Protein 5V8D (pdb70)

Solvent-accessible surface area: 51202 Å² total

Organism: Bacillus cereus (strain ATCC 10987 / NRS 248) (NCBI:txid222523)

Nearest PDB structures (foldseek):
  5v8d-assembly3_C  TM=1.003E+00  e=1.046E-67  Bacillus cereus ATCC 10987
  5v8d-assembly4_D  TM=9.994E-01  e=8.074E-65  Bacillus cereus ATCC 10987
  5v8d-assembly2_B  TM=9.983E-01  e=3.886E-61  Bacillus cereus ATCC 10987
  5v8d-assembly1_A  TM=1.001E+00  e=5.956E-61  Bacillus cereus ATCC 10987
  5v8e-assembly2_B  TM=9.910E-01  e=2.656E-58  Bacillus cereus ATCC 10987

Sequence (1185 aa):
IILTDDKWLLKNPAWTKKYNEIEQSMPAINDLSQFLKEQNVEFYFALPPSKTNALSFKLPSHIHTYAQENLNYFLKKLPADVKPIKLMEHFKQNYTNEEIQDMYFKTDHHWNMDGAFLGYQYIMNTIGQQSSIYKGKEIAAADYTRTCAQNKHLVGEKLCYYTPKDGFNFTSVTAKDVQGTVHQNLDEIYGVEAAADTTSYAGYYTDDYPEIVIENNNAQNEVRALVLKDFANAIVPHLAQSFKHTSILDLRHYHEKDVYQYIQDNNINMVLFVYSDSNLSGDMFKFKKIAQINMDIILTDDKWLLKNPAWTKKYNEIEQSMPAINDLSQFLKEQNVEFYFALPPSKTNALSFKLPSHIHTYAQENLNYFLKKLPADVKPIKLMEHFKQNYTNEEIQDMYFKTDHHWNMDGAFLGYQYIMNTIGQQSSIYKGKEIAAADYTRTCAQNKHLVNGEKLCYYTPKDGFNFTSVTAKDVQGTVHQNLDEIYGVEAAADTTSYAGYYTDDYPEIVIENNNAQNEVRALVLKDFANAIVPHLAQSFKHTSILDLRHYHEKDVYQYIQDNNINMVLFVYSDSNLSGDMFKFKKINNDIILTDDKWLLKNPAWTKKYNEIEQSMPAINDLSQFLKEQNVEFYFALPPSKTNALSFKLPSHIHTYAQENLNYFLKKLPADVKPIKLMEHFKQNYTNEEIQDMYFKTDHHWNMDGAFLGYQYIMNTIGQQSSIYKGKEIAAADYTRTCAQNKHLVGIDANGEKLCYYTPKDGFNFTSVTAKDVQGTVHQNLDEIYGVEAAADTTSYAGYYTDDYPEIVIENNNAQNEVRALVLKDSFANAIVPHLAQSFKHTSILDLRHYHEKDVYQYIQDNNINMVLFVYSDSNLSGDMFKFKKNMGNDIILTDDKWLLKNPAWTKKYNEIEQSMPAINDLSQFLKEQNVEFYFALPPSKTNALSFKLPSHIHTYAQENLNYFLKKLPADVKPIKLMEHFKQNYTNEEIQDMYFKTDHHWNMDGAFLGYQYIMNTIGQQSSIYKGKEIAAADYTRTCAQNKHLVLIDANGEKLCYYTPKDGFNFTSVTAKDVQGTVHQNLDEIYGVEAAADTTSYAGYYTDDYPEIVIENNNAQNEVRALVLKDSFANAIVPHLAQSFKHTSILDLRHYHEKDVYQYIQDNNINMVLFVYSDSNLSGDMFKFKK

Structure (mmCIF, N/CA/C/O backbone):
data_5V8D
#
_entry.id   5V8D
#
_cell.length_a   125.467
_cell.length_b   110.475
_cell.length_c   99.156
_cell.angle_alpha   90.00
_cell.angle_beta   108.15
_cell.angle_gamma   90.00
#
_symmetry.space_group_name_H-M   'C 1 2 1'
#
loop_
_entity.id
_entity.type
_entity.pdbx_description
1 polymer 'Bacillus cereus PatB1'
2 polymer 'Bacillus cereus PatB1'
3 non-polymer 'SULFATE ION'
4 water water
#
loop_
_atom_site.group_PDB
_atom_site.id
_atom_site.type_symbol
_atom_site.label_atom_id
_atom_site.label_alt_id
_atom_site.label_comp_id
_atom_site.label_asym_id
_atom_site.label_entity_id
_atom_site.label_seq_id
_atom_site.pdbx_PDB_ins_code
_atom_site.Cartn_x
_atom_site.Cartn_y
_atom_site.Cartn_z
_atom_site.occupancy
_atom_site.B_iso_or_equiv
_atom_site.auth_seq_id
_atom_site.auth_comp_id
_atom_site.auth_asym_id
_atom_site.auth_atom_id
_atom_site.pdbx_PDB_model_num
ATOM 1 N N . ILE A 1 61 ? 241.199 -2.424 135.401 1.00 58.58 93 ILE A N 1
ATOM 2 C CA . ILE A 1 61 ? 240.890 -3.486 136.348 1.00 59.93 93 ILE A CA 1
ATOM 3 C C . ILE A 1 61 ? 241.206 -4.871 135.757 1.00 57.96 93 ILE A C 1
ATOM 4 O O . ILE A 1 61 ? 240.909 -5.152 134.596 1.00 56.44 93 ILE A O 1
ATOM 9 N N . ILE A 1 62 ? 241.834 -5.728 136.558 1.00 58.14 94 ILE A N 1
ATOM 10 C CA . ILE A 1 62 ? 242.456 -6.934 136.018 1.00 57.80 94 ILE A CA 1
ATOM 11 C C . ILE A 1 62 ? 242.357 -8.160 136.933 1.00 56.84 94 ILE A C 1
ATOM 12 O O . ILE A 1 62 ? 242.514 -8.057 138.141 1.00 58.29 94 ILE A O 1
ATOM 17 N N . LEU A 1 63 ? 242.077 -9.316 136.330 1.00 39.93 95 LEU A N 1
ATOM 18 C CA . LEU A 1 63 ? 242.014 -10.597 137.035 1.00 38.32 95 LEU A CA 1
ATOM 19 C C . LEU A 1 63 ? 243.135 -11.506 136.557 1.00 39.44 95 LEU A C 1
ATOM 20 O O . LEU A 1 63 ? 243.280 -11.742 135.358 1.00 41.67 95 LEU A O 1
ATOM 25 N N . THR A 1 64 ? 243.940 -12.009 137.481 1.00 52.55 96 THR A N 1
ATOM 26 C CA . THR A 1 64 ? 244.971 -12.973 137.119 1.00 55.42 96 THR A CA 1
ATOM 27 C C . THR A 1 64 ? 244.712 -14.289 137.846 1.00 57.04 96 THR A C 1
ATOM 28 O O . THR A 1 64 ? 244.266 -14.292 138.990 1.00 57.80 96 THR A O 1
ATOM 32 N N . ASP A 1 65 ? 244.984 -15.409 137.182 1.00 57.28 97 ASP A N 1
ATOM 33 C CA . ASP A 1 65 ? 244.698 -16.720 137.764 1.00 57.90 97 ASP A CA 1
ATOM 34 C C . ASP A 1 65 ? 245.861 -17.716 137.624 1.00 60.00 97 ASP A C 1
ATOM 35 O O . ASP A 1 65 ? 246.698 -17.824 138.517 1.00 62.22 97 ASP A O 1
ATOM 40 N N . ASP A 1 66 ? 245.896 -18.460 136.518 1.00 66.16 98 ASP A N 1
ATOM 41 C CA . ASP A 1 66 ? 247.051 -19.302 136.197 1.00 64.11 98 ASP A CA 1
ATOM 42 C C . ASP A 1 66 ? 247.942 -18.548 135.221 1.00 62.92 98 ASP A C 1
ATOM 43 O O . ASP A 1 66 ? 248.289 -19.050 134.153 1.00 62.84 98 ASP A O 1
ATOM 48 N N . LYS A 1 67 ? 248.281 -17.323 135.616 1.00 55.23 99 LYS A N 1
ATOM 49 C CA . LYS A 1 67 ? 249.104 -16.393 134.843 1.00 54.10 99 LYS A CA 1
ATOM 50 C C . LYS A 1 67 ? 248.399 -15.924 133.563 1.00 52.64 99 LYS A C 1
ATOM 51 O O . LYS A 1 67 ? 249.007 -15.279 132.709 1.00 52.17 99 LYS A O 1
ATOM 53 N N . TRP A 1 68 ? 247.111 -16.238 133.444 1.00 44.19 100 TRP A N 1
ATOM 54 C CA . TRP A 1 68 ? 246.273 -15.612 132.439 1.00 42.24 100 TRP A CA 1
ATOM 55 C C . TRP A 1 68 ? 245.758 -14.302 133.001 1.00 41.75 100 TRP A C 1
ATOM 56 O O . TRP A 1 68 ? 245.364 -14.233 134.161 1.00 44.87 100 TRP A O 1
ATOM 67 N N . LEU A 1 69 ? 245.768 -13.258 132.188 1.00 37.22 101 LEU A N 1
ATOM 68 C CA . LEU A 1 69 ? 245.257 -11.979 132.649 1.00 38.20 101 LEU A CA 1
ATOM 69 C C . LEU A 1 69 ? 243.959 -11.651 131.932 1.00 37.38 101 LEU A C 1
ATOM 70 O O . LEU A 1 69 ? 243.870 -11.714 130.700 1.00 37.96 101 LEU A O 1
ATOM 75 N N . LEU A 1 70 ? 242.945 -11.305 132.705 1.00 36.39 102 LEU A N 1
ATOM 76 C CA . LEU A 1 70 ? 241.679 -10.912 132.112 1.00 37.43 102 LEU A CA 1
ATOM 77 C C . LEU A 1 70 ? 241.445 -9.452 132.449 1.00 37.90 102 LEU A C 1
ATOM 78 O O . LEU A 1 70 ? 241.475 -9.066 133.619 1.00 36.65 102 LEU A O 1
ATOM 83 N N . LYS A 1 71 ? 241.232 -8.645 131.420 1.00 45.28 103 LYS A N 1
ATOM 84 C CA . LYS A 1 71 ? 241.058 -7.216 131.614 1.00 47.05 103 LYS A CA 1
ATOM 85 C C . LYS A 1 71 ? 239.591 -6.856 131.486 1.00 44.51 103 LYS A C 1
ATOM 86 O O . LYS A 1 71 ? 238.867 -7.472 130.716 1.00 43.60 103 LYS A O 1
ATOM 92 N N . ASN A 1 72 ? 239.161 -5.880 132.279 1.00 43.59 104 ASN A N 1
ATOM 93 C CA . ASN A 1 72 ? 237.814 -5.311 132.192 1.00 43.87 104 ASN A CA 1
ATOM 94 C C . ASN A 1 72 ? 236.659 -6.276 131.883 1.00 44.03 104 ASN A C 1
ATOM 95 O O . ASN A 1 72 ? 235.986 -6.122 130.871 1.00 42.61 104 ASN A O 1
ATOM 100 N N . PRO A 1 73 ? 236.429 -7.276 132.749 1.00 40.73 105 PRO A N 1
ATOM 101 C CA . PRO A 1 73 ? 235.241 -8.102 132.514 1.00 41.53 105 PRO A CA 1
ATOM 102 C C . PRO A 1 73 ? 233.961 -7.295 132.743 1.00 42.17 105 PRO A C 1
ATOM 103 O O . PRO A 1 73 ? 234.024 -6.212 133.323 1.00 40.04 105 PRO A O 1
ATOM 107 N N . ALA A 1 74 ? 232.830 -7.816 132.279 1.00 38.54 106 ALA A N 1
ATOM 108 C CA . ALA A 1 74 ? 231.540 -7.161 132.442 1.00 36.03 106 ALA A CA 1
ATOM 109 C C . ALA A 1 74 ? 230.987 -7.395 133.835 1.00 36.95 106 ALA A C 1
ATOM 110 O O . ALA A 1 74 ? 230.220 -8.340 134.042 1.00 35.17 106 ALA A O 1
ATOM 112 N N . TRP A 1 75 ? 231.356 -6.538 134.785 1.00 34.07 107 TRP A N 1
ATOM 113 C CA . TRP A 1 75 ? 230.872 -6.685 136.154 1.00 37.08 107 TRP A CA 1
ATOM 114 C C . TRP A 1 75 ? 229.368 -6.473 136.240 1.00 36.69 107 TRP A C 1
ATOM 115 O O . TRP A 1 75 ? 228.711 -6.977 137.157 1.00 35.68 107 TRP A O 1
ATOM 126 N N . THR A 1 76 ? 228.831 -5.698 135.305 1.00 35.29 108 THR A N 1
ATOM 127 C CA . THR A 1 76 ? 227.400 -5.418 135.307 1.00 37.54 108 THR A CA 1
ATOM 128 C C . THR A 1 76 ? 226.727 -5.533 133.947 1.00 35.60 108 THR A C 1
ATOM 129 O O . THR A 1 76 ? 227.360 -5.598 132.883 1.00 33.88 108 THR A O 1
ATOM 133 N N . LYS A 1 77 ? 225.406 -5.561 134.016 1.00 33.95 109 LYS A N 1
ATOM 134 C CA . LYS A 1 77 ? 224.581 -5.530 132.841 1.00 31.56 109 LYS A CA 1
ATOM 135 C C . LYS A 1 77 ? 224.611 -4.113 132.286 1.00 31.97 109 LYS A C 1
ATOM 136 O O . LYS A 1 77 ? 224.615 -3.145 133.042 1.00 32.96 109 LYS A O 1
ATOM 142 N N . LYS A 1 78 ? 224.648 -4.006 130.966 1.00 29.94 110 LYS A N 1
ATOM 143 C CA . LYS A 1 78 ? 224.754 -2.716 130.289 1.00 31.61 110 LYS A CA 1
ATOM 144 C C . LYS A 1 78 ? 223.596 -2.488 129.332 1.00 30.17 110 LYS A C 1
ATOM 145 O O . LYS A 1 78 ? 223.776 -1.897 128.275 1.00 30.62 110 LYS A O 1
ATOM 151 N N . TYR A 1 79 ? 222.409 -2.960 129.693 1.00 34.52 111 TYR A N 1
ATOM 152 C CA . TYR A 1 79 ? 221.289 -2.914 128.760 1.00 33.87 111 TYR A CA 1
ATOM 153 C C . TYR A 1 79 ? 220.943 -1.470 128.413 1.00 33.23 111 TYR A C 1
ATOM 154 O O . TYR A 1 79 ? 220.643 -1.157 127.262 1.00 32.59 111 TYR A O 1
ATOM 163 N N . ASN A 1 80 ? 221.001 -0.595 129.413 1.00 33.69 112 ASN A N 1
ATOM 164 C CA . ASN A 1 80 ? 220.679 0.811 129.207 1.00 35.13 112 ASN A CA 1
ATOM 165 C C . ASN A 1 80 ? 221.612 1.416 128.171 1.00 33.55 112 ASN A C 1
ATOM 166 O O . ASN A 1 80 ? 221.180 2.169 127.309 1.00 33.30 112 ASN A O 1
ATOM 171 N N . GLU A 1 81 ? 222.892 1.073 128.271 1.00 31.94 113 GLU A N 1
ATOM 172 C CA . GLU A 1 81 ? 223.891 1.557 127.327 1.00 33.66 113 GLU A CA 1
ATOM 173 C C . GLU A 1 81 ? 223.628 1.029 125.914 1.00 32.08 113 GLU A C 1
ATOM 174 O O . GLU A 1 81 ? 223.617 1.784 124.943 1.00 31.00 113 GLU A O 1
ATOM 180 N N . ILE A 1 82 ? 223.419 -0.278 125.805 1.00 26.74 114 ILE A N 1
ATOM 181 C CA . ILE A 1 82 ? 223.154 -0.893 124.509 1.00 25.13 114 ILE A CA 1
ATOM 182 C C . ILE A 1 82 ? 221.853 -0.344 123.895 1.00 25.26 114 ILE A C 1
ATOM 183 O O . ILE A 1 82 ? 221.796 -0.036 122.690 1.00 24.45 114 ILE A O 1
ATOM 188 N N . GLU A 1 83 ? 220.828 -0.195 124.726 1.00 30.84 115 GLU A N 1
ATOM 189 C CA . GLU A 1 83 ? 219.551 0.351 124.278 1.00 31.57 115 GLU A CA 1
ATOM 190 C C . GLU A 1 83 ? 219.692 1.768 123.717 1.00 34.05 115 GLU A C 1
ATOM 191 O O . GLU A 1 83 ? 219.040 2.117 122.732 1.00 31.41 115 GLU A O 1
ATOM 197 N N . GLN A 1 84 ? 220.545 2.580 124.333 1.00 35.68 116 GLN A N 1
ATOM 198 C CA . GLN A 1 84 ? 220.645 3.977 123.922 1.00 36.19 116 GLN A CA 1
ATOM 199 C C . GLN A 1 84 ? 221.380 4.114 122.597 1.00 34.99 116 GLN A C 1
ATOM 200 O O . GLN A 1 84 ? 221.048 4.979 121.795 1.00 34.97 116 GLN A O 1
ATOM 206 N N . SER A 1 85 ? 222.362 3.240 122.371 1.00 31.64 117 SER A N 1
ATOM 207 C CA . SER A 1 85 ? 223.195 3.266 121.177 1.00 31.78 117 SER A CA 1
ATOM 208 C C . SER A 1 85 ? 222.539 2.573 119.979 1.00 31.28 117 SER A C 1
ATOM 209 O O . SER A 1 85 ? 222.880 2.863 118.833 1.00 30.97 117 SER A O 1
ATOM 212 N N . MET A 1 86 ? 221.613 1.654 120.242 1.00 28.65 118 MET A N 1
ATOM 213 C CA . MET A 1 86 ? 220.991 0.870 119.168 1.00 27.25 118 MET A CA 1
ATOM 214 C C . MET A 1 86 ? 220.298 1.678 118.038 1.00 27.53 118 MET A C 1
ATOM 215 O O . MET A 1 86 ? 220.314 1.238 116.891 1.00 28.77 118 MET A O 1
ATOM 220 N N . PRO A 1 87 ? 219.685 2.847 118.337 1.00 26.39 119 PRO A N 1
ATOM 221 C CA . PRO A 1 87 ? 219.068 3.582 117.217 1.00 25.29 119 PRO A CA 1
ATOM 222 C C . PRO A 1 87 ? 220.039 3.952 116.087 1.00 24.70 119 PRO A C 1
ATOM 223 O O . PRO A 1 87 ? 219.621 4.106 114.952 1.00 24.73 119 PRO A O 1
ATOM 227 N N . ALA A 1 88 ? 221.313 4.127 116.416 1.00 24.96 120 ALA A N 1
ATOM 228 C CA . ALA A 1 88 ? 222.313 4.405 115.403 1.00 25.44 120 ALA A CA 1
ATOM 229 C C . ALA A 1 88 ? 222.358 3.238 114.430 1.00 24.60 120 ALA A C 1
ATOM 230 O O . ALA A 1 88 ? 222.420 3.430 113.220 1.00 24.00 120 ALA A O 1
ATOM 232 N N . ILE A 1 89 ? 222.335 2.031 114.989 1.00 25.50 121 ILE A N 1
ATOM 233 C CA . ILE A 1 89 ? 222.309 0.816 114.196 1.00 25.15 121 ILE A CA 1
ATOM 234 C C . ILE A 1 89 ? 220.987 0.730 113.451 1.00 25.23 121 ILE A C 1
ATOM 235 O O . ILE A 1 89 ? 220.970 0.380 112.263 1.00 24.81 121 ILE A O 1
ATOM 240 N N . ASN A 1 90 ? 219.892 1.068 114.134 1.00 24.62 122 ASN A N 1
ATOM 241 C CA . ASN A 1 90 ? 218.573 1.047 113.485 1.00 27.08 122 ASN A CA 1
ATOM 242 C C . ASN A 1 90 ? 218.566 1.906 112.217 1.00 25.55 122 ASN A C 1
ATOM 243 O O . ASN A 1 90 ? 218.144 1.463 111.141 1.00 25.62 122 ASN A O 1
ATOM 248 N N . ASP A 1 91 ? 219.068 3.129 112.346 1.00 27.85 123 ASP A N 1
ATOM 249 C CA . ASP A 1 91 ? 219.083 4.064 111.225 1.00 28.61 123 ASP A CA 1
ATOM 250 C C . ASP A 1 91 ? 220.041 3.607 110.117 1.00 27.49 123 ASP A C 1
ATOM 251 O O . ASP A 1 91 ? 219.736 3.729 108.950 1.00 28.06 123 ASP A O 1
ATOM 256 N N . LEU A 1 92 ? 221.202 3.081 110.482 1.00 22.56 124 LEU A N 1
ATOM 257 C CA . LEU A 1 92 ? 222.144 2.642 109.455 1.00 22.65 124 LEU A CA 1
ATOM 258 C C . LEU A 1 92 ? 221.568 1.455 108.675 1.00 23.08 124 LEU A C 1
ATOM 259 O O . LEU A 1 92 ? 221.716 1.365 107.443 1.00 22.61 124 LEU A O 1
ATOM 264 N N . SER A 1 93 ? 220.899 0.552 109.389 1.00 22.47 125 SER A N 1
ATOM 265 C CA . SER A 1 93 ? 220.316 -0.621 108.747 1.00 22.42 125 SER A CA 1
ATOM 266 C C . SER A 1 93 ? 219.187 -0.188 107.813 1.00 25.44 125 SER A C 1
ATOM 267 O O . SER A 1 93 ? 219.040 -0.699 106.710 1.00 23.90 125 SER A O 1
ATOM 270 N N . GLN A 1 94 ? 218.394 0.778 108.241 1.00 28.02 126 GLN A N 1
ATOM 271 C CA . GLN A 1 94 ? 217.324 1.241 107.377 1.00 28.88 126 GLN A CA 1
ATOM 272 C C . GLN A 1 94 ? 217.858 1.891 106.096 1.00 30.63 126 GLN A C 1
ATOM 273 O O . GLN A 1 94 ? 217.345 1.648 105.000 1.00 29.68 126 GLN A O 1
ATOM 279 N N . PHE A 1 95 ? 218.904 2.696 106.248 1.00 29.34 127 PHE A N 1
ATOM 280 C CA . PHE A 1 95 ? 219.523 3.367 105.121 1.00 28.04 127 PHE A CA 1
ATOM 281 C C . PHE A 1 95 ? 220.135 2.363 104.132 1.00 27.94 127 PHE A C 1
ATOM 282 O O . PHE A 1 95 ? 219.930 2.468 102.925 1.00 28.36 127 PHE A O 1
ATOM 290 N N . LEU A 1 96 ? 220.863 1.384 104.655 1.00 23.62 128 LEU A N 1
ATOM 291 C CA . LEU A 1 96 ? 221.494 0.345 103.814 1.00 23.50 128 LEU A CA 1
ATOM 292 C C . LEU A 1 96 ? 220.492 -0.591 103.140 1.00 24.16 128 LEU A C 1
ATOM 293 O O . LEU A 1 96 ? 220.624 -0.906 101.954 1.00 26.48 128 LEU A O 1
ATOM 298 N N . LYS A 1 97 ? 219.482 -1.028 103.889 1.00 31.77 129 LYS A N 1
ATOM 299 C CA . LYS A 1 97 ? 218.426 -1.863 103.304 1.00 32.32 129 LYS A CA 1
ATOM 300 C C . LYS A 1 97 ? 217.787 -1.156 102.118 1.00 32.09 129 LYS A C 1
ATOM 301 O O . LYS A 1 97 ? 217.501 -1.783 101.102 1.00 32.66 129 LYS A O 1
ATOM 307 N N . GLU A 1 98 ? 217.569 0.149 102.235 1.00 32.44 130 GLU A N 1
ATOM 308 C CA . GLU A 1 98 ? 216.992 0.903 101.128 1.00 33.12 130 GLU A CA 1
ATOM 309 C C . GLU A 1 98 ? 217.872 0.843 99.855 1.00 33.44 130 GLU A C 1
ATOM 310 O O . GLU A 1 98 ? 217.352 0.772 98.752 1.00 34.27 130 GLU A O 1
ATOM 316 N N . GLN A 1 99 ? 219.190 0.883 100.020 1.00 36.39 131 GLN A N 1
ATOM 317 C CA . GLN A 1 99 ? 220.119 0.850 98.882 1.00 37.80 131 GLN A CA 1
ATOM 318 C C . GLN A 1 99 ? 220.463 -0.577 98.433 1.00 39.03 131 GLN A C 1
ATOM 319 O O . GLN A 1 99 ? 221.289 -0.759 97.541 1.00 38.15 131 GLN A O 1
ATOM 325 N N . ASN A 1 100 ? 219.843 -1.575 99.063 1.00 36.05 132 ASN A N 1
ATOM 326 C CA . ASN A 1 100 ? 220.124 -2.982 98.781 1.00 36.44 132 ASN A CA 1
ATOM 327 C C . ASN A 1 100 ? 221.597 -3.276 99.073 1.00 34.98 132 ASN A C 1
ATOM 328 O O . ASN A 1 100 ? 222.297 -3.908 98.284 1.00 34.20 132 ASN A O 1
ATOM 333 N N . VAL A 1 101 ? 222.053 -2.775 100.216 1.00 26.08 133 VAL A N 1
ATOM 334 C CA . VAL A 1 101 ? 223.391 -3.026 100.721 1.00 25.86 133 VAL A CA 1
ATOM 335 C C . VAL A 1 101 ? 223.336 -3.960 101.924 1.00 26.27 133 VAL A C 1
ATOM 336 O O . VAL A 1 101 ? 222.685 -3.642 102.926 1.00 25.34 133 VAL A O 1
ATOM 340 N N . GLU A 1 102 ? 224.019 -5.103 101.826 1.00 24.95 134 GLU A N 1
ATOM 341 C CA . GLU A 1 102 ? 224.055 -6.083 102.912 1.00 24.30 134 GLU A CA 1
ATOM 342 C C . GLU A 1 102 ? 224.838 -5.558 104.116 1.00 23.57 134 GLU A C 1
ATOM 343 O O . GLU A 1 102 ? 225.841 -4.852 103.972 1.00 24.15 134 GLU A O 1
ATOM 349 N N . PHE A 1 103 ? 224.369 -5.912 105.307 1.00 25.32 135 PHE A N 1
ATOM 350 C CA . PHE A 1 103 ? 224.895 -5.394 106.578 1.00 25.43 135 PHE A CA 1
ATOM 351 C C . PHE A 1 103 ? 225.235 -6.574 107.499 1.00 23.68 135 PHE A C 1
ATOM 352 O O . PHE A 1 103 ? 224.325 -7.211 108.045 1.00 24.29 135 PHE A O 1
ATOM 360 N N . TYR A 1 104 ? 226.529 -6.854 107.669 1.00 19.63 136 TYR A N 1
ATOM 361 C CA . TYR A 1 104 ? 227.003 -7.941 108.554 1.00 18.62 136 TYR A CA 1
ATOM 362 C C . TYR A 1 104 ? 227.635 -7.396 109.842 1.00 19.29 136 TYR A C 1
ATOM 363 O O . TYR A 1 104 ? 228.377 -6.388 109.822 1.00 18.88 136 TYR A O 1
ATOM 372 N N . PHE A 1 105 ? 227.314 -8.025 110.971 1.00 21.92 137 PHE A N 1
ATOM 373 C CA . PHE A 1 105 ? 227.901 -7.580 112.240 1.00 22.72 137 PHE A CA 1
ATOM 374 C C . PHE A 1 105 ? 228.593 -8.778 112.875 1.00 22.20 137 PHE A C 1
ATOM 375 O O . PHE A 1 105 ? 227.956 -9.585 113.542 1.00 21.79 137 PHE A O 1
ATOM 383 N N . ALA A 1 106 ? 229.890 -8.896 112.614 1.00 23.70 138 ALA A N 1
ATOM 384 C CA . ALA A 1 106 ? 230.695 -9.984 113.146 1.00 23.63 138 ALA A CA 1
ATOM 385 C C . ALA A 1 106 ? 231.168 -9.649 114.558 1.00 20.68 138 ALA A C 1
ATOM 386 O O . ALA A 1 106 ? 231.578 -8.521 114.845 1.00 21.94 138 ALA A O 1
ATOM 388 N N . LEU A 1 107 ? 231.136 -10.637 115.432 1.00 21.87 139 LEU A N 1
ATOM 389 C CA . LEU A 1 107 ? 231.420 -10.407 116.846 1.00 21.84 139 LEU A CA 1
ATOM 390 C C . LEU A 1 107 ? 232.497 -11.326 117.381 1.00 22.19 139 LEU A C 1
ATOM 391 O O . LEU A 1 107 ? 232.198 -12.394 117.903 1.00 23.05 139 LEU A O 1
ATOM 396 N N . PRO A 1 108 ? 233.763 -10.937 117.200 1.00 21.81 140 PRO A N 1
ATOM 397 C CA . PRO A 1 108 ? 234.847 -11.648 117.867 1.00 23.58 140 PRO A CA 1
ATOM 398 C C . PRO A 1 108 ? 234.636 -11.617 119.372 1.00 23.61 140 PRO A C 1
ATOM 399 O O . PRO A 1 108 ? 234.289 -10.578 119.920 1.00 24.16 140 PRO A O 1
ATOM 403 N N . PRO A 1 109 ? 234.841 -12.752 120.028 1.00 20.67 141 PRO A N 1
ATOM 404 C CA . PRO A 1 109 ? 234.666 -12.816 121.478 1.00 21.47 141 PRO A CA 1
ATOM 405 C C . PRO A 1 109 ? 235.771 -12.056 122.211 1.00 23.49 141 PRO A C 1
ATOM 406 O O . PRO A 1 109 ? 236.962 -12.306 121.983 1.00 23.96 141 PRO A O 1
ATOM 410 N N . SER A 1 110 ? 235.371 -11.139 123.092 1.00 24.88 142 SER A N 1
ATOM 411 C CA . SER A 1 110 ? 236.298 -10.566 124.054 1.00 26.33 142 SER A CA 1
ATOM 412 C C . SER A 1 110 ? 236.878 -11.709 124.874 1.00 26.91 142 SER A C 1
ATOM 413 O O . SER A 1 110 ? 236.226 -12.717 125.092 1.00 26.01 142 SER A O 1
ATOM 416 N N . LYS A 1 111 ? 238.126 -11.554 125.285 1.00 21.12 143 LYS A N 1
ATOM 417 C CA . LYS A 1 111 ? 238.830 -12.600 125.983 1.00 25.49 143 LYS A CA 1
ATOM 418 C C . LYS A 1 111 ? 238.100 -12.934 127.296 1.00 26.64 143 LYS A C 1
ATOM 419 O O . LYS A 1 111 ? 238.095 -14.081 127.746 1.00 25.69 143 LYS A O 1
ATOM 425 N N . THR A 1 112 ? 237.451 -11.937 127.892 1.00 29.88 144 THR A N 1
ATOM 426 C CA . THR A 1 112 ? 236.767 -12.174 129.158 1.00 30.69 144 THR A CA 1
ATOM 427 C C . THR A 1 112 ? 235.463 -12.929 128.949 1.00 31.83 144 THR A C 1
ATOM 428 O O . THR A 1 112 ? 234.937 -13.537 129.889 1.00 33.94 144 THR A O 1
ATOM 432 N N . ASN A 1 113 ? 234.950 -12.912 127.727 1.00 28.23 145 ASN A N 1
ATOM 433 C CA . ASN A 1 113 ? 233.813 -13.769 127.392 1.00 25.88 145 ASN A CA 1
ATOM 434 C C . ASN A 1 113 ? 234.295 -15.184 127.118 1.00 26.29 145 ASN A C 1
ATOM 435 O O . ASN A 1 113 ? 233.871 -16.131 127.775 1.00 26.32 145 ASN A O 1
ATOM 440 N N . ALA A 1 114 ? 235.211 -15.322 126.162 1.00 30.67 146 ALA A N 1
ATOM 441 C CA . ALA A 1 114 ? 235.726 -16.635 125.781 1.00 30.76 146 ALA A CA 1
ATOM 442 C C . ALA A 1 114 ? 236.353 -17.423 126.947 1.00 31.88 146 ALA A C 1
ATOM 443 O O . ALA A 1 114 ? 236.217 -18.647 127.019 1.00 31.26 146 ALA A O 1
ATOM 445 N N . LEU A 1 115 ? 237.038 -16.736 127.858 1.00 27.96 147 LEU A N 1
ATOM 446 C CA . LEU A 1 115 ? 237.738 -17.445 128.921 1.00 29.54 147 LEU A CA 1
ATOM 447 C C . LEU A 1 115 ? 237.058 -17.291 130.277 1.00 30.57 147 LEU A C 1
ATOM 448 O O . LEU A 1 115 ? 237.700 -17.475 131.315 1.00 30.12 147 LEU A O 1
ATOM 453 N N . SER A 1 116 ? 235.766 -16.962 130.271 1.00 30.74 148 SER A N 1
ATOM 454 C CA . SER A 1 116 ? 235.039 -16.758 131.521 1.00 31.04 148 SER A CA 1
ATOM 455 C C . SER A 1 116 ? 235.023 -18.033 132.362 1.00 31.64 148 SER A C 1
ATOM 456 O O . SER A 1 116 ? 234.839 -17.974 133.578 1.00 33.23 148 SER A O 1
ATOM 459 N N . PHE A 1 117 ? 235.247 -19.180 131.729 1.00 34.61 149 PHE A N 1
ATOM 460 C CA . PHE A 1 117 ? 235.325 -20.436 132.467 1.00 35.89 149 PHE A CA 1
ATOM 461 C C . PHE A 1 117 ? 236.508 -20.457 133.437 1.00 37.10 149 PHE A C 1
ATOM 462 O O . PHE A 1 117 ? 236.560 -21.297 134.325 1.00 36.98 149 PHE A O 1
ATOM 470 N N . LYS A 1 118 ? 237.448 -19.535 133.269 1.00 41.21 150 LYS A N 1
ATOM 471 C CA . LYS A 1 118 ? 238.585 -19.436 134.175 1.00 43.52 150 LYS A CA 1
ATOM 472 C C . LYS A 1 118 ? 238.290 -18.565 135.391 1.00 47.46 150 LYS A C 1
ATOM 473 O O . LYS A 1 118 ? 239.212 -18.151 136.096 1.00 48.96 150 LYS A O 1
ATOM 479 N N . LEU A 1 119 ? 237.015 -18.276 135.627 1.00 56.26 151 LEU A N 1
ATOM 480 C CA . LEU A 1 119 ? 236.606 -17.512 136.806 1.00 56.90 151 LEU A CA 1
ATOM 481 C C . LEU A 1 119 ? 235.745 -18.359 137.721 1.00 57.32 151 LEU A C 1
ATOM 482 O O . LEU A 1 119 ? 234.941 -19.157 137.238 1.00 57.25 151 LEU A O 1
ATOM 487 N N . PRO A 1 120 ? 235.894 -18.180 139.045 1.00 55.95 152 PRO A N 1
ATOM 488 C CA . PRO A 1 120 ? 234.994 -18.847 139.996 1.00 55.71 152 PRO A CA 1
ATOM 489 C C . PRO A 1 120 ? 233.565 -18.372 139.769 1.00 56.98 152 PRO A C 1
ATOM 490 O O . PRO A 1 120 ? 233.386 -17.252 139.294 1.00 56.80 152 PRO A O 1
ATOM 494 N N . SER A 1 121 ? 232.573 -19.195 140.092 1.00 58.42 153 SER A N 1
ATOM 495 C CA . SER A 1 121 ? 231.189 -18.844 139.800 1.00 58.82 153 SER A CA 1
ATOM 496 C C . SER A 1 121 ? 230.740 -17.648 140.630 1.00 58.60 153 SER A C 1
ATOM 497 O O . SER A 1 121 ? 229.945 -16.827 140.170 1.00 58.03 153 SER A O 1
ATOM 500 N N . HIS A 1 122 ? 231.269 -17.551 141.847 1.00 58.19 154 HIS A N 1
ATOM 501 C CA . HIS A 1 122 ? 230.900 -16.491 142.782 1.00 58.05 154 HIS A CA 1
ATOM 502 C C . HIS A 1 122 ? 231.276 -15.104 142.260 1.00 56.33 154 HIS A C 1
ATOM 503 O O . HIS A 1 122 ? 230.649 -14.107 142.614 1.00 57.66 154 HIS A O 1
ATOM 505 N N . ILE A 1 123 ? 232.297 -15.041 141.416 1.00 48.98 155 ILE A N 1
ATOM 506 C CA . ILE A 1 123 ? 232.627 -13.801 140.731 1.00 49.35 155 ILE A CA 1
ATOM 507 C C . ILE A 1 123 ? 231.769 -13.672 139.476 1.00 47.46 155 ILE A C 1
ATOM 508 O O . ILE A 1 123 ? 232.096 -14.239 138.437 1.00 44.12 155 ILE A O 1
ATOM 513 N N . HIS A 1 124 ? 230.673 -12.925 139.592 1.00 51.54 156 HIS A N 1
ATOM 514 C CA . HIS A 1 124 ? 229.660 -12.832 138.543 1.00 52.13 156 HIS A CA 1
ATOM 515 C C . HIS A 1 124 ? 230.008 -11.841 137.437 1.00 52.18 156 HIS A C 1
ATOM 516 O O . HIS A 1 124 ? 230.259 -10.667 137.699 1.00 52.38 156 HIS A O 1
ATOM 523 N N . THR A 1 125 ? 230.006 -12.315 136.197 1.00 46.32 157 THR A N 1
ATOM 524 C CA . THR A 1 125 ? 230.245 -11.442 135.057 1.00 46.98 157 THR A CA 1
ATOM 525 C C . THR A 1 125 ? 229.144 -11.607 134.010 1.00 44.81 157 THR A C 1
ATOM 526 O O . THR A 1 125 ? 228.531 -12.669 133.910 1.00 44.84 157 THR A O 1
ATOM 530 N N . TYR A 1 126 ? 228.905 -10.562 133.223 1.00 36.92 158 TYR A N 1
ATOM 531 C CA . TYR A 1 126 ? 227.692 -10.520 132.416 1.00 36.62 158 TYR A CA 1
ATOM 532 C C . TYR A 1 126 ? 227.938 -10.278 130.934 1.00 34.67 158 TYR A C 1
ATOM 533 O O . TYR A 1 126 ? 227.154 -9.597 130.273 1.00 34.66 158 TYR A O 1
ATOM 542 N N . ALA A 1 127 ? 229.011 -10.857 130.409 1.00 28.40 159 ALA A N 1
ATOM 543 C CA . ALA A 1 127 ? 229.363 -10.643 129.012 1.00 27.49 159 ALA A CA 1
ATOM 544 C C . ALA A 1 127 ? 228.305 -11.235 128.092 1.00 26.21 159 ALA A C 1
ATOM 545 O O . ALA A 1 127 ? 227.888 -10.611 127.122 1.00 25.91 159 ALA A O 1
ATOM 547 N N . GLN A 1 128 ? 227.875 -12.450 128.392 1.00 31.73 160 GLN A N 1
ATOM 548 C CA . GLN A 1 128 ? 226.933 -13.119 127.522 1.00 31.91 160 GLN A CA 1
ATOM 549 C C . GLN A 1 128 ? 225.530 -12.520 127.640 1.00 32.22 160 GLN A C 1
ATOM 550 O O . GLN A 1 128 ? 224.798 -12.488 126.658 1.00 30.21 160 GLN A O 1
ATOM 556 N N . GLU A 1 129 ? 225.162 -12.049 128.835 1.00 26.64 161 GLU A N 1
ATOM 557 C CA . GLU A 1 129 ? 223.874 -11.389 129.028 1.00 26.67 161 GLU A CA 1
ATOM 558 C C . GLU A 1 129 ? 223.843 -10.121 128.193 1.00 26.87 161 GLU A C 1
ATOM 559 O O . GLU A 1 129 ? 222.873 -9.843 127.489 1.00 26.91 161 GLU A O 1
ATOM 565 N N . ASN A 1 130 ? 224.919 -9.353 128.273 1.00 23.70 162 ASN A N 1
ATOM 566 C CA . ASN A 1 130 ? 225.011 -8.138 127.492 1.00 25.19 162 ASN A CA 1
ATOM 567 C C . ASN A 1 130 ? 224.979 -8.424 125.984 1.00 21.20 162 ASN A C 1
ATOM 568 O O . ASN A 1 130 ? 224.278 -7.739 125.258 1.00 22.61 162 ASN A O 1
ATOM 573 N N . LEU A 1 131 ? 225.683 -9.453 125.523 1.00 23.07 163 LEU A N 1
ATOM 574 C CA . LEU A 1 131 ? 225.672 -9.768 124.086 1.00 23.19 163 LEU A CA 1
ATOM 575 C C . LEU A 1 131 ? 224.300 -10.241 123.628 1.00 21.26 163 LEU A C 1
ATOM 576 O O . LEU A 1 131 ? 223.857 -9.854 122.557 1.00 20.90 163 LEU A O 1
ATOM 581 N N . ASN A 1 132 ? 223.649 -11.070 124.443 1.00 28.02 164 ASN A N 1
ATOM 582 C CA . ASN A 1 132 ? 222.295 -11.549 124.166 1.00 29.38 164 ASN A CA 1
ATOM 583 C C . ASN A 1 132 ? 221.298 -10.403 123.994 1.00 30.56 164 ASN A C 1
ATOM 584 O O . ASN A 1 132 ? 220.467 -10.433 123.091 1.00 29.90 164 ASN A O 1
ATOM 589 N N . TYR A 1 133 ? 221.369 -9.412 124.884 1.00 29.01 165 TYR A N 1
ATOM 590 C CA . TYR A 1 133 ? 220.506 -8.240 124.778 1.00 29.66 165 TYR A CA 1
ATOM 591 C C . TYR A 1 133 ? 220.767 -7.470 123.476 1.00 27.80 165 TYR A C 1
ATOM 592 O O . TYR A 1 133 ? 219.840 -7.056 122.780 1.00 26.99 165 TYR A O 1
ATOM 601 N N . PHE A 1 134 ? 222.039 -7.280 123.172 1.00 26.90 166 PHE A N 1
ATOM 602 C CA . PHE A 1 134 ? 222.456 -6.630 121.934 1.00 27.12 166 PHE A CA 1
ATOM 603 C C . PHE A 1 134 ? 221.872 -7.355 120.719 1.00 26.27 166 PHE A C 1
ATOM 604 O O . PHE A 1 134 ? 221.267 -6.716 119.859 1.00 26.85 166 PHE A O 1
ATOM 612 N N . LEU A 1 135 ? 222.032 -8.679 120.670 1.00 27.41 167 LEU A N 1
ATOM 613 C CA . LEU A 1 135 ? 221.510 -9.490 119.562 1.00 25.83 167 LEU A CA 1
ATOM 614 C C . LEU A 1 135 ? 219.992 -9.461 119.480 1.00 27.46 167 LEU A C 1
ATOM 615 O O . LEU A 1 135 ? 219.407 -9.510 118.388 1.00 26.44 167 LEU A O 1
ATOM 620 N N . LYS A 1 136 ? 219.360 -9.404 120.640 1.00 25.74 168 LYS A N 1
ATOM 621 C CA . LYS A 1 136 ? 217.913 -9.370 120.687 1.00 28.81 168 LYS A CA 1
ATOM 622 C C . LYS A 1 136 ? 217.359 -8.061 120.095 1.00 29.04 168 LYS A C 1
ATOM 623 O O . LYS A 1 136 ? 216.309 -8.063 119.450 1.00 27.85 168 LYS A O 1
ATOM 629 N N . LYS A 1 137 ? 218.083 -6.958 120.293 1.00 27.43 169 LYS A N 1
ATOM 630 C CA . LYS A 1 137 ? 217.613 -5.638 119.862 1.00 28.69 169 LYS A CA 1
ATOM 631 C C . LYS A 1 137 ? 218.054 -5.227 118.441 1.00 27.37 169 LYS A C 1
ATOM 632 O O . LYS A 1 137 ? 217.538 -4.243 117.898 1.00 27.92 169 LYS A O 1
ATOM 638 N N . LEU A 1 138 ? 218.998 -5.955 117.849 1.00 22.69 170 LEU A N 1
ATOM 639 C CA . LEU A 1 138 ? 219.388 -5.691 116.461 1.00 22.28 170 LEU A CA 1
ATOM 640 C C . LEU A 1 138 ? 218.189 -5.738 115.527 1.00 22.93 170 LEU A C 1
ATOM 641 O O . LEU A 1 138 ? 217.297 -6.555 115.719 1.00 23.98 170 LEU A O 1
ATOM 646 N N . PRO A 1 139 ? 218.182 -4.885 114.492 1.00 28.87 171 PRO A N 1
ATOM 647 C CA . PRO A 1 139 ? 217.181 -5.064 113.431 1.00 28.80 171 PRO A CA 1
ATOM 648 C C . PRO A 1 139 ? 217.345 -6.429 112.774 1.00 27.49 171 PRO A C 1
ATOM 649 O O . PRO A 1 139 ? 218.456 -6.940 112.712 1.00 27.53 171 PRO A O 1
ATOM 653 N N . ALA A 1 140 ? 216.248 -6.984 112.283 1.00 28.19 172 ALA A N 1
ATOM 654 C CA . ALA A 1 140 ? 216.247 -8.265 111.592 1.00 27.35 172 ALA A CA 1
ATOM 655 C C . ALA A 1 140 ? 217.215 -8.288 110.411 1.00 27.88 172 ALA A C 1
ATOM 656 O O . ALA A 1 140 ? 217.769 -9.331 110.092 1.00 27.60 172 ALA A O 1
ATOM 658 N N . ASP A 1 141 ? 217.432 -7.139 109.775 1.00 29.64 173 ASP A N 1
ATOM 659 C CA . ASP A 1 141 ? 218.255 -7.084 108.564 1.00 28.10 173 ASP A CA 1
ATOM 660 C C . ASP A 1 141 ? 219.742 -6.823 108.826 1.00 29.61 173 ASP A C 1
ATOM 661 O O . ASP A 1 141 ? 220.530 -6.652 107.889 1.00 30.53 173 ASP A O 1
ATOM 666 N N . VAL A 1 142 ? 220.122 -6.800 110.099 1.00 26.69 174 VAL A N 1
ATOM 667 C CA . VAL A 1 142 ? 221.531 -6.789 110.480 1.00 26.89 174 VAL A CA 1
ATOM 668 C C . VAL A 1 142 ? 221.898 -8.233 110.785 1.00 27.26 174 VAL A C 1
ATOM 669 O O . VAL A 1 142 ? 221.353 -8.823 111.727 1.00 27.19 174 VAL A O 1
ATOM 673 N N . LYS A 1 143 ? 222.752 -8.830 109.957 1.00 26.00 175 LYS A N 1
ATOM 674 C CA . LYS A 1 143 ? 223.064 -10.248 110.117 1.00 25.25 175 LYS A CA 1
ATOM 675 C C . LYS A 1 143 ? 224.265 -10.434 111.025 1.00 27.02 175 LYS A C 1
ATOM 676 O O . LYS A 1 143 ? 225.402 -10.158 110.624 1.00 26.73 175 LYS A O 1
ATOM 682 N N . PRO A 1 144 ? 224.026 -10.915 112.249 1.00 30.47 176 PRO A N 1
ATOM 683 C CA . PRO A 1 144 ? 225.140 -11.048 113.180 1.00 29.26 176 PRO A CA 1
ATOM 684 C C . PRO A 1 144 ? 225.973 -12.292 112.891 1.00 28.81 176 PRO A C 1
ATOM 685 O O . PRO A 1 144 ? 225.409 -13.311 112.489 1.00 28.75 176 PRO A O 1
ATOM 689 N N . ILE A 1 145 ? 227.285 -12.214 113.100 1.00 24.56 177 ILE A N 1
ATOM 690 C CA . ILE A 1 145 ? 228.121 -13.396 112.961 1.00 25.69 177 ILE A CA 1
ATOM 691 C C . ILE A 1 145 ? 228.602 -13.752 114.355 1.00 24.68 177 ILE A C 1
ATOM 692 O O . ILE A 1 145 ? 229.416 -13.040 114.947 1.00 25.74 177 ILE A O 1
ATOM 697 N N . LYS A 1 146 ? 228.040 -14.817 114.910 1.00 20.25 178 LYS A N 1
ATOM 698 C CA . LYS A 1 146 ? 228.129 -15.040 116.366 1.00 22.77 178 LYS A CA 1
ATOM 699 C C . LYS A 1 146 ? 229.301 -15.936 116.746 1.00 23.44 178 LYS A C 1
ATOM 700 O O . LYS A 1 146 ? 229.130 -17.147 116.904 1.00 24.00 178 LYS A O 1
ATOM 706 N N . LEU A 1 147 ? 230.485 -15.359 116.904 1.00 18.71 179 LEU A N 1
ATOM 707 C CA . LEU A 1 147 ? 231.678 -16.191 116.967 1.00 20.03 179 LEU A CA 1
ATOM 708 C C . LEU A 1 147 ? 231.812 -16.932 118.305 1.00 21.28 179 LEU A C 1
ATOM 709 O O . LEU A 1 147 ? 232.245 -18.083 118.339 1.00 21.04 179 LEU A O 1
ATOM 714 N N . MET A 1 148 ? 231.443 -16.280 119.404 1.00 24.14 180 MET A N 1
ATOM 715 C CA . MET A 1 148 ? 231.519 -16.947 120.688 1.00 25.13 180 MET A CA 1
ATOM 716 C C . MET A 1 148 ? 230.648 -18.183 120.712 1.00 25.16 180 MET A C 1
ATOM 717 O O . MET A 1 148 ? 231.064 -19.255 121.160 1.00 26.93 180 MET A O 1
ATOM 722 N N . GLU A 1 149 ? 229.423 -18.024 120.232 1.00 26.97 181 GLU A N 1
ATOM 723 C CA . GLU A 1 149 ? 228.499 -19.136 120.152 1.00 27.99 181 GLU A CA 1
ATOM 724 C C . GLU A 1 149 ? 229.051 -20.247 119.229 1.00 28.10 181 GLU A C 1
ATOM 725 O O . GLU A 1 149 ? 228.974 -21.423 119.551 1.00 27.70 181 GLU A O 1
ATOM 731 N N . HIS A 1 150 ? 229.631 -19.866 118.092 1.00 25.72 182 HIS A N 1
ATOM 732 C CA . HIS A 1 150 ? 230.245 -20.860 117.196 1.00 27.23 182 HIS A CA 1
ATOM 733 C C . HIS A 1 150 ? 231.394 -21.591 117.905 1.00 27.85 182 HIS A C 1
ATOM 734 O O . HIS A 1 150 ? 231.448 -22.835 117.902 1.00 28.52 182 HIS A O 1
ATOM 741 N N . PHE A 1 151 ? 232.297 -20.834 118.533 1.00 21.56 183 PHE A N 1
ATOM 742 C CA . PHE A 1 151 ? 233.425 -21.458 119.237 1.00 23.22 183 PHE A CA 1
ATOM 743 C C . PHE A 1 151 ? 232.988 -22.395 120.353 1.00 25.22 183 PHE A C 1
ATOM 744 O O . PHE A 1 151 ? 233.525 -23.518 120.506 1.00 26.50 183 PHE A O 1
ATOM 752 N N . LYS A 1 152 ? 232.031 -21.930 121.153 1.00 28.54 184 LYS A N 1
ATOM 753 C CA . LYS A 1 152 ? 231.548 -22.707 122.291 1.00 28.42 184 LYS A CA 1
ATOM 754 C C . LYS A 1 152 ? 230.932 -24.027 121.846 1.00 28.50 184 LYS A C 1
ATOM 755 O O . LYS A 1 152 ? 231.140 -25.066 122.478 1.00 30.24 184 LYS A O 1
ATOM 757 N N . GLN A 1 153 ? 230.194 -23.994 120.746 1.00 31.19 185 GLN A N 1
ATOM 758 C CA . GLN A 1 153 ? 229.520 -25.200 120.265 1.00 34.12 185 GLN A CA 1
ATOM 759 C C . GLN A 1 153 ? 230.488 -26.218 119.644 1.00 34.46 185 GLN A C 1
ATOM 760 O O . GLN A 1 153 ? 230.192 -27.410 119.606 1.00 34.98 185 GLN A O 1
ATOM 762 N N . ASN A 1 154 ? 231.637 -25.751 119.162 1.00 34.88 186 ASN A N 1
ATOM 763 C CA . ASN A 1 154 ? 232.512 -26.597 118.347 1.00 36.02 186 ASN A CA 1
ATOM 764 C C . ASN A 1 154 ? 233.899 -26.870 118.925 1.00 36.19 186 ASN A C 1
ATOM 765 O O . ASN A 1 154 ? 234.650 -27.664 118.370 1.00 37.78 186 ASN A O 1
ATOM 770 N N . TYR A 1 155 ? 234.254 -26.198 120.012 1.00 31.69 187 TYR A N 1
ATOM 771 C CA . TYR A 1 155 ? 235.593 -26.345 120.590 1.00 32.07 187 TYR A CA 1
ATOM 772 C C . TYR A 1 155 ? 235.514 -26.534 122.102 1.00 32.41 187 TYR A C 1
ATOM 773 O O . TYR A 1 155 ? 234.599 -26.034 122.740 1.00 31.68 187 TYR A O 1
ATOM 782 N N . THR A 1 156 ? 236.463 -27.275 122.668 1.00 33.33 188 THR A N 1
ATOM 783 C CA . THR A 1 156 ? 236.556 -27.395 124.120 1.00 34.27 188 THR A CA 1
ATOM 784 C C . THR A 1 156 ? 237.088 -26.092 124.694 1.00 33.97 188 THR A C 1
ATOM 785 O O . THR A 1 156 ? 237.614 -25.265 123.963 1.00 32.06 188 THR A O 1
ATOM 789 N N . ASN A 1 157 ? 236.969 -25.927 126.008 1.00 38.92 189 ASN A N 1
ATOM 790 C CA . ASN A 1 157 ? 237.524 -24.756 126.685 1.00 39.76 189 ASN A CA 1
ATOM 791 C C . ASN A 1 157 ? 239.033 -24.685 126.492 1.00 38.87 189 ASN A C 1
ATOM 792 O O . ASN A 1 157 ? 239.602 -23.604 126.415 1.00 38.56 189 ASN A O 1
ATOM 797 N N . GLU A 1 158 ? 239.672 -25.848 126.420 1.00 30.79 190 GLU A N 1
ATOM 798 C CA . GLU A 1 158 ? 241.105 -25.920 126.172 1.00 32.16 190 GLU A CA 1
ATOM 799 C C . GLU A 1 158 ? 241.476 -25.351 124.794 1.00 31.27 190 GLU A C 1
ATOM 800 O O . GLU A 1 158 ? 242.413 -24.564 124.670 1.00 31.62 190 GLU A O 1
ATOM 802 N N . GLU A 1 159 ? 240.713 -25.723 123.771 1.00 32.36 191 GLU A N 1
ATOM 803 C CA . GLU A 1 159 ? 240.947 -25.252 122.409 1.00 33.79 191 GLU A CA 1
ATOM 804 C C . GLU A 1 159 ? 240.619 -23.761 122.227 1.00 31.78 191 GLU A C 1
ATOM 805 O O . GLU A 1 159 ? 241.276 -23.053 121.453 1.00 29.65 191 GLU A O 1
ATOM 811 N N . ILE A 1 160 ? 239.611 -23.286 122.953 1.00 24.82 192 ILE A N 1
ATOM 812 C CA . ILE A 1 160 ? 239.278 -21.866 122.936 1.00 23.75 192 ILE A CA 1
ATOM 813 C C . ILE A 1 160 ? 240.387 -21.042 123.609 1.00 24.55 192 ILE A C 1
ATOM 814 O O . ILE A 1 160 ? 240.809 -20.003 123.092 1.00 24.71 192 ILE A O 1
ATOM 819 N N . GLN A 1 161 ? 240.865 -21.522 124.751 1.00 31.48 193 GLN A N 1
ATOM 820 C CA . GLN A 1 161 ? 241.991 -20.904 125.451 1.00 32.72 193 GLN A CA 1
ATOM 821 C C . GLN A 1 161 ? 243.221 -20.718 124.537 1.00 32.37 193 GLN A C 1
ATOM 822 O O . GLN A 1 161 ? 243.888 -19.670 124.560 1.00 31.79 193 GLN A O 1
ATOM 828 N N . ASP A 1 162 ? 243.480 -21.721 123.701 1.00 32.33 194 ASP A N 1
ATOM 829 C CA . ASP A 1 162 ? 244.584 -21.669 122.761 1.00 33.86 194 ASP A CA 1
ATOM 830 C C . ASP A 1 162 ? 244.355 -20.648 121.646 1.00 33.91 194 ASP A C 1
ATOM 831 O O . ASP A 1 162 ? 245.229 -20.472 120.788 1.00 32.75 194 ASP A O 1
ATOM 836 N N . MET A 1 163 ? 243.194 -19.985 121.648 1.00 32.59 195 MET A N 1
ATOM 837 C CA . MET A 1 163 ? 242.868 -18.993 120.612 1.00 32.37 195 MET A CA 1
ATOM 838 C C . MET A 1 163 ? 243.194 -17.565 121.063 1.00 32.28 195 MET A C 1
ATOM 839 O O . MET A 1 163 ? 243.010 -16.616 120.304 1.00 31.63 195 MET A O 1
ATOM 844 N N . TYR A 1 164 ? 243.650 -17.416 122.298 1.00 23.85 196 TYR A N 1
ATOM 845 C CA . TYR A 1 164 ? 243.980 -16.102 122.826 1.00 26.09 196 TYR A CA 1
ATOM 846 C C . TYR A 1 164 ? 245.404 -16.043 123.372 1.00 27.56 196 TYR A C 1
ATOM 847 O O . TYR A 1 164 ? 245.996 -17.069 123.736 1.00 27.39 196 TYR A O 1
ATOM 856 N N . PHE A 1 165 ? 245.951 -14.831 123.440 1.00 31.92 197 PHE A N 1
ATOM 857 C CA . PHE A 1 165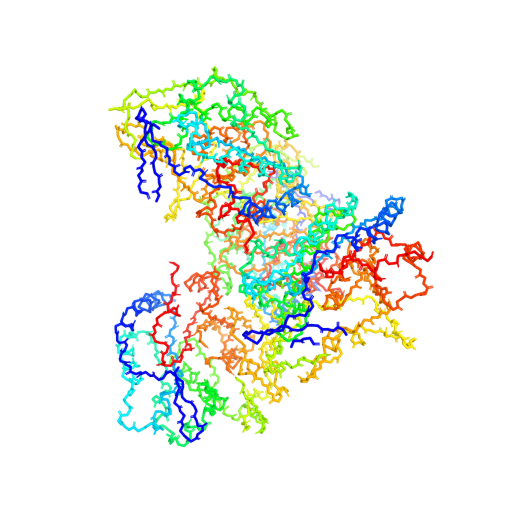 ? 247.219 -14.617 124.117 1.00 32.94 197 PHE A CA 1
ATOM 858 C C . PHE A 1 165 ? 247.031 -14.698 125.623 1.00 33.45 197 PHE A C 1
ATOM 859 O O . PHE A 1 165 ? 245.936 -14.488 126.132 1.00 32.14 197 PHE A O 1
ATOM 867 N N . LYS A 1 166 ? 248.114 -14.979 126.332 1.00 38.38 198 LYS A N 1
ATOM 868 C CA . LYS A 1 166 ? 248.072 -15.150 127.780 1.00 38.04 198 LYS A CA 1
ATOM 869 C C . LYS A 1 166 ? 247.892 -13.819 128.521 1.00 37.97 198 LYS A C 1
ATOM 870 O O . LYS A 1 166 ? 247.102 -13.722 129.468 1.00 39.07 198 LYS A O 1
ATOM 876 N N . THR A 1 167 ? 248.637 -12.803 128.093 1.00 37.80 199 THR A N 1
ATOM 877 C CA . THR A 1 167 ? 248.669 -11.518 128.793 1.00 39.59 199 THR A CA 1
ATOM 878 C C . THR A 1 167 ? 247.961 -10.425 127.986 1.00 39.21 199 THR A C 1
ATOM 879 O O . THR A 1 167 ? 247.313 -9.544 128.547 1.00 40.44 199 THR A O 1
ATOM 883 N N . ASP A 1 168 ? 248.083 -10.489 126.665 1.00 31.15 200 ASP A N 1
ATOM 884 C CA . ASP A 1 168 ? 247.405 -9.528 125.807 1.00 27.88 200 ASP A CA 1
ATOM 885 C C . ASP A 1 168 ? 245.934 -9.914 125.666 1.00 27.00 200 ASP A C 1
ATOM 886 O O . ASP A 1 168 ? 245.596 -11.083 125.741 1.00 29.07 200 ASP A O 1
ATOM 891 N N . HIS A 1 169 ? 245.061 -8.937 125.460 1.00 28.54 201 HIS A N 1
ATOM 892 C CA . HIS A 1 169 ? 243.629 -9.206 125.496 1.00 29.82 201 HIS A CA 1
ATOM 893 C C . HIS A 1 169 ? 243.043 -9.548 124.104 1.00 29.32 201 HIS A C 1
ATOM 894 O O . HIS A 1 169 ? 241.844 -9.771 123.953 1.00 28.31 201 HIS A O 1
ATOM 901 N N . HIS A 1 170 ? 243.883 -9.635 123.085 1.00 25.65 202 HIS A N 1
ATOM 902 C CA . HIS A 1 170 ? 243.348 -10.000 121.778 1.00 24.91 202 HIS A CA 1
ATOM 903 C C . HIS A 1 170 ? 243.367 -11.510 121.586 1.00 25.75 202 HIS A C 1
ATOM 904 O O . HIS A 1 170 ? 244.119 -12.220 122.258 1.00 28.74 202 HIS A O 1
ATOM 911 N N . TRP A 1 171 ? 242.527 -12.001 120.684 1.00 24.06 203 TRP A N 1
ATOM 912 C CA . TRP A 1 171 ? 242.718 -13.348 120.171 1.00 25.96 203 TRP A CA 1
ATOM 913 C C . TRP A 1 171 ? 244.065 -13.389 119.440 1.00 26.36 203 TRP A C 1
ATOM 914 O O . TRP A 1 171 ? 244.529 -12.367 118.901 1.00 23.94 203 TRP A O 1
ATOM 925 N N . ASN A 1 172 ? 244.726 -14.540 119.471 1.00 23.96 204 ASN A N 1
ATOM 926 C CA . ASN A 1 172 ? 245.944 -14.691 118.696 1.00 23.54 204 ASN A CA 1
ATOM 927 C C . ASN A 1 172 ? 245.591 -14.987 117.232 1.00 24.75 204 ASN A C 1
ATOM 928 O O . ASN A 1 172 ? 244.405 -14.987 116.859 1.00 24.50 204 ASN A O 1
ATOM 933 N N . MET A 1 173 ? 246.593 -15.254 116.401 1.00 26.34 205 MET A N 1
ATOM 934 C CA . MET A 1 173 ? 246.317 -15.464 114.973 1.00 25.93 205 MET A CA 1
ATOM 935 C C . MET A 1 173 ? 245.528 -16.751 114.693 1.00 25.28 205 MET A C 1
ATOM 936 O O . MET A 1 173 ? 244.794 -16.827 113.715 1.00 25.64 205 MET A O 1
ATOM 941 N N . ASP A 1 174 ? 245.702 -17.769 115.533 1.00 26.88 206 ASP A N 1
ATOM 942 C CA . ASP A 1 174 ? 244.941 -19.006 115.358 1.00 27.99 206 ASP A CA 1
ATOM 943 C C . ASP A 1 174 ? 243.443 -18.770 115.554 1.00 27.37 206 ASP A C 1
ATOM 944 O O . ASP A 1 174 ? 242.633 -19.257 114.767 1.00 27.52 206 ASP A O 1
ATOM 949 N N . GLY A 1 175 ? 243.083 -18.029 116.600 1.00 26.41 207 GLY A N 1
ATOM 950 C CA . GLY A 1 175 ? 241.698 -17.648 116.812 1.00 24.98 207 GLY A CA 1
ATOM 951 C C . GLY A 1 175 ? 241.164 -16.743 115.719 1.00 25.99 207 GLY A C 1
ATOM 952 O O . GLY A 1 175 ? 240.071 -16.975 115.153 1.00 25.10 207 GLY A O 1
ATOM 953 N N . ALA A 1 176 ? 241.950 -15.714 115.406 1.00 21.94 208 ALA A N 1
ATOM 954 C CA . ALA A 1 176 ? 241.585 -14.744 114.373 1.00 21.83 208 ALA A CA 1
ATOM 955 C C . ALA A 1 176 ? 241.409 -15.386 112.978 1.00 21.53 208 ALA A C 1
ATOM 956 O O . ALA A 1 176 ? 240.502 -15.010 112.229 1.00 20.26 208 ALA A O 1
ATOM 958 N N . PHE A 1 177 ? 242.262 -16.346 112.623 1.00 20.84 209 PHE A N 1
ATOM 959 C CA . PHE A 1 177 ? 242.075 -17.007 111.335 1.00 21.26 209 PHE A CA 1
ATOM 960 C C . PHE A 1 177 ? 240.769 -17.828 111.335 1.00 21.22 209 PHE A C 1
ATOM 961 O O . PHE A 1 177 ? 240.048 -17.828 110.354 1.00 19.69 209 PHE A O 1
ATOM 969 N N . LEU A 1 178 ? 240.472 -18.519 112.433 1.00 26.17 210 LEU A N 1
ATOM 970 C CA . LEU A 1 178 ? 239.196 -19.243 112.526 1.00 23.79 210 LEU A CA 1
ATOM 971 C C . LEU A 1 178 ? 238.040 -18.268 112.391 1.00 23.89 210 LEU A C 1
ATOM 972 O O . LEU A 1 178 ? 237.077 -18.524 111.675 1.00 25.38 210 LEU A O 1
ATOM 977 N N . GLY A 1 179 ? 238.172 -17.130 113.064 1.00 27.25 211 GLY A N 1
ATOM 978 C CA . GLY A 1 179 ? 237.195 -16.066 112.995 1.00 25.13 211 GLY A CA 1
ATOM 979 C C . GLY A 1 179 ? 236.984 -15.608 111.577 1.00 25.04 211 GLY A C 1
ATOM 980 O O . GLY A 1 179 ? 235.849 -15.568 111.100 1.00 26.05 211 GLY A O 1
ATOM 981 N N . TYR A 1 180 ? 238.078 -15.285 110.895 1.00 21.12 212 TYR A N 1
ATOM 982 C CA . TYR A 1 180 ? 238.025 -14.855 109.492 1.00 20.90 212 TYR A CA 1
ATOM 983 C C . TYR A 1 180 ? 237.340 -15.900 108.608 1.00 20.61 212 TYR A C 1
ATOM 984 O O . TYR A 1 180 ? 236.508 -15.576 107.765 1.00 22.62 212 TYR A O 1
ATOM 993 N N . GLN A 1 181 ? 237.742 -17.147 108.795 1.00 21.38 213 GLN A N 1
ATOM 994 C CA . GLN A 1 181 ? 237.175 -18.274 108.085 1.00 21.86 213 GLN A CA 1
ATOM 995 C C . GLN A 1 181 ? 235.666 -18.322 108.270 1.00 21.14 213 GLN A C 1
ATOM 996 O O . GLN A 1 181 ? 234.930 -18.352 107.310 1.00 22.46 213 GLN A O 1
ATOM 1002 N N . TYR A 1 182 ? 235.230 -18.349 109.517 1.00 29.89 214 TYR A N 1
ATOM 1003 C CA . TYR A 1 182 ? 233.816 -18.462 109.832 1.00 28.24 214 TYR A CA 1
ATOM 1004 C C . TYR A 1 182 ? 233.031 -17.254 109.295 1.00 27.75 214 TYR A C 1
ATOM 1005 O O . TYR A 1 182 ? 231.907 -17.385 108.793 1.00 26.83 214 TYR A O 1
ATOM 1014 N N . ILE A 1 183 ? 233.635 -16.077 109.391 1.00 22.73 215 ILE A N 1
ATOM 1015 C CA . ILE A 1 183 ? 232.983 -14.858 108.909 1.00 22.44 215 ILE A CA 1
ATOM 1016 C C . ILE A 1 183 ? 232.761 -14.928 107.404 1.00 24.75 215 ILE A C 1
ATOM 1017 O O . ILE A 1 183 ? 231.626 -14.769 106.915 1.00 25.62 215 ILE A O 1
ATOM 1022 N N . MET A 1 184 ? 233.821 -15.196 106.656 1.00 25.69 216 MET A N 1
ATOM 1023 C CA . MET A 1 184 ? 233.660 -15.142 105.212 1.00 28.05 216 MET A CA 1
ATOM 1024 C C . MET A 1 184 ? 232.860 -16.308 104.657 1.00 29.68 216 MET A C 1
ATOM 1025 O O . MET A 1 184 ? 232.035 -16.116 103.768 1.00 30.04 216 MET A O 1
ATOM 1030 N N . ASN A 1 185 ? 233.066 -17.513 105.174 1.00 26.86 217 ASN A N 1
ATOM 1031 C CA . ASN A 1 185 ? 232.245 -18.625 104.696 1.00 25.97 217 ASN A CA 1
ATOM 1032 C C . ASN A 1 185 ? 230.759 -18.438 105.073 1.00 24.79 217 ASN A C 1
ATOM 1033 O O . ASN A 1 185 ? 229.872 -18.910 104.375 1.00 25.39 217 ASN A O 1
ATOM 1038 N N . THR A 1 186 ? 230.480 -17.726 106.157 1.00 30.49 218 THR A N 1
ATOM 1039 C CA . THR A 1 186 ? 229.089 -17.378 106.457 1.00 30.95 218 THR A CA 1
ATOM 1040 C C . THR A 1 186 ? 228.520 -16.385 105.435 1.00 31.80 218 THR A C 1
ATOM 1041 O O . THR A 1 186 ? 227.421 -16.585 104.911 1.00 32.08 218 THR A O 1
ATOM 1045 N N . ILE A 1 187 ? 229.269 -15.327 105.147 1.00 24.44 219 ILE A N 1
ATOM 1046 C CA . ILE A 1 187 ? 228.833 -14.338 104.158 1.00 24.71 219 ILE A CA 1
ATOM 1047 C C . ILE A 1 187 ? 228.675 -14.988 102.793 1.00 24.86 219 ILE A C 1
ATOM 1048 O O . ILE A 1 187 ? 227.700 -14.730 102.078 1.00 27.13 219 ILE A O 1
ATOM 1053 N N . GLY A 1 188 ? 229.604 -15.875 102.461 1.00 26.90 220 GLY A N 1
ATOM 1054 C CA . GLY A 1 188 ? 229.567 -16.597 101.200 1.00 28.69 220 GLY A CA 1
ATOM 1055 C C . GLY A 1 188 ? 228.313 -17.442 101.062 1.00 29.91 220 GLY A C 1
ATOM 1056 O O . GLY A 1 188 ? 227.850 -17.712 99.956 1.00 30.63 220 GLY A O 1
ATOM 1057 N N . GLN A 1 189 ? 227.755 -17.848 102.196 1.00 42.03 221 GLN A N 1
ATOM 1058 C CA . GLN A 1 189 ? 226.572 -18.687 102.196 1.00 45.23 221 GLN A CA 1
ATOM 1059 C C . GLN A 1 189 ? 225.320 -17.861 101.966 1.00 44.02 221 GLN A C 1
ATOM 1060 O O . GLN A 1 189 ? 224.395 -18.295 101.289 1.00 46.26 221 GLN A O 1
ATOM 1066 N N . GLN A 1 190 ? 225.310 -16.655 102.510 1.00 36.52 222 GLN A N 1
ATOM 1067 C CA . GLN A 1 190 ? 224.084 -15.874 102.589 1.00 36.17 222 GLN A CA 1
ATOM 1068 C C . GLN A 1 190 ? 224.005 -14.720 101.594 1.00 36.83 222 GLN A C 1
ATOM 1069 O O . GLN A 1 190 ? 222.919 -14.212 101.312 1.00 37.63 222 GLN A O 1
ATOM 1071 N N . SER A 1 191 ? 225.144 -14.304 101.057 1.00 29.47 223 SER A N 1
ATOM 1072 C CA . SER A 1 191 ? 225.175 -13.074 100.272 1.00 29.61 223 SER A CA 1
ATOM 1073 C C . SER A 1 191 ? 224.697 -13.256 98.840 1.00 33.17 223 SER A C 1
ATOM 1074 O O . SER A 1 191 ? 224.804 -14.333 98.265 1.00 35.28 223 SER A O 1
ATOM 1077 N N . SER A 1 192 ? 224.190 -12.168 98.273 1.00 34.03 224 SER A N 1
ATOM 1078 C CA . SER A 1 192 ? 223.738 -12.137 96.897 1.00 37.71 224 SER A CA 1
ATOM 1079 C C . SER A 1 192 ? 224.824 -11.645 95.954 1.00 38.05 224 SER A C 1
ATOM 1080 O O . SER A 1 192 ? 224.729 -11.849 94.753 1.00 41.39 224 SER A O 1
ATOM 1083 N N . ILE A 1 193 ? 225.867 -11.026 96.499 1.00 44.51 225 ILE A N 1
ATOM 1084 C CA . ILE A 1 193 ? 226.900 -10.425 95.663 1.00 44.10 225 ILE A CA 1
ATOM 1085 C C . ILE A 1 193 ? 228.305 -10.936 95.985 1.00 41.44 225 ILE A C 1
ATOM 1086 O O . ILE A 1 193 ? 229.162 -11.001 95.101 1.00 39.88 225 ILE A O 1
ATOM 1091 N N . TYR A 1 194 ? 228.550 -11.302 97.241 1.00 37.96 226 TYR A N 1
ATOM 1092 C CA . TYR A 1 194 ? 229.830 -11.926 97.542 1.00 39.83 226 TYR A CA 1
ATOM 1093 C C . TYR A 1 194 ? 229.802 -13.376 97.144 1.00 45.49 226 TYR A C 1
ATOM 1094 O O . TYR A 1 194 ? 229.058 -14.183 97.716 1.00 46.23 226 TYR A O 1
ATOM 1103 N N . LYS A 1 195 ? 230.600 -13.683 96.132 1.00 58.00 227 LYS A N 1
ATOM 1104 C CA . LYS A 1 195 ? 230.976 -15.044 95.856 1.00 61.14 227 LYS A CA 1
ATOM 1105 C C . LYS A 1 195 ? 232.492 -15.123 95.916 1.00 58.89 227 LYS A C 1
ATOM 1106 O O . LYS A 1 195 ? 233.202 -14.223 95.449 1.00 58.11 227 LYS A O 1
ATOM 1112 N N . GLY A 1 196 ? 232.973 -16.189 96.542 1.00 43.31 228 GLY A N 1
ATOM 1113 C CA . GLY A 1 196 ? 234.388 -16.442 96.670 1.00 39.30 228 GLY A CA 1
ATOM 1114 C C . GLY A 1 196 ? 234.542 -17.899 97.049 1.00 38.99 228 GLY A C 1
ATOM 1115 O O . GLY A 1 196 ? 233.576 -18.560 97.463 1.00 37.93 228 GLY A O 1
ATOM 1116 N N . LYS A 1 197 ? 235.749 -18.419 96.888 1.00 44.74 229 LYS A N 1
ATOM 1117 C CA . LYS A 1 197 ? 235.992 -19.803 97.247 1.00 47.50 229 LYS A CA 1
ATOM 1118 C C . LYS A 1 197 ? 235.871 -19.931 98.756 1.00 43.68 229 LYS A C 1
ATOM 1119 O O . LYS A 1 197 ? 236.178 -18.995 99.487 1.00 42.27 229 LYS A O 1
ATOM 1121 N N . GLU A 1 198 ? 235.412 -21.087 99.214 1.00 48.53 230 GLU A N 1
ATOM 1122 C CA . GLU A 1 198 ? 235.354 -21.360 100.639 1.00 45.91 230 GLU A CA 1
ATOM 1123 C C . GLU A 1 198 ? 236.754 -21.309 101.238 1.00 44.63 230 GLU A C 1
ATOM 1124 O O . GLU A 1 198 ? 237.723 -21.776 100.636 1.00 46.20 230 GLU A O 1
ATOM 1130 N N . ILE A 1 199 ? 236.852 -20.717 102.418 1.00 35.71 231 ILE A N 1
ATOM 1131 C CA . ILE A 1 199 ? 238.134 -20.540 103.072 1.00 35.00 231 ILE A CA 1
ATOM 1132 C C . ILE A 1 199 ? 238.557 -21.860 103.666 1.00 32.98 231 ILE A C 1
ATOM 1133 O O . ILE A 1 199 ? 237.818 -22.457 104.436 1.00 34.35 231 ILE A O 1
ATOM 1138 N N . ALA A 1 200 ? 239.732 -22.330 103.272 1.00 25.71 232 ALA A N 1
ATOM 1139 C CA . ALA A 1 200 ? 240.244 -23.622 103.732 1.00 25.41 232 ALA A CA 1
ATOM 1140 C C . ALA A 1 200 ? 241.645 -23.434 104.308 1.00 26.38 232 ALA A C 1
ATOM 1141 O O . ALA A 1 200 ? 242.438 -22.653 103.758 1.00 26.59 232 ALA A O 1
ATOM 1143 N N . ALA A 1 201 ? 241.940 -24.160 105.390 1.00 26.16 233 ALA A N 1
ATOM 1144 C CA . ALA A 1 201 ? 243.262 -24.135 106.024 1.00 26.66 233 ALA A CA 1
ATOM 1145 C C . ALA A 1 201 ? 244.353 -24.389 105.003 1.00 28.34 233 ALA A C 1
ATOM 1146 O O . ALA A 1 201 ? 245.319 -23.641 104.923 1.00 29.22 233 ALA A O 1
ATOM 1148 N N . ALA A 1 202 ? 244.183 -25.454 104.224 1.00 30.58 234 ALA A N 1
ATOM 1149 C CA . ALA A 1 202 ? 245.193 -25.890 103.254 1.00 32.05 234 ALA A CA 1
ATOM 1150 C C . ALA A 1 202 ? 245.633 -24.792 102.290 1.00 32.66 234 ALA A C 1
ATOM 1151 O O . ALA A 1 202 ? 246.693 -24.888 101.693 1.00 32.56 234 ALA A O 1
ATOM 1153 N N . ASP A 1 203 ? 244.821 -23.750 102.132 1.00 29.85 235 ASP A N 1
ATOM 1154 C CA . ASP A 1 203 ? 245.162 -22.679 101.204 1.00 30.80 235 ASP A CA 1
ATOM 1155 C C . ASP A 1 203 ? 246.135 -21.656 101.791 1.00 29.52 235 ASP A C 1
ATOM 1156 O O . ASP A 1 203 ? 246.473 -20.669 101.141 1.00 29.93 235 ASP A O 1
ATOM 1161 N N . TYR A 1 204 ? 246.613 -21.911 103.004 1.00 30.18 236 TYR A N 1
ATOM 1162 C CA . TYR A 1 204 ? 247.472 -20.955 103.693 1.00 28.12 236 TYR A CA 1
ATOM 1163 C C . TYR A 1 204 ? 248.735 -21.608 104.239 1.00 27.33 236 TYR A C 1
ATOM 1164 O O . TYR A 1 204 ? 248.868 -22.827 104.229 1.00 27.43 236 TYR A O 1
ATOM 1173 N N . THR A 1 205 ? 249.664 -20.778 104.708 1.00 30.67 237 THR A N 1
ATOM 1174 C CA . THR A 1 205 ? 250.855 -21.274 105.399 1.00 30.15 237 THR A CA 1
ATOM 1175 C C . THR A 1 205 ? 250.952 -20.627 106.775 1.00 29.74 237 THR A C 1
ATOM 1176 O O . THR A 1 205 ? 251.192 -19.423 106.879 1.00 30.25 237 THR A O 1
ATOM 1180 N N . ARG A 1 206 ? 250.743 -21.416 107.822 1.00 26.66 238 ARG A N 1
ATOM 1181 C CA . ARG A 1 206 ? 250.883 -20.911 109.187 1.00 27.42 238 ARG A CA 1
ATOM 1182 C C . ARG A 1 206 ? 252.353 -20.935 109.556 1.00 28.10 238 ARG A C 1
ATOM 1183 O O . ARG A 1 206 ? 252.949 -22.011 109.659 1.00 28.13 238 ARG A O 1
ATOM 1191 N N . THR A 1 207 ? 252.951 -19.756 109.709 1.00 27.77 239 THR A N 1
ATOM 1192 C CA . THR A 1 207 ? 254.341 -19.678 110.175 1.00 28.01 239 THR A CA 1
ATOM 1193 C C . THR A 1 207 ? 254.352 -18.991 111.523 1.00 30.99 239 THR A C 1
ATOM 1194 O O . THR A 1 207 ? 253.654 -17.994 111.720 1.00 29.08 239 THR A O 1
ATOM 1198 N N . CYS A 1 208 ? 255.129 -19.535 112.450 1.00 35.58 240 CYS A N 1
ATOM 1199 C CA . CYS A 1 208 ? 255.101 -19.074 113.830 1.00 36.90 240 CYS A CA 1
ATOM 1200 C C . CYS A 1 208 ? 256.476 -18.752 114.377 1.00 39.04 240 CYS A C 1
ATOM 1201 O O . CYS A 1 208 ? 257.486 -19.355 113.984 1.00 38.34 240 CYS A O 1
ATOM 1204 N N . ALA A 1 209 ? 256.511 -17.794 115.294 1.00 32.76 241 ALA A N 1
ATOM 1205 C CA . ALA A 1 209 ? 257.688 -17.637 116.131 1.00 35.56 241 ALA A CA 1
ATOM 1206 C C . ALA A 1 209 ? 257.366 -18.222 117.506 1.00 37.50 241 ALA A C 1
ATOM 1207 O O . ALA A 1 209 ? 256.302 -17.941 118.070 1.00 37.06 241 ALA A O 1
ATOM 1209 N N . GLN A 1 210 ? 258.282 -19.030 118.032 1.00 55.38 242 GLN A N 1
ATOM 1210 C CA . GLN A 1 210 ? 258.036 -19.811 119.240 1.00 56.93 242 GLN A CA 1
ATOM 1211 C C . GLN A 1 210 ? 258.083 -19.006 120.532 1.00 57.73 242 GLN A C 1
ATOM 1212 O O . GLN A 1 210 ? 257.428 -19.369 121.509 1.00 58.61 242 GLN A O 1
ATOM 1218 N N . ASN A 1 211 ? 258.863 -17.927 120.551 1.00 44.50 243 ASN A N 1
ATOM 1219 C CA . ASN A 1 211 ? 259.134 -17.236 121.807 1.00 47.18 243 ASN A CA 1
ATOM 1220 C C . ASN A 1 211 ? 259.068 -15.713 121.733 1.00 46.50 243 ASN A C 1
ATOM 1221 O O . ASN A 1 211 ? 260.067 -15.034 121.958 1.00 48.92 243 ASN A O 1
ATOM 1226 N N . LYS A 1 212 ? 257.885 -15.178 121.453 1.00 48.92 244 LYS A N 1
ATOM 1227 C CA . LYS A 1 212 ? 257.692 -13.732 121.409 1.00 49.70 244 LYS A CA 1
ATOM 1228 C C . LYS A 1 212 ? 257.121 -13.186 122.711 1.00 51.62 244 LYS A C 1
ATOM 1229 O O . LYS A 1 212 ? 256.430 -13.890 123.441 1.00 53.43 244 LYS A O 1
ATOM 1235 N N . HIS A 1 213 ? 257.400 -11.917 122.982 1.00 48.80 245 HIS A N 1
ATOM 1236 C CA . HIS A 1 213 ? 256.896 -11.253 124.179 1.00 49.75 245 HIS A CA 1
ATOM 1237 C C . HIS A 1 213 ? 256.069 -10.016 123.836 1.00 47.23 245 HIS A C 1
ATOM 1238 O O . HIS A 1 213 ? 256.613 -8.998 123.420 1.00 47.24 245 HIS A O 1
ATOM 1245 N N . LEU A 1 214 ? 254.755 -10.112 124.020 1.00 42.83 246 LEU A N 1
ATOM 1246 C CA . LEU A 1 214 ? 253.853 -8.977 123.839 1.00 42.15 246 LEU A CA 1
ATOM 1247 C C . LEU A 1 214 ? 253.878 -8.006 125.010 1.00 43.31 246 LEU A C 1
ATOM 1248 O O . LEU A 1 214 ? 253.773 -8.420 126.162 1.00 45.13 246 LEU A O 1
ATOM 1253 N N . VAL A 1 215 ? 253.989 -6.714 124.718 1.00 47.15 247 VAL A N 1
ATOM 1254 C CA . VAL A 1 215 ? 253.893 -5.707 125.763 1.00 49.35 247 VAL A CA 1
ATOM 1255 C C . VAL A 1 215 ? 252.457 -5.204 125.876 1.00 50.00 247 VAL A C 1
ATOM 1256 O O . VAL A 1 215 ? 251.705 -5.232 124.901 1.00 47.77 247 VAL A O 1
ATOM 1260 N N . GLY A 1 230 ? 257.312 -16.314 127.386 1.00 57.11 262 GLY A N 1
ATOM 1261 C CA . GLY A 1 230 ? 257.207 -16.112 125.954 1.00 53.80 262 GLY A CA 1
ATOM 1262 C C . GLY A 1 230 ? 256.093 -16.928 125.322 1.00 51.13 262 GLY A C 1
ATOM 1263 O O . GLY A 1 230 ? 255.769 -18.023 125.795 1.00 52.26 262 GLY A O 1
ATOM 1264 N N . GLU A 1 231 ? 255.522 -16.389 124.246 1.00 52.37 263 GLU A N 1
ATOM 1265 C CA . GLU A 1 231 ? 254.382 -16.996 123.558 1.00 49.74 263 GLU A CA 1
ATOM 1266 C C . GLU A 1 231 ? 254.608 -17.210 122.070 1.00 47.59 263 GLU A C 1
ATOM 1267 O O . GLU A 1 231 ? 255.495 -16.610 121.469 1.00 46.37 263 GLU A O 1
ATOM 1273 N N . LYS A 1 232 ? 253.757 -18.044 121.482 1.00 58.12 264 LYS A N 1
ATOM 1274 C CA . LYS A 1 232 ? 253.797 -18.339 120.058 1.00 56.46 264 LYS A CA 1
ATOM 1275 C C . LYS A 1 232 ? 252.968 -17.340 119.242 1.00 54.42 264 LYS A C 1
ATOM 1276 O O . LYS A 1 232 ? 251.763 -17.189 119.434 1.00 56.06 264 LYS A O 1
ATOM 1282 N N . LEU A 1 233 ? 253.648 -16.669 118.322 1.00 30.76 265 LEU A N 1
ATOM 1283 C CA . LEU A 1 233 ? 253.085 -15.619 117.492 1.00 30.15 265 LEU A CA 1
ATOM 1284 C C . LEU A 1 233 ? 253.112 -16.117 116.048 1.00 30.25 265 LEU A C 1
ATOM 1285 O O . LEU A 1 233 ? 254.183 -16.462 115.533 1.00 28.21 265 LEU A O 1
ATOM 1290 N N . CYS A 1 234 ? 251.950 -16.160 115.400 1.00 33.17 266 CYS A N 1
ATOM 1291 C CA . CYS A 1 234 ? 251.856 -16.816 114.104 1.00 31.53 266 CYS A CA 1
ATOM 1292 C C . CYS A 1 234 ? 251.299 -15.910 113.034 1.00 30.90 266 CYS A C 1
ATOM 1293 O O . CYS A 1 234 ? 250.694 -14.876 113.317 1.00 29.29 266 CYS A O 1
ATOM 1296 N N . TYR A 1 235 ? 251.504 -16.325 111.790 1.00 27.97 267 TYR A N 1
ATOM 1297 C CA . TYR A 1 235 ? 250.850 -15.693 110.664 1.00 25.86 267 TYR A CA 1
ATOM 1298 C C . TYR A 1 235 ? 250.276 -16.745 109.707 1.00 25.13 267 TYR A C 1
ATOM 1299 O O . TYR A 1 235 ? 250.876 -17.803 109.472 1.00 26.24 267 TYR A O 1
ATOM 1308 N N . TYR A 1 236 ? 249.119 -16.437 109.135 1.00 26.49 268 TYR A N 1
ATOM 1309 C CA . TYR A 1 236 ? 248.561 -17.262 108.069 1.00 27.60 268 TYR A CA 1
ATOM 1310 C C . TYR A 1 236 ? 248.626 -16.481 106.751 1.00 28.94 268 TYR A C 1
ATOM 1311 O O . TYR A 1 236 ? 247.864 -15.530 106.514 1.00 27.19 268 TYR A O 1
ATOM 1320 N N . THR A 1 237 ? 249.545 -16.893 105.898 1.00 30.59 269 THR A N 1
ATOM 1321 C CA . THR A 1 237 ? 249.756 -16.245 104.622 1.00 30.42 269 THR A CA 1
ATOM 1322 C C . THR A 1 237 ? 249.202 -17.107 103.491 1.00 32.50 269 THR A C 1
ATOM 1323 O O . THR A 1 237 ? 249.477 -18.307 103.454 1.00 31.32 269 THR A O 1
ATOM 1327 N N . PRO A 1 238 ? 248.427 -16.493 102.569 1.00 31.21 270 PRO A N 1
ATOM 1328 C CA . PRO A 1 238 ? 247.939 -17.165 101.356 1.00 31.15 270 PRO A CA 1
ATOM 1329 C C . PRO A 1 238 ? 249.073 -17.913 100.677 1.00 29.43 270 PRO A C 1
ATOM 1330 O O . PRO A 1 238 ? 250.173 -17.375 100.633 1.00 29.60 270 PRO A O 1
ATOM 1334 N N . LYS A 1 239 ? 248.816 -19.127 100.198 1.00 37.47 271 LYS A N 1
ATOM 1335 C CA . LYS A 1 239 ? 249.846 -19.968 99.596 1.00 39.13 271 LYS A CA 1
ATOM 1336 C C . LYS A 1 239 ? 250.673 -19.188 98.586 1.00 41.12 271 LYS A C 1
ATOM 1337 O O . LYS A 1 239 ? 251.884 -19.375 98.485 1.00 41.16 271 LYS A O 1
ATOM 1339 N N . ASP A 1 240 ? 250.004 -18.290 97.867 1.00 51.94 272 ASP A N 1
ATOM 1340 C CA . ASP A 1 240 ? 250.634 -17.508 96.814 1.00 54.08 272 ASP A CA 1
ATOM 1341 C C . ASP A 1 240 ? 250.990 -16.113 97.296 1.00 53.97 272 ASP A C 1
ATOM 1342 O O . ASP A 1 240 ? 251.388 -15.254 96.513 1.00 55.57 272 ASP A O 1
ATOM 1344 N N . GLY A 1 241 ? 250.856 -15.888 98.594 1.00 38.90 273 GLY A N 1
ATOM 1345 C CA . GLY A 1 241 ? 251.086 -14.570 99.153 1.00 36.88 273 GLY A CA 1
ATOM 1346 C C . GLY A 1 241 ? 249.906 -13.635 98.942 1.00 36.49 273 GLY A C 1
ATOM 1347 O O . GLY A 1 241 ? 248.971 -13.941 98.202 1.00 38.22 273 GLY A O 1
ATOM 1348 N N . PHE A 1 242 ? 249.942 -12.494 99.614 1.00 30.91 274 PHE A N 1
ATOM 1349 C CA . PHE A 1 242 ? 248.944 -11.465 99.391 1.00 32.28 274 PHE A CA 1
ATOM 1350 C C . PHE A 1 242 ? 249.315 -10.700 98.130 1.00 35.44 274 PHE A C 1
ATOM 1351 O O . PHE A 1 242 ? 250.388 -10.079 98.065 1.00 36.50 274 PHE A O 1
ATOM 1359 N N . ASN A 1 243 ? 248.448 -10.768 97.125 1.00 42.56 275 ASN A N 1
ATOM 1360 C CA . ASN A 1 243 ? 248.723 -10.151 95.833 1.00 44.87 275 ASN A CA 1
ATOM 1361 C C . ASN A 1 243 ? 247.757 -9.014 95.522 1.00 45.19 275 ASN A C 1
ATOM 1362 O O . ASN A 1 243 ? 246.902 -9.150 94.653 1.00 48.54 275 ASN A O 1
ATOM 1364 N N . PHE A 1 244 ? 247.890 -7.902 96.241 1.00 33.46 276 PHE A N 1
ATOM 1365 C CA . PHE A 1 244 ? 246.950 -6.793 96.104 1.00 31.15 276 PHE A CA 1
ATOM 1366 C C . PHE A 1 244 ? 247.407 -5.794 95.054 1.00 33.04 276 PHE A C 1
ATOM 1367 O O . PHE A 1 244 ? 248.604 -5.517 94.911 1.00 32.49 276 PHE A O 1
ATOM 1375 N N . THR A 1 245 ? 246.449 -5.250 94.316 1.00 27.65 277 THR A N 1
ATOM 1376 C CA . THR A 1 245 ? 246.742 -4.211 93.340 1.00 28.53 277 THR A CA 1
ATOM 1377 C C . THR A 1 245 ? 247.296 -2.962 94.029 1.00 27.60 277 THR A C 1
ATOM 1378 O O . THR A 1 245 ? 248.242 -2.346 93.552 1.00 27.71 277 THR A O 1
ATOM 1382 N N . SER A 1 246 ? 246.702 -2.591 95.162 1.00 27.76 278 SER A N 1
ATOM 1383 C CA . SER A 1 246 ? 247.261 -1.523 95.985 1.00 27.26 278 SER A CA 1
ATOM 1384 C C . SER A 1 246 ? 246.768 -1.621 97.423 1.00 25.58 278 SER A C 1
ATOM 1385 O O . SER A 1 246 ? 245.656 -2.077 97.681 1.00 24.44 278 SER A O 1
ATOM 1388 N N . VAL A 1 247 ? 247.632 -1.229 98.352 1.00 34.54 279 VAL A N 1
ATOM 1389 C CA . VAL A 1 247 ? 247.278 -1.130 99.750 1.00 33.77 279 VAL A CA 1
ATOM 1390 C C . VAL A 1 247 ? 247.722 0.240 100.182 1.00 35.17 279 VAL A C 1
ATOM 1391 O O . VAL A 1 247 ? 248.901 0.583 100.066 1.00 35.77 279 VAL A O 1
ATOM 1395 N N . THR A 1 248 ? 246.773 1.026 100.676 1.00 32.49 280 THR A N 1
ATOM 1396 C CA . THR A 1 248 ? 247.027 2.417 101.031 1.00 32.53 280 THR A CA 1
ATOM 1397 C C . THR A 1 248 ? 246.375 2.721 102.373 1.00 32.68 280 THR A C 1
ATOM 1398 O O . THR A 1 248 ? 245.261 2.259 102.652 1.00 30.45 280 THR A O 1
ATOM 1402 N N . ALA A 1 249 ? 247.077 3.471 103.213 1.00 29.17 281 ALA A N 1
ATOM 1403 C CA . ALA A 1 249 ? 246.530 3.824 104.507 1.00 27.80 281 ALA A CA 1
ATOM 1404 C C . ALA A 1 249 ? 247.072 5.163 104.997 1.00 29.88 281 ALA A C 1
ATOM 1405 O O . ALA A 1 249 ? 248.228 5.537 104.743 1.00 30.67 281 ALA A O 1
ATOM 1407 N N . LYS A 1 250 ? 246.212 5.875 105.709 1.00 24.21 282 LYS A N 1
ATOM 1408 C CA . LYS A 1 250 ? 246.574 7.128 106.348 1.00 24.67 282 LYS A CA 1
ATOM 1409 C C . LYS A 1 250 ? 246.519 6.953 107.860 1.00 24.20 282 LYS A C 1
ATOM 1410 O O . LYS A 1 250 ? 245.524 6.471 108.398 1.00 25.72 282 LYS A O 1
ATOM 1416 N N . ASP A 1 251 ? 247.601 7.299 108.546 1.00 22.61 283 ASP A N 1
ATOM 1417 C CA . ASP A 1 251 ? 247.644 7.124 109.988 1.00 21.84 283 ASP A CA 1
ATOM 1418 C C . ASP A 1 251 ? 247.157 8.381 110.658 1.00 23.33 283 ASP A C 1
ATOM 1419 O O . ASP A 1 251 ? 246.797 9.333 110.000 1.00 24.28 283 ASP A O 1
ATOM 1424 N N . VAL A 1 252 ? 247.160 8.374 111.981 1.00 26.22 284 VAL A N 1
ATOM 1425 C CA . VAL A 1 252 ? 246.690 9.510 112.740 1.00 27.67 284 VAL A CA 1
ATOM 1426 C C . VAL A 1 252 ? 247.610 10.717 112.510 1.00 28.18 284 VAL A C 1
ATOM 1427 O O . VAL A 1 252 ? 247.156 11.846 112.498 1.00 28.71 284 VAL A O 1
ATOM 1431 N N . GLN A 1 253 ? 248.897 10.473 112.302 1.00 30.79 285 GLN A N 1
ATOM 1432 C CA . GLN A 1 253 ? 249.839 11.573 112.069 1.00 33.12 285 GLN A CA 1
ATOM 1433 C C . GLN A 1 253 ? 249.654 12.227 110.693 1.00 32.67 285 GLN A C 1
ATOM 1434 O O . GLN A 1 253 ? 250.190 13.298 110.429 1.00 34.08 285 GLN A O 1
ATOM 1440 N N . GLY A 1 254 ? 248.911 11.569 109.815 1.00 27.79 286 GLY A N 1
ATOM 1441 C CA . GLY A 1 254 ? 248.615 12.120 108.509 1.00 29.67 286 GLY A CA 1
ATOM 1442 C C . GLY A 1 254 ? 249.486 11.606 107.369 1.00 30.69 286 GLY A C 1
ATOM 1443 O O . GLY A 1 254 ? 249.363 12.083 106.235 1.00 27.85 286 GLY A O 1
ATOM 1444 N N . THR A 1 255 ? 250.370 10.652 107.662 1.00 26.81 287 THR A N 1
ATOM 1445 C CA . THR A 1 255 ? 251.248 10.114 106.634 1.00 26.89 287 THR A CA 1
ATOM 1446 C C . THR A 1 255 ? 250.565 8.968 105.906 1.00 24.91 287 THR A C 1
ATOM 1447 O O . THR A 1 255 ? 249.703 8.279 106.476 1.00 23.40 287 THR A O 1
ATOM 1451 N N . VAL A 1 256 ? 250.953 8.771 104.646 1.00 28.16 288 VAL A N 1
ATOM 1452 C CA . VAL A 1 256 ? 250.359 7.733 103.851 1.00 27.42 288 VAL A CA 1
ATOM 1453 C C . VAL A 1 256 ? 251.275 6.529 103.683 1.00 27.54 288 VAL A C 1
ATOM 1454 O O . VAL A 1 256 ? 252.448 6.643 103.295 1.00 27.35 288 VAL A O 1
ATOM 1458 N N . HIS A 1 257 ? 250.715 5.369 103.983 1.00 29.02 289 HIS A N 1
ATOM 1459 C CA . HIS A 1 257 ? 251.410 4.103 103.831 1.00 28.51 289 HIS A CA 1
ATOM 1460 C C . HIS A 1 257 ? 251.050 3.506 102.453 1.00 30.74 289 HIS A C 1
ATOM 1461 O O . HIS A 1 257 ? 249.871 3.426 102.104 1.00 30.27 289 HIS A O 1
ATOM 1468 N N . GLN A 1 258 ? 252.057 3.113 101.668 1.00 31.35 290 GLN A N 1
ATOM 1469 C CA . GLN A 1 258 ? 251.830 2.797 100.253 1.00 32.95 290 GLN A CA 1
ATOM 1470 C C . GLN A 1 258 ? 251.845 1.308 99.910 1.00 32.11 290 GLN A C 1
ATOM 1471 O O . GLN A 1 258 ? 251.628 0.946 98.755 1.00 32.28 290 GLN A O 1
ATOM 1477 N N . ASN A 1 259 ? 252.114 0.449 100.890 1.00 30.23 291 ASN A N 1
ATOM 1478 C CA . ASN A 1 259 ? 252.000 -0.985 100.675 1.00 30.44 291 ASN A CA 1
ATOM 1479 C C . ASN A 1 259 ? 251.849 -1.782 101.972 1.00 29.61 291 ASN A C 1
ATOM 1480 O O . ASN A 1 259 ? 252.062 -1.271 103.075 1.00 28.15 291 ASN A O 1
ATOM 1485 N N . LEU A 1 260 ? 251.481 -3.046 101.811 1.00 29.21 292 LEU A N 1
ATOM 1486 C CA . LEU A 1 260 ? 251.072 -3.893 102.915 1.00 28.70 292 LEU A CA 1
ATOM 1487 C C . LEU A 1 260 ? 252.176 -4.124 103.951 1.00 28.53 292 LEU A C 1
ATOM 1488 O O . LEU A 1 260 ? 251.884 -4.218 105.144 1.00 27.89 292 LEU A O 1
ATOM 1493 N N . ASP A 1 261 ? 253.433 -4.197 103.511 1.00 32.22 293 ASP A N 1
ATOM 1494 C CA . ASP A 1 261 ? 254.531 -4.422 104.453 1.00 33.16 293 ASP A CA 1
ATOM 1495 C C . ASP A 1 261 ? 254.824 -3.180 105.290 1.00 33.73 293 ASP A C 1
ATOM 1496 O O . ASP A 1 261 ? 255.585 -3.254 106.252 1.00 31.90 293 ASP A O 1
ATOM 1501 N N . GLU A 1 262 ? 254.225 -2.044 104.925 1.00 32.12 294 GLU A N 1
ATOM 1502 C CA . GLU A 1 262 ? 254.347 -0.829 105.734 1.00 33.11 294 GLU A CA 1
ATOM 1503 C C . GLU A 1 262 ? 253.208 -0.726 106.736 1.00 32.04 294 GLU A C 1
ATOM 1504 O O . GLU A 1 262 ? 253.088 0.255 107.471 1.00 32.47 294 GLU A O 1
ATOM 1510 N N . ILE A 1 263 ? 252.368 -1.748 106.771 1.00 24.61 295 ILE A N 1
ATOM 1511 C CA . ILE A 1 263 ? 251.180 -1.692 107.604 1.00 24.27 295 ILE A CA 1
ATOM 1512 C C . ILE A 1 263 ? 251.007 -2.943 108.474 1.00 25.41 295 ILE A C 1
ATOM 1513 O O . ILE A 1 263 ? 250.683 -2.855 109.667 1.00 23.90 295 ILE A O 1
ATOM 1518 N N . TYR A 1 264 ? 251.230 -4.102 107.859 1.00 24.63 296 TYR A N 1
ATOM 1519 C CA . TYR A 1 264 ? 250.912 -5.377 108.484 1.00 24.04 296 TYR A CA 1
ATOM 1520 C C . TYR A 1 264 ? 252.203 -6.139 108.757 1.00 25.00 296 TYR A C 1
ATOM 1521 O O . TYR A 1 264 ? 253.046 -6.285 107.874 1.00 23.87 296 TYR A O 1
ATOM 1530 N N . GLY A 1 265 ? 252.373 -6.573 110.004 1.00 28.00 297 GLY A N 1
ATOM 1531 C CA . GLY A 1 265 ? 253.554 -7.317 110.402 1.00 28.33 297 GLY A CA 1
ATOM 1532 C C . GLY A 1 265 ? 254.857 -6.551 110.283 1.00 30.94 297 GLY A C 1
ATOM 1533 O O . GLY A 1 265 ? 255.894 -7.149 110.004 1.00 31.35 297 GLY A O 1
ATOM 1534 N N . VAL A 1 266 ? 254.817 -5.234 110.483 1.00 31.34 298 VAL A N 1
ATOM 1535 C CA . VAL A 1 266 ? 256.047 -4.421 110.418 1.00 33.11 298 VAL A CA 1
ATOM 1536 C C . VAL A 1 266 ? 257.144 -4.924 111.373 1.00 33.97 298 VAL A C 1
ATOM 1537 O O . VAL A 1 266 ? 258.331 -4.955 111.022 1.00 33.37 298 VAL A O 1
ATOM 1541 N N . GLU A 1 267 ? 256.737 -5.341 112.572 1.00 31.81 299 GLU A N 1
ATOM 1542 C CA . GLU A 1 267 ? 257.691 -5.747 113.601 1.00 33.16 299 GLU A CA 1
ATOM 1543 C C . GLU A 1 267 ? 257.719 -7.250 113.863 1.00 32.07 299 GLU A C 1
ATOM 1544 O O . GLU A 1 267 ? 258.059 -7.695 114.963 1.00 34.58 299 GLU A O 1
ATOM 1550 N N . ALA A 1 268 ? 257.398 -8.034 112.846 1.00 35.76 300 ALA A N 1
ATOM 1551 C CA . ALA A 1 268 ? 257.389 -9.490 112.976 1.00 37.61 300 ALA A CA 1
ATOM 1552 C C . ALA A 1 268 ? 258.717 -10.040 113.512 1.00 38.43 300 ALA A C 1
ATOM 1553 O O . ALA A 1 268 ? 258.735 -11.049 114.207 1.00 39.67 300 ALA A O 1
ATOM 1555 N N . ALA A 1 269 ? 259.819 -9.358 113.210 1.00 34.53 301 ALA A N 1
ATOM 1556 C CA . ALA A 1 269 ? 261.147 -9.811 113.612 1.00 36.10 301 ALA A CA 1
ATOM 1557 C C . ALA A 1 269 ? 261.469 -9.524 115.082 1.00 36.86 301 ALA A C 1
ATOM 1558 O O . ALA A 1 269 ? 262.340 -10.165 115.669 1.00 39.01 301 ALA A O 1
ATOM 1560 N N . ALA A 1 270 ? 260.763 -8.562 115.664 1.00 42.44 302 ALA A N 1
ATOM 1561 C CA . ALA A 1 270 ? 261.036 -8.106 117.022 1.00 44.17 302 ALA A CA 1
ATOM 1562 C C . ALA A 1 270 ? 260.791 -9.197 118.061 1.00 44.88 302 ALA A C 1
ATOM 1563 O O . ALA A 1 270 ? 259.797 -9.922 117.994 1.00 43.62 302 ALA A O 1
ATOM 1565 N N . ASP A 1 271 ? 261.696 -9.297 119.026 1.00 40.88 303 ASP A N 1
ATOM 1566 C CA . ASP A 1 271 ? 261.573 -10.277 120.104 1.00 42.53 303 ASP A CA 1
ATOM 1567 C C . ASP A 1 271 ? 260.529 -9.829 121.116 1.00 41.76 303 ASP A C 1
ATOM 1568 O O . ASP A 1 271 ? 259.909 -10.652 121.797 1.00 42.46 303 ASP A O 1
ATOM 1570 N N . THR A 1 272 ? 260.345 -8.516 121.204 1.00 43.08 304 THR A N 1
ATOM 1571 C CA . THR A 1 272 ? 259.393 -7.929 122.134 1.00 44.44 304 THR A CA 1
ATOM 1572 C C . THR A 1 272 ? 258.757 -6.688 121.502 1.00 43.52 304 THR A C 1
ATOM 1573 O O . THR A 1 272 ? 259.452 -5.735 121.177 1.00 44.03 304 THR A O 1
ATOM 1577 N N . THR A 1 273 ? 257.443 -6.729 121.289 1.00 35.17 305 THR A N 1
ATOM 1578 C CA . THR A 1 273 ? 256.678 -5.559 120.856 1.00 34.75 305 THR A CA 1
ATOM 1579 C C . THR A 1 273 ? 255.197 -5.792 121.156 1.00 34.19 305 THR A C 1
ATOM 1580 O O . THR A 1 273 ? 254.840 -6.710 121.886 1.00 34.04 305 THR A O 1
ATOM 1584 N N . SER A 1 274 ? 254.342 -4.949 120.599 1.00 35.39 306 SER A N 1
ATOM 1585 C CA . SER A 1 274 ? 252.915 -5.029 120.860 1.00 35.31 306 SER A CA 1
ATOM 1586 C C . SER A 1 274 ? 252.195 -5.800 119.766 1.00 34.91 306 SER A C 1
ATOM 1587 O O . SER A 1 274 ? 252.746 -6.056 118.695 1.00 32.71 306 SER A O 1
ATOM 1590 N N . TYR A 1 275 ? 250.950 -6.154 120.057 1.00 30.42 307 TYR A N 1
ATOM 1591 C CA . TYR A 1 275 ? 250.052 -6.759 119.096 1.00 29.20 307 TYR A CA 1
ATOM 1592 C C . TYR A 1 275 ? 249.963 -5.905 117.837 1.00 28.37 307 TYR A C 1
ATOM 1593 O O . TYR A 1 275 ? 249.962 -6.427 116.722 1.00 25.52 307 TYR A O 1
ATOM 1602 N N . ALA A 1 276 ? 249.920 -4.588 118.025 1.00 28.83 308 ALA A N 1
ATOM 1603 C CA . ALA A 1 276 ? 249.890 -3.663 116.899 1.00 26.97 308 ALA A CA 1
ATOM 1604 C C . ALA A 1 276 ? 251.188 -3.763 116.095 1.00 25.47 308 ALA A C 1
ATOM 1605 O O . ALA A 1 276 ? 251.177 -3.725 114.855 1.00 25.14 308 ALA A O 1
ATOM 1607 N N . GLY A 1 277 ? 252.306 -3.886 116.804 1.00 27.56 309 GLY A N 1
ATOM 1608 C CA . GLY A 1 277 ? 253.594 -4.081 116.178 1.00 26.63 309 GLY A CA 1
ATOM 1609 C C . GLY A 1 277 ? 253.593 -5.341 115.333 1.00 29.34 309 GLY A C 1
ATOM 1610 O O . GLY A 1 277 ? 254.018 -5.330 114.164 1.00 27.01 309 GLY A O 1
ATOM 1611 N N . TYR A 1 278 ? 253.093 -6.424 115.922 1.00 27.65 310 TYR A N 1
ATOM 1612 C CA . TYR A 1 278 ? 253.050 -7.720 115.250 1.00 28.24 310 TYR A CA 1
ATOM 1613 C C . TYR A 1 278 ? 252.022 -7.815 114.111 1.00 25.34 310 TYR A C 1
ATOM 1614 O O . TYR A 1 278 ? 252.274 -8.489 113.117 1.00 24.73 310 TYR A O 1
ATOM 1623 N N . TYR A 1 279 ? 250.877 -7.152 114.244 1.00 22.11 311 TYR A N 1
ATOM 1624 C CA . TYR A 1 279 ? 249.866 -7.199 113.185 1.00 22.75 311 TYR A CA 1
ATOM 1625 C C . TYR A 1 279 ? 249.661 -5.809 112.540 1.00 22.64 311 TYR A C 1
ATOM 1626 O O . TYR A 1 279 ? 250.439 -5.449 111.642 1.00 21.31 311 TYR A O 1
ATOM 1635 N N . THR A 1 280 ? 248.658 -5.031 112.961 1.00 23.37 312 THR A N 1
ATOM 1636 C CA . THR A 1 280 ? 248.611 -3.620 112.560 1.00 21.79 312 THR A CA 1
ATOM 1637 C C . THR A 1 280 ? 248.201 -2.711 113.715 1.00 24.24 312 THR A C 1
ATOM 1638 O O . THR A 1 280 ? 247.593 -3.148 114.685 1.00 25.59 312 THR A O 1
ATOM 1642 N N . ASP A 1 281 ? 248.541 -1.430 113.610 1.00 24.19 313 ASP A N 1
ATOM 1643 C CA . ASP A 1 281 ? 247.980 -0.465 114.542 1.00 26.11 313 ASP A CA 1
ATOM 1644 C C . ASP A 1 281 ? 246.578 -0.098 114.074 1.00 24.30 313 ASP A C 1
ATOM 1645 O O . ASP A 1 281 ? 246.115 -0.589 113.058 1.00 24.26 313 ASP A O 1
ATOM 1650 N N . ASP A 1 282 ? 245.899 0.767 114.808 1.00 23.14 314 ASP A N 1
ATOM 1651 C CA . ASP A 1 282 ? 244.598 1.244 114.370 1.00 23.64 314 ASP A CA 1
ATOM 1652 C C . ASP A 1 282 ? 244.769 2.480 113.486 1.00 25.39 314 ASP A C 1
ATOM 1653 O O . ASP A 1 282 ? 245.327 3.497 113.919 1.00 26.49 314 ASP A O 1
ATOM 1658 N N . TYR A 1 283 ? 244.326 2.377 112.239 1.00 25.17 315 TYR A N 1
ATOM 1659 C CA . TYR A 1 283 ? 244.382 3.504 111.302 1.00 24.50 315 TYR A CA 1
ATOM 1660 C C . TYR A 1 283 ? 243.001 4.117 111.158 1.00 25.62 315 TYR A C 1
ATOM 1661 O O . TYR A 1 283 ? 242.013 3.401 111.235 1.00 25.27 315 TYR A O 1
ATOM 1670 N N . PRO A 1 284 ? 242.934 5.438 110.926 1.00 23.80 316 PRO A N 1
ATOM 1671 C CA . PRO A 1 284 ? 241.689 6.063 110.463 1.00 24.77 316 PRO A CA 1
ATOM 1672 C C . PRO A 1 284 ? 241.145 5.351 109.220 1.00 24.26 316 PRO A C 1
ATOM 1673 O O . PRO A 1 284 ? 239.996 4.944 109.190 1.00 22.41 316 PRO A O 1
ATOM 1677 N N . GLU A 1 285 ? 241.980 5.177 108.204 1.00 27.46 317 GLU A N 1
ATOM 1678 C CA . GLU A 1 285 ? 241.514 4.583 106.955 1.00 26.51 317 GLU A CA 1
ATOM 1679 C C . GLU A 1 285 ? 242.589 3.716 106.296 1.00 25.48 317 GLU A C 1
ATOM 1680 O O . GLU A 1 285 ? 243.744 4.134 106.167 1.00 24.96 317 GLU A O 1
ATOM 1686 N N . ILE A 1 286 ? 242.190 2.505 105.916 1.00 25.31 318 ILE A N 1
ATOM 1687 C CA . ILE A 1 286 ? 242.974 1.621 105.057 1.00 24.91 318 ILE A CA 1
ATOM 1688 C C . ILE A 1 286 ? 242.161 1.263 103.824 1.00 25.10 318 ILE A C 1
ATOM 1689 O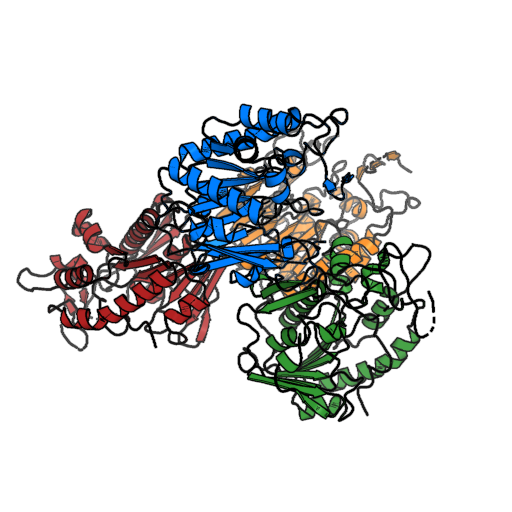 O . ILE A 1 286 ? 241.040 0.787 103.956 1.00 23.84 318 ILE A O 1
ATOM 1694 N N . VAL A 1 287 ? 242.727 1.473 102.639 1.00 22.02 319 VAL A N 1
ATOM 1695 C CA . VAL A 1 287 ? 242.060 1.111 101.400 1.00 24.22 319 VAL A CA 1
ATOM 1696 C C . VAL A 1 287 ? 242.876 0.090 100.595 1.00 24.90 319 VAL A C 1
ATOM 1697 O O . VAL A 1 287 ? 244.052 0.304 100.286 1.00 25.79 319 VAL A O 1
ATOM 1701 N N . ILE A 1 288 ? 242.228 -1.020 100.259 1.00 24.59 320 ILE A N 1
ATOM 1702 C CA . ILE A 1 288 ? 242.868 -2.073 99.505 1.00 26.64 320 ILE A CA 1
ATOM 1703 C C . ILE A 1 288 ? 242.110 -2.332 98.199 1.00 29.76 320 ILE A C 1
ATOM 1704 O O . ILE A 1 288 ? 240.882 -2.413 98.192 1.00 28.79 320 ILE A O 1
ATOM 1709 N N . GLU A 1 289 ? 242.843 -2.414 97.089 1.00 27.63 321 GLU A N 1
ATOM 1710 C CA . GLU A 1 289 ? 242.239 -2.732 95.792 1.00 29.79 321 GLU A CA 1
ATOM 1711 C C . GLU A 1 289 ? 242.736 -4.104 95.366 1.00 31.04 321 GLU A C 1
ATOM 1712 O O . GLU A 1 289 ? 243.923 -4.396 95.482 1.00 30.32 321 GLU A O 1
ATOM 1718 N N . ASN A 1 290 ? 241.840 -4.934 94.845 1.00 29.84 322 ASN A N 1
ATOM 1719 C CA . ASN A 1 290 ? 242.150 -6.341 94.640 1.00 27.37 322 ASN A CA 1
ATOM 1720 C C . ASN A 1 290 ? 241.566 -6.852 93.326 1.00 30.61 322 ASN A C 1
ATOM 1721 O O . ASN A 1 290 ? 240.477 -7.427 93.292 1.00 31.12 322 ASN A O 1
ATOM 1726 N N . ASN A 1 291 ? 242.301 -6.641 92.239 1.00 42.62 323 ASN A N 1
ATOM 1727 C CA . ASN A 1 291 ? 241.805 -7.009 90.924 1.00 43.95 323 ASN A CA 1
ATOM 1728 C C . ASN A 1 291 ? 241.751 -8.517 90.725 1.00 44.54 323 ASN A C 1
ATOM 1729 O O . ASN A 1 291 ? 241.220 -8.993 89.731 1.00 45.61 323 ASN A O 1
ATOM 1734 N N . ASN A 1 292 ? 242.275 -9.274 91.681 1.00 41.26 324 ASN A N 1
ATOM 1735 C CA . ASN A 1 292 ? 242.185 -10.726 91.588 1.00 40.89 324 ASN A CA 1
ATOM 1736 C C . ASN A 1 292 ? 240.847 -11.276 92.099 1.00 40.76 324 ASN A C 1
ATOM 1737 O O . ASN A 1 292 ? 240.474 -12.396 91.767 1.00 41.41 324 ASN A O 1
ATOM 1739 N N . ALA A 1 293 ? 240.120 -10.492 92.889 1.00 36.23 325 ALA A N 1
ATOM 1740 C CA . ALA A 1 293 ? 238.922 -11.013 93.544 1.00 36.42 325 ALA A CA 1
ATOM 1741 C C . ALA A 1 293 ? 237.856 -11.377 92.515 1.00 37.49 325 ALA A C 1
ATOM 1742 O O . ALA A 1 293 ? 237.685 -10.680 91.519 1.00 37.80 325 ALA A O 1
ATOM 1744 N N . GLN A 1 294 ? 237.131 -12.461 92.773 1.00 48.89 326 GLN A N 1
ATOM 1745 C CA . GLN A 1 294 ? 236.148 -12.964 91.815 1.00 51.84 326 GLN A CA 1
ATOM 1746 C C . GLN A 1 294 ? 234.762 -12.357 92.029 1.00 50.16 326 GLN A C 1
ATOM 1747 O O . GLN A 1 294 ? 233.757 -13.077 92.027 1.00 48.05 326 GLN A O 1
ATOM 1749 N N . ASN A 1 295 ? 234.715 -11.035 92.202 1.00 43.77 327 ASN A N 1
ATOM 1750 C CA . ASN A 1 295 ? 233.448 -10.322 92.391 1.00 41.31 327 ASN A CA 1
ATOM 1751 C C . ASN A 1 295 ? 233.563 -8.811 92.191 1.00 42.74 327 ASN A C 1
ATOM 1752 O O . ASN A 1 295 ? 234.645 -8.283 91.929 1.00 44.08 327 ASN A O 1
ATOM 1757 N N . GLU A 1 296 ? 232.440 -8.119 92.357 1.00 39.21 328 GLU A N 1
ATOM 1758 C CA . GLU A 1 296 ? 232.426 -6.670 92.322 1.00 39.11 328 GLU A CA 1
ATOM 1759 C C . GLU A 1 296 ? 232.052 -6.069 93.676 1.00 36.91 328 GLU A C 1
ATOM 1760 O O . GLU A 1 296 ? 231.436 -5.009 93.735 1.00 36.05 328 GLU A O 1
ATOM 1766 N N . VAL A 1 297 ? 232.413 -6.741 94.762 1.00 27.59 329 VAL A N 1
ATOM 1767 C CA . VAL A 1 297 ? 232.082 -6.215 96.086 1.00 25.55 329 VAL A CA 1
ATOM 1768 C C . VAL A 1 297 ? 233.000 -5.067 96.491 1.00 24.14 329 VAL A C 1
ATOM 1769 O O . VAL A 1 297 ? 234.223 -5.192 96.461 1.00 24.21 329 VAL A O 1
ATOM 1773 N N . ARG A 1 298 ? 232.391 -3.941 96.847 1.00 23.42 330 ARG A N 1
ATOM 1774 C CA . ARG A 1 298 ? 233.109 -2.823 97.429 1.00 22.75 330 ARG A CA 1
ATOM 1775 C C . ARG A 1 298 ? 232.748 -2.738 98.921 1.00 21.63 330 ARG A C 1
ATOM 1776 O O . ARG A 1 298 ? 231.748 -2.115 99.313 1.00 22.38 330 ARG A O 1
ATOM 1784 N N . ALA A 1 299 ? 233.555 -3.387 99.743 1.00 23.16 331 ALA A N 1
ATOM 1785 C CA . ALA A 1 299 ? 233.224 -3.566 101.142 1.00 23.75 331 ALA A CA 1
ATOM 1786 C C . ALA A 1 299 ? 233.708 -2.428 102.016 1.00 21.07 331 ALA A C 1
ATOM 1787 O O . ALA A 1 299 ? 234.789 -1.886 101.821 1.00 21.63 331 ALA A O 1
ATOM 1789 N N . LEU A 1 300 ? 232.886 -2.069 102.990 1.00 20.24 332 LEU A N 1
ATOM 1790 C CA . LEU A 1 300 ? 233.347 -1.243 104.077 1.00 19.53 332 LEU A CA 1
ATOM 1791 C C . LEU A 1 300 ? 233.403 -2.102 105.332 1.00 19.37 332 LEU A C 1
ATOM 1792 O O . LEU A 1 300 ? 232.395 -2.688 105.757 1.00 19.69 332 LEU A O 1
ATOM 1797 N N . VAL A 1 301 ? 234.594 -2.181 105.909 1.00 20.44 333 VAL A N 1
ATOM 1798 C CA . VAL A 1 301 ? 234.787 -2.809 107.208 1.00 20.74 333 VAL A CA 1
ATOM 1799 C C . VAL A 1 301 ? 234.899 -1.746 108.275 1.00 20.77 333 VAL A C 1
ATOM 1800 O O . VAL A 1 301 ? 235.798 -0.904 108.250 1.00 20.70 333 VAL A O 1
ATOM 1804 N N . LEU A 1 302 ? 233.939 -1.743 109.185 1.00 21.07 334 LEU A N 1
ATOM 1805 C CA . LEU A 1 302 ? 234.060 -0.917 110.382 1.00 21.28 334 LEU A CA 1
ATOM 1806 C C . LEU A 1 302 ? 234.554 -1.825 111.482 1.00 23.08 334 LEU A C 1
ATOM 1807 O O . LEU A 1 302 ? 233.941 -2.846 111.733 1.00 21.80 334 LEU A O 1
ATOM 1812 N N . LYS A 1 303 ? 235.637 -1.440 112.157 1.00 22.11 335 LYS A N 1
ATOM 1813 C CA . LYS A 1 303 ? 236.300 -2.366 113.059 1.00 21.77 335 LYS A CA 1
ATOM 1814 C C . LYS A 1 303 ? 236.835 -1.766 114.344 1.00 24.53 335 LYS A C 1
ATOM 1815 O O . LYS A 1 303 ? 236.970 -0.537 114.481 1.00 24.86 335 LYS A O 1
ATOM 1821 N N . ASP A 1 304 ? 237.126 -2.654 115.299 1.00 23.09 336 ASP A N 1
ATOM 1822 C CA . ASP A 1 304 ? 238.005 -2.286 116.400 1.00 23.79 336 ASP A CA 1
ATOM 1823 C C . ASP A 1 304 ? 239.252 -3.149 116.263 1.00 25.25 336 ASP A C 1
ATOM 1824 O O . ASP A 1 304 ? 239.435 -3.799 115.218 1.00 21.63 336 ASP A O 1
ATOM 1839 N N . PHE A 1 306 ? 240.326 -5.960 117.214 1.00 20.04 338 PHE A N 1
ATOM 1840 C CA . PHE A 1 306 ? 240.206 -7.380 116.870 1.00 19.64 338 PHE A CA 1
ATOM 1841 C C . PHE A 1 306 ? 240.310 -7.667 115.358 1.00 17.83 338 PHE A C 1
ATOM 1842 O O . PHE A 1 306 ? 240.700 -8.756 114.974 1.00 18.61 338 PHE A O 1
ATOM 1850 N N . ALA A 1 307 ? 239.977 -6.711 114.497 1.00 23.71 339 ALA A N 1
ATOM 1851 C CA . ALA A 1 307 ? 240.150 -6.935 113.050 1.00 21.63 339 ALA A CA 1
ATOM 1852 C C . ALA A 1 307 ? 241.598 -6.894 112.556 1.00 21.47 339 ALA A C 1
ATOM 1853 O O . ALA A 1 307 ? 241.886 -7.399 111.467 1.00 23.53 339 ALA A O 1
ATOM 1855 N N . ASN A 1 308 ? 242.489 -6.261 113.329 1.00 22.59 340 ASN A N 1
ATOM 1856 C CA . ASN A 1 308 ? 243.849 -5.946 112.889 1.00 21.10 340 ASN A CA 1
ATOM 1857 C C . ASN A 1 308 ? 244.618 -7.168 112.397 1.00 21.84 340 ASN A C 1
ATOM 1858 O O . ASN A 1 308 ? 245.257 -7.116 111.336 1.00 19.81 340 ASN A O 1
ATOM 1863 N N . ALA A 1 309 ? 244.504 -8.282 113.119 1.00 18.96 341 ALA A N 1
ATOM 1864 C CA . ALA A 1 309 ? 245.165 -9.528 112.713 1.00 21.03 341 ALA A CA 1
ATOM 1865 C C . ALA A 1 309 ? 244.726 -10.093 111.343 1.00 19.29 341 ALA A C 1
ATOM 1866 O O . ALA A 1 309 ? 245.482 -10.859 110.700 1.00 18.67 341 ALA A O 1
ATOM 1868 N N . ILE A 1 310 ? 243.515 -9.751 110.902 1.00 19.10 342 ILE A N 1
ATOM 1869 C CA . ILE A 1 310 ? 242.981 -10.366 109.682 1.00 19.18 342 ILE A CA 1
ATOM 1870 C C . ILE A 1 310 ? 242.567 -9.352 108.604 1.00 17.35 342 ILE A C 1
ATOM 1871 O O . ILE A 1 310 ? 241.762 -9.661 107.744 1.00 18.84 342 ILE A O 1
ATOM 1876 N N . VAL A 1 311 ? 243.113 -8.150 108.653 1.00 23.85 343 VAL A N 1
ATOM 1877 C CA . VAL A 1 311 ? 242.730 -7.129 107.688 1.00 25.14 343 VAL A CA 1
ATOM 1878 C C . VAL A 1 311 ? 243.082 -7.541 106.250 1.00 24.10 343 VAL A C 1
ATOM 1879 O O . VAL A 1 311 ? 242.213 -7.516 105.385 1.00 23.38 343 VAL A O 1
ATOM 1883 N N . PRO A 1 312 ? 244.340 -7.953 105.991 1.00 20.57 344 PRO A N 1
ATOM 1884 C CA . PRO A 1 312 ? 244.533 -8.349 104.588 1.00 19.65 344 PRO A CA 1
ATOM 1885 C C . PRO A 1 312 ? 243.728 -9.595 104.214 1.00 20.89 344 PRO A C 1
ATOM 1886 O O . PRO A 1 312 ? 243.359 -9.734 103.048 1.00 24.18 344 PRO A O 1
ATOM 1890 N N . HIS A 1 313 ? 243.460 -10.482 105.175 1.00 18.72 345 HIS A N 1
ATOM 1891 C CA . HIS A 1 313 ? 242.726 -11.715 104.888 1.00 20.59 345 HIS A CA 1
ATOM 1892 C C . HIS A 1 313 ? 241.291 -11.381 104.438 1.00 22.04 345 HIS A C 1
ATOM 1893 O O . HIS A 1 313 ? 240.800 -11.904 103.430 1.00 22.04 345 HIS A O 1
ATOM 1900 N N . LEU A 1 314 ? 240.642 -10.491 105.180 1.00 24.67 346 LEU A N 1
ATOM 1901 C CA . LEU A 1 314 ? 239.331 -9.958 104.790 1.00 24.84 346 LEU A CA 1
ATOM 1902 C C . LEU A 1 314 ? 239.346 -9.334 103.391 1.00 24.97 346 LEU A C 1
ATOM 1903 O O . LEU A 1 314 ? 238.425 -9.528 102.584 1.00 25.72 346 LEU A O 1
ATOM 1908 N N . ALA A 1 315 ? 240.406 -8.591 103.118 1.00 23.43 347 ALA A N 1
ATOM 1909 C CA . ALA A 1 315 ? 240.541 -7.865 101.865 1.00 25.47 347 ALA A CA 1
ATOM 1910 C C . ALA A 1 315 ? 240.745 -8.790 100.673 1.00 28.69 347 ALA A C 1
ATOM 1911 O O . ALA A 1 315 ? 240.447 -8.404 99.545 1.00 30.57 347 ALA A O 1
ATOM 1913 N N . GLN A 1 316 ? 241.238 -10.007 100.910 1.00 26.95 348 GLN A N 1
ATOM 1914 C CA . GLN A 1 316 ? 241.291 -11.024 99.844 1.00 29.62 348 GLN A CA 1
ATOM 1915 C C . GLN A 1 316 ? 239.951 -11.229 99.172 1.00 29.74 348 GLN A C 1
ATOM 1916 O O . GLN A 1 316 ? 239.863 -11.522 97.984 1.00 29.30 348 GLN A O 1
ATOM 1922 N N . SER A 1 317 ? 238.906 -11.105 99.977 1.00 37.02 349 SER A N 1
ATOM 1923 C CA . SER A 1 317 ? 237.571 -11.532 99.597 1.00 39.44 349 SER A CA 1
ATOM 1924 C C . SER A 1 317 ? 236.842 -10.597 98.648 1.00 38.86 349 SER A C 1
ATOM 1925 O O . SER A 1 317 ? 235.870 -11.000 98.024 1.00 38.41 349 SER A O 1
ATOM 1928 N N . PHE A 1 318 ? 237.284 -9.347 98.558 1.00 31.35 350 PHE A N 1
ATOM 1929 C CA . PHE A 1 318 ? 236.540 -8.347 97.798 1.00 30.12 350 PHE A CA 1
ATOM 1930 C C . PHE A 1 318 ? 237.387 -7.609 96.754 1.00 29.86 350 PHE A C 1
ATOM 1931 O O . PHE A 1 318 ? 238.605 -7.497 96.892 1.00 31.01 350 PHE A O 1
ATOM 1939 N N . LYS A 1 319 ? 236.736 -7.105 95.710 1.00 27.41 351 LYS A N 1
ATOM 1940 C CA . LYS A 1 319 ? 237.425 -6.285 94.715 1.00 29.61 351 LYS A CA 1
ATOM 1941 C C . LYS A 1 319 ? 237.986 -5.012 95.356 1.00 26.51 351 LYS A C 1
ATOM 1942 O O . LYS A 1 319 ? 239.096 -4.597 95.069 1.00 26.11 351 LYS A O 1
ATOM 1948 N N . HIS A 1 320 ? 237.198 -4.410 96.235 1.00 25.67 352 HIS A N 1
ATOM 1949 C CA . HIS A 1 320 ? 237.588 -3.200 96.946 1.00 24.62 352 HIS A CA 1
ATOM 1950 C C . HIS A 1 320 ? 237.288 -3.331 98.438 1.00 23.57 352 HIS A C 1
ATOM 1951 O O . HIS A 1 320 ? 236.177 -3.685 98.814 1.00 23.96 352 HIS A O 1
ATOM 1958 N N . THR A 1 321 ? 238.258 -3.016 99.290 1.00 22.12 353 THR A N 1
ATOM 1959 C CA . THR A 1 321 ? 237.991 -3.004 100.718 1.00 20.33 353 THR A CA 1
ATOM 1960 C C . THR A 1 321 ? 238.411 -1.680 101.347 1.00 20.27 353 THR A C 1
ATOM 1961 O O . THR A 1 321 ? 239.568 -1.298 101.263 1.00 20.49 353 THR A O 1
ATOM 1965 N N . SER A 1 322 ? 237.444 -0.960 101.918 1.00 20.20 354 SER A N 1
ATOM 1966 C CA . SER A 1 322 ? 237.725 0.165 102.816 1.00 20.34 354 SER A CA 1
ATOM 1967 C C . SER A 1 322 ? 237.649 -0.324 104.266 1.00 19.22 354 SER A C 1
ATOM 1968 O O . SER A 1 322 ? 236.680 -0.969 104.649 1.00 18.64 354 SER A O 1
ATOM 1971 N N . ILE A 1 323 ? 238.660 -0.011 105.056 1.00 20.86 355 ILE A N 1
ATOM 1972 C CA . ILE A 1 323 ? 238.648 -0.327 106.476 1.00 20.68 355 ILE A CA 1
ATOM 1973 C C . ILE A 1 323 ? 238.786 0.967 107.288 1.00 20.45 355 ILE A C 1
ATOM 1974 O O . ILE A 1 323 ? 239.767 1.713 107.154 1.00 20.42 355 ILE A O 1
ATOM 1979 N N . LEU A 1 324 ? 237.798 1.223 108.128 1.00 19.62 356 LEU A N 1
ATOM 1980 C CA . LEU A 1 324 ? 237.764 2.408 108.955 1.00 19.66 356 LEU A CA 1
ATOM 1981 C C . LEU A 1 324 ? 237.734 2.020 110.424 1.00 21.22 356 LEU A C 1
ATOM 1982 O O . LEU A 1 324 ? 237.104 1.027 110.789 1.00 19.64 356 LEU A O 1
ATOM 1987 N N . ASP A 1 325 ? 238.419 2.814 111.246 1.00 21.81 357 ASP A N 1
ATOM 1988 C CA . ASP A 1 325 ? 238.317 2.743 112.706 1.00 21.81 357 ASP A CA 1
ATOM 1989 C C . ASP A 1 325 ? 237.691 4.051 113.216 1.00 20.39 357 ASP A C 1
ATOM 1990 O O . ASP A 1 325 ? 238.352 5.092 113.202 1.00 21.86 357 ASP A O 1
ATOM 1995 N N . LEU A 1 326 ? 236.435 4.016 113.651 1.00 20.21 358 LEU A N 1
ATOM 1996 C CA . LEU A 1 326 ? 235.724 5.263 113.969 1.00 21.37 358 LEU A CA 1
ATOM 1997 C C . LEU A 1 326 ? 236.291 5.990 115.191 1.00 22.45 358 LEU A C 1
ATOM 1998 O O . LEU A 1 326 ? 235.925 7.128 115.451 1.00 23.49 358 LEU A O 1
ATOM 2003 N N . ARG A 1 327 ? 237.178 5.348 115.944 1.00 24.69 359 ARG A N 1
ATOM 2004 C CA . ARG A 1 327 ? 237.935 6.080 116.971 1.00 25.24 359 ARG A CA 1
ATOM 2005 C C . ARG A 1 327 ? 238.871 7.107 116.346 1.00 26.62 359 ARG A C 1
ATOM 2006 O O . ARG A 1 327 ? 239.226 8.105 116.978 1.00 27.03 359 ARG A O 1
ATOM 2014 N N . HIS A 1 328 ? 239.271 6.890 115.098 1.00 23.01 360 HIS A N 1
ATOM 2015 C CA . HIS A 1 328 ? 240.267 7.787 114.509 1.00 24.66 360 HIS A CA 1
ATOM 2016 C C . HIS A 1 328 ? 239.861 8.468 113.214 1.00 25.16 360 HIS A C 1
ATOM 2017 O O . HIS A 1 328 ? 240.505 9.425 112.790 1.00 26.54 360 HIS A O 1
ATOM 2024 N N . TYR A 1 329 ? 238.807 7.972 112.578 1.00 23.13 361 TYR A N 1
ATOM 2025 C CA . TYR A 1 329 ? 238.403 8.507 111.286 1.00 23.78 361 TYR A CA 1
ATOM 2026 C C . TYR A 1 329 ? 237.298 9.529 111.499 1.00 26.13 361 TYR A C 1
ATOM 2027 O O . TYR A 1 329 ? 236.186 9.161 111.874 1.00 24.89 361 TYR A O 1
ATOM 2036 N N . HIS A 1 330 ? 237.606 10.804 111.276 1.00 32.76 362 HIS A N 1
ATOM 2037 C CA . HIS A 1 330 ? 236.629 11.862 111.506 1.00 33.70 362 HIS A CA 1
ATOM 2038 C C . HIS A 1 330 ? 236.421 12.752 110.289 1.00 35.22 362 HIS A C 1
ATOM 2039 O O . HIS A 1 330 ? 235.749 13.778 110.375 1.00 37.11 362 HIS A O 1
ATOM 2046 N N . GLU A 1 331 ? 236.990 12.355 109.158 1.00 40.40 363 GLU A N 1
ATOM 2047 C CA . GLU A 1 331 ? 236.944 13.176 107.951 1.00 43.61 363 GLU A CA 1
ATOM 2048 C C . GLU A 1 331 ? 235.516 13.388 107.457 1.00 43.60 363 GLU A C 1
ATOM 2049 O O . GLU A 1 331 ? 235.159 14.468 106.993 1.00 43.02 363 GLU A O 1
ATOM 2055 N N . LYS A 1 332 ? 234.706 12.343 107.566 1.00 34.04 364 LYS A N 1
ATOM 2056 C CA . LYS A 1 332 ? 233.307 12.400 107.150 1.00 35.27 364 LYS A CA 1
ATOM 2057 C C . LYS A 1 332 ? 232.587 11.306 107.907 1.00 32.39 364 LYS A C 1
ATOM 2058 O O . LYS A 1 332 ? 233.237 10.448 108.500 1.00 30.73 364 LYS A O 1
ATOM 2064 N N . ASP A 1 333 ? 231.259 11.305 107.918 1.00 29.74 365 ASP A N 1
ATOM 2065 C CA . ASP A 1 333 ? 230.625 10.255 108.704 1.00 27.95 365 ASP A CA 1
ATOM 2066 C C . ASP A 1 333 ? 230.424 8.995 107.854 1.00 26.58 365 ASP A C 1
ATOM 2067 O O . ASP A 1 333 ? 230.831 8.937 106.692 1.00 26.38 365 ASP A O 1
ATOM 2072 N N . VAL A 1 334 ? 229.828 7.980 108.459 1.00 24.04 366 VAL A N 1
ATOM 2073 C CA . VAL A 1 334 ? 229.723 6.662 107.834 1.00 25.48 366 VAL A CA 1
ATOM 2074 C C . VAL A 1 334 ? 228.854 6.713 106.580 1.00 25.15 366 VAL A C 1
ATOM 2075 O O . VAL A 1 334 ? 229.155 6.072 105.567 1.00 22.25 366 VAL A O 1
ATOM 2079 N N . TYR A 1 335 ? 227.787 7.502 106.654 1.00 27.74 367 TYR A N 1
ATOM 2080 C CA . TYR A 1 335 ? 226.861 7.640 105.542 1.00 27.74 367 TYR A CA 1
ATOM 2081 C C . TYR A 1 335 ? 227.529 8.337 104.362 1.00 29.97 367 TYR A C 1
ATOM 2082 O O . TYR A 1 335 ? 227.405 7.893 103.219 1.00 28.41 367 TYR A O 1
ATOM 2091 N N . GLN A 1 336 ? 228.224 9.438 104.641 1.00 27.22 368 GLN A N 1
ATOM 2092 C CA . GLN A 1 336 ? 228.933 10.146 103.592 1.00 29.09 368 GLN A CA 1
ATOM 2093 C C . GLN A 1 336 ? 229.991 9.233 102.978 1.00 28.92 368 GLN A C 1
ATOM 2094 O O . GLN A 1 336 ? 230.165 9.214 101.758 1.00 29.58 368 GLN A O 1
ATOM 2100 N N . TYR A 1 337 ? 230.680 8.470 103.826 1.00 23.99 369 TYR A N 1
ATOM 2101 C CA . TYR A 1 337 ? 231.727 7.569 103.346 1.00 24.13 369 TYR A CA 1
ATOM 2102 C C . TYR A 1 337 ? 231.168 6.514 102.399 1.00 23.80 369 TYR A C 1
ATOM 2103 O O . TYR A 1 337 ? 231.731 6.252 101.331 1.00 23.11 369 TYR A O 1
ATOM 2112 N N . ILE A 1 338 ? 230.069 5.900 102.810 1.00 25.09 370 ILE A N 1
ATOM 2113 C CA . ILE A 1 338 ? 229.397 4.903 101.983 1.00 25.59 370 ILE A CA 1
ATOM 2114 C C . ILE A 1 338 ? 229.008 5.438 100.605 1.00 27.19 370 ILE A C 1
ATOM 2115 O O . ILE A 1 338 ? 229.209 4.756 99.594 1.00 27.34 370 ILE A O 1
ATOM 2120 N N . GLN A 1 339 ? 228.483 6.664 100.555 1.00 27.49 371 GLN A N 1
ATOM 2121 C CA . GLN A 1 339 ? 228.069 7.251 99.289 1.00 27.80 371 GLN A CA 1
ATOM 2122 C C . GLN A 1 339 ? 229.265 7.723 98.474 1.00 28.81 371 GLN A C 1
ATOM 2123 O O . GLN A 1 339 ? 229.298 7.525 97.267 1.00 29.35 371 GLN A O 1
ATOM 2125 N N . ASP A 1 340 ? 230.237 8.356 99.125 1.00 32.17 372 ASP A N 1
ATOM 2126 C CA . ASP A 1 340 ? 231.391 8.901 98.401 1.00 32.66 372 ASP A CA 1
ATOM 2127 C C . ASP A 1 340 ? 232.260 7.794 97.832 1.00 32.15 372 ASP A C 1
ATOM 2128 O O . ASP A 1 340 ? 232.972 8.003 96.859 1.00 32.64 372 ASP A O 1
ATOM 2133 N N . ASN A 1 341 ? 232.232 6.621 98.456 1.00 26.60 373 ASN A N 1
ATOM 2134 C CA . ASN A 1 341 ? 233.128 5.567 98.021 1.00 27.46 373 ASN A CA 1
ATOM 2135 C C . ASN A 1 341 ? 232.386 4.415 97.347 1.00 27.28 373 ASN A C 1
ATOM 2136 O O . ASN A 1 341 ? 232.956 3.359 97.133 1.00 27.26 373 ASN A O 1
ATOM 2141 N N . ASN A 1 342 ? 231.118 4.640 97.026 1.00 28.31 374 ASN A N 1
ATOM 2142 C CA . ASN A 1 342 ? 230.267 3.632 96.387 1.00 28.77 374 ASN A CA 1
ATOM 2143 C C . ASN A 1 342 ? 230.357 2.260 97.062 1.00 28.13 374 ASN A C 1
ATOM 2144 O O . ASN A 1 342 ? 230.677 1.242 96.433 1.00 27.35 374 ASN A O 1
ATOM 2149 N N . ILE A 1 343 ? 230.096 2.240 98.358 1.00 24.62 375 ILE A N 1
ATOM 2150 C CA . ILE A 1 343 ? 230.175 0.995 99.108 1.00 24.25 375 ILE A CA 1
ATOM 2151 C C . ILE A 1 343 ? 228.927 0.147 98.852 1.00 24.50 375 ILE A C 1
ATOM 2152 O O . ILE A 1 343 ? 227.813 0.682 98.842 1.00 22.93 375 ILE A O 1
ATOM 2157 N N . ASN A 1 344 ? 229.091 -1.162 98.648 1.00 23.79 376 ASN A N 1
ATOM 2158 C CA . ASN A 1 344 ? 227.909 -2.000 98.443 1.00 25.21 376 ASN A CA 1
ATOM 2159 C C . ASN A 1 344 ? 227.810 -3.191 99.404 1.00 24.74 376 ASN A C 1
ATOM 2160 O O . ASN A 1 344 ? 226.910 -4.024 99.280 1.00 25.02 376 ASN A O 1
ATOM 2165 N N . MET A 1 345 ? 228.722 -3.270 100.365 1.00 22.55 377 MET A N 1
ATOM 2166 C CA . MET A 1 345 ? 228.567 -4.224 101.458 1.00 20.71 377 MET A CA 1
ATOM 2167 C C . MET A 1 345 ? 229.203 -3.662 102.720 1.00 19.50 377 MET A C 1
ATOM 2168 O O . MET A 1 345 ? 230.286 -3.064 102.675 1.00 19.70 377 MET A O 1
ATOM 2173 N N . VAL A 1 346 ? 228.536 -3.841 103.850 1.00 20.67 378 VAL A N 1
ATOM 2174 C CA . VAL A 1 346 ? 229.090 -3.365 105.111 1.00 21.10 378 VAL A CA 1
ATOM 2175 C C . VAL A 1 346 ? 229.283 -4.510 106.110 1.00 20.34 378 VAL A C 1
ATOM 2176 O O . VAL A 1 346 ? 228.401 -5.347 106.308 1.00 19.46 378 VAL A O 1
ATOM 2180 N N . LEU A 1 347 ? 230.463 -4.537 106.718 1.00 20.27 379 LEU A N 1
ATOM 2181 C CA . LEU A 1 347 ? 230.810 -5.539 107.705 1.00 21.59 379 LEU A CA 1
ATOM 2182 C C . LEU A 1 347 ? 231.394 -4.875 108.956 1.00 20.94 379 LEU A C 1
ATOM 2183 O O . LEU A 1 347 ? 232.422 -4.215 108.882 1.00 20.28 379 LEU A O 1
ATOM 2188 N N . PHE A 1 348 ? 230.767 -5.050 110.112 1.00 19.06 380 PHE A N 1
ATOM 2189 C CA . PHE A 1 348 ? 231.455 -4.652 111.337 1.00 19.08 380 PHE A CA 1
ATOM 2190 C C . PHE A 1 348 ? 232.279 -5.827 111.849 1.00 18.51 380 PHE A C 1
ATOM 2191 O O . PHE A 1 348 ? 231.856 -6.985 111.732 1.00 18.53 380 PHE A O 1
ATOM 2199 N N . VAL A 1 349 ? 233.440 -5.508 112.422 1.00 18.89 381 VAL A N 1
ATOM 2200 C CA . VAL A 1 349 ? 234.214 -6.444 113.236 1.00 21.05 381 VAL A CA 1
ATOM 2201 C C . VAL A 1 349 ? 234.551 -5.778 114.581 1.00 21.38 381 VAL A C 1
ATOM 2202 O O . VAL A 1 349 ? 235.596 -5.095 114.746 1.00 21.37 381 VAL A O 1
ATOM 2206 N N . TYR A 1 350 ? 233.627 -5.938 115.521 1.00 19.67 382 TYR A N 1
ATOM 2207 C CA . TYR A 1 350 ? 233.740 -5.369 116.872 1.00 19.97 382 TYR A CA 1
ATOM 2208 C C . TYR A 1 350 ? 233.784 -6.537 117.864 1.00 20.27 382 TYR A C 1
ATOM 2209 O O . TYR A 1 350 ? 233.063 -7.523 117.676 1.00 21.03 382 TYR A O 1
ATOM 2218 N N . SER A 1 351 ? 234.602 -6.447 118.907 1.00 25.79 383 SER A N 1
ATOM 2219 C CA . SER A 1 351 ? 234.597 -7.486 119.935 1.00 27.81 383 SER A CA 1
ATOM 2220 C C . SER A 1 351 ? 233.226 -7.512 120.614 1.00 27.90 383 SER A C 1
ATOM 2221 O O . SER A 1 351 ? 232.574 -6.466 120.712 1.00 26.58 383 SER A O 1
ATOM 2224 N N . ASP A 1 352 ? 232.788 -8.678 121.102 1.00 21.36 384 ASP A N 1
ATOM 2225 C CA . ASP A 1 352 ? 231.417 -8.795 121.618 1.00 20.42 384 ASP A CA 1
ATOM 2226 C C . ASP A 1 352 ? 231.185 -8.143 123.006 1.00 24.09 384 ASP A C 1
ATOM 2227 O O . ASP A 1 352 ? 230.184 -8.419 123.683 1.00 25.02 384 ASP A O 1
ATOM 2232 N N . SER A 1 353 ? 232.113 -7.286 123.417 1.00 22.43 385 SER A N 1
ATOM 2233 C CA . SER A 1 353 ? 231.924 -6.446 124.596 1.00 24.54 385 SER A CA 1
ATOM 2234 C C . SER A 1 353 ? 231.799 -4.984 124.169 1.00 23.90 385 SER A C 1
ATOM 2235 O O . SER A 1 353 ? 231.470 -4.103 124.963 1.00 25.25 385 SER A O 1
ATOM 2238 N N . ASN A 1 354 ? 232.050 -4.735 122.895 1.00 23.35 386 ASN A N 1
ATOM 2239 C CA . ASN A 1 354 ? 232.038 -3.385 122.368 1.00 23.15 386 ASN A CA 1
ATOM 2240 C C . ASN A 1 354 ? 230.671 -3.165 121.719 1.00 25.32 386 ASN A C 1
ATOM 2241 O O . ASN A 1 354 ? 230.533 -3.145 120.492 1.00 23.59 386 ASN A O 1
ATOM 2246 N N . LEU A 1 355 ? 229.654 -3.020 122.562 1.00 25.36 387 LEU A N 1
ATOM 2247 C CA . LEU A 1 355 ? 228.277 -3.135 122.102 1.00 25.78 387 LEU A CA 1
ATOM 2248 C C . LEU A 1 355 ? 227.500 -1.813 122.128 1.00 26.26 387 LEU A C 1
ATOM 2249 O O . LEU A 1 355 ? 226.297 -1.803 121.876 1.00 26.03 387 LEU A O 1
ATOM 2254 N N . SER A 1 356 ? 228.196 -0.717 122.423 1.00 24.19 388 SER A N 1
ATOM 2255 C CA . SER A 1 356 ? 227.585 0.609 122.535 1.00 23.82 388 SER A CA 1
ATOM 2256 C C . SER A 1 356 ? 228.675 1.664 122.685 1.00 24.39 388 SER A C 1
ATOM 2257 O O . SER A 1 356 ? 229.865 1.328 122.768 1.00 23.06 388 SER A O 1
ATOM 2260 N N . GLY A 1 357 ? 228.274 2.931 122.766 1.00 27.88 389 GLY A N 1
ATOM 2261 C CA . GLY A 1 357 ? 229.228 3.983 123.063 1.00 27.14 389 GLY A CA 1
ATOM 2262 C C . GLY A 1 357 ? 229.827 4.626 121.831 1.00 26.61 389 GLY A C 1
ATOM 2263 O O . GLY A 1 357 ? 229.222 4.577 120.761 1.00 26.40 389 GLY A O 1
ATOM 2264 N N . ASP A 1 358 ? 231.026 5.194 121.973 1.00 27.41 390 ASP A N 1
ATOM 2265 C CA . ASP A 1 358 ? 231.591 6.096 120.957 1.00 27.93 390 ASP A CA 1
ATOM 2266 C C . ASP A 1 358 ? 231.787 5.494 119.562 1.00 27.08 390 ASP A C 1
ATOM 2267 O O . ASP A 1 358 ? 231.745 6.213 118.570 1.00 27.59 390 ASP A O 1
ATOM 2272 N N . MET A 1 359 ? 231.994 4.186 119.485 1.00 24.42 391 MET A N 1
ATOM 2273 C CA . MET A 1 359 ? 232.252 3.521 118.203 1.00 23.27 391 MET A CA 1
ATOM 2274 C C . MET A 1 359 ? 230.956 3.248 117.431 1.00 24.29 391 MET A C 1
ATOM 2275 O O . MET A 1 359 ? 230.949 2.597 116.374 1.00 23.47 391 MET A O 1
ATOM 2280 N N . PHE A 1 360 ? 229.861 3.783 117.954 1.00 24.84 392 PHE A N 1
ATOM 2281 C CA . PHE A 1 360 ? 228.570 3.649 117.311 1.00 25.59 392 PHE A CA 1
ATOM 2282 C C . PHE A 1 360 ? 228.035 5.009 116.865 1.00 26.39 392 PHE A C 1
ATOM 2283 O O . PHE A 1 360 ? 226.838 5.168 116.610 1.00 26.84 392 PHE A O 1
ATOM 2291 N N . LYS A 1 361 ? 228.932 5.990 116.761 1.00 24.89 393 LYS A N 1
ATOM 2292 C CA . LYS A 1 361 ? 228.591 7.283 116.172 1.00 26.13 393 LYS A CA 1
ATOM 2293 C C . LYS A 1 361 ? 228.778 7.265 114.640 1.00 27.07 393 LYS A C 1
ATOM 2294 O O . LYS A 1 361 ? 229.904 7.338 114.147 1.00 28.11 393 LYS A O 1
ATOM 2296 N N . PHE A 1 362 ? 227.673 7.174 113.897 1.00 27.40 394 PHE A N 1
ATOM 2297 C CA . PHE A 1 362 ? 227.722 6.972 112.440 1.00 26.15 394 PHE A CA 1
ATOM 2298 C C . PHE A 1 362 ? 227.328 8.218 111.667 1.00 28.17 394 PHE A C 1
ATOM 2299 O O . PHE A 1 362 ? 227.620 8.347 110.471 1.00 26.74 394 PHE A O 1
ATOM 2307 N N . LYS A 1 363 ? 226.653 9.119 112.371 1.00 31.00 395 LYS A N 1
ATOM 2308 C CA . LYS A 1 363 ? 225.991 10.271 111.788 1.00 34.18 395 LYS A CA 1
ATOM 2309 C C . LYS A 1 363 ? 226.511 11.545 112.433 1.00 37.61 395 LYS A C 1
ATOM 2310 O O . LYS A 1 363 ? 226.409 11.704 113.649 1.00 39.49 395 LYS A O 1
ATOM 2316 N N . LYS A 1 364 ? 227.075 12.442 111.630 1.00 50.11 396 LYS A N 1
ATOM 2317 C CA . LYS A 1 364 ? 227.546 13.730 112.130 1.00 54.86 396 LYS A CA 1
ATOM 2318 C C . LYS A 1 364 ? 226.430 14.469 112.863 1.00 60.16 396 LYS A C 1
ATOM 2319 O O . LYS A 1 364 ? 225.255 14.285 112.544 1.00 60.66 396 LYS A O 1
ATOM 2322 N N . ILE B 1 48 ? 233.210 54.471 143.334 1.00 84.58 80 ILE B N 1
ATOM 2323 C CA . ILE B 1 48 ? 231.916 55.116 143.524 1.00 85.21 80 ILE B CA 1
ATOM 2324 C C . ILE B 1 48 ? 230.839 54.484 142.647 1.00 82.38 80 ILE B C 1
ATOM 2325 O O . ILE B 1 48 ? 230.215 55.166 141.835 1.00 82.27 80 ILE B O 1
ATOM 2327 N N . ALA B 1 49 ? 230.616 53.185 142.828 1.00 66.31 81 ALA B N 1
ATOM 2328 C CA . ALA B 1 49 ? 229.707 52.436 141.969 1.00 63.59 81 ALA B CA 1
ATOM 2329 C C . ALA B 1 49 ? 229.303 51.085 142.560 1.00 60.90 81 ALA B C 1
ATOM 2330 O O . ALA B 1 49 ? 229.714 50.719 143.661 1.00 59.71 81 ALA B O 1
ATOM 2332 N N . GLN B 1 50 ? 228.495 50.342 141.811 1.00 55.60 82 GLN B N 1
ATOM 2333 C CA . GLN B 1 50 ? 228.082 49.006 142.226 1.00 55.14 82 GLN B CA 1
ATOM 2334 C C . GLN B 1 50 ? 228.699 47.942 141.320 1.00 53.71 82 GLN B C 1
ATOM 2335 O O . GLN B 1 50 ? 228.892 48.157 140.121 1.00 50.57 82 GLN B O 1
ATOM 2337 N N . ILE B 1 51 ? 229.018 46.795 141.910 1.00 56.26 83 ILE B N 1
ATOM 2338 C CA . ILE B 1 51 ? 229.696 45.714 141.206 1.00 55.23 83 ILE B CA 1
ATOM 2339 C C . ILE B 1 51 ? 229.013 44.389 141.553 1.00 58.36 83 ILE B C 1
ATOM 2340 O O . ILE B 1 51 ? 228.543 44.214 142.679 1.00 58.08 83 ILE B O 1
ATOM 2345 N N . ASN B 1 52 ? 228.940 43.463 140.597 1.00 68.32 84 ASN B N 1
ATOM 2346 C CA . ASN B 1 52 ? 228.178 42.233 140.815 1.00 69.17 84 ASN B CA 1
ATOM 2347 C C . ASN B 1 52 ? 228.868 40.951 140.348 1.00 70.18 84 ASN B C 1
ATOM 2348 O O . ASN B 1 52 ? 229.465 40.910 139.275 1.00 70.27 84 ASN B O 1
ATOM 2350 N N . MET B 1 53 ? 228.756 39.912 141.174 1.00 80.46 85 MET B N 1
ATOM 2351 C CA . MET B 1 53 ? 229.297 38.578 140.900 1.00 83.14 85 MET B CA 1
ATOM 2352 C C . MET B 1 53 ? 230.811 38.574 140.719 1.00 84.06 85 MET B C 1
ATOM 2353 O O . MET B 1 53 ? 231.437 37.513 140.696 1.00 85.05 85 MET B O 1
ATOM 2355 N N . ASP B 1 60 ? 230.793 35.787 135.492 1.00 84.53 92 ASP B N 1
ATOM 2356 C CA . ASP B 1 60 ? 230.972 37.086 134.849 1.00 83.13 92 ASP B CA 1
ATOM 2357 C C . ASP B 1 60 ? 230.806 38.217 135.852 1.00 80.63 92 ASP B C 1
ATOM 2358 O O . ASP B 1 60 ? 230.131 38.063 136.867 1.00 81.88 92 ASP B O 1
ATOM 2363 N N . ILE B 1 61 ? 231.413 39.359 135.557 1.00 56.41 93 ILE B N 1
ATOM 2364 C CA . ILE B 1 61 ? 231.444 40.452 136.511 1.00 53.76 93 ILE B CA 1
ATOM 2365 C C . ILE B 1 61 ? 230.911 41.740 135.879 1.00 51.02 93 ILE B C 1
ATOM 2366 O O . ILE B 1 61 ? 231.103 41.997 134.688 1.00 49.44 93 ILE B O 1
ATOM 2371 N N . ILE B 1 62 ? 230.221 42.542 136.679 1.00 56.80 94 ILE B N 1
ATOM 2372 C CA . ILE B 1 62 ? 229.470 43.666 136.146 1.00 57.00 94 ILE B CA 1
ATOM 2373 C C . ILE B 1 62 ? 229.636 44.933 136.982 1.00 54.54 94 ILE B C 1
ATOM 2374 O O . ILE B 1 62 ? 229.564 44.889 138.207 1.00 53.88 94 ILE B O 1
ATOM 2379 N N . LEU B 1 63 ? 229.873 46.057 136.304 1.00 45.54 95 LEU B N 1
ATOM 2380 C CA . LEU B 1 63 ? 229.920 47.370 136.950 1.00 44.39 95 LEU B CA 1
ATOM 2381 C C . LEU B 1 63 ? 228.787 48.275 136.475 1.00 44.44 95 LEU B C 1
ATOM 2382 O O . LEU B 1 63 ? 228.633 48.515 135.274 1.00 45.00 95 LEU B O 1
ATOM 2387 N N . THR B 1 64 ? 227.986 48.768 137.414 1.00 53.04 96 THR B N 1
ATOM 2388 C CA . THR B 1 64 ? 226.989 49.787 137.096 1.00 55.46 96 THR B CA 1
ATOM 2389 C C . THR B 1 64 ? 227.351 51.066 137.842 1.00 57.84 96 THR B C 1
ATOM 2390 O O . THR B 1 64 ? 228.072 51.015 138.833 1.00 58.72 96 THR B O 1
ATOM 2394 N N . ASP B 1 65 ? 226.855 52.210 137.377 1.00 58.28 97 ASP B N 1
ATOM 2395 C CA . ASP B 1 65 ? 227.308 53.500 137.899 1.00 58.58 97 ASP B CA 1
ATOM 2396 C C . ASP B 1 65 ? 226.243 54.598 137.821 1.00 61.03 97 ASP B C 1
ATOM 2397 O O . ASP B 1 65 ? 225.369 54.689 138.680 1.00 62.63 97 ASP B O 1
ATOM 2402 N N . ASP B 1 66 ? 226.334 55.446 136.801 1.00 66.99 98 ASP B N 1
ATOM 2403 C CA . ASP B 1 66 ? 225.251 56.370 136.480 1.00 67.57 98 ASP B CA 1
ATOM 2404 C C . ASP B 1 66 ? 224.324 55.701 135.468 1.00 63.77 98 ASP B C 1
ATOM 2405 O O . ASP B 1 66 ? 223.904 56.318 134.488 1.00 64.83 98 ASP B O 1
ATOM 2410 N N . LYS B 1 67 ? 224.051 54.421 135.733 1.00 54.21 99 LYS B N 1
ATOM 2411 C CA . LYS B 1 67 ? 223.139 53.542 134.988 1.00 51.82 99 LYS B CA 1
ATOM 2412 C C . LYS B 1 67 ? 223.759 52.960 133.707 1.00 49.88 99 LYS B C 1
ATOM 2413 O O . LYS B 1 67 ? 223.062 52.358 132.896 1.00 47.46 99 LYS B O 1
ATOM 2415 N N . TRP B 1 68 ? 225.069 53.113 133.543 1.00 42.52 100 TRP B N 1
ATOM 2416 C CA . TRP B 1 68 ? 225.781 52.415 132.482 1.00 39.49 100 TRP B CA 1
ATOM 2417 C C . TRP B 1 68 ? 226.265 51.068 132.986 1.00 39.69 100 TRP B C 1
ATOM 2418 O O . TRP B 1 68 ? 226.685 50.944 134.127 1.00 41.87 100 TRP B O 1
ATOM 2429 N N . LEU B 1 69 ? 226.202 50.052 132.139 1.00 36.36 101 LEU B N 1
ATOM 2430 C CA . LEU B 1 69 ? 226.706 48.743 132.534 1.00 38.21 101 LEU B CA 1
ATOM 2431 C C . LEU B 1 69 ? 227.991 48.403 131.791 1.00 37.71 101 LEU B C 1
ATOM 2432 O O . LEU B 1 69 ? 228.058 48.501 130.560 1.00 36.77 101 LEU B O 1
ATOM 2437 N N . LEU B 1 70 ? 229.015 48.006 132.534 1.00 42.34 102 LEU B N 1
ATOM 2438 C CA . LEU B 1 70 ? 230.259 47.588 131.905 1.00 41.28 102 LEU B CA 1
ATOM 2439 C C . LEU B 1 70 ? 230.566 46.132 132.238 1.00 43.57 102 LEU B C 1
ATOM 2440 O O . LEU B 1 70 ? 230.600 45.743 133.412 1.00 44.07 102 LEU B O 1
ATOM 2445 N N . LYS B 1 71 ? 230.782 45.346 131.184 1.00 48.75 103 LYS B N 1
ATOM 2446 C CA . LYS B 1 71 ? 230.964 43.902 131.277 1.00 50.73 103 LYS B CA 1
ATOM 2447 C C . LYS B 1 71 ? 232.436 43.538 131.241 1.00 47.49 103 LYS B C 1
ATOM 2448 O O . LYS B 1 71 ? 233.170 44.020 130.383 1.00 42.76 103 LYS B O 1
ATOM 2454 N N . ASN B 1 72 ? 232.851 42.683 132.172 1.00 49.64 104 ASN B N 1
ATOM 2455 C CA . ASN B 1 72 ? 234.194 42.101 132.194 1.00 48.84 104 ASN B CA 1
ATOM 2456 C C . ASN B 1 72 ? 235.333 43.066 131.846 1.00 46.13 104 ASN B C 1
ATOM 2457 O O . ASN B 1 72 ? 235.950 42.960 130.780 1.00 43.34 104 ASN B O 1
ATOM 2462 N N . PRO B 1 73 ? 235.602 44.033 132.731 1.00 48.69 105 PRO B N 1
ATOM 2463 C CA . PRO B 1 73 ? 236.791 44.854 132.503 1.00 48.40 105 PRO B CA 1
ATOM 2464 C C . PRO B 1 73 ? 238.064 44.032 132.691 1.00 49.03 105 PRO B C 1
ATOM 2465 O O . PRO B 1 73 ? 238.013 42.943 133.265 1.00 50.12 105 PRO B O 1
ATOM 2469 N N . ALA B 1 74 ? 239.187 44.544 132.203 1.00 42.39 106 ALA B N 1
ATOM 2470 C CA . ALA B 1 74 ? 240.467 43.884 132.395 1.00 40.73 106 ALA B CA 1
ATOM 2471 C C . ALA B 1 74 ? 241.025 44.214 133.764 1.00 39.70 106 ALA B C 1
ATOM 2472 O O . ALA B 1 74 ? 241.753 45.199 133.915 1.00 39.66 106 ALA B O 1
ATOM 2474 N N . TRP B 1 75 ? 240.671 43.401 134.762 1.00 33.93 107 TRP B N 1
ATOM 2475 C CA . TRP B 1 75 ? 241.187 43.565 136.121 1.00 36.00 107 TRP B CA 1
ATOM 2476 C C . TRP B 1 75 ? 242.683 43.275 136.219 1.00 35.95 107 TRP B C 1
ATOM 2477 O O . TRP B 1 75 ? 243.358 43.759 137.142 1.00 36.82 107 TRP B O 1
ATOM 2488 N N . THR B 1 76 ? 243.198 42.460 135.300 1.00 37.19 108 THR B N 1
ATOM 2489 C CA . THR B 1 76 ? 244.627 42.133 135.319 1.00 39.55 108 THR B CA 1
ATOM 2490 C C . THR B 1 76 ? 245.298 42.240 133.950 1.00 38.11 108 THR B C 1
ATOM 2491 O O . THR B 1 76 ? 244.649 42.249 132.900 1.00 37.51 108 THR B O 1
ATOM 2495 N N . LYS B 1 77 ? 246.620 42.336 133.990 1.00 37.44 109 LYS B N 1
ATOM 2496 C CA . LYS B 1 77 ? 247.431 42.297 132.790 1.00 38.74 109 LYS B CA 1
ATOM 2497 C C . LYS B 1 77 ? 247.387 40.883 132.230 1.00 38.32 109 LYS B C 1
ATOM 2498 O O . LYS B 1 77 ? 247.339 39.918 132.985 1.00 37.72 109 LYS B O 1
ATOM 2504 N N . LYS B 1 78 ? 247.398 40.775 130.906 1.00 39.04 110 LYS B N 1
ATOM 2505 C CA . LYS B 1 78 ? 247.271 39.496 130.212 1.00 39.26 110 LYS B CA 1
ATOM 2506 C C . LYS B 1 78 ? 248.421 39.297 129.250 1.00 41.84 110 LYS B C 1
ATOM 2507 O O . LYS B 1 78 ? 248.237 38.765 128.164 1.00 42.84 110 LYS B O 1
ATOM 2513 N N . TYR B 1 79 ? 249.606 39.745 129.649 1.00 36.34 111 TYR B N 1
ATOM 2514 C CA . TYR B 1 79 ? 250.767 39.707 128.771 1.00 33.76 111 TYR B CA 1
ATOM 2515 C C . TYR B 1 79 ? 251.116 38.263 128.387 1.00 34.65 111 TYR B C 1
ATOM 2516 O O . TYR B 1 79 ? 251.427 37.992 127.226 1.00 34.09 111 TYR B O 1
ATOM 2525 N N . ASN B 1 80 ? 251.051 37.349 129.355 1.00 34.66 112 ASN B N 1
ATOM 2526 C CA . ASN B 1 80 ? 251.364 35.942 129.101 1.00 36.52 112 ASN B CA 1
ATOM 2527 C C . ASN B 1 80 ? 250.437 35.353 128.052 1.00 35.70 112 ASN B C 1
ATOM 2528 O O . ASN B 1 80 ? 250.876 34.649 127.149 1.00 33.51 112 ASN B O 1
ATOM 2533 N N . GLU B 1 81 ? 249.150 35.653 128.191 1.00 33.67 113 GLU B N 1
ATOM 2534 C CA . GLU B 1 81 ? 248.136 35.180 127.261 1.00 32.60 113 GLU B CA 1
ATOM 2535 C C . GLU B 1 81 ? 248.395 35.731 125.855 1.00 31.44 113 GLU B C 1
ATOM 2536 O O . GLU B 1 81 ? 248.374 34.997 124.869 1.00 29.91 113 GLU B O 1
ATOM 2542 N N . ILE B 1 82 ? 248.661 37.028 125.774 1.00 29.56 114 ILE B N 1
ATOM 2543 C CA . ILE B 1 82 ? 248.900 37.654 124.486 1.00 27.26 114 ILE B CA 1
ATOM 2544 C C . ILE B 1 82 ? 250.177 37.100 123.854 1.00 28.47 114 ILE B C 1
ATOM 2545 O O . ILE B 1 82 ? 250.213 36.814 122.646 1.00 26.40 114 ILE B O 1
ATOM 2550 N N . GLU B 1 83 ? 251.212 36.928 124.674 1.00 31.10 115 GLU B N 1
ATOM 2551 C CA . GLU B 1 83 ? 252.490 36.424 124.190 1.00 32.92 115 GLU B CA 1
ATOM 2552 C C . GLU B 1 83 ? 252.345 35.010 123.615 1.00 33.55 115 GLU B C 1
ATOM 2553 O O . GLU B 1 83 ? 252.909 34.698 122.565 1.00 30.94 115 GLU B O 1
ATOM 2559 N N . GLN B 1 84 ? 251.573 34.165 124.296 1.00 37.35 116 GLN B N 1
ATOM 2560 C CA . GLN B 1 84 ? 251.415 32.776 123.869 1.00 37.69 116 GLN B CA 1
ATOM 2561 C C . GLN B 1 84 ? 250.638 32.659 122.560 1.00 36.23 116 GLN B C 1
ATOM 2562 O O . GLN B 1 84 ? 250.919 31.770 121.755 1.00 34.49 116 GLN B O 1
ATOM 2568 N N . SER B 1 85 ? 249.669 33.553 122.346 1.00 32.22 117 SER B N 1
ATOM 2569 C CA . SER B 1 85 ? 248.881 33.548 121.120 1.00 32.79 117 SER B CA 1
ATOM 2570 C C . SER B 1 85 ? 249.609 34.189 119.928 1.00 31.25 117 SER B C 1
ATOM 2571 O O . SER B 1 85 ? 249.355 33.827 118.784 1.00 31.64 117 SER B O 1
ATOM 2574 N N . MET B 1 86 ? 250.497 35.141 120.192 1.00 31.59 118 MET B N 1
ATOM 2575 C CA . MET B 1 86 ? 251.102 35.941 119.112 1.00 29.06 118 MET B CA 1
ATOM 2576 C C . MET B 1 86 ? 251.789 35.144 117.985 1.00 28.74 118 MET B C 1
ATOM 2577 O O . MET B 1 86 ? 251.762 35.585 116.835 1.00 29.59 118 MET B O 1
ATOM 2582 N N . PRO B 1 87 ? 252.421 33.990 118.298 1.00 29.65 119 PRO B N 1
ATOM 2583 C CA . PRO B 1 87 ? 253.029 33.248 117.181 1.00 31.17 119 PRO B CA 1
ATOM 2584 C C . PRO B 1 87 ? 252.036 32.870 116.086 1.00 30.04 119 PRO B C 1
ATOM 2585 O O . PRO B 1 87 ? 252.445 32.714 114.939 1.00 29.69 119 PRO B O 1
ATOM 2589 N N . ALA B 1 88 ? 250.753 32.754 116.428 1.00 27.02 120 ALA B N 1
ATOM 2590 C CA . ALA B 1 88 ? 249.734 32.469 115.424 1.00 26.96 120 ALA B CA 1
ATOM 2591 C C . ALA B 1 88 ? 249.671 33.619 114.436 1.00 26.40 120 ALA B C 1
ATOM 2592 O O . ALA B 1 88 ? 249.569 33.409 113.229 1.00 24.96 120 ALA B O 1
ATOM 2594 N N . ILE B 1 89 ? 249.743 34.838 114.966 1.00 28.02 121 ILE B N 1
ATOM 2595 C CA . ILE B 1 89 ? 249.767 36.033 114.137 1.00 26.89 121 ILE B CA 1
ATOM 2596 C C . ILE B 1 89 ? 251.073 36.122 113.355 1.00 27.32 121 ILE B C 1
ATOM 2597 O O . ILE B 1 89 ? 251.067 36.474 112.169 1.00 26.36 121 ILE B O 1
ATOM 2602 N N . ASN B 1 90 ? 252.187 35.805 114.022 1.00 28.42 122 ASN B N 1
ATOM 2603 C CA . ASN B 1 90 ? 253.495 35.851 113.376 1.00 28.62 122 ASN B CA 1
ATOM 2604 C C . ASN B 1 90 ? 253.502 34.997 112.115 1.00 29.27 122 ASN B C 1
ATOM 2605 O O . ASN B 1 90 ? 253.878 35.464 111.030 1.00 28.68 122 ASN B O 1
ATOM 2610 N N . ASP B 1 91 ? 253.066 33.747 112.268 1.00 26.82 123 ASP B N 1
ATOM 2611 C CA . ASP B 1 91 ? 253.035 32.797 111.159 1.00 27.74 123 ASP B CA 1
ATOM 2612 C C . ASP B 1 91 ? 252.081 33.227 110.040 1.00 28.21 123 ASP B C 1
ATOM 2613 O O . ASP B 1 91 ? 252.371 33.060 108.866 1.00 29.78 123 ASP B O 1
ATOM 2618 N N . LEU B 1 92 ? 250.926 33.758 110.400 1.00 25.55 124 LEU B N 1
ATOM 2619 C CA . LEU B 1 92 ? 249.988 34.156 109.368 1.00 26.98 124 LEU B CA 1
ATOM 2620 C C . LEU B 1 92 ? 250.570 35.343 108.609 1.00 27.02 124 LEU B C 1
ATOM 2621 O O . LEU B 1 92 ? 250.431 35.435 107.382 1.00 25.88 124 LEU B O 1
ATOM 2626 N N . SER B 1 93 ? 251.255 36.225 109.338 1.00 27.04 125 SER B N 1
ATOM 2627 C CA . SER B 1 93 ? 251.815 37.429 108.737 1.00 26.62 125 SER B CA 1
ATOM 2628 C C . SER B 1 93 ? 252.910 37.063 107.753 1.00 27.85 125 SER B C 1
ATOM 2629 O O . SER B 1 93 ? 252.978 37.591 106.654 1.00 27.98 125 SER B O 1
ATOM 2632 N N . GLN B 1 94 ? 253.766 36.145 108.171 1.00 31.44 126 GLN B N 1
ATOM 2633 C CA . GLN B 1 94 ? 254.794 35.639 107.294 1.00 34.58 126 GLN B CA 1
ATOM 2634 C C . GLN B 1 94 ? 254.178 35.016 106.042 1.00 36.45 126 GLN B C 1
ATOM 2635 O O . GLN B 1 94 ? 254.607 35.302 104.922 1.00 36.39 126 GLN B O 1
ATOM 2641 N N . PHE B 1 95 ? 253.153 34.189 106.232 1.00 31.02 127 PHE B N 1
ATOM 2642 C CA . PHE B 1 95 ? 252.518 33.509 105.104 1.00 30.06 127 PHE B CA 1
ATOM 2643 C C . PHE B 1 95 ? 251.929 34.517 104.113 1.00 32.35 127 PHE B C 1
ATOM 2644 O O . PHE B 1 95 ? 252.132 34.400 102.909 1.00 32.78 127 PHE B O 1
ATOM 2652 N N . LEU B 1 96 ? 251.223 35.522 104.627 1.00 28.05 128 LEU B N 1
ATOM 2653 C CA . LEU B 1 96 ? 250.608 36.548 103.778 1.00 28.43 128 LEU B CA 1
ATOM 2654 C C . LEU B 1 96 ? 251.633 37.422 103.068 1.00 30.24 128 LEU B C 1
ATOM 2655 O O . LEU B 1 96 ? 251.529 37.660 101.855 1.00 30.93 128 LEU B O 1
ATOM 2660 N N . LYS B 1 97 ? 252.614 37.903 103.836 1.00 29.51 129 LYS B N 1
ATOM 2661 C CA . LYS B 1 97 ? 253.744 38.634 103.277 1.00 31.43 129 LYS B CA 1
ATOM 2662 C C . LYS B 1 97 ? 254.287 37.954 102.028 1.00 33.17 129 LYS B C 1
ATOM 2663 O O . LYS B 1 97 ? 254.490 38.599 100.999 1.00 35.58 129 LYS B O 1
ATOM 2665 N N . GLU B 1 98 ? 254.523 36.651 102.113 1.00 34.74 130 GLU B N 1
ATOM 2666 C CA . GLU B 1 98 ? 255.116 35.933 100.993 1.00 36.63 130 GLU B CA 1
ATOM 2667 C C . GLU B 1 98 ? 254.174 35.913 99.776 1.00 38.35 130 GLU B C 1
ATOM 2668 O O . GLU B 1 98 ? 254.623 35.984 98.630 1.00 38.28 130 GL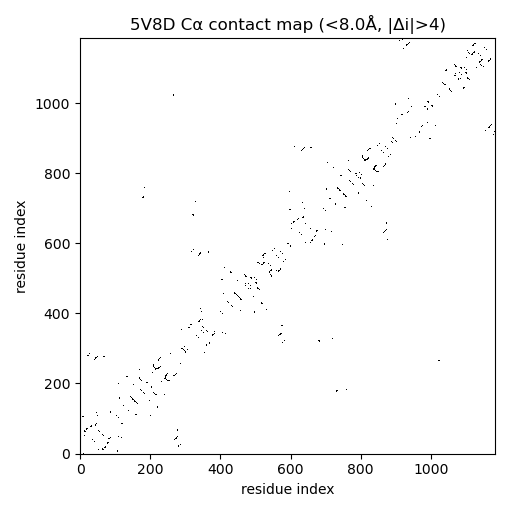U B O 1
ATOM 2674 N N . GLN B 1 99 ? 252.874 35.830 100.036 1.00 35.40 131 GLN B N 1
ATOM 2675 C CA . GLN B 1 99 ? 251.882 35.759 98.963 1.00 37.13 131 GLN B CA 1
ATOM 2676 C C . GLN B 1 99 ? 251.401 37.143 98.518 1.00 36.93 131 GLN B C 1
ATOM 2677 O O . GLN B 1 99 ? 250.402 37.259 97.803 1.00 36.88 131 GLN B O 1
ATOM 2679 N N . ASN B 1 100 ? 252.121 38.178 98.952 1.00 41.24 132 ASN B N 1
ATOM 2680 C CA . ASN B 1 100 ? 251.810 39.569 98.630 1.00 42.35 132 ASN B CA 1
ATOM 2681 C C . ASN B 1 100 ? 250.381 39.958 99.021 1.00 40.77 132 ASN B C 1
ATOM 2682 O O . ASN B 1 100 ? 249.686 40.658 98.286 1.00 41.79 132 ASN B O 1
ATOM 2687 N N . VAL B 1 101 ? 249.961 39.499 100.197 1.00 30.16 133 VAL B N 1
ATOM 2688 C CA . VAL B 1 101 ? 248.634 39.805 100.721 1.00 28.83 133 VAL B CA 1
ATOM 2689 C C . VAL B 1 101 ? 248.713 40.745 101.913 1.00 27.80 133 VAL B C 1
ATOM 2690 O O . VAL B 1 101 ? 249.394 40.450 102.902 1.00 26.65 133 VAL B O 1
ATOM 2694 N N . GLU B 1 102 ? 247.990 41.861 101.822 1.00 30.53 134 GLU B N 1
ATOM 2695 C CA . GLU B 1 102 ? 247.978 42.872 102.871 1.00 28.49 134 GLU B CA 1
ATOM 2696 C C . GLU B 1 102 ? 247.214 42.386 104.099 1.00 28.25 134 GLU B C 1
ATOM 2697 O O . GLU B 1 102 ? 246.255 41.625 103.989 1.00 28.38 134 GLU B O 1
ATOM 2703 N N . PHE B 1 103 ? 247.645 42.839 105.268 1.00 28.46 135 PHE B N 1
ATOM 2704 C CA . PHE B 1 103 ? 247.163 42.304 106.541 1.00 27.93 135 PHE B CA 1
ATOM 2705 C C . PHE B 1 103 ? 246.859 43.475 107.469 1.00 26.03 135 PHE B C 1
ATOM 2706 O O . PHE B 1 103 ? 247.783 44.110 107.987 1.00 25.79 135 PHE B O 1
ATOM 2714 N N . TYR B 1 104 ? 245.570 43.751 107.657 1.00 20.76 136 TYR B N 1
ATOM 2715 C CA . TYR B 1 104 ? 245.103 44.820 108.533 1.00 19.30 136 TYR B CA 1
ATOM 2716 C C . TYR B 1 104 ? 244.476 44.221 109.803 1.00 18.30 136 TYR B C 1
ATOM 2717 O O . TYR B 1 104 ? 243.820 43.179 109.750 1.00 19.53 136 TYR B O 1
ATOM 2726 N N . PHE B 1 105 ? 244.711 44.854 110.942 1.00 22.66 137 PHE B N 1
ATOM 2727 C CA . PHE B 1 105 ? 244.112 44.391 112.185 1.00 25.36 137 PHE B CA 1
ATOM 2728 C C . PHE B 1 105 ? 243.399 45.574 112.807 1.00 22.72 137 PHE B C 1
ATOM 2729 O O . PHE B 1 105 ? 244.021 46.404 113.465 1.00 20.87 137 PHE B O 1
ATOM 2737 N N . ALA B 1 106 ? 242.094 45.670 112.551 1.00 24.93 138 ALA B N 1
ATOM 2738 C CA . ALA B 1 106 ? 241.325 46.781 113.093 1.00 23.33 138 ALA B CA 1
ATOM 2739 C C . ALA B 1 106 ? 240.831 46.451 114.504 1.00 21.34 138 ALA B C 1
ATOM 2740 O O . ALA B 1 106 ? 240.376 45.330 114.789 1.00 22.80 138 ALA B O 1
ATOM 2742 N N . LEU B 1 107 ? 240.912 47.435 115.382 1.00 22.21 139 LEU B N 1
ATOM 2743 C CA . LEU B 1 107 ? 240.650 47.196 116.798 1.00 23.75 139 LEU B CA 1
ATOM 2744 C C . LEU B 1 107 ? 239.544 48.113 117.337 1.00 21.41 139 LEU B C 1
ATOM 2745 O O . LEU B 1 107 ? 239.823 49.178 117.866 1.00 22.98 139 LEU B O 1
ATOM 2750 N N . PRO B 1 108 ? 238.277 47.720 117.161 1.00 22.35 140 PRO B N 1
ATOM 2751 C CA . PRO B 1 108 ? 237.227 48.531 117.787 1.00 25.15 140 PRO B CA 1
ATOM 2752 C C . PRO B 1 108 ? 237.374 48.518 119.299 1.00 22.86 140 PRO B C 1
ATOM 2753 O O . PRO B 1 108 ? 237.748 47.511 119.858 1.00 23.25 140 PRO B O 1
ATOM 2757 N N . PRO B 1 109 ? 237.090 49.641 119.950 1.00 23.06 141 PRO B N 1
ATOM 2758 C CA . PRO B 1 109 ? 237.315 49.661 121.395 1.00 24.51 141 PRO B CA 1
ATOM 2759 C C . PRO B 1 109 ? 236.238 48.880 122.147 1.00 23.52 141 PRO B C 1
ATOM 2760 O O . PRO B 1 109 ? 235.024 49.090 121.955 1.00 23.37 141 PRO B O 1
ATOM 2764 N N . SER B 1 110 ? 236.690 47.980 123.011 1.00 24.71 142 SER B N 1
ATOM 2765 C CA . SER B 1 110 ? 235.794 47.376 123.971 1.00 28.55 142 SER B CA 1
ATOM 2766 C C . SER B 1 110 ? 235.193 48.513 124.799 1.00 27.76 142 SER B C 1
ATOM 2767 O O . SER B 1 110 ? 235.814 49.546 125.006 1.00 28.58 142 SER B O 1
ATOM 2770 N N . LYS B 1 111 ? 233.959 48.325 125.230 1.00 20.00 143 LYS B N 1
ATOM 2771 C CA . LYS B 1 111 ? 233.236 49.378 125.905 1.00 23.72 143 LYS B CA 1
ATOM 2772 C C . LYS B 1 111 ? 233.907 49.713 127.250 1.00 25.00 143 LYS B C 1
ATOM 2773 O O . LYS B 1 111 ? 233.848 50.838 127.730 1.00 24.87 143 LYS B O 1
ATOM 2779 N N . THR B 1 112 ? 234.569 48.725 127.836 1.00 29.83 144 THR B N 1
ATOM 2780 C CA . THR B 1 112 ? 235.238 48.930 129.111 1.00 32.43 144 THR B CA 1
ATOM 2781 C C . THR B 1 112 ? 236.527 49.714 128.933 1.00 31.64 144 THR B C 1
ATOM 2782 O O . THR B 1 112 ? 236.991 50.361 129.870 1.00 34.48 144 THR B O 1
ATOM 2786 N N . ASN B 1 113 ? 237.099 49.670 127.731 1.00 28.50 145 ASN B N 1
ATOM 2787 C CA . ASN B 1 113 ? 238.229 50.529 127.408 1.00 26.66 145 ASN B CA 1
ATOM 2788 C C . ASN B 1 113 ? 237.751 51.943 127.103 1.00 26.29 145 ASN B C 1
ATOM 2789 O O . ASN B 1 113 ? 238.228 52.900 127.692 1.00 28.03 145 ASN B O 1
ATOM 2794 N N . ALA B 1 114 ? 236.796 52.064 126.186 1.00 26.07 146 ALA B N 1
ATOM 2795 C CA . ALA B 1 114 ? 236.288 53.369 125.773 1.00 25.81 146 ALA B CA 1
ATOM 2796 C C . ALA B 1 114 ? 235.669 54.157 126.937 1.00 28.47 146 ALA B C 1
ATOM 2797 O O . ALA B 1 114 ? 235.829 55.364 127.031 1.00 28.56 146 ALA B O 1
ATOM 2799 N N . LEU B 1 115 ? 234.968 53.471 127.828 1.00 26.41 147 LEU B N 1
ATOM 2800 C CA . LEU B 1 115 ? 234.272 54.163 128.912 1.00 26.43 147 LEU B CA 1
ATOM 2801 C C . LEU B 1 115 ? 234.971 54.007 130.254 1.00 28.53 147 LEU B C 1
ATOM 2802 O O . LEU B 1 115 ? 234.321 54.082 131.309 1.00 30.17 147 LEU B O 1
ATOM 2807 N N . SER B 1 116 ? 236.285 53.786 130.227 1.00 30.45 148 SER B N 1
ATOM 2808 C CA . SER B 1 116 ? 237.031 53.586 131.467 1.00 32.23 148 SER B CA 1
ATOM 2809 C C . SER B 1 116 ? 237.019 54.845 132.342 1.00 32.76 148 SER B C 1
ATOM 2810 O O . SER B 1 116 ? 237.286 54.775 133.538 1.00 33.04 148 SER B O 1
ATOM 2813 N N . PHE B 1 117 ? 236.679 55.988 131.758 1.00 34.07 149 PHE B N 1
ATOM 2814 C CA . PHE B 1 117 ? 236.609 57.220 132.532 1.00 34.96 149 PHE B CA 1
ATOM 2815 C C . PHE B 1 117 ? 235.406 57.190 133.470 1.00 36.76 149 PHE B C 1
ATOM 2816 O O . PHE B 1 117 ? 235.315 57.983 134.399 1.00 37.30 149 PHE B O 1
ATOM 2824 N N . LYS B 1 118 ? 234.492 56.258 133.225 1.00 46.75 150 LYS B N 1
ATOM 2825 C CA . LYS B 1 118 ? 233.310 56.107 134.061 1.00 48.48 150 LYS B CA 1
ATOM 2826 C C . LYS B 1 118 ? 233.572 55.240 135.288 1.00 52.99 150 LYS B C 1
ATOM 2827 O O . LYS B 1 118 ? 232.633 54.823 135.973 1.00 54.71 150 LYS B O 1
ATOM 2833 N N . LEU B 1 119 ? 234.843 54.957 135.555 1.00 59.68 151 LEU B N 1
ATOM 2834 C CA . LEU B 1 119 ? 235.224 54.237 136.768 1.00 62.01 151 LEU B CA 1
ATOM 2835 C C . LEU B 1 119 ? 235.977 55.142 137.725 1.00 62.12 151 LEU B C 1
ATOM 2836 O O . LEU B 1 119 ? 236.702 56.040 137.295 1.00 59.23 151 LEU B O 1
ATOM 2841 N N . PRO B 1 120 ? 235.811 54.908 139.033 1.00 76.52 152 PRO B N 1
ATOM 2842 C CA . PRO B 1 120 ? 236.639 55.615 140.013 1.00 77.29 152 PRO B CA 1
ATOM 2843 C C . PRO B 1 120 ? 238.091 55.208 139.823 1.00 76.04 152 PRO B C 1
ATOM 2844 O O . PRO B 1 120 ? 238.344 54.087 139.383 1.00 75.93 152 PRO B O 1
ATOM 2848 N N . SER B 1 121 ? 239.026 56.100 140.131 1.00 59.56 153 SER B N 1
ATOM 2849 C CA . SER B 1 121 ? 240.426 55.842 139.823 1.00 58.49 153 SER B CA 1
ATOM 2850 C C . SER B 1 121 ? 240.980 54.647 140.590 1.00 57.98 153 SER B C 1
ATOM 2851 O O . SER B 1 121 ? 241.848 53.932 140.089 1.00 56.31 153 SER B O 1
ATOM 2854 N N . HIS B 1 122 ? 240.463 54.427 141.798 1.00 56.49 154 HIS B N 1
ATOM 2855 C CA . HIS B 1 122 ? 240.971 53.375 142.676 1.00 57.57 154 HIS B CA 1
ATOM 2856 C C . HIS B 1 122 ? 240.580 51.972 142.205 1.00 56.67 154 HIS B C 1
ATOM 2857 O O . HIS B 1 122 ? 241.124 50.979 142.687 1.00 57.49 154 HIS B O 1
ATOM 2864 N N . ILE B 1 123 ? 239.646 51.892 141.263 1.00 52.95 155 ILE B N 1
ATOM 2865 C CA . ILE B 1 123 ? 239.384 50.639 140.566 1.00 53.87 155 ILE B CA 1
ATOM 2866 C C . ILE B 1 123 ? 240.281 50.553 139.336 1.00 51.75 155 ILE B C 1
ATOM 2867 O O . ILE B 1 123 ? 240.028 51.205 138.325 1.00 50.81 155 ILE B O 1
ATOM 2872 N N . HIS B 1 124 ? 241.324 49.739 139.434 1.00 56.95 156 HIS B N 1
ATOM 2873 C CA . HIS B 1 124 ? 242.333 49.645 138.390 1.00 56.11 156 HIS B CA 1
ATOM 2874 C C . HIS B 1 124 ? 241.975 48.650 137.299 1.00 54.58 156 HIS B C 1
ATOM 2875 O O . HIS B 1 124 ? 241.708 47.477 137.566 1.00 54.96 156 HIS B O 1
ATOM 2882 N N . THR B 1 125 ? 241.979 49.131 136.063 1.00 43.84 157 THR B N 1
ATOM 2883 C CA . THR B 1 125 ? 241.747 48.263 134.924 1.00 44.44 157 THR B CA 1
ATOM 2884 C C . THR B 1 125 ? 242.876 48.431 133.911 1.00 41.81 157 THR B C 1
ATOM 2885 O O . THR B 1 125 ? 243.588 49.441 133.909 1.00 41.28 157 THR B O 1
ATOM 2889 N N . TYR B 1 126 ? 243.050 47.431 133.061 1.00 35.37 158 TYR B N 1
ATOM 2890 C CA . TYR B 1 126 ? 244.275 47.350 132.288 1.00 34.63 158 TYR B CA 1
ATOM 2891 C C . TYR B 1 126 ? 244.038 47.157 130.800 1.00 32.94 158 TYR B C 1
ATOM 2892 O O . TYR B 1 126 ? 244.873 46.566 130.107 1.00 32.89 158 TYR B O 1
ATOM 2901 N N . ALA B 1 127 ? 242.927 47.694 130.302 1.00 31.83 159 ALA B N 1
ATOM 2902 C CA . ALA B 1 127 ? 242.583 47.543 128.895 1.00 31.96 159 ALA B CA 1
ATOM 2903 C C . ALA B 1 127 ? 243.673 48.098 127.980 1.00 29.29 159 ALA B C 1
ATOM 2904 O O . ALA B 1 127 ? 244.059 47.464 127.002 1.00 28.20 159 ALA B O 1
ATOM 2906 N N . GLN B 1 128 ? 244.161 49.286 128.291 1.00 36.45 160 GLN B N 1
ATOM 2907 C CA . GLN B 1 128 ? 245.110 49.941 127.405 1.00 34.57 160 GLN B CA 1
ATOM 2908 C C . GLN B 1 128 ? 246.518 49.338 127.525 1.00 33.60 160 GLN B C 1
ATOM 2909 O O . GLN B 1 128 ? 247.251 49.282 126.546 1.00 32.48 160 GLN B O 1
ATOM 2915 N N . GLU B 1 129 ? 246.886 48.875 128.716 1.00 30.12 161 GLU B N 1
ATOM 2916 C CA . GLU B 1 129 ? 248.172 48.205 128.911 1.00 31.13 161 GLU B CA 1
ATOM 2917 C C . GLU B 1 129 ? 248.228 46.899 128.115 1.00 31.47 161 GLU B C 1
ATOM 2918 O O . GLU B 1 129 ? 249.244 46.560 127.496 1.00 29.54 161 GLU B O 1
ATOM 2924 N N . ASN B 1 130 ? 247.121 46.171 128.150 1.00 23.39 162 ASN B N 1
ATOM 2925 C CA . ASN B 1 130 ? 247.000 44.933 127.403 1.00 22.73 162 ASN B CA 1
ATOM 2926 C C . ASN B 1 130 ? 247.056 45.192 125.907 1.00 21.53 162 ASN B C 1
ATOM 2927 O O . ASN B 1 130 ? 247.784 44.512 125.206 1.00 21.44 162 ASN B O 1
ATOM 2932 N N . LEU B 1 131 ? 246.339 46.208 125.432 1.00 24.72 163 LEU B N 1
ATOM 2933 C CA . LEU B 1 131 ? 246.398 46.593 124.014 1.00 23.96 163 LEU B CA 1
ATOM 2934 C C . LEU B 1 131 ? 247.787 47.074 123.590 1.00 22.52 163 LEU B C 1
ATOM 2935 O O . LEU B 1 131 ? 248.266 46.688 122.533 1.00 23.77 163 LEU B O 1
ATOM 2940 N N . ASN B 1 132 ? 248.410 47.919 124.405 1.00 24.46 164 ASN B N 1
ATOM 2941 C CA . ASN B 1 132 ? 249.777 48.379 124.156 1.00 25.86 164 ASN B CA 1
ATOM 2942 C C . ASN B 1 132 ? 250.766 47.222 123.992 1.00 27.64 164 ASN B C 1
ATOM 2943 O O . ASN B 1 132 ? 251.590 47.246 123.091 1.00 28.27 164 ASN B O 1
ATOM 2948 N N . TYR B 1 133 ? 250.685 46.223 124.867 1.00 25.84 165 TYR B N 1
ATOM 2949 C CA . TYR B 1 133 ? 251.539 45.045 124.746 1.00 27.21 165 TYR B CA 1
ATOM 2950 C C . TYR B 1 133 ? 251.308 44.332 123.412 1.00 27.14 165 TYR B C 1
ATOM 2951 O O . TYR B 1 133 ? 252.260 44.019 122.694 1.00 23.70 165 TYR B O 1
ATOM 2960 N N . PHE B 1 134 ? 250.035 44.094 123.095 1.00 30.09 166 PHE B N 1
ATOM 2961 C CA . PHE B 1 134 ? 249.625 43.432 121.862 1.00 29.68 166 PHE B CA 1
ATOM 2962 C C . PHE B 1 134 ? 250.185 44.153 120.642 1.00 29.38 166 PHE B C 1
ATOM 2963 O O . PHE B 1 134 ? 250.751 43.521 119.746 1.00 29.20 166 PHE B O 1
ATOM 2971 N N . LEU B 1 135 ? 250.042 45.474 120.618 1.00 27.77 167 LEU B N 1
ATOM 2972 C CA . LEU B 1 135 ? 250.539 46.286 119.503 1.00 24.57 167 LEU B CA 1
ATOM 2973 C C . LEU B 1 135 ? 252.055 46.225 119.420 1.00 26.01 167 LEU B C 1
ATOM 2974 O O . LEU B 1 135 ? 252.634 46.223 118.328 1.00 26.58 167 LEU B O 1
ATOM 2979 N N . LYS B 1 136 ? 252.690 46.188 120.587 1.00 29.10 168 LYS B N 1
ATOM 2980 C CA . LYS B 1 136 ? 254.143 46.132 120.666 1.00 33.79 168 LYS B CA 1
ATOM 2981 C C . LYS B 1 136 ? 254.692 44.837 120.047 1.00 34.22 168 LYS B C 1
ATOM 2982 O O . LYS B 1 136 ? 255.738 44.843 119.394 1.00 30.88 168 LYS B O 1
ATOM 2988 N N . LYS B 1 137 ? 253.974 43.737 120.268 1.00 27.32 169 LYS B N 1
ATOM 2989 C CA . LYS B 1 137 ? 254.401 42.414 119.811 1.00 29.55 169 LYS B CA 1
ATOM 2990 C C . LYS B 1 137 ? 253.995 42.070 118.365 1.00 27.26 169 LYS B C 1
ATOM 2991 O O . LYS B 1 137 ? 254.499 41.097 117.808 1.00 27.41 169 LYS B O 1
ATOM 2997 N N . LEU B 1 138 ? 253.068 42.825 117.777 1.00 24.22 170 LEU B N 1
ATOM 2998 C CA . LEU B 1 138 ? 252.637 42.542 116.413 1.00 25.56 170 LEU B CA 1
ATOM 2999 C C . LEU B 1 138 ? 253.807 42.587 115.445 1.00 25.02 170 LEU B C 1
ATOM 3000 O O . LEU B 1 138 ? 254.698 43.419 115.586 1.00 25.41 170 LEU B O 1
ATOM 3005 N N . PRO B 1 139 ? 253.806 41.696 114.448 1.00 27.63 171 PRO B N 1
ATOM 3006 C CA . PRO B 1 139 ? 254.805 41.836 113.378 1.00 28.87 171 PRO B CA 1
ATOM 3007 C C . PRO B 1 139 ? 254.670 43.196 112.696 1.00 28.52 171 PRO B C 1
ATOM 3008 O O . PRO B 1 139 ? 253.558 43.730 112.605 1.00 27.96 171 PRO B O 1
ATOM 3012 N N . ALA B 1 140 ? 255.790 43.734 112.224 1.00 29.73 172 ALA B N 1
ATOM 3013 C CA . ALA B 1 140 ? 255.825 45.048 111.591 1.00 30.55 172 ALA B CA 1
ATOM 3014 C C . ALA B 1 140 ? 254.879 45.114 110.395 1.00 30.86 172 ALA B C 1
ATOM 3015 O O . ALA B 1 140 ? 254.303 46.159 110.117 1.00 30.22 172 ALA B O 1
ATOM 3017 N N . ASP B 1 141 ? 254.724 43.992 109.693 1.00 32.46 173 ASP B N 1
ATOM 3018 C CA . ASP B 1 141 ? 253.897 43.960 108.485 1.00 33.23 173 ASP B CA 1
ATOM 3019 C C . ASP B 1 141 ? 252.414 43.722 108.739 1.00 32.96 173 ASP B C 1
ATOM 3020 O O . ASP B 1 141 ? 251.625 43.562 107.806 1.00 33.53 173 ASP B O 1
ATOM 3025 N N . VAL B 1 142 ? 252.025 43.708 110.003 1.00 29.79 174 VAL B N 1
ATOM 3026 C CA . VAL B 1 142 ? 250.609 43.630 110.334 1.00 27.51 174 VAL B CA 1
ATOM 3027 C C . VAL B 1 142 ? 250.199 45.062 110.659 1.00 28.39 174 VAL B C 1
ATOM 3028 O O . VAL B 1 142 ? 250.754 45.684 111.577 1.00 27.66 174 VAL B O 1
ATOM 3032 N N . LYS B 1 143 ? 249.293 45.612 109.856 1.00 25.85 175 LYS B N 1
ATOM 3033 C CA . LYS B 1 143 ? 248.967 47.029 109.959 1.00 25.64 175 LYS B CA 1
ATOM 3034 C C . LYS B 1 143 ? 247.783 47.211 110.888 1.00 26.32 175 LYS B C 1
ATOM 3035 O O . LYS B 1 143 ? 246.651 46.835 110.540 1.00 25.41 175 LYS B O 1
ATOM 3041 N N . PRO B 1 144 ? 248.037 47.762 112.079 1.00 28.44 176 PRO B N 1
ATOM 3042 C CA . PRO B 1 144 ? 246.956 47.924 113.045 1.00 28.30 176 PRO B CA 1
ATOM 3043 C C . PRO B 1 144 ? 246.131 49.165 112.744 1.00 29.51 176 PRO B C 1
ATOM 3044 O O . PRO B 1 144 ? 246.679 50.169 112.272 1.00 29.30 176 PRO B O 1
ATOM 3048 N N . ILE B 1 145 ? 244.834 49.096 113.023 1.00 26.54 177 ILE B N 1
ATOM 3049 C CA . ILE B 1 145 ? 243.974 50.267 112.915 1.00 24.91 177 ILE B CA 1
ATOM 3050 C C . ILE B 1 145 ? 243.501 50.587 114.317 1.00 26.17 177 ILE B C 1
ATOM 3051 O O . ILE B 1 145 ? 242.708 49.844 114.896 1.00 26.97 177 ILE B O 1
ATOM 3056 N N . LYS B 1 146 ? 244.024 51.669 114.883 1.00 23.46 178 LYS B N 1
ATOM 3057 C CA . LYS B 1 146 ? 243.913 51.884 116.325 1.00 24.74 178 LYS B CA 1
ATOM 3058 C C . LYS B 1 146 ? 242.724 52.781 116.646 1.00 24.94 178 LYS B C 1
ATOM 3059 O O . LYS B 1 146 ? 242.866 54.004 116.688 1.00 26.16 178 LYS B O 1
ATOM 3065 N N . LEU B 1 147 ? 241.552 52.183 116.869 1.00 18.75 179 LEU B N 1
ATOM 3066 C CA . LEU B 1 147 ? 240.331 52.982 116.933 1.00 19.87 179 LEU B CA 1
ATOM 3067 C C . LEU B 1 147 ? 240.219 53.762 118.234 1.00 19.82 179 LEU B C 1
ATOM 3068 O O . LEU B 1 147 ? 239.798 54.933 118.232 1.00 19.98 179 LEU B O 1
ATOM 3073 N N . MET B 1 148 ? 240.589 53.117 119.336 1.00 26.54 180 MET B N 1
ATOM 3074 C CA . MET B 1 148 ? 240.508 53.762 120.629 1.00 27.11 180 MET B CA 1
ATOM 3075 C C . MET B 1 148 ? 241.415 54.976 120.650 1.00 27.23 180 MET B C 1
ATOM 3076 O O . MET B 1 148 ? 241.032 56.039 121.122 1.00 29.24 180 MET B O 1
ATOM 3081 N N . GLU B 1 149 ? 242.619 54.815 120.122 1.00 27.88 181 GLU B N 1
ATOM 3082 C CA . GLU B 1 149 ? 243.549 55.933 120.057 1.00 28.00 181 GLU B CA 1
ATOM 3083 C C . GLU B 1 149 ? 242.993 57.049 119.154 1.00 29.07 181 GLU B C 1
ATOM 3084 O O . GLU B 1 149 ? 243.052 58.229 119.500 1.00 28.49 181 GLU B O 1
ATOM 3090 N N . HIS B 1 150 ? 242.411 56.661 118.021 1.00 26.59 182 HIS B N 1
ATOM 3091 C CA . HIS B 1 150 ? 241.793 57.634 117.116 1.00 27.49 182 HIS B CA 1
ATOM 3092 C C . HIS B 1 150 ? 240.618 58.348 117.797 1.00 27.17 182 HIS B C 1
ATOM 3093 O O . HIS B 1 150 ? 240.508 59.573 117.728 1.00 28.05 182 HIS B O 1
ATOM 3100 N N . PHE B 1 151 ? 239.762 57.590 118.475 1.00 24.13 183 PHE B N 1
ATOM 3101 C CA . PHE B 1 151 ? 238.620 58.175 119.172 1.00 25.52 183 PHE B CA 1
ATOM 3102 C C . PHE B 1 151 ? 239.024 59.101 120.318 1.00 25.07 183 PHE B C 1
ATOM 3103 O O . PHE B 1 151 ? 238.444 60.170 120.492 1.00 26.64 183 PHE B O 1
ATOM 3111 N N . LYS B 1 152 ? 240.003 58.677 121.110 1.00 28.52 184 LYS B N 1
ATOM 3112 C CA . LYS B 1 152 ? 240.445 59.455 122.272 1.00 28.56 184 LYS B CA 1
ATOM 3113 C C . LYS B 1 152 ? 241.083 60.771 121.842 1.00 29.25 184 LYS B C 1
ATOM 3114 O O . LYS B 1 152 ? 241.020 61.779 122.553 1.00 30.19 184 LYS B O 1
ATOM 3120 N N . GLN B 1 153 ? 241.695 60.772 120.670 1.00 31.92 185 GLN B N 1
ATOM 3121 C CA . GLN B 1 153 ? 242.388 61.967 120.203 1.00 32.58 185 GLN B CA 1
ATOM 3122 C C . GLN B 1 153 ? 241.436 63.005 119.618 1.00 32.57 185 GLN B C 1
ATOM 3123 O O . GLN B 1 153 ? 241.732 64.188 119.622 1.00 33.34 185 GLN B O 1
ATOM 3125 N N . ASN B 1 154 ? 240.289 62.567 119.113 1.00 30.85 186 ASN B N 1
ATOM 3126 C CA . ASN B 1 154 ? 239.450 63.464 118.324 1.00 32.45 186 ASN B CA 1
ATOM 3127 C C . ASN B 1 154 ? 238.074 63.728 118.913 1.00 32.65 186 ASN B C 1
ATOM 3128 O O . ASN B 1 154 ? 237.343 64.568 118.422 1.00 32.82 186 ASN B O 1
ATOM 3133 N N . TYR B 1 155 ? 237.707 62.994 119.950 1.00 28.40 187 TYR B N 1
ATOM 3134 C CA . TYR B 1 155 ? 236.383 63.167 120.542 1.00 28.56 187 TYR B CA 1
ATOM 3135 C C . TYR B 1 155 ? 236.490 63.324 122.053 1.00 28.76 187 TYR B C 1
ATOM 3136 O O . TYR B 1 155 ? 237.395 62.786 122.681 1.00 29.73 187 TYR B O 1
ATOM 3145 N N . THR B 1 156 ? 235.566 64.075 122.636 1.00 29.13 188 THR B N 1
ATOM 3146 C CA . THR B 1 156 ? 235.471 64.183 124.080 1.00 28.25 188 THR B CA 1
ATOM 3147 C C . THR B 1 156 ? 234.948 62.882 124.671 1.00 29.76 188 THR B C 1
ATOM 3148 O O . THR B 1 156 ? 234.415 62.043 123.961 1.00 27.93 188 THR B O 1
ATOM 3152 N N . ASN B 1 157 ? 235.070 62.745 125.987 1.00 36.36 189 ASN B N 1
ATOM 3153 C CA . ASN B 1 157 ? 234.507 61.595 126.682 1.00 36.97 189 ASN B CA 1
ATOM 3154 C C . ASN B 1 157 ? 233.003 61.489 126.494 1.00 35.21 189 ASN B C 1
ATOM 3155 O O . ASN B 1 157 ? 232.459 60.393 126.400 1.00 35.96 189 ASN B O 1
ATOM 3160 N N . GLU B 1 158 ? 232.340 62.638 126.441 1.00 29.77 190 GLU B N 1
ATOM 3161 C CA . GLU B 1 158 ? 230.896 62.682 126.223 1.00 31.65 190 GLU B CA 1
ATOM 3162 C C . GLU B 1 158 ? 230.529 62.174 124.822 1.00 30.80 190 GLU B C 1
ATOM 3163 O O . GLU B 1 158 ? 229.564 61.417 124.650 1.00 31.11 190 GLU B O 1
ATOM 3165 N N . GLU B 1 159 ? 231.313 62.572 123.825 1.00 34.16 191 GLU B N 1
ATOM 3166 C CA . GLU B 1 159 ? 231.123 62.087 122.463 1.00 34.81 191 GLU B CA 1
ATOM 3167 C C . GLU B 1 159 ? 231.387 60.583 122.312 1.00 33.25 191 GLU B C 1
ATOM 3168 O O . GLU B 1 159 ? 230.679 59.893 121.570 1.00 32.99 191 GLU B O 1
ATOM 3174 N N . ILE B 1 160 ? 232.385 60.077 123.033 1.00 24.11 192 ILE B N 1
ATOM 3175 C CA . ILE B 1 160 ? 232.736 58.659 122.967 1.00 22.89 192 ILE B CA 1
ATOM 3176 C C . ILE B 1 160 ? 231.651 57.772 123.601 1.00 23.75 192 ILE B C 1
ATOM 3177 O O . ILE B 1 160 ? 231.295 56.709 123.065 1.00 22.87 192 ILE B O 1
ATOM 3182 N N . GLN B 1 161 ? 231.121 58.211 124.738 1.00 29.95 193 GLN B N 1
ATOM 3183 C CA . GLN B 1 161 ? 230.063 57.464 125.406 1.00 32.03 193 GLN B CA 1
ATOM 3184 C C . GLN B 1 161 ? 228.812 57.377 124.519 1.00 33.45 193 GLN B C 1
ATOM 3185 O O . GLN B 1 161 ? 228.088 56.370 124.547 1.00 32.93 193 GLN B O 1
ATOM 3191 N N . ASP B 1 162 ? 228.597 58.412 123.703 1.00 32.82 194 ASP B N 1
ATOM 3192 C CA . ASP B 1 162 ? 227.509 58.413 122.738 1.00 33.90 194 ASP B CA 1
ATOM 3193 C C . ASP B 1 162 ? 227.732 57.396 121.627 1.00 34.67 194 ASP B C 1
ATOM 3194 O O . ASP B 1 162 ? 226.861 57.219 120.769 1.00 33.72 194 ASP B O 1
ATOM 3199 N N . MET B 1 163 ? 228.892 56.743 121.625 1.00 31.46 195 MET B N 1
ATOM 3200 C CA . MET B 1 163 ? 229.209 55.772 120.575 1.00 32.22 195 MET B CA 1
ATOM 3201 C C . MET B 1 163 ? 228.838 54.355 121.007 1.00 28.64 195 MET B C 1
ATOM 3202 O O . MET B 1 163 ? 228.988 53.412 120.237 1.00 29.38 195 MET B O 1
ATOM 3207 N N . TYR B 1 164 ? 228.347 54.206 122.231 1.00 26.16 196 TYR B N 1
ATOM 3208 C CA . TYR B 1 164 ? 228.026 52.879 122.741 1.00 26.44 196 TYR B CA 1
ATOM 3209 C C . TYR B 1 164 ? 226.609 52.776 123.261 1.00 28.71 196 TYR B C 1
ATOM 3210 O O . TYR B 1 164 ? 225.996 53.780 123.577 1.00 28.52 196 TYR B O 1
ATOM 3219 N N . PHE B 1 165 ? 226.098 51.552 123.374 1.00 31.40 197 PHE B N 1
ATOM 3220 C CA . PHE B 1 165 ? 224.804 51.344 124.018 1.00 31.80 197 PHE B CA 1
ATOM 3221 C C . PHE B 1 165 ? 224.973 51.453 125.524 1.00 31.82 197 PHE B C 1
ATOM 3222 O O . PHE B 1 165 ? 226.062 51.242 126.045 1.00 30.44 197 PHE B O 1
ATOM 3230 N N . LYS B 1 166 ? 223.891 51.764 126.227 1.00 35.26 198 LYS B N 1
ATOM 3231 C CA . LYS B 1 166 ? 223.975 51.951 127.672 1.00 37.02 198 LYS B CA 1
ATOM 3232 C C . LYS B 1 166 ? 224.101 50.614 128.413 1.00 37.20 198 LYS B C 1
ATOM 3233 O O . LYS B 1 166 ? 224.906 50.477 129.336 1.00 39.42 198 LYS B O 1
ATOM 3239 N N . THR B 1 167 ? 223.301 49.631 128.014 1.00 40.00 199 THR B N 1
ATOM 3240 C CA . THR B 1 167 ? 223.295 48.347 128.713 1.00 42.36 199 THR B CA 1
ATOM 3241 C C . THR B 1 167 ? 224.061 47.296 127.895 1.00 41.19 199 THR B C 1
ATOM 3242 O O . THR B 1 167 ? 224.865 46.541 128.444 1.00 41.88 199 THR B O 1
ATOM 3246 N N . ASP B 1 168 ? 223.842 47.264 126.582 1.00 32.13 200 ASP B N 1
ATOM 3247 C CA . ASP B 1 168 ? 224.582 46.326 125.736 1.00 27.51 200 ASP B CA 1
ATOM 3248 C C . ASP B 1 168 ? 226.072 46.673 125.684 1.00 27.05 200 ASP B C 1
ATOM 3249 O O . ASP B 1 168 ? 226.426 47.828 125.759 1.00 29.75 200 ASP B O 1
ATOM 3254 N N . HIS B 1 169 ? 226.944 45.681 125.529 1.00 28.19 201 HIS B N 1
ATOM 3255 C CA . HIS B 1 169 ? 228.390 45.935 125.534 1.00 28.73 201 HIS B CA 1
ATOM 3256 C C . HIS B 1 169 ? 228.984 46.299 124.138 1.00 28.62 201 HIS B C 1
ATOM 3257 O O . HIS B 1 169 ? 230.188 46.504 123.989 1.00 26.43 201 HIS B O 1
ATOM 3264 N N . HIS B 1 170 ? 228.159 46.398 123.110 1.00 31.11 202 HIS B N 1
ATOM 3265 C CA . HIS B 1 170 ? 228.721 46.758 121.802 1.00 29.57 202 HIS B CA 1
ATOM 3266 C C . HIS B 1 170 ? 228.701 48.258 121.569 1.00 29.41 202 HIS B C 1
ATOM 3267 O O . HIS B 1 170 ? 227.969 48.986 122.241 1.00 32.24 202 HIS B O 1
ATOM 3274 N N . TRP B 1 171 ? 229.501 48.728 120.614 1.00 23.91 203 TRP B N 1
ATOM 3275 C CA . TRP B 1 171 ? 229.311 50.079 120.108 1.00 25.87 203 TRP B CA 1
ATOM 3276 C C . TRP B 1 171 ? 227.940 50.138 119.407 1.00 25.12 203 TRP B C 1
ATOM 3277 O O . TRP B 1 171 ? 227.456 49.132 118.883 1.00 24.11 203 TRP B O 1
ATOM 3288 N N . ASN B 1 172 ? 227.283 51.294 119.442 1.00 23.23 204 ASN B N 1
ATOM 3289 C CA . ASN B 1 172 ? 226.072 51.453 118.645 1.00 22.97 204 ASN B CA 1
ATOM 3290 C C . ASN B 1 172 ? 226.448 51.719 117.185 1.00 23.50 204 ASN B C 1
ATOM 3291 O O . ASN B 1 172 ? 227.628 51.677 116.828 1.00 22.92 204 ASN B O 1
ATOM 3296 N N . MET B 1 173 ? 225.462 52.007 116.345 1.00 32.72 205 MET B N 1
ATOM 3297 C CA . MET B 1 173 ? 225.753 52.228 114.930 1.00 30.64 205 MET B CA 1
ATOM 3298 C C . MET B 1 173 ? 226.516 53.534 114.672 1.00 29.36 205 MET B C 1
ATOM 3299 O O . MET B 1 173 ? 227.247 53.629 113.700 1.00 28.42 205 MET B O 1
ATOM 3304 N N . ASP B 1 174 ? 226.335 54.541 115.524 1.00 27.31 206 ASP B N 1
ATOM 3305 C CA . ASP B 1 174 ? 227.083 55.791 115.345 1.00 27.20 206 ASP B CA 1
ATOM 3306 C C . ASP B 1 174 ? 228.578 55.530 115.492 1.00 27.31 206 ASP B C 1
ATOM 3307 O O . ASP B 1 174 ? 229.351 55.925 114.637 1.00 27.57 206 ASP B O 1
ATOM 3312 N N . GLY B 1 175 ? 228.974 54.862 116.572 1.00 24.70 207 GLY B N 1
ATOM 3313 C CA . GLY B 1 175 ? 230.358 54.455 116.757 1.00 25.04 207 GLY B CA 1
ATOM 3314 C C . GLY B 1 175 ? 230.843 53.551 115.644 1.00 25.63 207 GLY B C 1
ATOM 3315 O O . GLY B 1 175 ? 231.936 53.763 115.070 1.00 23.51 207 GLY B O 1
ATOM 3316 N N . ALA B 1 176 ? 230.019 52.555 115.308 1.00 24.51 208 ALA B N 1
ATOM 3317 C CA . ALA B 1 176 ? 230.385 51.567 114.291 1.00 23.78 208 ALA B CA 1
ATOM 3318 C C . ALA B 1 176 ? 230.626 52.210 112.918 1.00 22.28 208 ALA B C 1
ATOM 3319 O O . ALA B 1 176 ? 231.560 51.831 112.198 1.00 21.21 208 ALA B O 1
ATOM 3321 N N . PHE B 1 177 ? 229.783 53.169 112.550 1.00 24.31 209 PHE B N 1
ATOM 3322 C CA . PHE B 1 177 ? 229.974 53.831 111.275 1.00 22.23 209 PHE B CA 1
ATOM 3323 C C . PHE B 1 177 ? 231.279 54.627 111.296 1.00 21.12 209 PHE B C 1
ATOM 3324 O O . PHE B 1 177 ? 231.995 54.634 110.317 1.00 20.39 209 PHE B O 1
ATOM 3332 N N . LEU B 1 178 ? 231.580 55.295 112.410 1.00 26.22 210 LEU B N 1
ATOM 3333 C CA . LEU B 1 178 ? 232.857 56.012 112.525 1.00 25.68 210 LEU B CA 1
ATOM 3334 C C . LEU B 1 178 ? 234.023 55.034 112.369 1.00 26.97 210 LEU B C 1
ATOM 3335 O O . LEU B 1 178 ? 235.025 55.332 111.706 1.00 26.36 210 LEU B O 1
ATOM 3340 N N . GLY B 1 179 ? 233.873 53.852 112.963 1.00 25.11 211 GLY B N 1
ATOM 3341 C CA . GLY B 1 179 ? 234.920 52.847 112.918 1.00 24.61 211 GLY B CA 1
ATOM 3342 C C . GLY B 1 179 ? 235.140 52.411 111.490 1.00 22.65 211 GLY B C 1
ATOM 3343 O O . GLY B 1 179 ? 236.276 52.359 111.020 1.00 22.44 211 GLY B O 1
ATOM 3344 N N . TYR B 1 180 ? 234.037 52.119 110.804 1.00 23.70 212 TYR B N 1
ATOM 3345 C CA . TYR B 1 180 ? 234.054 51.689 109.406 1.00 24.93 212 TYR B CA 1
ATOM 3346 C C . TYR B 1 180 ? 234.709 52.728 108.508 1.00 23.59 212 TYR B C 1
ATOM 3347 O O . TYR B 1 180 ? 235.547 52.392 107.665 1.00 24.87 212 TYR B O 1
ATOM 3356 N N . GLN B 1 181 ? 234.273 53.967 108.671 1.00 22.44 213 GLN B N 1
ATOM 3357 C CA . GLN B 1 181 ? 234.856 55.103 107.976 1.00 23.19 213 GLN B CA 1
ATOM 3358 C C . GLN B 1 181 ? 236.362 55.198 108.192 1.00 23.74 213 GLN B C 1
ATOM 3359 O O . GLN B 1 181 ? 237.126 55.354 107.238 1.00 26.01 213 GLN B O 1
ATOM 3365 N N . TYR B 1 182 ? 236.783 55.125 109.446 1.00 24.25 214 TYR B N 1
ATOM 3366 C CA . TYR B 1 182 ? 238.202 55.250 109.761 1.00 25.67 214 TYR B CA 1
ATOM 3367 C C . TYR B 1 182 ? 238.986 54.061 109.202 1.00 26.92 214 TYR B C 1
ATOM 3368 O O . TYR B 1 182 ? 240.114 54.217 108.708 1.00 24.91 214 TYR B O 1
ATOM 3377 N N . ILE B 1 183 ? 238.384 52.873 109.271 1.00 24.26 215 ILE B N 1
ATOM 3378 C CA . ILE B 1 183 ? 239.055 51.660 108.804 1.00 25.07 215 ILE B CA 1
ATOM 3379 C C . ILE B 1 183 ? 239.304 51.718 107.295 1.00 27.50 215 ILE B C 1
ATOM 3380 O O . ILE B 1 183 ? 240.430 51.515 106.813 1.00 27.06 215 ILE B O 1
ATOM 3385 N N . MET B 1 184 ? 238.255 52.015 106.542 1.00 26.08 216 MET B N 1
ATOM 3386 C CA . MET B 1 184 ? 238.392 51.973 105.107 1.00 30.03 216 MET B CA 1
ATOM 3387 C C . MET B 1 184 ? 239.185 53.146 104.560 1.00 32.07 216 MET B C 1
ATOM 3388 O O . MET B 1 184 ? 239.941 52.976 103.619 1.00 35.39 216 MET B O 1
ATOM 3393 N N . ASN B 1 185 ? 239.040 54.329 105.142 1.00 29.46 217 ASN B N 1
ATOM 3394 C CA . ASN B 1 185 ? 239.835 55.449 104.660 1.00 28.96 217 ASN B CA 1
ATOM 3395 C C . ASN B 1 185 ? 241.323 55.234 104.987 1.00 29.41 217 ASN B C 1
ATOM 3396 O O . ASN B 1 185 ? 242.190 55.598 104.197 1.00 30.99 217 ASN B O 1
ATOM 3401 N N . THR B 1 186 ? 241.611 54.598 106.120 1.00 30.59 218 THR B N 1
ATOM 3402 C CA . THR B 1 186 ? 242.984 54.197 106.439 1.00 31.55 218 THR B CA 1
ATOM 3403 C C . THR B 1 186 ? 243.526 53.206 105.392 1.00 33.82 218 THR B C 1
ATOM 3404 O O . THR B 1 186 ? 244.626 53.387 104.861 1.00 35.20 218 THR B O 1
ATOM 3408 N N . ILE B 1 187 ? 242.750 52.171 105.093 1.00 28.04 219 ILE B N 1
ATOM 3409 C CA . ILE B 1 187 ? 243.163 51.173 104.098 1.00 30.40 219 ILE B CA 1
ATOM 3410 C C . ILE B 1 187 ? 243.314 51.832 102.723 1.00 32.39 219 ILE B C 1
ATOM 3411 O O . ILE B 1 187 ? 244.300 51.611 102.020 1.00 33.62 219 ILE B O 1
ATOM 3416 N N . GLY B 1 188 ? 242.345 52.662 102.362 1.00 28.16 220 GLY B N 1
ATOM 3417 C CA . GLY B 1 188 ? 242.387 53.400 101.115 1.00 30.99 220 GLY B CA 1
ATOM 3418 C C . GLY B 1 188 ? 243.629 54.260 100.978 1.00 32.44 220 GLY B C 1
ATOM 3419 O O . GLY B 1 188 ? 244.110 54.501 99.870 1.00 34.23 220 GLY B O 1
ATOM 3420 N N . GLN B 1 189 ? 244.164 54.705 102.109 1.00 47.60 221 GLN B N 1
ATOM 3421 C CA . GLN B 1 189 ? 245.367 55.526 102.110 1.00 51.52 221 GLN B CA 1
ATOM 3422 C C . GLN B 1 189 ? 246.638 54.684 101.924 1.00 51.81 221 GLN B C 1
ATOM 3423 O O . GLN B 1 189 ? 247.573 55.092 101.230 1.00 54.92 221 GLN B O 1
ATOM 3429 N N . GLN B 1 190 ? 246.652 53.498 102.523 1.00 35.49 222 GLN B N 1
ATOM 3430 C CA . GLN B 1 190 ? 247.879 52.701 102.657 1.00 34.70 222 GLN B CA 1
ATOM 3431 C C . GLN B 1 190 ? 248.021 51.559 101.647 1.00 37.19 222 GLN B C 1
ATOM 3432 O O . GLN B 1 190 ? 249.128 51.051 101.418 1.00 38.32 222 GLN B O 1
ATOM 3434 N N . SER B 1 191 ? 246.903 51.152 101.051 1.00 34.13 223 SER B N 1
ATOM 3435 C CA . SER B 1 191 ? 246.864 49.938 100.238 1.00 33.68 223 SER B CA 1
ATOM 3436 C C . SER B 1 191 ? 247.356 50.132 98.808 1.00 34.16 223 SER B C 1
ATOM 3437 O O . SER B 1 191 ? 247.214 51.207 98.223 1.00 36.19 223 SER B O 1
ATOM 3440 N N . SER B 1 192 ? 247.907 49.068 98.236 1.00 36.79 224 SER B N 1
ATOM 3441 C CA . SER B 1 192 ? 248.350 49.100 96.850 1.00 38.23 224 SER B CA 1
ATOM 3442 C C . SER B 1 192 ? 247.256 48.634 95.900 1.00 39.45 224 SER B C 1
ATOM 3443 O O . SER B 1 192 ? 247.311 48.909 94.709 1.00 42.79 224 SER B O 1
ATOM 3446 N N . ILE B 1 193 ? 246.248 47.955 96.435 1.00 45.43 225 ILE B N 1
ATOM 3447 C CA . ILE B 1 193 ? 245.203 47.369 95.603 1.00 45.56 225 ILE B CA 1
ATOM 3448 C C . ILE B 1 193 ? 243.788 47.863 95.937 1.00 44.14 225 ILE B C 1
ATOM 3449 O O . ILE B 1 193 ? 242.877 47.729 95.124 1.00 44.46 225 ILE B O 1
ATOM 3454 N N . TYR B 1 194 ? 243.581 48.407 97.133 1.00 40.26 226 TYR B N 1
ATOM 3455 C CA . TYR B 1 194 ? 242.293 49.043 97.389 1.00 41.18 226 TYR B CA 1
ATOM 3456 C C . TYR B 1 194 ? 242.370 50.542 97.166 1.00 45.48 226 TYR B C 1
ATOM 3457 O O . TYR B 1 194 ? 242.983 51.278 97.948 1.00 46.04 226 TYR B O 1
ATOM 3466 N N . LYS B 1 195 ? 241.772 50.973 96.066 1.00 58.32 227 LYS B N 1
ATOM 3467 C CA . LYS B 1 195 ? 241.337 52.341 95.929 1.00 60.43 227 LYS B CA 1
ATOM 3468 C C . LYS B 1 195 ? 239.826 52.310 95.848 1.00 59.77 227 LYS B C 1
ATOM 3469 O O . LYS B 1 195 ? 239.247 51.489 95.136 1.00 60.38 227 LYS B O 1
ATOM 3475 N N . GLY B 1 196 ? 239.198 53.180 96.625 1.00 47.30 228 GLY B N 1
ATOM 3476 C CA . GLY B 1 196 ? 237.765 53.356 96.605 1.00 43.95 228 GLY B CA 1
ATOM 3477 C C . GLY B 1 196 ? 237.520 54.794 97.009 1.00 42.98 228 GLY B C 1
ATOM 3478 O O . GLY B 1 196 ? 238.419 55.462 97.529 1.00 43.68 228 GLY B O 1
ATOM 3479 N N . LYS B 1 197 ? 236.322 55.290 96.752 1.00 42.65 229 LYS B N 1
ATOM 3480 C CA . LYS B 1 197 ? 236.021 56.653 97.139 1.00 45.42 229 LYS B CA 1
ATOM 3481 C C . LYS B 1 197 ? 236.119 56.723 98.647 1.00 43.65 229 LYS B C 1
ATOM 3482 O O . LYS B 1 197 ? 235.739 55.781 99.336 1.00 42.62 229 LYS B O 1
ATOM 3484 N N . GLU B 1 198 ? 236.661 57.825 99.150 1.00 52.70 230 GLU B N 1
ATOM 3485 C CA . GLU B 1 198 ? 236.715 58.065 100.586 1.00 50.69 230 GLU B CA 1
ATOM 3486 C C . GLU B 1 198 ? 235.314 58.063 101.190 1.00 48.65 230 GLU B C 1
ATOM 3487 O O . GLU B 1 198 ? 234.380 58.609 100.607 1.00 48.13 230 GLU B O 1
ATOM 3493 N N . ILE B 1 199 ? 235.176 57.440 102.353 1.00 36.02 231 ILE B N 1
ATOM 3494 C CA . ILE B 1 199 ? 233.882 57.345 103.035 1.00 34.61 231 ILE B CA 1
ATOM 3495 C C . ILE B 1 199 ? 233.457 58.666 103.663 1.00 31.53 231 ILE B C 1
ATOM 3496 O O . ILE B 1 199 ? 234.091 59.129 104.605 1.00 31.51 231 ILE B O 1
ATOM 3501 N N . ALA B 1 200 ? 232.375 59.251 103.151 1.00 27.39 232 ALA B N 1
ATOM 3502 C CA . ALA B 1 200 ? 231.818 60.497 103.677 1.00 28.16 232 ALA B CA 1
ATOM 3503 C C . ALA B 1 200 ? 230.429 60.270 104.278 1.00 26.46 232 ALA B C 1
ATOM 3504 O O . ALA B 1 200 ? 229.631 59.522 103.715 1.00 25.84 232 ALA B O 1
ATOM 3506 N N . ALA B 1 201 ? 230.135 60.949 105.390 1.00 27.35 233 ALA B N 1
ATOM 3507 C CA . ALA B 1 201 ? 228.821 60.857 106.036 1.00 27.15 233 ALA B CA 1
ATOM 3508 C C . ALA B 1 201 ? 227.706 61.169 105.060 1.00 28.07 233 ALA B C 1
ATOM 3509 O O . ALA B 1 201 ? 226.674 60.492 105.030 1.00 28.11 233 ALA B O 1
ATOM 3511 N N . ALA B 1 202 ? 227.949 62.162 104.220 1.00 30.35 234 ALA B N 1
ATOM 3512 C CA . ALA B 1 202 ? 226.922 62.689 103.321 1.00 32.46 234 ALA B CA 1
ATOM 3513 C C . ALA B 1 202 ? 226.473 61.657 102.289 1.00 35.16 234 ALA B C 1
ATOM 3514 O O . ALA B 1 202 ? 225.477 61.858 101.607 1.00 33.76 234 ALA B O 1
ATOM 3516 N N . ASP B 1 203 ? 227.205 60.548 102.177 1.00 32.40 235 ASP B N 1
ATOM 3517 C CA . ASP B 1 203 ? 226.837 59.517 101.213 1.00 33.01 235 ASP B CA 1
ATOM 3518 C C . ASP B 1 203 ? 225.896 58.460 101.784 1.00 31.17 235 ASP B C 1
ATOM 3519 O O . ASP B 1 203 ? 225.546 57.503 101.108 1.00 32.37 235 ASP B O 1
ATOM 3524 N N . TYR B 1 204 ? 225.482 58.648 103.029 1.00 30.58 236 TYR B N 1
ATOM 3525 C CA . TYR B 1 204 ? 224.625 57.683 103.713 1.00 29.88 236 TYR B CA 1
ATOM 3526 C C . TYR B 1 204 ? 223.368 58.351 104.271 1.00 29.22 236 TYR B C 1
ATOM 3527 O O . TYR B 1 204 ? 223.261 59.571 104.252 1.00 26.20 236 TYR B O 1
ATOM 3536 N N . THR B 1 205 ? 222.413 57.543 104.730 1.00 26.67 237 THR B N 1
ATOM 3537 C CA . THR B 1 205 ? 221.269 58.056 105.474 1.00 25.86 237 THR B CA 1
ATOM 3538 C C . THR B 1 205 ? 221.166 57.363 106.840 1.00 22.51 237 THR B C 1
ATOM 3539 O O . THR B 1 205 ? 220.910 56.179 106.922 1.00 21.80 237 THR B O 1
ATOM 3543 N N . ARG B 1 206 ? 221.365 58.122 107.903 1.00 24.77 238 ARG B N 1
ATOM 3544 C CA . ARG B 1 206 ? 221.205 57.606 109.256 1.00 23.13 238 ARG B CA 1
ATOM 3545 C C . ARG B 1 206 ? 219.718 57.631 109.555 1.00 24.56 238 ARG B C 1
ATOM 3546 O O . ARG B 1 206 ? 219.101 58.696 109.591 1.00 24.18 238 ARG B O 1
ATOM 3554 N N . THR B 1 207 ? 219.127 56.457 109.714 1.00 33.57 239 THR B N 1
ATOM 3555 C CA . THR B 1 207 ? 217.728 56.389 110.118 1.00 32.75 239 THR B CA 1
ATOM 3556 C C . THR B 1 207 ? 217.699 55.737 111.486 1.00 33.78 239 THR B C 1
ATOM 3557 O O . THR B 1 207 ? 218.405 54.757 111.727 1.00 34.55 239 THR B O 1
ATOM 3561 N N . CYS B 1 208 ? 216.923 56.305 112.396 1.00 30.70 240 CYS B N 1
ATOM 3562 C CA . CYS B 1 208 ? 216.942 55.859 113.786 1.00 33.67 240 CYS B CA 1
ATOM 3563 C C . CYS B 1 208 ? 215.569 55.609 114.362 1.00 35.53 240 CYS B C 1
ATOM 3564 O O . CYS B 1 208 ? 214.595 56.266 113.982 1.00 33.81 240 CYS B O 1
ATOM 3567 N N . ALA B 1 209 ? 215.503 54.662 115.292 1.00 33.67 241 ALA B N 1
ATOM 3568 C CA . ALA B 1 209 ? 214.322 54.521 116.131 1.00 35.88 241 ALA B CA 1
ATOM 3569 C C . ALA B 1 209 ? 214.643 55.077 117.517 1.00 40.44 241 ALA B C 1
ATOM 3570 O O . ALA B 1 209 ? 215.685 54.759 118.085 1.00 41.42 241 ALA B O 1
ATOM 3572 N N . GLN B 1 210 ? 213.744 55.893 118.062 1.00 48.21 242 GLN B N 1
ATOM 3573 C CA . GLN B 1 210 ? 214.015 56.622 119.303 1.00 50.57 242 GLN B CA 1
ATOM 3574 C C . GLN B 1 210 ? 213.997 55.760 120.562 1.00 52.79 242 GLN B C 1
ATOM 3575 O O . GLN B 1 210 ? 214.764 56.005 121.492 1.00 55.84 242 GLN B O 1
ATOM 3581 N N . ASN B 1 211 ? 213.114 54.767 120.596 1.00 48.85 243 ASN B N 1
ATOM 3582 C CA . ASN B 1 211 ? 212.837 54.045 121.834 1.00 50.89 243 ASN B CA 1
ATOM 3583 C C . ASN B 1 211 ? 212.911 52.531 121.695 1.00 50.95 243 ASN B C 1
ATOM 3584 O O . ASN B 1 211 ? 211.891 51.848 121.746 1.00 50.18 243 ASN B O 1
ATOM 3589 N N . LYS B 1 212 ? 214.116 52.001 121.534 1.00 48.34 244 LYS B N 1
ATOM 3590 C CA . LYS B 1 212 ? 214.285 50.557 121.453 1.00 47.28 244 LYS B CA 1
ATOM 3591 C C . LYS B 1 212 ? 214.863 49.996 122.741 1.00 50.54 244 LYS B C 1
ATOM 3592 O O . LYS B 1 212 ? 215.625 50.671 123.431 1.00 54.28 244 LYS B O 1
ATOM 3598 N N . HIS B 1 213 ? 214.495 48.761 123.062 1.00 56.19 245 HIS B N 1
ATOM 3599 C CA . HIS B 1 213 ? 215.053 48.072 124.219 1.00 59.18 245 HIS B CA 1
ATOM 3600 C C . HIS B 1 213 ? 215.885 46.874 123.777 1.00 58.91 245 HIS B C 1
ATOM 3601 O O . HIS B 1 213 ? 215.399 46.005 123.058 1.00 57.17 245 HIS B O 1
ATOM 3608 N N . LEU B 1 214 ? 217.141 46.836 124.213 1.00 48.87 246 LEU B N 1
ATOM 3609 C CA . LEU B 1 214 ? 218.040 45.737 123.894 1.00 46.64 246 LEU B CA 1
ATOM 3610 C C . LEU B 1 214 ? 218.066 44.677 124.986 1.00 46.87 246 LEU B C 1
ATOM 3611 O O . LEU B 1 214 ? 218.259 44.988 126.161 1.00 48.79 246 LEU B O 1
ATOM 3616 N N . VAL B 1 215 ? 217.892 43.423 124.588 1.00 59.43 247 VAL B N 1
ATOM 3617 C CA . VAL B 1 215 ? 218.005 42.314 125.519 1.00 61.28 247 VAL B CA 1
ATOM 3618 C C . VAL B 1 215 ? 219.461 41.915 125.725 1.00 62.86 247 VAL B C 1
ATOM 3619 O O . VAL B 1 215 ? 220.223 41.800 124.762 1.00 60.59 247 VAL B O 1
ATOM 3623 N N . ASN B 1 229 ? 213.338 52.925 129.643 1.00 82.38 261 ASN B N 1
ATOM 3624 C CA . ASN B 1 229 ? 214.660 53.492 129.407 1.00 81.98 261 ASN B CA 1
ATOM 3625 C C . ASN B 1 229 ? 215.215 53.070 128.050 1.00 79.21 261 ASN B C 1
ATOM 3626 O O . ASN B 1 229 ? 216.364 52.645 127.940 1.00 79.90 261 ASN B O 1
ATOM 3628 N N . GLY B 1 230 ? 214.387 53.191 127.019 1.00 57.35 262 GLY B N 1
ATOM 3629 C CA . GLY B 1 230 ? 214.781 52.809 125.681 1.00 53.69 262 GLY B CA 1
ATOM 3630 C C . GLY B 1 230 ? 215.929 53.642 125.153 1.00 53.71 262 GLY B C 1
ATOM 3631 O O . GLY B 1 230 ? 216.268 54.692 125.714 1.00 54.93 262 GLY B O 1
ATOM 3632 N N . GLU B 1 231 ? 216.525 53.164 124.066 1.00 46.15 263 GLU B N 1
ATOM 3633 C CA . GLU B 1 231 ? 217.663 53.825 123.448 1.00 47.12 263 GLU B CA 1
ATOM 3634 C C . GLU B 1 231 ? 217.451 54.087 121.963 1.00 43.77 263 GLU B C 1
ATOM 3635 O O . GLU B 1 231 ? 216.560 53.513 121.335 1.00 39.91 263 GLU B O 1
ATOM 3641 N N . LYS B 1 232 ? 218.300 54.949 121.415 1.00 58.64 264 LYS B N 1
ATOM 3642 C CA . LYS B 1 232 ? 218.346 55.220 119.987 1.00 54.90 264 LYS B CA 1
ATOM 3643 C C . LYS B 1 232 ? 219.128 54.129 119.243 1.00 53.31 264 LYS B C 1
ATOM 3644 O O . LYS B 1 232 ? 220.310 53.911 119.483 1.00 56.56 264 LYS B O 1
ATOM 3650 N N . LEU B 1 233 ? 218.440 53.442 118.345 1.00 38.79 265 LEU B N 1
ATOM 3651 C CA . LEU B 1 233 ? 219.011 52.380 117.532 1.00 33.67 265 LEU B CA 1
ATOM 3652 C C . LEU B 1 233 ? 219.008 52.869 116.081 1.00 29.27 265 LEU B C 1
ATOM 3653 O O . LEU B 1 233 ? 217.953 53.216 115.548 1.00 28.73 265 LEU B O 1
ATOM 3658 N N . CYS B 1 234 ? 220.172 52.901 115.442 1.00 30.47 266 CYS B N 1
ATOM 3659 C CA . CYS B 1 234 ? 220.266 53.528 114.131 1.00 26.95 266 CYS B CA 1
ATOM 3660 C C . CYS B 1 234 ? 220.803 52.607 113.059 1.00 24.17 266 CYS B C 1
ATOM 3661 O O . CYS B 1 234 ? 221.402 51.561 113.353 1.00 23.31 266 CYS B O 1
ATOM 3664 N N . TYR B 1 235 ? 220.593 53.015 111.812 1.00 26.61 267 TYR B N 1
ATOM 3665 C CA . TYR B 1 235 ? 221.220 52.375 110.666 1.00 25.62 267 TYR B CA 1
ATOM 3666 C C . TYR B 1 235 ? 221.769 53.440 109.730 1.00 25.95 267 TYR B C 1
ATOM 3667 O O . TYR B 1 235 ? 221.171 54.502 109.561 1.00 27.04 267 TYR B O 1
ATOM 3676 N N . TYR B 1 236 ? 222.903 53.146 109.112 1.00 25.19 268 TYR B N 1
ATOM 3677 C CA . TYR B 1 236 ? 223.466 54.030 108.095 1.00 25.67 268 TYR B CA 1
ATOM 3678 C C . TYR B 1 236 ? 223.411 53.325 106.755 1.00 28.15 268 TYR B C 1
ATOM 3679 O O . TYR B 1 236 ? 224.153 52.372 106.505 1.00 28.75 268 TYR B O 1
ATOM 3688 N N . THR B 1 237 ? 222.520 53.786 105.895 1.00 28.48 269 THR B N 1
ATOM 3689 C CA . THR B 1 237 ? 222.298 53.126 104.626 1.00 31.48 269 THR B CA 1
ATOM 3690 C C . THR B 1 237 ? 222.871 53.972 103.501 1.00 33.56 269 THR B C 1
ATOM 3691 O O . THR B 1 237 ? 222.638 55.180 103.466 1.00 31.98 269 THR B O 1
ATOM 3695 N N . PRO B 1 238 ? 223.617 53.337 102.575 1.00 26.48 270 PRO B N 1
ATOM 3696 C CA . PRO B 1 238 ? 224.114 54.042 101.389 1.00 28.16 270 PRO B CA 1
ATOM 3697 C C . PRO B 1 238 ? 222.957 54.707 100.672 1.00 30.32 270 PRO B C 1
ATOM 3698 O O . PRO B 1 238 ? 221.884 54.097 100.599 1.00 31.84 270 PRO B O 1
ATOM 3702 N N . LYS B 1 239 ? 223.168 55.929 100.182 1.00 38.29 271 LYS B N 1
ATOM 3703 C CA . LYS B 1 239 ? 222.107 56.719 99.570 1.00 42.90 271 LYS B CA 1
ATOM 3704 C C . LYS B 1 239 ? 221.492 55.939 98.431 1.00 44.55 271 LYS B C 1
ATOM 3705 O O . LYS B 1 239 ? 220.286 55.992 98.209 1.00 47.73 271 LYS B O 1
ATOM 3707 N N . ASP B 1 240 ? 222.336 55.186 97.738 1.00 56.52 272 ASP B N 1
ATOM 3708 C CA . ASP B 1 240 ? 221.907 54.391 96.606 1.00 60.37 272 ASP B CA 1
ATOM 3709 C C . ASP B 1 240 ? 221.371 53.033 97.041 1.00 59.53 272 ASP B C 1
ATOM 3710 O O . ASP B 1 240 ? 220.758 52.315 96.249 1.00 63.13 272 ASP B O 1
ATOM 3715 N N . GLY B 1 241 ? 221.590 52.690 98.305 1.00 42.97 273 GLY B N 1
ATOM 3716 C CA . GLY B 1 241 ? 221.172 51.403 98.823 1.00 39.38 273 GLY B CA 1
ATOM 3717 C C . GLY B 1 241 ? 222.273 50.367 98.719 1.00 36.30 273 GLY B C 1
ATOM 3718 O O . GLY B 1 241 ? 223.225 50.530 97.960 1.00 37.20 273 GLY B O 1
ATOM 3719 N N . PHE B 1 242 ? 222.151 49.304 99.500 1.00 33.43 274 PHE B N 1
ATOM 3720 C CA . PHE B 1 242 ? 223.053 48.170 99.386 1.00 33.60 274 PHE B CA 1
ATOM 3721 C C . PHE B 1 242 ? 222.653 47.330 98.179 1.00 35.64 274 PHE B C 1
ATOM 3722 O O . PHE B 1 242 ? 221.632 46.635 98.209 1.00 37.63 274 PHE B O 1
ATOM 3730 N N . ASN B 1 243 ? 223.448 47.398 97.120 1.00 44.34 275 ASN B N 1
ATOM 3731 C CA . ASN B 1 243 ? 223.117 46.698 95.886 1.00 48.12 275 ASN B CA 1
ATOM 3732 C C . ASN B 1 243 ? 224.149 45.648 95.530 1.00 46.73 275 ASN B C 1
ATOM 3733 O O . ASN B 1 243 ? 224.985 45.876 94.673 1.00 48.47 275 ASN B O 1
ATOM 3738 N N . PHE B 1 244 ? 224.090 44.500 96.192 1.00 35.57 276 PHE B N 1
ATOM 3739 C CA . PHE B 1 244 ? 225.087 43.463 95.980 1.00 33.28 276 PHE B CA 1
ATOM 3740 C C . PHE B 1 244 ? 224.678 42.474 94.910 1.00 35.53 276 PHE B C 1
ATOM 3741 O O . PHE B 1 244 ? 223.494 42.183 94.747 1.00 36.64 276 PHE B O 1
ATOM 3749 N N . THR B 1 245 ? 225.659 41.951 94.181 1.00 35.39 277 THR B N 1
ATOM 3750 C CA . THR B 1 245 ? 225.384 40.916 93.193 1.00 36.29 277 THR B CA 1
ATOM 3751 C C . THR B 1 245 ? 224.809 39.678 93.873 1.00 35.47 277 THR B C 1
ATOM 3752 O O . THR B 1 245 ? 223.857 39.087 93.383 1.00 37.44 277 THR B O 1
ATOM 3756 N N . SER B 1 246 ? 225.391 39.294 95.006 1.00 32.41 278 SER B N 1
ATOM 3757 C CA . SER B 1 246 ? 224.833 38.223 95.832 1.00 34.08 278 SER B CA 1
ATOM 3758 C C . SER B 1 246 ? 225.330 38.321 97.263 1.00 34.55 278 SER B C 1
ATOM 3759 O O . SER B 1 246 ? 226.457 38.740 97.507 1.00 32.17 278 SER B O 1
ATOM 3762 N N . VAL B 1 247 ? 224.469 37.948 98.206 1.00 47.04 279 VAL B N 1
ATOM 3763 C CA . VAL B 1 247 ? 224.826 37.889 99.616 1.00 46.81 279 VAL B CA 1
ATOM 3764 C C . VAL B 1 247 ? 224.448 36.513 100.127 1.00 48.46 279 VAL B C 1
ATOM 3765 O O . VAL B 1 247 ? 223.279 36.144 100.102 1.00 49.15 279 VAL B O 1
ATOM 3769 N N . THR B 1 248 ? 225.444 35.761 100.583 1.00 42.25 280 THR B N 1
ATOM 3770 C CA . THR B 1 248 ? 225.264 34.371 100.985 1.00 41.16 280 THR B CA 1
ATOM 3771 C C . THR B 1 248 ? 225.822 34.140 102.384 1.00 37.44 280 THR B C 1
ATOM 3772 O O . THR B 1 248 ? 226.913 34.613 102.693 1.00 35.33 280 THR B O 1
ATOM 3776 N N . ALA B 1 249 ? 225.074 33.417 103.219 1.00 30.27 281 ALA B N 1
ATOM 3777 C CA . ALA B 1 249 ? 225.549 33.050 104.556 1.00 27.47 281 ALA B CA 1
ATOM 3778 C C . ALA B 1 249 ? 225.046 31.678 104.985 1.00 27.54 281 ALA B C 1
ATOM 3779 O O . ALA B 1 249 ? 223.897 31.326 104.737 1.00 28.17 281 ALA B O 1
ATOM 3781 N N . LYS B 1 250 ? 225.919 30.907 105.625 1.00 32.45 282 LYS B N 1
ATOM 3782 C CA . LYS B 1 250 ? 225.532 29.652 106.263 1.00 32.30 282 LYS B CA 1
ATOM 3783 C C . LYS B 1 250 ? 225.535 29.836 107.769 1.00 29.36 282 LYS B C 1
ATOM 3784 O O . LYS B 1 250 ? 226.518 30.300 108.323 1.00 29.52 282 LYS B O 1
ATOM 3790 N N . ASP B 1 251 ? 224.442 29.489 108.436 1.00 26.09 283 ASP B N 1
ATOM 3791 C CA . ASP B 1 251 ? 224.399 29.660 109.879 1.00 26.51 283 ASP B CA 1
ATOM 3792 C C . ASP B 1 251 ? 224.917 28.421 110.573 1.00 29.02 283 ASP B C 1
ATOM 3793 O O . ASP B 1 251 ? 225.348 27.468 109.920 1.00 30.33 283 ASP B O 1
ATOM 3798 N N . VAL B 1 252 ? 224.861 28.433 111.902 1.00 33.81 284 VAL B N 1
ATOM 3799 C CA . VAL B 1 252 ? 225.359 27.327 112.700 1.00 36.31 284 VAL B CA 1
ATOM 3800 C C . VAL B 1 252 ? 224.503 26.072 112.488 1.00 36.47 284 VAL B C 1
ATOM 3801 O O . VAL B 1 252 ? 225.014 24.962 112.459 1.00 38.41 284 VAL B O 1
ATOM 3805 N N . GLN B 1 253 ? 223.209 26.262 112.284 1.00 35.88 285 GLN B N 1
ATOM 3806 C CA . GLN B 1 253 ? 222.298 25.152 112.013 1.00 37.13 285 GLN B CA 1
ATOM 3807 C C . GLN B 1 253 ? 222.479 24.548 110.623 1.00 36.95 285 GLN B C 1
ATOM 3808 O O . GLN B 1 253 ? 221.920 23.504 110.325 1.00 38.74 285 GLN B O 1
ATOM 3814 N N . GLY B 1 254 ? 223.226 25.229 109.764 1.00 35.09 286 GLY B N 1
ATOM 3815 C CA . GLY B 1 254 ? 223.494 24.728 108.434 1.00 36.64 286 GLY B CA 1
ATOM 3816 C C . GLY B 1 254 ? 222.557 25.208 107.334 1.00 35.25 286 GLY B C 1
ATOM 3817 O O . GLY B 1 254 ? 222.657 24.735 106.198 1.00 34.95 286 GLY B O 1
ATOM 3818 N N . THR B 1 255 ? 221.647 26.127 107.645 1.00 32.11 287 THR B N 1
ATOM 3819 C CA . THR B 1 255 ? 220.784 26.643 106.603 1.00 31.57 287 THR B CA 1
ATOM 3820 C C . THR B 1 255 ? 221.503 27.743 105.839 1.00 29.49 287 THR B C 1
ATOM 3821 O O . THR B 1 255 ? 222.506 28.335 106.316 1.00 28.04 287 THR B O 1
ATOM 3825 N N . VAL B 1 256 ? 221.021 27.995 104.629 1.00 29.79 288 VAL B N 1
ATOM 3826 C CA . VAL B 1 256 ? 221.634 29.011 103.793 1.00 28.36 288 VAL B CA 1
ATOM 3827 C C . VAL B 1 256 ? 220.773 30.268 103.692 1.00 27.41 288 VAL B C 1
ATOM 3828 O O . VAL B 1 256 ? 219.567 30.200 103.442 1.00 28.78 288 VAL B O 1
ATOM 3832 N N . HIS B 1 257 ? 221.404 31.414 103.903 1.00 28.84 289 HIS B N 1
ATOM 3833 C CA . HIS B 1 257 ? 220.741 32.704 103.736 1.00 30.50 289 HIS B CA 1
ATOM 3834 C C . HIS B 1 257 ? 221.121 33.313 102.377 1.00 32.91 289 HIS B C 1
ATOM 3835 O O . HIS B 1 257 ? 222.296 33.407 102.034 1.00 33.75 289 HIS B O 1
ATOM 3842 N N . GLN B 1 258 ? 220.116 33.738 101.619 1.00 33.75 290 GLN B N 1
ATOM 3843 C CA . GLN B 1 258 ? 220.282 34.016 100.200 1.00 37.38 290 GLN B CA 1
ATOM 3844 C C . GLN B 1 258 ? 220.253 35.503 99.829 1.00 34.45 290 GLN B C 1
ATOM 3845 O O . GLN B 1 258 ? 220.422 35.845 98.664 1.00 35.49 290 GLN B O 1
ATOM 3851 N N . ASN B 1 259 ? 220.011 36.375 100.803 1.00 36.35 291 ASN B N 1
ATOM 3852 C CA . ASN B 1 259 ? 220.154 37.806 100.577 1.00 36.48 291 ASN B CA 1
ATOM 3853 C C . ASN B 1 259 ? 220.345 38.611 101.863 1.00 34.43 291 ASN B C 1
ATOM 3854 O O . ASN B 1 259 ? 220.209 38.093 102.973 1.00 32.32 291 ASN B O 1
ATOM 3859 N N . LEU B 1 260 ? 220.660 39.888 101.697 1.00 32.12 292 LEU B N 1
ATOM 3860 C CA . LEU B 1 260 ? 220.992 40.750 102.824 1.00 29.86 292 LEU B CA 1
ATOM 3861 C C . LEU B 1 260 ? 219.859 40.823 103.849 1.00 28.95 292 LEU B C 1
ATOM 3862 O O . LEU B 1 260 ? 220.122 40.821 105.056 1.00 28.03 292 LEU B O 1
ATOM 3867 N N . ASP B 1 261 ? 218.621 40.873 103.344 1.00 33.12 293 ASP B N 1
ATOM 3868 C CA . ASP B 1 261 ? 217.372 40.862 104.122 1.00 35.90 293 ASP B CA 1
ATOM 3869 C C . ASP B 1 261 ? 217.255 39.769 105.179 1.00 34.97 293 ASP B C 1
ATOM 3870 O O . ASP B 1 261 ? 216.569 39.947 106.186 1.00 34.53 293 ASP B O 1
ATOM 3875 N N . GLU B 1 262 ? 217.873 38.620 104.921 1.00 35.07 294 GLU B N 1
ATOM 3876 C CA . GLU B 1 262 ? 217.776 37.484 105.835 1.00 35.11 294 GLU B CA 1
ATOM 3877 C C . GLU B 1 262 ? 218.954 37.451 106.797 1.00 32.23 294 GLU B C 1
ATOM 3878 O O . GLU B 1 262 ? 219.093 36.512 107.593 1.00 33.16 294 GLU B O 1
ATOM 3884 N N . ILE B 1 263 ? 219.793 38.485 106.743 1.00 26.88 295 ILE B N 1
ATOM 3885 C CA . ILE B 1 263 ? 220.992 38.498 107.553 1.00 25.81 295 ILE B CA 1
ATOM 3886 C C . ILE B 1 263 ? 221.152 39.767 108.390 1.00 26.93 295 ILE B C 1
ATOM 3887 O O . ILE B 1 263 ? 221.451 39.696 109.583 1.00 26.96 295 ILE B O 1
ATOM 3892 N N . TYR B 1 264 ? 220.952 40.923 107.758 1.00 24.83 296 TYR B N 1
ATOM 3893 C CA . TYR B 1 264 ? 221.169 42.206 108.416 1.00 24.66 296 TYR B CA 1
ATOM 3894 C C . TYR B 1 264 ? 219.857 42.940 108.682 1.00 25.28 296 TYR B C 1
ATOM 3895 O O . TYR B 1 264 ? 219.045 43.102 107.796 1.00 24.82 296 TYR B O 1
ATOM 3904 N N . GLY B 1 265 ? 219.661 43.361 109.926 1.00 27.74 297 GLY B N 1
ATOM 3905 C CA . GLY B 1 265 ? 218.483 44.118 110.301 1.00 28.99 297 GLY B CA 1
ATOM 3906 C C . GLY B 1 265 ? 217.166 43.361 110.258 1.00 30.20 297 GLY B C 1
ATOM 3907 O O . GLY B 1 265 ? 216.114 43.985 110.154 1.00 31.55 297 GLY B O 1
ATOM 3908 N N . VAL B 1 266 ? 217.199 42.035 110.363 1.00 35.32 298 VAL B N 1
ATOM 3909 C CA . VAL B 1 266 ? 215.959 41.249 110.284 1.00 35.51 298 VAL B CA 1
ATOM 3910 C C . VAL B 1 266 ? 214.890 41.688 111.297 1.00 37.14 298 VAL B C 1
ATOM 3911 O O . VAL B 1 266 ? 213.688 41.560 111.029 1.00 36.68 298 VAL B O 1
ATOM 3915 N N . GLU B 1 267 ? 215.316 42.229 112.441 1.00 32.54 299 GLU B N 1
ATOM 3916 C CA . GLU B 1 267 ? 214.364 42.613 113.483 1.00 34.28 299 GLU B CA 1
ATOM 3917 C C . GLU B 1 267 ? 214.277 44.110 113.729 1.00 33.69 299 GLU B C 1
ATOM 3918 O O . GLU B 1 267 ? 213.938 44.532 114.834 1.00 35.81 299 GLU B O 1
ATOM 3924 N N . ALA B 1 268 ? 214.583 44.907 112.710 1.00 40.47 300 ALA B N 1
ATOM 3925 C CA . ALA B 1 268 ? 214.604 46.368 112.840 1.00 41.25 300 ALA B CA 1
ATOM 3926 C C . ALA B 1 268 ? 213.315 46.938 113.447 1.00 41.47 300 ALA B C 1
ATOM 3927 O O . ALA B 1 268 ? 213.350 47.913 114.194 1.00 41.94 300 ALA B O 1
ATOM 3929 N N . ALA B 1 269 ? 212.187 46.310 113.126 1.00 37.33 301 ALA B N 1
ATOM 3930 C CA . ALA B 1 269 ? 210.872 46.769 113.566 1.00 38.91 301 ALA B CA 1
ATOM 3931 C C . ALA B 1 269 ? 210.528 46.397 115.009 1.00 41.65 301 ALA B C 1
ATOM 3932 O O . ALA B 1 269 ? 209.558 46.921 115.573 1.00 42.24 301 ALA B O 1
ATOM 3934 N N . ALA B 1 270 ? 211.303 45.494 115.605 1.00 38.24 302 ALA B N 1
ATOM 3935 C CA . ALA B 1 270 ? 210.956 44.964 116.924 1.00 38.98 302 ALA B CA 1
ATOM 3936 C C . ALA B 1 270 ? 211.212 45.988 118.030 1.00 39.32 302 ALA B C 1
ATOM 3937 O O . ALA B 1 270 ? 212.256 46.640 118.055 1.00 38.61 302 ALA B O 1
ATOM 3939 N N . ASP B 1 271 ? 210.252 46.126 118.940 1.00 41.06 303 ASP B N 1
ATOM 3940 C CA . ASP B 1 271 ? 210.392 47.050 120.062 1.00 41.56 303 ASP B CA 1
ATOM 3941 C C . ASP B 1 271 ? 211.508 46.600 120.996 1.00 41.92 303 ASP B C 1
ATOM 3942 O O . ASP B 1 271 ? 212.206 47.423 121.598 1.00 41.95 303 ASP B O 1
ATOM 3944 N N . THR B 1 272 ? 211.668 45.287 121.112 1.00 44.70 304 THR B N 1
ATOM 3945 C CA . THR B 1 272 ? 212.666 44.707 121.998 1.00 46.12 304 THR B CA 1
ATOM 3946 C C . THR B 1 272 ? 213.295 43.479 121.340 1.00 44.39 304 THR B C 1
ATOM 3947 O O . THR B 1 272 ? 212.588 42.567 120.933 1.00 44.25 304 THR B O 1
ATOM 3951 N N . THR B 1 273 ? 214.620 43.492 121.196 1.00 37.55 305 THR B N 1
ATOM 3952 C CA . THR B 1 273 ? 215.380 42.315 120.774 1.00 37.23 305 THR B CA 1
ATOM 3953 C C . THR B 1 273 ? 216.851 42.542 121.092 1.00 37.60 305 THR B C 1
ATOM 3954 O O . THR B 1 273 ? 217.201 43.508 121.760 1.00 38.02 305 THR B O 1
ATOM 3958 N N . SER B 1 274 ? 217.711 41.641 120.633 1.00 39.03 306 SER B N 1
ATOM 3959 C CA . SER B 1 274 ? 219.140 41.739 120.909 1.00 38.32 306 SER B CA 1
ATOM 3960 C C . SER B 1 274 ? 219.875 42.517 119.817 1.00 36.90 306 SER B C 1
ATOM 3961 O O . SER B 1 274 ? 219.324 42.773 118.747 1.00 35.50 306 SER B O 1
ATOM 3964 N N . TYR B 1 275 ? 221.121 42.886 120.102 1.00 33.27 307 TYR B N 1
ATOM 3965 C CA . TYR B 1 275 ? 222.008 43.503 119.120 1.00 31.84 307 TYR B CA 1
ATOM 3966 C C . TYR B 1 275 ? 222.098 42.638 117.865 1.00 30.06 307 TYR B C 1
ATOM 3967 O O . TYR B 1 275 ? 222.013 43.140 116.749 1.00 26.54 307 TYR B O 1
ATOM 3976 N N . ALA B 1 276 ? 222.272 41.334 118.055 1.00 30.09 308 ALA B N 1
ATOM 3977 C CA . ALA B 1 276 ? 222.266 40.395 116.941 1.00 27.42 308 ALA B CA 1
ATOM 3978 C C . ALA B 1 276 ? 220.974 40.509 116.122 1.00 26.80 308 ALA B C 1
ATOM 3979 O O . ALA B 1 276 ? 221.002 40.420 114.890 1.00 25.84 308 ALA B O 1
ATOM 3981 N N . GLY B 1 277 ? 219.849 40.725 116.797 1.00 28.03 309 GLY B N 1
ATOM 3982 C CA . GLY B 1 277 ? 218.569 40.850 116.120 1.00 26.82 309 GLY B CA 1
ATOM 3983 C C . GLY B 1 277 ? 218.540 42.074 115.228 1.00 29.20 309 GLY B C 1
ATOM 3984 O O . GLY B 1 277 ? 218.132 42.009 1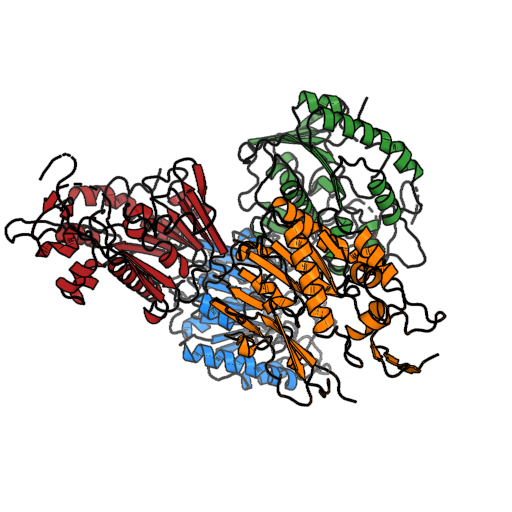14.055 1.00 27.04 309 GLY B O 1
ATOM 3985 N N . TYR B 1 278 ? 219.018 43.185 115.788 1.00 29.22 310 TYR B N 1
ATOM 3986 C CA . TYR B 1 278 ? 219.021 44.484 115.128 1.00 27.88 310 TYR B CA 1
ATOM 3987 C C . TYR B 1 278 ? 220.081 44.604 114.017 1.00 25.10 310 TYR B C 1
ATOM 3988 O O . TYR B 1 278 ? 219.888 45.340 113.055 1.00 24.87 310 TYR B O 1
ATOM 3997 N N . TYR B 1 279 ? 221.186 43.880 114.146 1.00 23.87 311 TYR B N 1
ATOM 3998 C CA . TYR B 1 279 ? 222.253 43.965 113.154 1.00 22.52 311 TYR B CA 1
ATOM 3999 C C . TYR B 1 279 ? 222.433 42.601 112.490 1.00 22.51 311 TYR B C 1
ATOM 4000 O O . TYR B 1 279 ? 221.632 42.271 111.602 1.00 21.90 311 TYR B O 1
ATOM 4009 N N . THR B 1 280 ? 223.436 41.809 112.880 1.00 26.21 312 THR B N 1
ATOM 4010 C CA . THR B 1 280 ? 223.450 40.398 112.481 1.00 25.75 312 THR B CA 1
ATOM 4011 C C . THR B 1 280 ? 223.887 39.504 113.633 1.00 27.68 312 THR B C 1
ATOM 4012 O O . THR B 1 280 ? 224.488 39.962 114.602 1.00 27.64 312 THR B O 1
ATOM 4016 N N . ASP B 1 281 ? 223.576 38.219 113.524 1.00 26.91 313 ASP B N 1
ATOM 4017 C CA . ASP B 1 281 ? 224.122 37.253 114.461 1.00 29.43 313 ASP B CA 1
ATOM 4018 C C . ASP B 1 281 ? 225.517 36.858 113.999 1.00 27.54 313 ASP B C 1
ATOM 4019 O O . ASP B 1 281 ? 225.993 37.345 112.983 1.00 26.76 313 ASP B O 1
ATOM 4024 N N . ASP B 1 282 ? 226.180 35.986 114.741 1.00 25.13 314 ASP B N 1
ATOM 4025 C CA . ASP B 1 282 ? 227.466 35.489 114.282 1.00 26.94 314 ASP B CA 1
ATOM 4026 C C . ASP B 1 282 ? 227.257 34.243 113.403 1.00 26.91 314 ASP B C 1
ATOM 4027 O O . ASP B 1 282 ? 226.676 33.241 113.842 1.00 26.23 314 ASP B O 1
ATOM 4032 N N . TYR B 1 283 ? 227.718 34.323 112.159 1.00 28.93 315 TYR B N 1
ATOM 4033 C CA . TYR B 1 283 ? 227.636 33.192 111.225 1.00 28.77 315 TYR B CA 1
ATOM 4034 C C . TYR B 1 283 ? 229.013 32.562 111.077 1.00 30.00 315 TYR B C 1
ATOM 4035 O O . TYR B 1 283 ? 230.010 33.258 111.206 1.00 29.28 315 TYR B O 1
ATOM 4044 N N . PRO B 1 284 ? 229.077 31.250 110.819 1.00 27.41 316 PRO B N 1
ATOM 4045 C CA . PRO B 1 284 ? 230.358 30.689 110.383 1.00 27.97 316 PRO B CA 1
ATOM 4046 C C . PRO B 1 284 ? 230.914 31.468 109.177 1.00 29.74 316 PRO B C 1
ATOM 4047 O O . PRO B 1 284 ? 232.057 31.925 109.204 1.00 27.43 316 PRO B O 1
ATOM 4051 N N . GLU B 1 285 ? 230.096 31.648 108.144 1.00 28.18 317 GLU B N 1
ATOM 4052 C CA . GLU B 1 285 ? 230.581 32.245 106.899 1.00 27.35 317 GLU B CA 1
ATOM 4053 C C . GLU B 1 285 ? 229.522 33.077 106.189 1.00 26.97 317 GLU B C 1
ATOM 4054 O O . GLU B 1 285 ? 228.401 32.617 105.973 1.00 26.65 317 GLU B O 1
ATOM 4060 N N . ILE B 1 286 ? 229.901 34.295 105.830 1.00 25.31 318 ILE B N 1
ATOM 4061 C CA . ILE B 1 286 ? 229.111 35.167 104.974 1.00 25.30 318 ILE B CA 1
ATOM 4062 C C . ILE B 1 286 ? 229.952 35.500 103.744 1.00 26.39 318 ILE B C 1
ATOM 4063 O O . ILE B 1 286 ? 231.112 35.903 103.877 1.00 25.59 318 ILE B O 1
ATOM 4068 N N . VAL B 1 287 ? 229.371 35.336 102.565 1.00 26.59 319 VAL B N 1
ATOM 4069 C CA . VAL B 1 287 ? 230.062 35.626 101.323 1.00 28.05 319 VAL B CA 1
ATOM 4070 C C . VAL B 1 287 ? 229.299 36.663 100.512 1.00 29.68 319 VAL B C 1
ATOM 4071 O O . VAL B 1 287 ? 228.140 36.458 100.153 1.00 29.70 319 VAL B O 1
ATOM 4075 N N . ILE B 1 288 ? 229.952 37.781 100.222 1.00 27.04 320 ILE B N 1
ATOM 4076 C CA . ILE B 1 288 ? 229.310 38.815 99.436 1.00 27.61 320 ILE B CA 1
ATOM 4077 C C . ILE B 1 288 ? 230.060 39.085 98.129 1.00 30.15 320 ILE B C 1
ATOM 4078 O O . ILE B 1 288 ? 231.269 39.282 98.132 1.00 31.26 320 ILE B O 1
ATOM 4083 N N . GLU B 1 289 ? 229.336 39.077 97.017 1.00 28.88 321 GLU B N 1
ATOM 4084 C CA . GLU B 1 289 ? 229.904 39.440 95.722 1.00 31.55 321 GLU B CA 1
ATOM 4085 C C . GLU B 1 289 ? 229.383 40.812 95.310 1.00 34.49 321 GLU B C 1
ATOM 4086 O O . GLU B 1 289 ? 228.171 41.059 95.346 1.00 32.79 321 GLU B O 1
ATOM 4092 N N . ASN B 1 290 ? 230.292 41.687 94.884 1.00 32.86 322 ASN B N 1
ATOM 4093 C CA . ASN B 1 290 ? 229.976 43.088 94.617 1.00 32.58 322 ASN B CA 1
ATOM 4094 C C . ASN B 1 290 ? 230.505 43.548 93.255 1.00 33.54 322 ASN B C 1
ATOM 4095 O O . ASN B 1 290 ? 231.561 44.174 93.170 1.00 33.92 322 ASN B O 1
ATOM 4100 N N . ASN B 1 291 ? 229.783 43.230 92.188 1.00 47.06 323 ASN B N 1
ATOM 4101 C CA . ASN B 1 291 ? 230.262 43.545 90.845 1.00 50.20 323 ASN B CA 1
ATOM 4102 C C . ASN B 1 291 ? 230.431 45.046 90.605 1.00 52.12 323 ASN B C 1
ATOM 4103 O O . ASN B 1 291 ? 231.246 45.458 89.785 1.00 52.78 323 ASN B O 1
ATOM 4108 N N . ASN B 1 292 ? 229.682 45.856 91.346 1.00 59.02 324 ASN B N 1
ATOM 4109 C CA . ASN B 1 292 ? 229.753 47.303 91.196 1.00 60.16 324 ASN B CA 1
ATOM 4110 C C . ASN B 1 292 ? 231.079 47.890 91.672 1.00 59.12 324 ASN B C 1
ATOM 4111 O O . ASN B 1 292 ? 231.450 48.990 91.278 1.00 59.20 324 ASN B O 1
ATOM 4113 N N . ALA B 1 293 ? 231.796 47.153 92.512 1.00 48.16 325 ALA B N 1
ATOM 4114 C CA . ALA B 1 293 ? 233.024 47.667 93.102 1.00 46.31 325 ALA B CA 1
ATOM 4115 C C . ALA B 1 293 ? 234.091 47.866 92.034 1.00 47.47 325 ALA B C 1
ATOM 4116 O O . ALA B 1 293 ? 234.299 47.000 91.184 1.00 50.16 325 ALA B O 1
ATOM 4118 N N . GLN B 1 294 ? 234.760 49.013 92.068 1.00 52.15 326 GLN B N 1
ATOM 4119 C CA . GLN B 1 294 ? 235.756 49.327 91.048 1.00 53.22 326 GLN B CA 1
ATOM 4120 C C . GLN B 1 294 ? 237.157 48.931 91.504 1.00 53.84 326 GLN B C 1
ATOM 4121 O O . GLN B 1 294 ? 238.085 49.735 91.480 1.00 52.72 326 GLN B O 1
ATOM 4123 N N . ASN B 1 295 ? 237.299 47.681 91.930 1.00 43.93 327 ASN B N 1
ATOM 4124 C CA . ASN B 1 295 ? 238.605 47.111 92.215 1.00 42.69 327 ASN B CA 1
ATOM 4125 C C . ASN B 1 295 ? 238.531 45.604 92.078 1.00 42.87 327 ASN B C 1
ATOM 4126 O O . ASN B 1 295 ? 237.466 45.049 91.803 1.00 43.00 327 ASN B O 1
ATOM 4131 N N . GLU B 1 296 ? 239.660 44.944 92.292 1.00 40.62 328 GLU B N 1
ATOM 4132 C CA . GLU B 1 296 ? 239.708 43.504 92.220 1.00 38.23 328 GLU B CA 1
ATOM 4133 C C . GLU B 1 296 ? 240.075 42.897 93.575 1.00 38.08 328 GLU B C 1
ATOM 4134 O O . GLU B 1 296 ? 240.659 41.819 93.645 1.00 37.23 328 GLU B O 1
ATOM 4140 N N . VAL B 1 297 ? 239.722 43.591 94.655 1.00 31.49 329 VAL B N 1
ATOM 4141 C CA . VAL B 1 297 ? 240.004 43.079 95.993 1.00 28.48 329 VAL B CA 1
ATOM 4142 C C . VAL B 1 297 ? 239.086 41.925 96.388 1.00 29.56 329 VAL B C 1
ATOM 4143 O O . VAL B 1 297 ? 237.860 42.057 96.402 1.00 28.03 329 VAL B O 1
ATOM 4147 N N . ARG B 1 298 ? 239.699 40.794 96.709 1.00 27.40 330 ARG B N 1
ATOM 4148 C CA . ARG B 1 298 ? 238.981 39.681 97.290 1.00 27.74 330 ARG B CA 1
ATOM 4149 C C . ARG B 1 298 ? 239.349 39.616 98.772 1.00 23.92 330 ARG B C 1
ATOM 4150 O O . ARG B 1 298 ? 240.393 39.069 99.155 1.00 24.72 330 ARG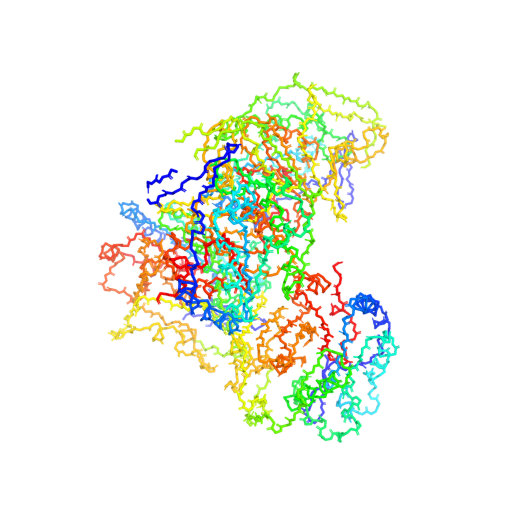 B O 1
ATOM 4158 N N . ALA B 1 299 ? 238.507 40.223 99.596 1.00 24.58 331 ALA B N 1
ATOM 4159 C CA . ALA B 1 299 ? 238.837 40.407 101.003 1.00 22.42 331 ALA B CA 1
ATOM 4160 C C . ALA B 1 299 ? 238.340 39.269 101.890 1.00 22.57 331 ALA B C 1
ATOM 4161 O O . ALA B 1 299 ? 237.276 38.691 101.665 1.00 22.08 331 ALA B O 1
ATOM 4163 N N . LEU B 1 300 ? 239.143 38.950 102.895 1.00 22.71 332 LEU B N 1
ATOM 4164 C CA . LEU B 1 300 ? 238.722 38.086 103.974 1.00 21.16 332 LEU B CA 1
ATOM 4165 C C . LEU B 1 300 ? 238.669 38.914 105.245 1.00 20.31 332 LEU B C 1
ATOM 4166 O O . LEU B 1 300 ? 239.672 39.503 105.678 1.00 21.09 332 LEU B O 1
ATOM 4171 N N . VAL B 1 301 ? 237.487 38.966 105.829 1.00 22.60 333 VAL B N 1
ATOM 4172 C CA . VAL B 1 301 ? 237.287 39.636 107.103 1.00 25.78 333 VAL B CA 1
ATOM 4173 C C . VAL B 1 301 ? 237.156 38.592 108.196 1.00 24.07 333 VAL B C 1
ATOM 4174 O O . VAL B 1 301 ? 236.240 37.789 108.193 1.00 24.44 333 VAL B O 1
ATOM 4178 N N . LEU B 1 302 ? 238.120 38.580 109.096 1.00 20.69 334 LEU B N 1
ATOM 4179 C CA . LEU B 1 302 ? 238.027 37.768 110.303 1.00 22.36 334 LEU B CA 1
ATOM 4180 C C . LEU B 1 302 ? 237.536 38.641 111.436 1.00 22.89 334 LEU B C 1
ATOM 4181 O O . LEU B 1 302 ? 238.174 39.651 111.754 1.00 21.95 334 LEU B O 1
ATOM 4186 N N . LYS B 1 303 ? 236.448 38.241 112.089 1.00 22.15 335 LYS B N 1
ATOM 4187 C CA . LYS B 1 303 ? 235.780 39.162 112.999 1.00 21.69 335 LYS B CA 1
ATOM 4188 C C . LYS B 1 303 ? 235.239 38.558 114.285 1.00 23.55 335 LYS B C 1
ATOM 4189 O O . LYS B 1 303 ? 235.089 37.332 114.410 1.00 24.49 335 LYS B O 1
ATOM 4195 N N . ASP B 1 304 ? 234.935 39.436 115.238 1.00 24.18 336 ASP B N 1
ATOM 4196 C CA . ASP B 1 304 ? 234.026 39.077 116.306 1.00 24.16 336 ASP B CA 1
ATOM 4197 C C . ASP B 1 304 ? 232.763 39.939 116.150 1.00 24.97 336 ASP B C 1
ATOM 4198 O O . ASP B 1 304 ? 232.573 40.574 115.096 1.00 22.28 336 ASP B O 1
ATOM 4213 N N . PHE B 1 306 ? 231.728 42.751 117.146 1.00 24.49 338 PHE B N 1
ATOM 4214 C CA . PHE B 1 306 ? 231.834 44.180 116.838 1.00 22.27 338 PHE B CA 1
ATOM 4215 C C . PHE B 1 306 ? 231.724 44.463 115.328 1.00 19.98 338 PHE B C 1
ATOM 4216 O O . PHE B 1 306 ? 231.285 45.533 114.923 1.00 19.48 338 PHE B O 1
ATOM 4224 N N . ALA B 1 307 ? 232.090 43.509 114.488 1.00 22.17 339 ALA B N 1
ATOM 4225 C CA . ALA B 1 307 ? 231.940 43.732 113.052 1.00 20.13 339 ALA B CA 1
ATOM 4226 C C . ALA B 1 307 ? 230.495 43.674 112.537 1.00 20.15 339 ALA B C 1
ATOM 4227 O O . ALA B 1 307 ? 230.236 44.154 111.440 1.00 18.74 339 ALA B O 1
ATOM 4229 N N . ASN B 1 308 ? 229.578 43.072 113.305 1.00 25.31 340 ASN B N 1
ATOM 4230 C CA . ASN B 1 308 ? 228.240 42.741 112.793 1.00 24.15 340 ASN B CA 1
ATOM 4231 C C . ASN B 1 308 ? 227.467 43.966 112.328 1.00 23.94 340 ASN B C 1
ATOM 4232 O O . ASN B 1 308 ? 226.792 43.907 111.294 1.00 21.98 340 ASN B O 1
ATOM 4237 N N . ALA B 1 309 ? 227.590 45.082 113.054 1.00 18.94 341 ALA B N 1
ATOM 4238 C CA . ALA B 1 309 ? 226.884 46.300 112.654 1.00 18.66 341 ALA B CA 1
ATOM 4239 C C . ALA B 1 309 ? 227.332 46.840 111.281 1.00 18.11 341 ALA B C 1
ATOM 4240 O O . ALA B 1 309 ? 226.580 47.584 110.619 1.00 18.56 341 ALA B O 1
ATOM 4242 N N . ILE B 1 310 ? 228.550 46.493 110.856 1.00 19.47 342 ILE B N 1
ATOM 4243 C CA . ILE B 1 310 ? 229.093 47.125 109.648 1.00 19.48 342 ILE B CA 1
ATOM 4244 C C . ILE B 1 310 ? 229.508 46.135 108.544 1.00 19.24 342 ILE B C 1
ATOM 4245 O O . ILE B 1 310 ? 230.271 46.482 107.662 1.00 19.71 342 ILE B O 1
ATOM 4250 N N . VAL B 1 311 ? 228.937 44.937 108.561 1.00 25.58 343 VAL B N 1
ATOM 4251 C CA . VAL B 1 311 ? 229.288 43.913 107.580 1.00 26.78 343 VAL B CA 1
ATOM 4252 C C . VAL B 1 311 ? 228.965 44.293 106.121 1.00 26.49 343 VAL B C 1
ATOM 4253 O O . VAL B 1 311 ? 229.853 44.181 105.276 1.00 26.40 343 VAL B O 1
ATOM 4257 N N . PRO B 1 312 ? 227.721 44.764 105.815 1.00 22.63 344 PRO B N 1
ATOM 4258 C CA . PRO B 1 312 ? 227.490 45.193 104.424 1.00 23.24 344 PRO B CA 1
ATOM 4259 C C . PRO B 1 312 ? 228.293 46.429 104.036 1.00 26.07 344 PRO B C 1
ATOM 4260 O O . PRO B 1 312 ? 228.677 46.576 102.858 1.00 26.85 344 PRO B O 1
ATOM 4264 N N . HIS B 1 313 ? 228.536 47.313 105.005 1.00 20.61 345 HIS B N 1
ATOM 4265 C CA . HIS B 1 313 ? 229.338 48.501 104.759 1.00 21.02 345 HIS B CA 1
ATOM 4266 C C . HIS B 1 313 ? 230.748 48.118 104.323 1.00 21.53 345 HIS B C 1
ATOM 4267 O O . HIS B 1 313 ? 231.262 48.644 103.333 1.00 23.26 345 HIS B O 1
ATOM 4274 N N . LEU B 1 314 ? 231.361 47.191 105.047 1.00 27.22 346 LEU B N 1
ATOM 4275 C CA . LEU B 1 314 ? 232.675 46.687 104.663 1.00 28.44 346 LEU B CA 1
ATOM 4276 C C . LEU B 1 314 ? 232.667 46.062 103.257 1.00 30.11 346 LEU B C 1
ATOM 4277 O O . LEU B 1 314 ? 233.579 46.282 102.465 1.00 31.22 346 LEU B O 1
ATOM 4282 N N . ALA B 1 315 ? 231.621 45.310 102.949 1.00 24.48 347 ALA B N 1
ATOM 4283 C CA . ALA B 1 315 ? 231.541 44.614 101.676 1.00 26.91 347 ALA B CA 1
ATOM 4284 C C . ALA B 1 315 ? 231.342 45.568 100.503 1.00 31.06 347 ALA B C 1
ATOM 4285 O O . ALA B 1 315 ? 231.689 45.233 99.358 1.00 32.41 347 ALA B O 1
ATOM 4287 N N . GLN B 1 316 ? 230.798 46.751 100.787 1.00 34.81 348 GLN B N 1
ATOM 4288 C CA . GLN B 1 316 ? 230.657 47.808 99.779 1.00 37.53 348 GLN B CA 1
ATOM 4289 C C . GLN B 1 316 ? 231.966 48.075 99.051 1.00 37.35 348 GLN B C 1
ATOM 4290 O O . GLN B 1 316 ? 231.999 48.409 97.860 1.00 37.54 348 GLN B O 1
ATOM 4296 N N . SER B 1 317 ? 233.051 47.915 99.797 1.00 42.45 349 SER B N 1
ATOM 4297 C CA . SER B 1 317 ? 234.346 48.434 99.400 1.00 44.91 349 SER B CA 1
ATOM 4298 C C . SER B 1 317 ? 235.117 47.512 98.461 1.00 45.33 349 SER B C 1
ATOM 4299 O O . SER B 1 317 ? 236.032 47.955 97.772 1.00 45.85 349 SER B O 1
ATOM 4302 N N . PHE B 1 318 ? 234.750 46.236 98.435 1.00 33.55 350 PHE B N 1
ATOM 4303 C CA . PHE B 1 318 ? 235.518 45.254 97.678 1.00 34.05 350 PHE B CA 1
ATOM 4304 C C . PHE B 1 318 ? 234.696 44.515 96.607 1.00 33.64 350 PHE B C 1
ATOM 4305 O O . PHE B 1 318 ? 233.471 44.453 96.675 1.00 34.40 350 PHE B O 1
ATOM 4313 N N . LYS B 1 319 ? 235.391 43.960 95.621 1.00 31.91 351 LYS B N 1
ATOM 4314 C CA . LYS B 1 319 ? 234.773 43.119 94.605 1.00 32.76 351 LYS B CA 1
ATOM 4315 C C . LYS B 1 319 ? 234.165 41.864 95.248 1.00 32.87 351 LYS B C 1
ATOM 4316 O O . LYS B 1 319 ? 233.050 41.455 94.925 1.00 33.50 351 LYS B O 1
ATOM 4322 N N . HIS B 1 320 ? 234.909 41.265 96.169 1.00 28.71 352 HIS B N 1
ATOM 4323 C CA . HIS B 1 320 ? 234.466 40.055 96.862 1.00 27.44 352 HIS B CA 1
ATOM 4324 C C . HIS B 1 320 ? 234.782 40.177 98.347 1.00 28.03 352 HIS B C 1
ATOM 4325 O O . HIS B 1 320 ? 235.905 40.527 98.711 1.00 28.22 352 HIS B O 1
ATOM 4332 N N . THR B 1 321 ? 233.823 39.874 99.217 1.00 24.11 353 THR B N 1
ATOM 4333 C CA . THR B 1 321 ? 234.139 39.878 100.633 1.00 22.53 353 THR B CA 1
ATOM 4334 C C . THR B 1 321 ? 233.747 38.554 101.307 1.00 21.76 353 THR B C 1
ATOM 4335 O O . THR B 1 321 ? 232.598 38.139 101.251 1.00 23.09 353 THR B O 1
ATOM 4339 N N . SER B 1 322 ? 234.714 37.878 101.917 1.00 25.62 354 SER B N 1
ATOM 4340 C CA . SER B 1 322 ? 234.414 36.721 102.767 1.00 25.49 354 SER B CA 1
ATOM 4341 C C . SER B 1 322 ? 234.460 37.166 104.213 1.00 22.74 354 SER B C 1
ATOM 4342 O O . SER B 1 322 ? 235.419 37.833 104.614 1.00 22.78 354 SER B O 1
ATOM 4345 N N . ILE B 1 323 ? 233.445 36.800 104.988 1.00 23.54 355 ILE B N 1
ATOM 4346 C CA . ILE B 1 323 ? 233.396 37.164 106.403 1.00 22.11 355 ILE B CA 1
ATOM 4347 C C . ILE B 1 323 ? 233.283 35.919 107.266 1.00 21.76 355 ILE B C 1
ATOM 4348 O O . ILE B 1 323 ? 232.287 35.180 107.212 1.00 22.34 355 ILE B O 1
ATOM 4353 N N . LEU B 1 324 ? 234.317 35.686 108.062 1.00 22.75 356 LEU B N 1
ATOM 4354 C CA . LEU B 1 324 ? 234.395 34.491 108.888 1.00 22.38 356 LEU B CA 1
ATOM 4355 C C . LEU B 1 324 ? 234.393 34.850 110.363 1.00 21.38 356 LEU B C 1
ATOM 4356 O O . LEU B 1 324 ? 234.948 35.888 110.753 1.00 20.35 356 LEU B O 1
ATOM 4361 N N . ASP B 1 325 ? 233.775 33.985 111.163 1.00 21.50 357 ASP B N 1
ATOM 4362 C CA . ASP B 1 325 ? 233.810 34.060 112.621 1.00 21.73 357 ASP B CA 1
ATOM 4363 C C . ASP B 1 325 ? 234.377 32.745 113.152 1.00 20.73 357 ASP B C 1
ATOM 4364 O O . ASP B 1 325 ? 233.709 31.717 113.112 1.00 22.28 357 ASP B O 1
ATOM 4369 N N . LEU B 1 326 ? 235.616 32.778 113.628 1.00 22.18 358 LEU B N 1
ATOM 4370 C CA . LEU B 1 326 ? 236.356 31.559 113.927 1.00 22.59 358 LEU B CA 1
ATOM 4371 C C . LEU B 1 326 ? 235.827 30.823 115.158 1.00 23.86 358 LEU B C 1
ATOM 4372 O O . LEU B 1 326 ? 236.279 29.722 115.459 1.00 25.00 358 LEU B O 1
ATOM 4377 N N . ARG B 1 327 ? 234.868 31.414 115.870 1.00 25.05 359 ARG B N 1
ATOM 4378 C CA . ARG B 1 327 ? 234.158 30.666 116.910 1.00 26.02 359 ARG B CA 1
ATOM 4379 C C . ARG B 1 327 ? 233.210 29.625 116.299 1.00 27.66 359 ARG B C 1
ATOM 4380 O O . ARG B 1 327 ? 232.870 28.635 116.950 1.00 27.85 359 ARG B O 1
ATOM 4388 N N . HIS B 1 328 ? 232.803 29.834 115.046 1.00 25.03 360 HIS B N 1
ATOM 4389 C CA . HIS B 1 328 ? 231.808 28.958 114.416 1.00 26.10 360 HIS B CA 1
ATOM 4390 C C . HIS B 1 328 ? 232.239 28.340 113.092 1.00 25.94 360 HIS B C 1
ATOM 4391 O O . HIS B 1 328 ? 231.596 27.403 112.612 1.00 27.59 360 HIS B O 1
ATOM 4398 N N . TYR B 1 329 ? 233.306 28.863 112.493 1.00 24.31 361 TYR B N 1
ATOM 4399 C CA . TYR B 1 329 ? 233.765 28.328 111.219 1.00 26.31 361 TYR B CA 1
ATOM 4400 C C . TYR B 1 329 ? 234.880 27.314 111.448 1.00 27.68 361 TYR B C 1
ATOM 4401 O O . TYR B 1 329 ? 235.963 27.678 111.912 1.00 24.96 361 TYR B O 1
ATOM 4410 N N . HIS B 1 330 ? 234.608 26.048 111.132 1.00 34.94 362 HIS B N 1
ATOM 4411 C CA . HIS B 1 330 ? 235.579 24.980 111.348 1.00 36.14 362 HIS B CA 1
ATOM 4412 C C . HIS B 1 330 ? 235.744 24.079 110.120 1.00 37.97 362 HIS B C 1
ATOM 4413 O O . HIS B 1 330 ? 236.401 23.051 110.195 1.00 39.90 362 HIS B O 1
ATOM 4420 N N . GLU B 1 331 ? 235.159 24.482 108.995 1.00 35.78 363 GLU B N 1
ATOM 4421 C CA . GLU B 1 331 ? 235.190 23.680 107.768 1.00 36.60 363 GLU B CA 1
ATOM 4422 C C . GLU B 1 331 ? 236.616 23.496 107.253 1.00 35.72 363 GLU B C 1
ATOM 4423 O O . GLU B 1 331 ? 236.973 22.447 106.718 1.00 38.05 363 GLU B O 1
ATOM 4425 N N . LYS B 1 332 ? 237.426 24.530 107.421 1.00 32.42 364 LYS B N 1
ATOM 4426 C CA . LYS B 1 332 ? 238.833 24.479 107.065 1.00 33.88 364 LYS B CA 1
ATOM 4427 C C . LYS B 1 332 ? 239.538 25.568 107.855 1.00 33.81 364 LYS B C 1
ATOM 4428 O O . LYS B 1 332 ? 238.878 26.405 108.481 1.00 32.37 364 LYS B O 1
ATOM 4434 N N . ASP B 1 333 ? 240.865 25.586 107.845 1.00 32.58 365 ASP B N 1
ATOM 4435 C CA . ASP B 1 333 ? 241.511 26.639 108.607 1.00 31.49 365 ASP B CA 1
ATOM 4436 C C . ASP B 1 333 ? 241.700 27.887 107.739 1.00 29.25 365 ASP B C 1
ATOM 4437 O O . ASP B 1 333 ? 241.286 27.930 106.587 1.00 29.28 365 ASP B O 1
ATOM 4442 N N . VAL B 1 334 ? 242.303 28.912 108.317 1.00 25.54 366 VAL B N 1
ATOM 4443 C CA . VAL B 1 334 ? 242.405 30.217 107.668 1.00 24.26 366 VAL B CA 1
ATOM 4444 C C . VAL B 1 334 ? 243.272 30.138 106.411 1.00 25.23 366 VAL B C 1
ATOM 4445 O O . VAL B 1 334 ? 242.934 30.696 105.359 1.00 23.50 366 VAL B O 1
ATOM 4449 N N . TYR B 1 335 ? 244.383 29.411 106.525 1.00 30.26 367 TYR B N 1
ATOM 4450 C CA . TYR B 1 335 ? 245.302 29.258 105.410 1.00 31.67 367 TYR B CA 1
ATOM 4451 C C . TYR B 1 335 ? 244.607 28.585 104.237 1.00 33.22 367 TYR B C 1
ATOM 4452 O O . TYR B 1 335 ? 244.707 29.040 103.092 1.00 32.19 367 TYR B O 1
ATOM 4461 N N . GLN B 1 336 ? 243.918 27.485 104.537 1.00 29.40 368 GLN B N 1
ATOM 4462 C CA . GLN B 1 336 ? 243.200 26.743 103.517 1.00 30.55 368 GLN B CA 1
ATOM 4463 C C . GLN B 1 336 ? 242.146 27.658 102.901 1.00 29.74 368 GLN B C 1
ATOM 4464 O O . GLN B 1 336 ? 242.001 27.678 101.689 1.00 31.47 368 GLN B O 1
ATOM 4466 N N . TYR B 1 337 ? 241.443 28.432 103.729 1.00 26.13 369 TYR B N 1
ATOM 4467 C CA . TYR B 1 337 ? 240.446 29.374 103.211 1.00 26.03 369 TYR B CA 1
ATOM 4468 C C . TYR B 1 337 ? 241.026 30.398 102.238 1.00 27.47 369 TYR B C 1
ATOM 4469 O O . TYR B 1 337 ? 240.413 30.714 101.221 1.00 26.96 369 TYR B O 1
ATOM 4478 N N . ILE B 1 338 ? 242.183 30.951 102.578 1.00 29.19 370 ILE B N 1
ATOM 4479 C CA . ILE B 1 338 ? 242.811 31.976 101.759 1.00 26.07 370 ILE B CA 1
ATOM 4480 C C . ILE B 1 338 ? 243.202 31.426 100.390 1.00 28.76 370 ILE B C 1
ATOM 4481 O O . ILE B 1 338 ? 242.966 32.065 99.363 1.00 29.77 370 ILE B O 1
ATOM 4486 N N . GLN B 1 339 ? 243.784 30.232 100.376 1.00 38.21 371 GLN B N 1
ATOM 4487 C CA . GLN B 1 339 ? 244.167 29.592 99.124 1.00 40.55 371 GLN B CA 1
ATOM 4488 C C . GLN B 1 339 ? 242.941 29.188 98.306 1.00 40.73 371 GLN B C 1
ATOM 4489 O O . GLN B 1 339 ? 242.862 29.484 97.120 1.00 41.53 371 GLN B O 1
ATOM 4495 N N . ASP B 1 340 ? 241.990 28.517 98.948 1.00 35.91 372 ASP B N 1
ATOM 4496 C CA . ASP B 1 340 ? 240.794 28.032 98.259 1.00 36.89 372 ASP B CA 1
ATOM 4497 C C . ASP B 1 340 ? 239.959 29.150 97.663 1.00 35.66 372 ASP B C 1
ATOM 4498 O O . ASP B 1 340 ? 239.240 28.940 96.702 1.00 36.52 372 ASP B O 1
ATOM 4503 N N . ASN B 1 341 ? 240.021 30.331 98.251 1.00 29.15 373 ASN B N 1
ATOM 4504 C CA . ASN B 1 341 ? 239.135 31.394 97.808 1.00 29.69 373 ASN B CA 1
ATOM 4505 C C . ASN B 1 341 ? 239.866 32.560 97.145 1.00 30.34 373 ASN B C 1
ATOM 4506 O O . ASN B 1 341 ? 239.268 33.612 96.929 1.00 29.67 373 ASN B O 1
ATOM 4511 N N . ASN B 1 342 ? 241.151 32.378 96.848 1.00 34.02 374 ASN B N 1
ATOM 4512 C CA . ASN B 1 342 ? 241.930 33.419 96.179 1.00 35.98 374 ASN B CA 1
ATOM 4513 C C . ASN B 1 342 ? 241.833 34.783 96.891 1.00 34.22 374 ASN B C 1
ATOM 4514 O O . ASN B 1 342 ? 241.609 35.818 96.260 1.00 32.75 374 ASN B O 1
ATOM 4519 N N . ILE B 1 343 ? 241.974 34.768 98.213 1.00 28.33 375 ILE B N 1
ATOM 4520 C CA . ILE B 1 343 ? 241.920 35.998 99.011 1.00 27.47 375 ILE B CA 1
ATOM 4521 C C . ILE B 1 343 ? 243.163 36.858 98.776 1.00 28.10 375 ILE B C 1
ATOM 4522 O O . ILE B 1 343 ? 244.288 36.335 98.776 1.00 27.61 375 ILE B O 1
ATOM 4527 N N . ASN B 1 344 ? 242.996 38.163 98.561 1.00 26.64 376 ASN B N 1
ATOM 4528 C CA . ASN B 1 344 ? 244.187 39.001 98.386 1.00 27.82 376 ASN B CA 1
ATOM 4529 C C . ASN B 1 344 ? 244.243 40.179 99.361 1.00 27.13 376 ASN B C 1
ATOM 4530 O O . ASN B 1 344 ? 245.077 41.076 99.215 1.00 26.71 376 ASN B O 1
ATOM 4535 N N . MET B 1 345 ? 243.374 40.158 100.365 1.00 26.84 377 MET B N 1
ATOM 4536 C CA . MET B 1 345 ? 243.464 41.101 101.470 1.00 26.00 377 MET B CA 1
ATOM 4537 C C . MET B 1 345 ? 242.840 40.518 102.730 1.00 26.17 377 MET B C 1
ATOM 4538 O O . MET B 1 345 ? 241.728 39.965 102.696 1.00 25.49 377 MET B O 1
ATOM 4543 N N . VAL B 1 346 ? 243.548 40.654 103.849 1.00 24.44 378 VAL B N 1
ATOM 4544 C CA . VAL B 1 346 ? 243.027 40.186 105.125 1.00 23.63 378 VAL B CA 1
ATOM 4545 C C . VAL B 1 346 ? 242.786 41.344 106.096 1.00 24.38 378 VAL B C 1
ATOM 4546 O O . VAL B 1 346 ? 243.657 42.185 106.336 1.00 24.10 378 VAL B O 1
ATOM 4550 N N . LEU B 1 347 ? 241.573 41.386 106.626 1.00 21.29 379 LEU B N 1
ATOM 4551 C CA . LEU B 1 347 ? 241.209 42.363 107.623 1.00 21.07 379 LEU B CA 1
ATOM 4552 C C . LEU B 1 347 ? 240.623 41.697 108.867 1.00 19.92 379 LEU B C 1
ATOM 4553 O O . LEU B 1 347 ? 239.598 41.046 108.792 1.00 20.91 379 LEU B O 1
ATOM 4558 N N . PHE B 1 348 ? 241.256 41.872 110.018 1.00 21.19 380 PHE B N 1
ATOM 4559 C CA . PHE B 1 348 ? 240.586 41.485 111.252 1.00 21.73 380 PHE B CA 1
ATOM 4560 C C . PHE B 1 348 ? 239.754 42.648 111.759 1.00 20.48 380 PHE B C 1
ATOM 4561 O O . PHE B 1 348 ? 240.121 43.812 111.569 1.00 20.74 380 PHE B O 1
ATOM 4569 N N . VAL B 1 349 ? 238.640 42.309 112.406 1.00 19.80 381 VAL B N 1
ATOM 4570 C CA . VAL B 1 349 ? 237.842 43.272 113.147 1.00 22.91 381 VAL B CA 1
ATOM 4571 C C . VAL B 1 349 ? 237.499 42.654 114.513 1.00 22.09 381 VAL B C 1
ATOM 4572 O O . VAL B 1 349 ? 236.477 41.971 114.680 1.00 22.08 381 VAL B O 1
ATOM 4576 N N . TYR B 1 350 ? 238.394 42.857 115.466 1.00 20.11 382 TYR B N 1
ATOM 4577 C CA . TYR B 1 350 ? 238.300 42.233 116.791 1.00 20.30 382 TYR B CA 1
ATOM 4578 C C . TYR B 1 350 ? 238.312 43.359 117.792 1.00 23.88 382 TYR B C 1
ATOM 4579 O O . TYR B 1 350 ? 239.133 44.283 117.646 1.00 23.81 382 TYR B O 1
ATOM 4588 N N . SER B 1 351 ? 237.461 43.294 118.811 1.00 26.53 383 SER B N 1
ATOM 4589 C CA . SER B 1 351 ? 237.464 44.340 119.830 1.00 28.41 383 SER B CA 1
ATOM 4590 C C . SER B 1 351 ? 238.808 44.325 120.557 1.00 27.53 383 SER B C 1
ATOM 4591 O O . SER B 1 351 ? 239.459 43.272 120.638 1.00 25.83 383 SER B O 1
ATOM 4594 N N . ASP B 1 352 ? 239.240 45.477 121.076 1.00 22.43 384 ASP B N 1
ATOM 4595 C CA . ASP B 1 352 ? 240.610 45.580 121.588 1.00 21.03 384 ASP B CA 1
ATOM 4596 C C . ASP B 1 352 ? 240.828 44.946 122.982 1.00 24.76 384 ASP B C 1
ATOM 4597 O O . ASP B 1 352 ? 241.872 45.171 123.630 1.00 25.60 384 ASP B O 1
ATOM 4602 N N . SER B 1 353 ? 239.860 44.144 123.428 1.00 23.68 385 SER B N 1
ATOM 4603 C CA . SER B 1 353 ? 240.081 43.247 124.560 1.00 24.43 385 SER B CA 1
ATOM 4604 C C . SER B 1 353 ? 240.208 41.790 124.075 1.00 23.47 385 SER B C 1
ATOM 4605 O O . SER B 1 353 ? 240.537 40.894 124.844 1.00 26.17 385 SER B O 1
ATOM 4608 N N . ASN B 1 354 ? 239.950 41.562 122.800 1.00 21.44 386 ASN B N 1
ATOM 4609 C CA . ASN B 1 354 ? 239.985 40.218 122.249 1.00 21.57 386 ASN B CA 1
ATOM 4610 C C . ASN B 1 354 ? 241.356 39.977 121.612 1.00 22.51 386 ASN B C 1
ATOM 4611 O O . ASN B 1 354 ? 241.504 39.958 120.383 1.00 21.77 386 ASN B O 1
ATOM 4616 N N . LEU B 1 355 ? 242.359 39.791 122.467 1.00 23.68 387 LEU B N 1
ATOM 4617 C CA . LEU B 1 355 ? 243.749 39.899 122.036 1.00 23.44 387 LEU B CA 1
ATOM 4618 C C . LEU B 1 355 ? 244.553 38.595 122.119 1.00 23.94 387 LEU B C 1
ATOM 4619 O O . LEU B 1 355 ? 245.768 38.613 121.949 1.00 23.86 387 LEU B O 1
ATOM 4624 N N . SER B 1 356 ? 243.868 37.481 122.354 1.00 25.44 388 SER B N 1
ATOM 4625 C CA . SER B 1 356 ? 244.494 36.177 122.552 1.00 25.01 388 SER B CA 1
ATOM 4626 C C . SER B 1 356 ? 243.389 35.133 122.626 1.00 25.79 388 SER B C 1
ATOM 4627 O O . SER B 1 356 ? 242.218 35.483 122.560 1.00 25.76 388 SER B O 1
ATOM 4630 N N . GLY B 1 357 ? 243.758 33.867 122.794 1.00 28.82 389 GLY B N 1
ATOM 4631 C CA . GLY B 1 357 ? 242.775 32.824 123.041 1.00 28.47 389 GLY B CA 1
ATOM 4632 C C . GLY B 1 357 ? 242.231 32.191 121.784 1.00 28.30 389 GLY B C 1
ATOM 4633 O O . GLY B 1 357 ? 242.876 32.237 120.735 1.00 27.91 389 GLY B O 1
ATOM 4634 N N . ASP B 1 358 ? 241.016 31.644 121.874 1.00 32.78 390 ASP B N 1
ATOM 4635 C CA . ASP B 1 358 ? 240.485 30.741 120.842 1.00 32.43 390 ASP B CA 1
ATOM 4636 C C . ASP B 1 358 ? 240.334 31.335 119.444 1.00 30.13 390 ASP B C 1
ATOM 4637 O O . ASP B 1 358 ? 240.464 30.623 118.452 1.00 29.97 390 ASP B O 1
ATOM 4642 N N . MET B 1 359 ? 240.051 32.632 119.362 1.00 24.06 391 MET B N 1
ATOM 4643 C CA . MET B 1 359 ? 239.829 33.282 118.084 1.00 22.98 391 MET B CA 1
ATOM 4644 C C . MET B 1 359 ? 241.133 33.533 117.308 1.00 23.03 391 MET B C 1
ATOM 4645 O O . MET B 1 359 ? 241.127 34.124 116.218 1.00 20.74 391 MET B O 1
ATOM 4650 N N . PHE B 1 360 ? 242.233 33.036 117.852 1.00 27.44 392 PHE B N 1
ATOM 4651 C CA . PHE B 1 360 ? 243.532 33.183 117.219 1.00 28.04 392 PHE B CA 1
ATOM 4652 C C . PHE B 1 360 ? 244.083 31.837 116.734 1.00 27.99 392 PHE B C 1
ATOM 4653 O O . PHE B 1 360 ? 245.272 31.711 116.433 1.00 28.28 392 PHE B O 1
ATOM 4661 N N . LYS B 1 361 ? 243.200 30.843 116.634 1.00 25.89 393 LYS B N 1
ATOM 4662 C CA . LYS B 1 361 ? 243.556 29.540 116.063 1.00 27.65 393 LYS B CA 1
ATOM 4663 C C . LYS B 1 361 ? 243.396 29.584 114.530 1.00 28.17 393 LYS B C 1
ATOM 4664 O O . LYS B 1 361 ? 242.278 29.601 113.997 1.00 28.14 393 LYS B O 1
ATOM 4670 N N . PHE B 1 362 ? 244.517 29.634 113.824 1.00 26.93 394 PHE B N 1
ATOM 4671 C CA . PHE B 1 362 ? 244.497 29.881 112.380 1.00 27.32 394 PHE B CA 1
ATOM 4672 C C . PHE B 1 362 ? 244.845 28.654 111.563 1.00 28.67 394 PHE B C 1
ATOM 4673 O O . PHE B 1 362 ? 244.426 28.526 110.406 1.00 27.39 394 PHE B O 1
ATOM 4681 N N . LYS B 1 363 ? 245.643 27.781 112.168 1.00 34.01 395 LYS B N 1
ATOM 4682 C CA . LYS B 1 363 ? 246.138 26.597 111.504 1.00 38.56 395 LYS B CA 1
ATOM 4683 C C . LYS B 1 363 ? 245.657 25.377 112.265 1.00 41.97 395 LYS B C 1
ATOM 4684 O O . LYS B 1 363 ? 245.900 25.257 113.465 1.00 44.03 395 LYS B O 1
ATOM 4690 N N . LYS B 1 364 ? 244.964 24.479 111.576 1.00 54.22 396 LYS B N 1
ATOM 4691 C CA . LYS B 1 364 ? 244.455 23.272 112.214 1.00 58.21 396 LYS B CA 1
ATOM 4692 C C . LYS B 1 364 ? 245.589 22.445 112.829 1.00 65.42 396 LYS B C 1
ATOM 4693 O O . LYS B 1 364 ? 245.485 21.953 113.957 1.00 68.40 396 LYS B O 1
ATOM 4696 N N . ILE C 2 51 ? 270.139 12.278 141.070 1.00 73.41 83 ILE C N 1
ATOM 4697 C CA . ILE C 2 51 ? 270.406 13.687 140.817 1.00 69.49 83 ILE C CA 1
ATOM 4698 C C . ILE C 2 51 ? 271.803 13.871 140.235 1.00 68.66 83 ILE C C 1
ATOM 4699 O O . ILE C 2 51 ? 272.145 13.234 139.243 1.00 70.90 83 ILE C O 1
ATOM 4701 N N . ASN C 2 52 ? 272.606 14.729 140.861 1.00 64.28 84 ASN C N 1
ATOM 4702 C CA . ASN C 2 52 ? 273.913 15.110 140.321 1.00 63.39 84 ASN C CA 1
ATOM 4703 C C . ASN C 2 52 ? 274.885 13.940 140.181 1.00 67.34 84 ASN C C 1
ATOM 4704 O O . ASN C 2 52 ? 276.018 14.113 139.720 1.00 68.38 84 ASN C O 1
ATOM 4706 N N . ASN C 2 59 ? 280.168 15.961 134.539 1.00 73.73 91 ASN C N 1
ATOM 4707 C CA . ASN C 2 59 ? 279.401 17.088 135.055 1.00 71.03 91 ASN C CA 1
ATOM 4708 C C . ASN C 2 59 ? 277.969 17.114 134.524 1.00 69.65 91 ASN C C 1
ATOM 4709 O O . ASN C 2 59 ? 277.593 18.007 133.766 1.00 64.74 91 ASN C O 1
ATOM 4711 N N . ASP C 2 60 ? 277.171 16.133 134.936 1.00 79.51 92 ASP C N 1
ATOM 4712 C CA . ASP C 2 60 ? 275.781 16.046 134.506 1.00 77.80 92 ASP C CA 1
ATOM 4713 C C . ASP C 2 60 ? 274.809 16.108 135.675 1.00 74.95 92 ASP C C 1
ATOM 4714 O O . ASP C 2 60 ? 275.148 15.764 136.805 1.00 77.47 92 ASP C O 1
ATOM 4719 N N . ILE C 2 61 ? 273.594 16.558 135.382 1.00 62.77 93 ILE C N 1
ATOM 4720 C CA . ILE C 2 61 ? 272.531 16.670 136.371 1.00 60.29 93 ILE C CA 1
ATOM 4721 C C . ILE C 2 61 ? 271.239 16.094 135.793 1.00 60.30 93 ILE C C 1
ATOM 4722 O O . ILE C 2 61 ? 270.852 16.448 134.685 1.00 59.33 93 ILE C O 1
ATOM 4727 N N . ILE C 2 62 ? 270.577 15.211 136.540 1.00 60.79 94 ILE C N 1
ATOM 4728 C CA . ILE C 2 62 ? 269.388 14.512 136.044 1.00 62.87 94 ILE C CA 1
ATOM 4729 C C . ILE C 2 62 ? 268.176 14.653 136.976 1.00 64.21 94 ILE C C 1
ATOM 4730 O O . ILE C 2 62 ? 268.306 14.573 138.199 1.00 65.32 94 ILE C O 1
ATOM 4735 N N . LEU C 2 63 ? 267.000 14.859 136.388 1.00 66.54 95 LEU C N 1
ATOM 4736 C CA . LEU C 2 63 ? 265.748 14.909 137.143 1.00 66.91 95 LEU C CA 1
ATOM 4737 C C . LEU C 2 63 ? 264.776 13.836 136.652 1.00 67.04 95 LEU C C 1
ATOM 4738 O O . LEU C 2 63 ? 264.618 13.649 135.447 1.00 68.26 95 LEU C O 1
ATOM 4743 N N . THR C 2 64 ? 264.126 13.140 137.580 1.00 55.02 96 THR C N 1
ATOM 4744 C CA . THR C 2 64 ? 263.068 12.187 137.233 1.00 56.65 96 THR C CA 1
ATOM 4745 C C . THR C 2 64 ? 261.785 12.544 137.995 1.00 57.53 96 THR C C 1
ATOM 4746 O O . THR C 2 64 ? 261.841 13.286 138.972 1.00 55.75 96 THR C O 1
ATOM 4750 N N . ASP C 2 65 ? 260.640 12.009 137.559 1.00 68.89 97 ASP C N 1
ATOM 4751 C CA . ASP C 2 65 ? 259.343 12.320 138.174 1.00 69.34 97 ASP C CA 1
ATOM 4752 C C . ASP C 2 65 ? 258.294 11.213 137.987 1.00 71.60 97 ASP C C 1
ATOM 4753 O O . ASP C 2 65 ? 258.158 10.329 138.835 1.00 74.96 97 ASP C O 1
ATOM 4758 N N . ASP C 2 66 ? 257.530 11.290 136.897 1.00 63.91 98 ASP C N 1
ATOM 4759 C CA . ASP C 2 66 ? 256.682 10.180 136.461 1.00 61.21 98 ASP C CA 1
ATOM 4760 C C . ASP C 2 66 ? 257.450 9.342 135.446 1.00 58.80 98 ASP C C 1
ATOM 4761 O O . ASP C 2 66 ? 256.898 8.917 134.428 1.00 56.47 98 ASP C O 1
ATOM 4766 N N . LYS C 2 67 ? 258.729 9.124 135.751 1.00 59.81 99 LYS C N 1
ATOM 4767 C CA . LYS C 2 67 ? 259.683 8.435 134.885 1.00 58.70 99 LYS C CA 1
ATOM 4768 C C . LYS C 2 67 ? 259.910 9.179 133.568 1.00 57.68 99 LYS C C 1
ATOM 4769 O O . LYS C 2 67 ? 259.723 8.621 132.489 1.00 57.70 99 LYS C O 1
ATOM 4775 N N . TRP C 2 68 ? 260.299 10.447 133.677 1.00 61.78 100 TRP C N 1
ATOM 4776 C CA . TRP C 2 68 ? 260.828 11.214 132.553 1.00 60.16 100 TRP C CA 1
ATOM 4777 C C . TRP C 2 68 ? 262.158 11.821 132.973 1.00 60.89 100 TRP C C 1
ATOM 4778 O O . TRP C 2 68 ? 262.254 12.448 134.022 1.00 62.73 100 TRP C O 1
ATOM 4789 N N . LEU C 2 69 ? 263.189 11.627 132.164 1.00 47.12 101 LEU C N 1
ATOM 4790 C CA . LEU C 2 69 ? 264.483 12.221 132.456 1.00 47.66 101 LEU C CA 1
ATOM 4791 C C . LEU C 2 69 ? 264.635 13.568 131.785 1.00 44.54 101 LEU C C 1
ATOM 4792 O O . LEU C 2 69 ? 264.470 13.688 130.571 1.00 42.02 101 LEU C O 1
ATOM 4797 N N . LEU C 2 70 ? 264.952 14.578 132.582 1.00 44.85 102 LEU C N 1
ATOM 4798 C CA . LEU C 2 70 ? 265.288 15.880 132.051 1.00 42.18 102 LEU C CA 1
ATOM 4799 C C . LEU C 2 70 ? 266.764 16.112 132.294 1.00 42.41 102 LEU C C 1
ATOM 4800 O O . LEU C 2 70 ? 267.236 15.957 133.417 1.00 44.02 102 LEU C O 1
ATOM 4805 N N . LYS C 2 71 ? 267.477 16.481 131.234 1.00 50.15 103 LYS C N 1
ATOM 4806 C CA . LYS C 2 71 ? 268.931 16.562 131.241 1.00 49.17 103 LYS C CA 1
ATOM 4807 C C . LYS C 2 71 ? 269.414 18.014 131.256 1.00 45.55 103 LYS C C 1
ATOM 4808 O O . LYS C 2 71 ? 269.109 18.779 130.341 1.00 44.67 103 LYS C O 1
ATOM 4814 N N . ASN C 2 72 ? 270.155 18.377 132.304 1.00 46.08 104 ASN C N 1
ATOM 4815 C CA . ASN C 2 72 ? 270.802 19.690 132.434 1.00 42.45 104 ASN C CA 1
ATOM 4816 C C . ASN C 2 72 ? 269.890 20.892 132.204 1.00 41.18 104 ASN C C 1
ATOM 4817 O O . ASN C 2 72 ? 270.049 21.629 131.236 1.00 39.51 104 ASN C O 1
ATOM 4822 N N . PRO C 2 73 ? 268.946 21.113 133.117 1.00 37.36 105 PRO C N 1
ATOM 4823 C CA . PRO C 2 73 ? 268.110 22.298 132.970 1.00 38.69 105 PRO C CA 1
ATOM 4824 C C . PRO C 2 73 ? 268.932 23.566 133.164 1.00 37.64 105 PRO C C 1
ATOM 4825 O O . PRO C 2 73 ? 270.013 23.517 133.756 1.00 36.41 105 PRO C O 1
ATOM 4829 N N . ALA C 2 74 ? 268.416 24.686 132.673 1.00 36.93 106 ALA C N 1
ATOM 4830 C CA . ALA C 2 74 ? 269.026 25.985 132.919 1.00 35.20 106 ALA C CA 1
ATOM 4831 C C . ALA C 2 74 ? 268.770 26.412 134.367 1.00 36.27 106 ALA C C 1
ATOM 4832 O O . ALA C 2 74 ? 267.776 27.093 134.648 1.00 34.86 106 ALA C O 1
ATOM 4834 N N . TRP C 2 75 ? 269.648 25.998 135.280 1.00 39.63 107 TRP C N 1
ATOM 4835 C CA . TRP C 2 75 ? 269.506 26.346 136.690 1.00 41.94 107 TRP C CA 1
ATOM 4836 C C . TRP C 2 75 ? 269.610 27.846 136.893 1.00 42.52 107 TRP C C 1
ATOM 4837 O O . TRP C 2 75 ? 268.954 28.414 137.774 1.00 42.58 107 TRP C O 1
ATOM 4848 N N . THR C 2 76 ? 270.456 28.483 136.088 1.00 48.20 108 THR C N 1
ATOM 4849 C CA . THR C 2 76 ? 270.692 29.919 136.213 1.00 49.25 108 THR C CA 1
ATOM 4850 C C . THR C 2 76 ? 270.464 30.660 134.911 1.00 47.09 108 THR C C 1
ATOM 4851 O O . THR C 2 76 ? 270.401 30.064 133.827 1.00 45.29 108 THR C O 1
ATOM 4855 N N . LYS C 2 77 ? 270.335 31.972 135.037 1.00 44.73 109 LYS C N 1
ATOM 4856 C CA . LYS C 2 77 ? 270.419 32.861 133.895 1.00 43.54 109 LYS C CA 1
ATOM 4857 C C . LYS C 2 77 ? 271.847 32.845 133.372 1.00 41.12 109 LYS C C 1
ATOM 4858 O O . LYS C 2 77 ? 272.795 32.732 134.141 1.00 42.65 109 LYS C O 1
ATOM 4864 N N . LYS C 2 78 ? 271.989 32.940 132.058 1.00 38.82 110 LYS C N 1
ATOM 4865 C CA . LYS C 2 78 ? 273.285 32.813 131.425 1.00 38.15 110 LYS C CA 1
ATOM 4866 C C . LYS C 2 78 ? 273.496 33.928 130.403 1.00 39.62 110 LYS C C 1
ATOM 4867 O O . LYS C 2 78 ? 273.988 33.686 129.298 1.00 39.52 110 LYS C O 1
ATOM 4869 N N . TYR C 2 79 ? 273.107 35.147 130.767 1.00 37.79 111 TYR C N 1
ATOM 4870 C CA . TYR C 2 79 ? 273.204 36.288 129.856 1.00 37.56 111 TYR C CA 1
ATOM 4871 C C . TYR C 2 79 ? 274.657 36.601 129.491 1.00 38.76 111 TYR C C 1
ATOM 4872 O O . TYR C 2 79 ? 274.963 36.927 128.348 1.00 37.36 111 TYR C O 1
ATOM 4881 N N . ASN C 2 80 ? 275.555 36.480 130.453 1.00 41.65 112 ASN C N 1
ATOM 4882 C CA . ASN C 2 80 ? 276.950 36.820 130.200 1.00 43.57 112 ASN C CA 1
ATOM 4883 C C . ASN C 2 80 ? 277.586 35.874 129.184 1.00 41.46 112 ASN C C 1
ATOM 4884 O O . ASN C 2 80 ? 278.307 36.309 128.289 1.00 40.64 112 ASN C O 1
ATOM 4889 N N . GLU C 2 81 ? 277.297 34.583 129.320 1.00 38.79 113 GLU C N 1
ATOM 4890 C CA . GLU C 2 81 ? 277.818 33.579 128.404 1.00 36.61 113 GLU C CA 1
ATOM 4891 C C . GLU C 2 81 ? 277.305 33.842 126.998 1.00 33.54 113 GLU C C 1
ATOM 4892 O O . GLU C 2 81 ? 278.058 33.789 126.027 1.00 32.99 113 GLU C O 1
ATOM 4898 N N . ILE C 2 82 ? 276.015 34.145 126.898 1.00 34.12 114 ILE C N 1
ATOM 4899 C CA . ILE C 2 82 ? 275.406 34.460 125.615 1.00 30.77 114 ILE C CA 1
ATOM 4900 C C . ILE C 2 82 ? 276.029 35.721 125.042 1.00 31.03 114 ILE C C 1
ATOM 4901 O O . ILE C 2 82 ? 276.349 35.783 123.853 1.00 29.78 114 ILE C O 1
ATOM 4906 N N . GLU C 2 83 ? 276.212 36.726 125.887 1.00 37.94 115 GLU C N 1
ATOM 4907 C CA . GLU C 2 83 ? 276.774 37.975 125.407 1.00 39.21 115 GLU C CA 1
ATOM 4908 C C . GLU C 2 83 ? 278.188 37.725 124.896 1.00 39.11 115 GLU C C 1
ATOM 4909 O O . GLU C 2 83 ? 278.591 38.288 123.891 1.00 40.77 115 GLU C O 1
ATOM 4915 N N . GLN C 2 84 ? 278.912 36.841 125.575 1.00 37.14 116 GLN C N 1
ATOM 4916 C CA . GLN C 2 84 ? 280.303 36.547 125.244 1.00 38.41 116 GLN C CA 1
ATOM 4917 C C . GLN C 2 84 ? 280.468 35.882 123.881 1.00 35.62 116 GLN C C 1
ATOM 4918 O O . GLN C 2 84 ? 281.455 36.120 123.185 1.00 36.54 116 GLN C O 1
ATOM 4924 N N . SER C 2 85 ? 279.500 35.051 123.502 1.00 35.65 117 SER C N 1
ATOM 4925 C CA . SER C 2 85 ? 279.540 34.362 122.217 1.00 33.23 117 SER C CA 1
ATOM 4926 C C . SER C 2 85 ? 278.898 35.151 121.085 1.00 33.00 117 SER C C 1
ATOM 4927 O O . SER C 2 85 ? 279.236 34.944 119.921 1.00 32.68 117 SER C O 1
ATOM 4930 N N . MET C 2 86 ? 277.962 36.033 121.415 1.00 32.82 118 MET C N 1
ATOM 4931 C CA . MET C 2 86 ? 277.231 36.772 120.391 1.00 31.01 118 MET C CA 1
ATOM 4932 C C . MET C 2 86 ? 278.103 37.506 119.351 1.00 31.43 118 MET C C 1
ATOM 4933 O O . MET C 2 86 ? 277.694 37.582 118.193 1.00 30.91 118 MET C O 1
ATOM 4938 N N . PRO C 2 87 ? 279.298 38.030 119.738 1.00 31.06 119 PRO C N 1
ATOM 4939 C CA . PRO C 2 87 ? 280.068 38.718 118.688 1.00 31.83 119 PRO C CA 1
ATOM 4940 C C . PRO C 2 87 ? 280.498 37.822 117.531 1.00 30.28 119 PRO C C 1
ATOM 4941 O O . PRO C 2 87 ? 280.703 38.346 116.440 1.00 30.30 119 PRO C O 1
ATOM 4945 N N . ALA C 2 88 ? 280.646 36.519 117.749 1.00 30.03 120 ALA C N 1
ATOM 4946 C CA . ALA C 2 88 ? 280.946 35.633 116.624 1.00 30.71 120 ALA C CA 1
ATOM 4947 C C . ALA C 2 88 ? 279.776 35.605 115.657 1.00 28.12 120 ALA C C 1
ATOM 4948 O O . ALA C 2 88 ? 279.973 35.529 114.450 1.00 27.64 120 ALA C O 1
ATOM 4950 N N . ILE C 2 89 ? 278.558 35.673 116.188 1.00 31.53 121 ILE C N 1
ATOM 4951 C CA . ILE C 2 89 ? 277.361 35.652 115.349 1.00 29.29 121 ILE C CA 1
ATOM 4952 C C . ILE C 2 89 ? 277.230 36.957 114.582 1.00 30.81 121 ILE C C 1
ATOM 4953 O O . ILE C 2 89 ? 276.878 36.954 113.400 1.00 31.80 121 ILE C O 1
ATOM 4958 N N . ASN C 2 90 ? 277.511 38.071 115.259 1.00 28.29 122 ASN C N 1
ATOM 4959 C CA . ASN C 2 90 ? 277.479 39.371 114.616 1.00 30.49 122 ASN C CA 1
ATOM 4960 C C . ASN C 2 90 ? 278.422 39.384 113.415 1.00 30.20 122 ASN C C 1
ATOM 4961 O O . ASN C 2 90 ? 278.032 39.735 112.292 1.00 29.74 122 ASN C O 1
ATOM 4966 N N . ASP C 2 91 ? 279.665 38.988 113.672 1.00 29.19 123 ASP C N 1
ATOM 4967 C CA . ASP C 2 91 ? 280.701 38.988 112.653 1.00 29.74 123 ASP C CA 1
ATOM 4968 C C . ASP C 2 91 ? 280.281 38.099 111.478 1.00 28.81 123 ASP C C 1
ATOM 4969 O O . ASP C 2 91 ? 280.329 38.519 110.317 1.00 29.32 123 ASP C O 1
ATOM 4974 N N . LEU C 2 92 ? 279.866 36.877 111.792 1.00 26.71 124 LEU C N 1
ATOM 4975 C CA . LEU C 2 92 ? 279.354 35.958 110.773 1.00 26.48 124 LEU C CA 1
ATOM 4976 C C . LEU C 2 92 ? 278.196 36.596 109.996 1.00 25.79 124 LEU C C 1
ATOM 4977 O O . LEU C 2 92 ? 278.133 36.486 108.777 1.00 26.35 124 LEU C O 1
ATOM 4982 N N . SER C 2 93 ? 277.296 37.275 110.702 1.00 28.34 125 SER C N 1
ATOM 4983 C CA . SER C 2 93 ? 276.153 37.927 110.064 1.00 27.96 125 SER C CA 1
ATOM 4984 C C . SER C 2 93 ? 276.578 39.005 109.066 1.00 29.36 125 SER C C 1
ATOM 4985 O O . SER C 2 93 ? 276.041 39.058 107.952 1.00 30.45 125 SER C O 1
ATOM 4988 N N . GLN C 2 94 ? 277.533 39.861 109.449 1.00 28.45 126 GLN C N 1
ATOM 4989 C CA . GLN C 2 94 ? 278.028 40.878 108.528 1.00 30.12 126 GLN C CA 1
ATOM 4990 C C . GLN C 2 94 ? 278.735 40.244 107.316 1.00 30.24 126 GLN C C 1
ATOM 4991 O O . GLN C 2 94 ? 278.562 40.690 106.175 1.00 31.39 126 GLN C O 1
ATOM 4997 N N . PHE C 2 95 ? 279.536 39.207 107.570 1.00 30.88 127 PHE C N 1
ATOM 4998 C CA . PHE C 2 95 ? 280.254 38.535 106.491 1.00 31.54 127 PHE C CA 1
ATOM 4999 C C . PHE C 2 95 ? 279.257 37.973 105.483 1.00 32.19 127 PHE C C 1
ATOM 5000 O O . PHE C 2 95 ? 279.416 38.151 104.281 1.00 33.68 127 PHE C O 1
ATOM 5008 N N . LEU C 2 96 ? 278.215 37.321 105.989 1.00 28.94 128 LEU C N 1
ATOM 5009 C CA . LEU C 2 96 ? 277.198 36.707 105.126 1.00 29.39 128 LEU C CA 1
ATOM 5010 C C . LEU C 2 96 ? 276.352 37.732 104.381 1.00 30.73 128 LEU C C 1
ATOM 5011 O O . LEU C 2 96 ? 275.950 37.500 103.241 1.00 32.22 128 LEU C O 1
ATOM 5016 N N . LYS C 2 97 ? 276.080 38.866 105.014 1.00 33.01 129 LYS C N 1
ATOM 5017 C CA . LYS C 2 97 ? 275.417 39.961 104.318 1.00 34.04 129 LYS C CA 1
ATOM 5018 C C . LYS C 2 97 ? 276.314 40.496 103.181 1.00 35.27 129 LYS C C 1
ATOM 5019 O O . LYS C 2 97 ? 275.838 40.825 102.096 1.00 36.66 129 LYS C O 1
ATOM 5021 N N . GLU C 2 98 ? 277.616 40.568 103.440 1.00 37.83 130 GLU C N 1
ATOM 5022 C CA . GLU C 2 98 ? 278.575 40.973 102.420 1.00 39.85 130 GLU C CA 1
ATOM 5023 C C . GLU C 2 98 ? 278.607 39.990 101.256 1.00 39.87 130 GLU C C 1
ATOM 5024 O O . GLU C 2 98 ? 278.714 40.384 100.098 1.00 41.57 130 GLU C O 1
ATOM 5030 N N . GLN C 2 99 ? 278.507 38.707 101.579 1.00 38.14 131 GLN C N 1
ATOM 5031 C CA . GLN C 2 99 ? 278.683 37.647 100.600 1.00 38.15 131 GLN C CA 1
ATOM 5032 C C . GLN C 2 99 ? 277.376 37.234 99.931 1.00 37.39 131 GLN C C 1
ATOM 5033 O O . GLN C 2 99 ? 277.367 36.309 99.118 1.00 36.64 131 GLN C O 1
ATOM 5039 N N . ASN C 2 100 ? 276.281 37.908 100.291 1.00 37.70 132 ASN C N 1
ATOM 5040 C CA . ASN C 2 100 ? 274.945 37.614 99.752 1.00 36.70 132 ASN C CA 1
ATOM 5041 C C . ASN C 2 100 ? 274.477 36.192 100.072 1.00 35.92 132 ASN C C 1
ATOM 5042 O O . ASN C 2 100 ? 274.006 35.460 99.198 1.00 35.34 132 ASN C O 1
ATOM 5044 N N . VAL C 2 101 ? 274.617 35.818 101.337 1.00 32.07 133 VAL C N 1
ATOM 5045 C CA . VAL C 2 101 ? 274.210 34.511 101.814 1.00 29.99 133 VAL C CA 1
ATOM 5046 C C . VAL C 2 101 ? 273.119 34.675 102.871 1.00 28.75 133 VAL C C 1
ATOM 5047 O O . VAL C 2 101 ? 273.278 35.461 103.816 1.00 28.97 133 VAL C O 1
ATOM 5051 N N . GLU C 2 102 ? 272.021 33.939 102.709 1.00 27.68 134 GLU C N 1
ATOM 5052 C CA . GLU C 2 102 ? 270.928 33.958 103.681 1.00 26.62 134 GLU C CA 1
ATOM 5053 C C . GLU C 2 102 ? 271.327 33.213 104.961 1.00 25.07 134 GLU C C 1
ATOM 5054 O O . GLU C 2 102 ? 272.156 32.305 104.933 1.00 24.52 134 GLU C O 1
ATOM 5060 N N . PHE C 2 103 ? 270.712 33.598 106.077 1.00 27.26 135 PHE C N 1
ATOM 5061 C CA . PHE C 2 103 ? 271.174 33.236 107.410 1.00 25.51 135 PHE C CA 1
ATOM 5062 C C . PHE C 2 103 ? 269.950 32.922 108.254 1.00 24.91 135 PHE C C 1
ATOM 5063 O O . PHE C 2 103 ? 269.248 33.838 108.690 1.00 25.28 135 PHE C O 1
ATOM 5071 N N . TYR C 2 104 ? 269.689 31.630 108.472 1.00 21.35 136 TYR C N 1
ATOM 5072 C CA . TYR C 2 104 ? 268.596 31.195 109.346 1.00 20.51 136 TYR C CA 1
ATOM 5073 C C . TYR C 2 104 ? 269.141 30.544 110.603 1.00 19.64 136 TYR C C 1
ATOM 5074 O O . TYR C 2 104 ? 270.117 29.816 110.541 1.00 21.68 136 TYR C O 1
ATOM 5083 N N . PHE C 2 105 ? 268.489 30.757 111.738 1.00 24.42 137 PHE C N 1
ATOM 5084 C CA . PHE C 2 105 ? 268.918 30.090 112.961 1.00 24.04 137 PHE C CA 1
ATOM 5085 C C . PHE C 2 105 ? 267.747 29.361 113.618 1.00 23.93 137 PHE C C 1
ATOM 5086 O O . PHE C 2 105 ? 266.938 29.966 114.342 1.00 23.56 137 PHE C O 1
ATOM 5094 N N . ALA C 2 106 ? 267.663 28.059 113.354 1.00 20.96 138 ALA C N 1
ATOM 5095 C CA . ALA C 2 106 ? 266.555 27.242 113.837 1.00 20.39 138 ALA C CA 1
ATOM 5096 C C . ALA C 2 106 ? 266.856 26.721 115.237 1.00 19.72 138 ALA C C 1
ATOM 5097 O O . ALA C 2 106 ? 267.975 26.278 115.519 1.00 20.68 138 ALA C O 1
ATOM 5099 N N . LEU C 2 107 ? 265.859 26.782 116.107 1.00 21.72 139 LEU C N 1
ATOM 5100 C CA . LEU C 2 107 ? 266.025 26.435 117.511 1.00 22.60 139 LEU C CA 1
ATOM 5101 C C . LEU C 2 107 ? 265.060 25.357 117.966 1.00 21.66 139 LEU C C 1
ATOM 5102 O O . LEU C 2 107 ? 264.026 25.662 118.555 1.00 23.25 139 LEU C O 1
ATOM 5107 N N . PRO C 2 108 ? 265.377 24.092 117.670 1.00 21.88 140 PRO C N 1
ATOM 5108 C CA . PRO C 2 108 ? 264.561 23.027 118.252 1.00 23.94 140 PRO C CA 1
ATOM 5109 C C . PRO C 2 108 ? 264.602 23.078 119.775 1.00 24.19 140 PRO C C 1
ATOM 5110 O O . PRO C 2 108 ? 265.641 23.348 120.380 1.00 25.07 140 PRO C O 1
ATOM 5114 N N . PRO C 2 109 ? 263.460 22.835 120.401 1.00 24.06 141 PRO C N 1
ATOM 5115 C CA . PRO C 2 109 ? 263.418 23.059 121.835 1.00 26.73 141 PRO C CA 1
ATOM 5116 C C . PRO C 2 109 ? 264.212 21.994 122.595 1.00 27.75 141 PRO C C 1
ATOM 5117 O O . PRO C 2 109 ? 264.097 20.786 122.338 1.00 27.13 141 PRO C O 1
ATOM 5121 N N . SER C 2 110 ? 265.053 22.461 123.508 1.00 23.84 142 SER C N 1
ATOM 5122 C CA . SER C 2 110 ? 265.667 21.581 124.482 1.00 24.96 142 SER C CA 1
ATOM 5123 C C . SER C 2 110 ? 264.526 20.876 125.203 1.00 26.09 142 SER C C 1
ATOM 5124 O O . SER C 2 110 ? 263.460 21.462 125.382 1.00 27.13 142 SER C O 1
ATOM 5127 N N . LYS C 2 111 ? 264.741 19.631 125.599 1.00 25.08 143 LYS C N 1
ATOM 5128 C CA . LYS C 2 111 ? 263.711 18.875 126.304 1.00 26.15 143 LYS C CA 1
ATOM 5129 C C . LYS C 2 111 ? 263.308 19.537 127.631 1.00 26.70 143 LYS C C 1
ATOM 5130 O O . LYS C 2 111 ? 262.132 19.518 128.027 1.00 26.32 143 LYS C O 1
ATOM 5136 N N . THR C 2 112 ? 264.274 20.148 128.305 1.00 27.53 144 THR C N 1
ATOM 5137 C CA . THR C 2 112 ? 263.998 20.761 129.598 1.00 27.69 144 THR C CA 1
ATOM 5138 C C . THR C 2 112 ? 263.224 22.061 129.401 1.00 29.35 144 THR C C 1
ATOM 5139 O O . THR C 2 112 ? 262.538 22.522 130.312 1.00 29.63 144 THR C O 1
ATOM 5143 N N . ASN C 2 113 ? 263.329 22.652 128.214 1.00 28.37 145 ASN C N 1
ATOM 5144 C CA . ASN C 2 113 ? 262.482 23.792 127.898 1.00 28.33 145 ASN C CA 1
ATOM 5145 C C . ASN C 2 113 ? 261.068 23.306 127.574 1.00 27.10 145 ASN C C 1
ATOM 5146 O O . ASN C 2 113 ? 260.091 23.760 128.186 1.00 27.28 145 ASN C O 1
ATOM 5151 N N . ALA C 2 114 ? 260.977 22.368 126.634 1.00 27.47 146 ALA C N 1
ATOM 5152 C CA . ALA C 2 114 ? 259.696 21.826 126.181 1.00 27.47 146 ALA C CA 1
ATOM 5153 C C . ALA C 2 114 ? 258.878 21.202 127.308 1.00 28.84 146 ALA C C 1
ATOM 5154 O O . ALA C 2 114 ? 257.673 21.429 127.399 1.00 28.61 146 ALA C O 1
ATOM 5156 N N . LEU C 2 115 ? 259.527 20.429 128.171 1.00 30.80 147 LEU C N 1
ATOM 5157 C CA . LEU C 2 115 ? 258.804 19.720 129.222 1.00 32.12 147 LEU C CA 1
ATOM 5158 C C . LEU C 2 115 ? 258.940 20.382 130.596 1.00 33.61 147 LEU C C 1
ATOM 5159 O O . LEU C 2 115 ? 258.766 19.725 131.633 1.00 35.06 147 LEU C O 1
ATOM 5164 N N . SER C 2 116 ? 259.227 21.680 130.611 1.00 31.81 148 SER C N 1
ATOM 5165 C CA . SER C 2 116 ? 259.415 22.403 131.873 1.00 33.11 148 SER C CA 1
ATOM 5166 C C . SER C 2 116 ? 258.185 22.317 132.787 1.00 32.75 148 SER C C 1
ATOM 5167 O O . SER C 2 116 ? 258.300 22.494 133.995 1.00 34.58 148 SER C O 1
ATOM 5170 N N . PHE C 2 117 ? 257.019 22.025 132.214 1.00 35.22 149 PHE C N 1
ATOM 5171 C CA . PHE C 2 117 ? 255.805 21.853 133.005 1.00 36.57 149 PHE C CA 1
ATOM 5172 C C . PHE C 2 117 ? 255.858 20.589 133.853 1.00 36.95 149 PHE C C 1
ATOM 5173 O O . PHE C 2 117 ? 255.070 20.428 134.772 1.00 36.14 149 PHE C O 1
ATOM 5181 N N . LYS C 2 118 ? 256.775 19.686 133.531 1.00 47.03 150 LYS C N 1
ATOM 5182 C CA . LYS C 2 118 ? 256.954 18.492 134.343 1.00 48.83 150 LYS C CA 1
ATOM 5183 C C . LYS C 2 118 ? 257.727 18.831 135.607 1.00 51.99 150 LYS C C 1
ATOM 5184 O O . LYS C 2 118 ? 257.883 17.990 136.499 1.00 52.25 150 LYS C O 1
ATOM 5190 N N . LEU C 2 119 ? 258.205 20.068 135.680 1.00 54.53 151 LEU C N 1
ATOM 5191 C CA . LEU C 2 119 ? 258.890 20.540 136.876 1.00 55.68 151 LEU C CA 1
ATOM 5192 C C . LEU C 2 119 ? 257.951 21.291 137.814 1.00 57.09 151 LEU C C 1
ATOM 5193 O O . LEU C 2 119 ? 257.098 22.064 137.374 1.00 57.19 151 LEU C O 1
ATOM 5198 N N . PRO C 2 120 ? 258.105 21.053 139.123 1.00 64.44 152 PRO C N 1
ATOM 5199 C CA . PRO C 2 120 ? 257.359 21.762 140.167 1.00 65.32 152 PRO C CA 1
ATOM 5200 C C . PRO C 2 120 ? 257.529 23.273 140.066 1.00 65.42 152 PRO C C 1
ATOM 5201 O O . PRO C 2 120 ? 258.496 23.748 139.473 1.00 64.60 152 PRO C O 1
ATOM 5205 N N . SER C 2 121 ? 256.595 24.014 140.650 1.00 73.17 153 SER C N 1
ATOM 5206 C CA . SER C 2 121 ? 256.588 25.470 140.546 1.00 73.37 153 SER C CA 1
ATOM 5207 C C . SER C 2 121 ? 257.822 26.122 141.171 1.00 72.92 153 SER C C 1
ATOM 5208 O O . SER C 2 121 ? 258.456 26.980 140.554 1.00 72.15 153 SER C O 1
ATOM 5211 N N . HIS C 2 122 ? 258.170 25.690 142.380 1.00 63.21 154 HIS C N 1
ATOM 5212 C CA . HIS C 2 122 ? 259.193 26.358 143.189 1.00 63.93 154 HIS C CA 1
ATOM 5213 C C . HIS C 2 122 ? 260.627 26.074 142.735 1.00 61.51 154 HIS C C 1
ATOM 5214 O O . HIS C 2 122 ? 261.561 26.752 143.163 1.00 62.29 154 HIS C O 1
ATOM 5221 N N . ILE C 2 123 ? 260.807 25.073 141.882 1.00 57.09 155 ILE C N 1
ATOM 5222 C CA . ILE C 2 123 ? 262.124 24.815 141.312 1.00 56.58 155 ILE C CA 1
ATOM 5223 C C . ILE C 2 123 ? 262.279 25.568 139.977 1.00 55.42 155 ILE C C 1
ATOM 5224 O O . ILE C 2 123 ? 261.875 25.093 138.914 1.00 53.13 155 ILE C O 1
ATOM 5229 N N . HIS C 2 124 ? 262.857 26.766 140.057 1.00 61.11 156 HIS C N 1
ATOM 5230 C CA . HIS C 2 124 ? 262.903 27.675 138.916 1.00 59.62 156 HIS C CA 1
ATOM 5231 C C . HIS C 2 124 ? 263.968 27.305 137.891 1.00 58.57 156 HIS C C 1
ATOM 5232 O O . HIS C 2 124 ? 265.087 26.931 138.240 1.00 59.06 156 HIS C O 1
ATOM 5239 N N . THR C 2 125 ? 263.606 27.418 136.619 1.00 48.33 157 THR C N 1
ATOM 5240 C CA . THR C 2 125 ? 264.564 27.278 135.527 1.00 46.59 157 THR C CA 1
ATOM 5241 C C . THR C 2 125 ? 264.426 28.473 134.600 1.00 45.30 157 THR C C 1
ATOM 5242 O O . THR C 2 125 ? 263.412 29.176 134.629 1.00 46.64 157 THR C O 1
ATOM 5246 N N . TYR C 2 126 ? 265.436 28.704 133.772 1.00 39.16 158 TYR C N 1
ATOM 5247 C CA . TYR C 2 126 ? 265.493 29.933 133.003 1.00 36.98 158 TYR C CA 1
ATOM 5248 C C . TYR C 2 126 ? 265.761 29.703 131.513 1.00 35.96 158 TYR C C 1
ATOM 5249 O O . TYR C 2 126 ? 266.413 30.514 130.868 1.00 37.10 158 TYR C O 1
ATOM 5258 N N . ALA C 2 127 ? 265.240 28.611 130.966 1.00 32.66 159 ALA C N 1
ATOM 5259 C CA . ALA C 2 127 ? 265.440 28.317 129.547 1.00 32.71 159 ALA C CA 1
ATOM 5260 C C . ALA C 2 127 ? 264.805 29.395 128.666 1.00 32.62 159 ALA C C 1
ATOM 5261 O O . ALA C 2 127 ? 265.390 29.809 127.671 1.00 33.28 159 ALA C O 1
ATOM 5263 N N . GLN C 2 128 ? 263.607 29.841 129.033 1.00 39.73 160 GLN C N 1
ATOM 5264 C CA . GLN C 2 128 ? 262.910 30.862 128.255 1.00 39.59 160 GLN C CA 1
ATOM 5265 C C . GLN C 2 128 ? 263.570 32.225 128.388 1.00 39.87 160 GLN C C 1
ATOM 5266 O O . GLN C 2 128 ? 263.705 32.947 127.402 1.00 39.47 160 GLN C O 1
ATOM 5272 N N . GLU C 2 129 ? 263.974 32.582 129.605 1.00 35.03 161 GLU C N 1
ATOM 5273 C CA . GLU C 2 129 ? 264.692 33.835 129.821 1.00 35.61 161 GLU C CA 1
ATOM 5274 C C . GLU C 2 129 ? 265.991 33.866 129.008 1.00 35.52 161 GLU C C 1
ATOM 5275 O O . GLU C 2 129 ? 266.299 34.873 128.368 1.00 35.16 161 GLU C O 1
ATOM 5281 N N . ASN C 2 130 ? 266.739 32.764 129.019 1.00 30.46 162 ASN C N 1
ATOM 5282 C CA . ASN C 2 130 ? 267.989 32.686 128.261 1.00 30.92 162 ASN C CA 1
ATOM 5283 C C . ASN C 2 130 ? 267.764 32.783 126.750 1.00 30.18 162 ASN C C 1
ATOM 5284 O O . ASN C 2 130 ? 268.507 33.467 126.043 1.00 29.16 162 ASN C O 1
ATOM 5289 N N . LEU C 2 131 ? 266.741 32.086 126.264 1.00 27.56 163 LEU C N 1
ATOM 5290 C CA . LEU C 2 131 ? 266.398 32.108 124.848 1.00 27.40 163 LEU C CA 1
ATOM 5291 C C . LEU C 2 131 ? 265.985 33.497 124.441 1.00 28.07 163 LEU C C 1
ATOM 5292 O O . LEU C 2 131 ? 266.459 34.022 123.431 1.00 27.64 163 LEU C O 1
ATOM 5297 N N . ASN C 2 132 ? 265.105 34.100 125.237 1.00 36.27 164 ASN C N 1
ATOM 5298 C CA . ASN C 2 132 ? 264.643 35.456 124.965 1.00 37.32 164 ASN C CA 1
ATOM 5299 C C . ASN C 2 132 ? 265.789 36.469 124.910 1.00 37.73 164 ASN C C 1
ATOM 5300 O O . ASN C 2 132 ? 265.760 37.396 124.107 1.00 37.55 164 ASN C O 1
ATOM 5305 N N . TYR C 2 133 ? 266.787 36.301 125.770 1.00 30.56 165 TYR C N 1
ATOM 5306 C CA . TYR C 2 133 ? 267.951 37.180 125.736 1.00 30.68 165 TYR C CA 1
ATOM 5307 C C . TYR C 2 133 ? 268.711 36.998 124.421 1.00 29.91 165 TYR C C 1
ATOM 5308 O O . TYR C 2 133 ? 269.060 37.962 123.760 1.00 31.25 165 TYR C O 1
ATOM 5317 N N . PHE C 2 134 ? 268.963 35.745 124.061 1.00 29.87 166 PHE C N 1
ATOM 5318 C CA . PHE C 2 134 ? 269.640 35.400 122.822 1.00 28.83 166 PHE C CA 1
ATOM 5319 C C . PHE C 2 134 ? 268.942 36.020 121.610 1.00 30.91 166 PHE C C 1
ATOM 5320 O O . PHE C 2 134 ? 269.596 36.611 120.747 1.00 30.99 166 PHE C O 1
ATOM 5328 N N . LEU C 2 135 ? 267.615 35.905 121.560 1.00 30.78 167 LEU C N 1
ATOM 5329 C CA . LEU C 2 135 ? 266.829 36.426 120.436 1.00 30.26 167 LEU C CA 1
ATOM 5330 C C . LEU C 2 135 ? 266.900 37.942 120.319 1.00 30.10 167 LEU C C 1
ATOM 5331 O O . LEU C 2 135 ? 267.093 38.486 119.238 1.00 30.05 167 LEU C O 1
ATOM 5336 N N . LYS C 2 136 ? 266.741 38.618 121.445 1.00 32.77 168 LYS C N 1
ATOM 5337 C CA . LYS C 2 136 ? 266.768 40.064 121.459 1.00 34.81 168 LYS C CA 1
ATOM 5338 C C . LYS C 2 136 ? 268.137 40.598 121.049 1.00 35.86 168 LYS C C 1
ATOM 5339 O O . LYS C 2 136 ? 268.248 41.739 120.609 1.00 36.85 168 LYS C O 1
ATOM 5341 N N . LYS C 2 137 ? 269.175 39.781 121.212 1.00 35.70 169 LYS C N 1
ATOM 5342 C CA . LYS C 2 137 ? 270.540 40.245 120.961 1.00 38.93 169 LYS C CA 1
ATOM 5343 C C . LYS C 2 137 ? 271.064 39.860 119.572 1.00 36.84 169 LYS C C 1
ATOM 5344 O O . LYS C 2 137 ? 272.092 40.373 119.127 1.00 37.29 169 LYS C O 1
ATOM 5350 N N . LEU C 2 138 ? 270.358 38.963 118.897 1.00 29.61 170 LEU C N 1
ATOM 5351 C CA . LEU C 2 138 ? 270.700 38.583 117.525 1.00 28.56 170 LEU C CA 1
ATOM 5352 C C . LEU C 2 138 ? 270.724 39.782 116.596 1.00 30.18 170 LEU C C 1
ATOM 5353 O O . LEU C 2 138 ? 269.930 40.707 116.759 1.00 31.58 170 LEU C O 1
ATOM 5358 N N . PRO C 2 139 ? 271.632 39.762 115.606 1.00 35.79 171 PRO C N 1
ATOM 5359 C CA . PRO C 2 139 ? 271.607 40.772 114.542 1.00 36.56 171 PRO C CA 1
ATOM 5360 C C . PRO C 2 139 ? 270.274 40.731 113.815 1.00 34.56 171 PRO C C 1
ATOM 5361 O O . PRO C 2 139 ? 269.633 39.693 113.811 1.00 33.54 171 PRO C O 1
ATOM 5365 N N . ALA C 2 140 ? 269.878 41.836 113.191 1.00 38.71 172 ALA C N 1
ATOM 5366 C CA . ALA C 2 140 ? 268.628 41.879 112.439 1.00 38.44 172 ALA C CA 1
ATOM 5367 C C . ALA C 2 140 ? 268.636 40.895 111.262 1.00 37.49 172 ALA C C 1
ATOM 5368 O O . ALA C 2 140 ? 267.616 40.260 110.966 1.00 36.31 172 ALA C O 1
ATOM 5370 N N . ASP C 2 141 ? 269.787 40.757 110.609 1.00 41.88 173 ASP C N 1
ATOM 5371 C CA . ASP C 2 141 ? 269.897 39.910 109.420 1.00 42.40 173 ASP C CA 1
ATOM 5372 C C . ASP C 2 141 ? 269.799 38.393 109.688 1.00 41.14 173 ASP C C 1
ATOM 5373 O O . ASP C 2 141 ? 269.702 37.604 108.753 1.00 40.71 173 ASP C O 1
ATOM 5378 N N . VAL C 2 142 ? 269.825 37.984 110.953 1.00 36.27 174 VAL C N 1
ATOM 5379 C CA . VAL C 2 142 ? 269.683 36.567 111.294 1.00 34.41 174 VAL C CA 1
ATOM 5380 C C . VAL C 2 142 ? 268.214 36.243 111.537 1.00 36.05 174 VAL C C 1
ATOM 5381 O O . VAL C 2 142 ? 267.581 36.849 112.406 1.00 36.98 174 VAL C O 1
ATOM 5385 N N . LYS C 2 143 ? 267.663 35.304 110.773 1.00 31.37 175 LYS C N 1
ATOM 5386 C CA . LYS C 2 143 ? 266.260 34.938 110.952 1.00 30.16 175 LYS C CA 1
ATOM 5387 C C . LYS C 2 143 ? 266.110 33.725 111.862 1.00 28.62 175 LYS C C 1
ATOM 5388 O O . LYS C 2 143 ? 266.436 32.595 111.485 1.00 28.77 175 LYS C O 1
ATOM 5394 N N . PRO C 2 144 ? 265.618 33.961 113.080 1.00 27.50 176 PRO C N 1
ATOM 5395 C CA . PRO C 2 144 ? 265.488 32.848 114.016 1.00 28.25 176 PRO C CA 1
ATOM 5396 C C . PRO C 2 144 ? 264.257 32.019 113.691 1.00 27.15 176 PRO C C 1
ATOM 5397 O O . PRO C 2 144 ? 263.245 32.582 113.272 1.00 27.59 176 PRO C O 1
ATOM 5401 N N . ILE C 2 145 ? 264.337 30.707 113.848 1.00 26.36 177 ILE C N 1
ATOM 5402 C CA . ILE C 2 145 ? 263.139 29.894 113.668 1.00 25.91 177 ILE C CA 1
ATOM 5403 C C . ILE C 2 145 ? 262.736 29.330 115.013 1.00 25.80 177 ILE C C 1
ATOM 5404 O O . ILE C 2 145 ? 263.393 28.430 115.564 1.00 26.13 177 ILE C O 1
ATOM 5409 N N . LYS C 2 146 ? 261.648 29.874 115.541 1.00 25.45 178 LYS C N 1
ATOM 5410 C CA . LYS C 2 146 ? 261.406 29.813 116.981 1.00 25.55 178 LYS C CA 1
ATOM 5411 C C . LYS C 2 146 ? 260.477 28.667 117.323 1.00 24.90 178 LYS C C 1
ATOM 5412 O O . LYS C 2 146 ? 259.273 28.858 117.501 1.00 24.68 178 LYS C O 1
ATOM 5418 N N . LEU C 2 147 ? 261.045 27.473 117.404 1.00 26.43 179 LEU C N 1
ATOM 5419 C CA . LEU C 2 147 ? 260.226 26.271 117.439 1.00 26.16 179 LEU C CA 1
ATOM 5420 C C . LEU C 2 147 ? 259.452 26.109 118.752 1.00 27.10 179 LEU C C 1
ATOM 5421 O O . LEU C 2 147 ? 258.279 25.734 118.723 1.00 28.06 179 LEU C O 1
ATOM 5426 N N . MET C 2 148 ? 260.077 26.413 119.889 1.00 25.70 180 MET C N 1
ATOM 5427 C CA . MET C 2 148 ? 259.359 26.327 121.161 1.00 28.37 180 MET C CA 1
ATOM 5428 C C . MET C 2 148 ? 258.136 27.244 121.160 1.00 28.04 180 MET C C 1
ATOM 5429 O O . MET C 2 148 ? 257.062 26.851 121.618 1.00 28.00 180 MET C O 1
ATOM 5434 N N . GLU C 2 149 ? 258.298 28.457 120.630 1.00 33.59 181 GLU C N 1
ATOM 5435 C CA . GLU C 2 149 ? 257.193 29.415 120.521 1.00 34.89 181 GLU C CA 1
ATOM 5436 C C . GLU C 2 149 ? 256.035 28.811 119.737 1.00 33.10 181 GLU C C 1
ATOM 5437 O O . GLU C 2 149 ? 254.882 28.817 120.174 1.00 34.21 181 GLU C O 1
ATOM 5443 N N . HIS C 2 150 ? 256.375 28.286 118.569 1.00 29.48 182 HIS C N 1
ATOM 5444 C CA . HIS C 2 150 ? 255.418 27.626 117.699 1.00 28.94 182 HIS C CA 1
ATOM 5445 C C . HIS C 2 150 ? 254.694 26.456 118.378 1.00 29.20 182 HIS C C 1
ATOM 5446 O O . HIS C 2 150 ? 253.469 26.391 118.340 1.00 28.26 182 HIS C O 1
ATOM 5453 N N . PHE C 2 151 ? 255.452 25.527 118.968 1.00 27.78 183 PHE C N 1
ATOM 5454 C CA . PHE C 2 151 ? 254.856 24.347 119.588 1.00 28.40 183 PHE C CA 1
ATOM 5455 C C . PHE C 2 151 ? 253.919 24.754 120.715 1.00 29.33 183 PHE C C 1
ATOM 5456 O O . PHE C 2 151 ? 252.786 24.289 120.795 1.00 29.92 183 PHE C O 1
ATOM 5464 N N . LYS C 2 152 ? 254.404 25.629 121.587 1.00 30.83 184 LYS C N 1
ATOM 5465 C CA . LYS C 2 152 ? 253.610 26.068 122.727 1.00 33.06 184 LYS C CA 1
ATOM 5466 C C . LYS C 2 152 ? 252.333 26.759 122.272 1.00 32.73 184 LYS C C 1
ATOM 5467 O O . LYS C 2 152 ? 251.314 26.710 122.953 1.00 33.29 184 LYS C O 1
ATOM 5469 N N . GLN C 2 153 ? 252.378 27.412 121.120 1.00 32.01 185 GLN C N 1
ATOM 5470 C CA . GLN C 2 153 ? 251.189 28.115 120.667 1.00 32.51 185 GLN C CA 1
ATOM 5471 C C . GLN C 2 153 ? 250.165 27.143 120.064 1.00 33.37 185 GLN C C 1
ATOM 5472 O O . GLN C 2 153 ? 248.973 27.290 120.287 1.00 35.18 185 GLN C O 1
ATOM 5478 N N . ASN C 2 154 ? 250.620 26.150 119.307 1.00 39.44 186 ASN C N 1
ATOM 5479 C CA . ASN C 2 154 ? 249.668 25.327 118.569 1.00 40.71 186 ASN C CA 1
ATOM 5480 C C . ASN C 2 154 ? 249.392 23.933 119.147 1.00 40.27 186 ASN C C 1
ATOM 5481 O O . ASN C 2 154 ? 248.538 23.220 118.633 1.00 40.44 186 ASN C O 1
ATOM 5486 N N . TYR C 2 155 ? 250.082 23.554 120.221 1.00 36.34 187 TYR C N 1
ATOM 5487 C CA . TYR C 2 155 ? 249.948 22.202 120.777 1.00 35.07 187 TYR C CA 1
ATOM 5488 C C . TYR C 2 155 ? 249.779 22.193 122.286 1.00 35.00 187 TYR C C 1
ATOM 5489 O O . TYR C 2 155 ? 250.433 22.969 122.980 1.00 36.70 187 TYR C O 1
ATOM 5498 N N . THR C 2 156 ? 248.950 21.287 122.793 1.00 34.39 188 THR C N 1
ATOM 5499 C CA . THR C 2 156 ? 248.843 21.083 124.237 1.00 35.80 188 THR C CA 1
ATOM 5500 C C . THR C 2 156 ? 250.150 20.561 124.819 1.00 35.67 188 THR C C 1
ATOM 5501 O O . THR C 2 156 ? 251.020 20.082 124.090 1.00 34.81 188 THR C O 1
ATOM 5505 N N . ASN C 2 157 ? 250.262 20.617 126.143 1.00 40.53 189 ASN C N 1
ATOM 5506 C CA . ASN C 2 157 ? 251.423 20.057 126.828 1.00 40.31 189 ASN C CA 1
ATOM 5507 C C . ASN C 2 157 ? 251.533 18.551 126.618 1.00 39.06 189 ASN C C 1
ATOM 5508 O O . ASN C 2 157 ? 252.630 18.004 126.536 1.00 39.86 189 ASN C O 1
ATOM 5513 N N . GLU C 2 158 ? 250.388 17.884 126.519 1.00 33.96 190 GLU C N 1
ATOM 5514 C CA . GLU C 2 158 ? 250.366 16.445 126.280 1.00 34.06 190 GLU C CA 1
ATOM 5515 C C . GLU C 2 158 ? 250.912 16.107 124.894 1.00 32.36 190 GLU C C 1
ATOM 5516 O O . GLU C 2 158 ? 251.668 15.152 124.735 1.00 32.15 190 GLU C O 1
ATOM 5518 N N . GLU C 2 159 ? 250.536 16.900 123.896 1.00 35.72 191 GLU C N 1
ATOM 5519 C CA . GLU C 2 159 ? 251.042 16.712 122.538 1.00 34.17 191 GLU C CA 1
ATOM 5520 C C . GLU C 2 159 ? 252.546 17.011 122.463 1.00 34.33 191 GLU C C 1
ATOM 5521 O O . GLU C 2 159 ? 253.288 16.350 121.731 1.00 34.37 191 GLU C O 1
ATOM 5527 N N . ILE C 2 160 ? 252.996 18.004 123.226 1.00 31.60 192 ILE C N 1
ATOM 5528 C CA . ILE C 2 160 ? 254.408 18.384 123.222 1.00 28.87 192 ILE C CA 1
ATOM 5529 C C . ILE C 2 160 ? 255.253 17.280 123.859 1.00 29.95 192 ILE C C 1
ATOM 5530 O O . ILE C 2 160 ? 256.302 16.914 123.347 1.00 32.54 192 ILE C O 1
ATOM 5535 N N . GLN C 2 161 ? 254.781 16.737 124.974 1.00 33.04 193 GLN C N 1
ATOM 5536 C CA . GLN C 2 161 ? 255.473 15.639 125.633 1.00 34.16 193 GLN C CA 1
ATOM 5537 C C . GLN C 2 161 ? 255.639 14.428 124.702 1.00 32.57 193 GLN C C 1
ATOM 5538 O O . GLN C 2 161 ? 256.651 13.730 124.753 1.00 33.25 193 GLN C O 1
ATOM 5544 N N . ASP C 2 162 ? 254.651 14.184 123.844 1.00 33.36 194 ASP C N 1
ATOM 5545 C CA . ASP C 2 162 ? 254.763 13.116 122.858 1.00 33.82 194 ASP C CA 1
ATOM 5546 C C . ASP C 2 162 ? 255.766 13.425 121.742 1.00 33.56 194 ASP C C 1
ATOM 5547 O O . ASP C 2 162 ? 255.980 12.593 120.864 1.00 31.74 194 ASP C O 1
ATOM 5552 N N . MET C 2 163 ? 256.380 14.607 121.757 1.00 35.56 195 MET C N 1
ATOM 5553 C CA . MET C 2 163 ? 257.382 14.919 120.734 1.00 35.39 195 MET C CA 1
ATOM 5554 C C . MET C 2 163 ? 258.782 14.517 121.180 1.00 34.68 195 MET C C 1
ATOM 5555 O O . MET C 2 163 ? 259.732 14.637 120.411 1.00 34.85 195 MET C O 1
ATOM 5560 N N . TYR C 2 164 ? 258.909 14.048 122.420 1.00 24.93 196 TYR C N 1
ATOM 5561 C CA . TYR C 2 164 ? 260.228 13.722 122.962 1.00 26.59 196 TYR C CA 1
ATOM 5562 C C . TYR C 2 164 ? 260.351 12.288 123.461 1.00 28.24 196 TYR C C 1
ATOM 5563 O O . TYR C 2 164 ? 259.365 11.683 123.885 1.00 27.57 196 TYR C O 1
ATOM 5572 N N . PHE C 2 165 ? 261.568 11.748 123.420 1.00 31.42 197 PHE C N 1
ATOM 5573 C CA . PHE C 2 165 ? 261.845 10.476 124.062 1.00 33.18 197 PHE C CA 1
ATOM 5574 C C . PHE C 2 165 ? 261.726 10.618 125.577 1.00 33.62 197 PHE C C 1
ATOM 5575 O O . PHE C 2 165 ? 261.847 11.716 126.114 1.00 33.94 197 PHE C O 1
ATOM 5583 N N . LYS C 2 166 ? 261.472 9.511 126.262 1.00 33.33 198 LYS C N 1
ATOM 5584 C CA . LYS C 2 166 ? 261.268 9.569 127.703 1.00 34.76 198 LYS C CA 1
ATOM 5585 C C . LYS C 2 166 ? 262.588 9.591 128.470 1.00 36.35 198 LYS C C 1
ATOM 5586 O O . LYS C 2 166 ? 262.730 10.333 129.463 1.00 36.38 198 LYS C O 1
ATOM 5588 N N . THR C 2 167 ? 263.545 8.779 128.024 1.00 42.80 199 THR C N 1
ATOM 5589 C CA . THR C 2 167 ? 264.806 8.620 128.744 1.00 45.52 199 THR C CA 1
ATOM 5590 C C . THR C 2 167 ? 265.966 9.326 128.052 1.00 46.52 199 THR C C 1
ATOM 5591 O O . THR C 2 167 ? 266.949 9.692 128.693 1.00 48.79 199 THR C O 1
ATOM 5595 N N . ASP C 2 168 ? 265.843 9.520 126.745 1.00 35.54 200 ASP C N 1
ATOM 5596 C CA . ASP C 2 168 ? 266.850 10.223 125.951 1.00 34.16 200 ASP C CA 1
ATOM 5597 C C . ASP C 2 168 ? 266.484 11.706 125.858 1.00 34.51 200 ASP C C 1
ATOM 5598 O O . ASP C 2 168 ? 265.311 12.066 125.923 1.00 35.69 200 ASP C O 1
ATOM 5603 N N . HIS C 2 169 ? 267.478 12.569 125.698 1.00 33.64 201 HIS C N 1
ATOM 5604 C CA . HIS C 2 169 ? 267.217 13.999 125.786 1.00 33.30 201 HIS C CA 1
ATOM 5605 C C . HIS C 2 169 ? 266.943 14.675 124.432 1.00 33.49 201 HIS C C 1
ATOM 5606 O O . HIS C 2 169 ? 266.700 15.882 124.386 1.00 33.18 201 HIS C O 1
ATOM 5613 N N . HIS C 2 170 ? 266.947 13.911 123.338 1.00 29.64 202 HIS C N 1
ATOM 5614 C CA . HIS C 2 170 ? 266.543 14.465 122.034 1.00 27.41 202 HIS C CA 1
ATOM 5615 C C . HIS C 2 170 ? 265.023 14.463 121.858 1.00 26.20 202 HIS C C 1
ATOM 5616 O O . HIS C 2 170 ? 264.302 13.783 122.589 1.00 27.15 202 HIS C O 1
ATOM 5623 N N . TRP C 2 171 ? 264.543 15.221 120.878 1.00 27.93 203 TRP C N 1
ATOM 5624 C CA . TRP C 2 171 ? 263.190 15.021 120.386 1.00 26.06 203 TRP C CA 1
ATOM 5625 C C . TRP C 2 171 ? 263.102 13.679 119.647 1.00 26.29 203 TRP C C 1
ATOM 5626 O O . TRP C 2 171 ? 264.096 13.187 119.103 1.00 25.73 203 TRP C O 1
ATOM 5637 N N . ASN C 2 172 ? 261.917 13.066 119.662 1.00 26.98 204 ASN C N 1
ATOM 5638 C CA . ASN C 2 172 ? 261.724 11.845 118.881 1.00 27.72 204 ASN C CA 1
ATOM 5639 C C . ASN C 2 172 ? 261.407 12.217 117.440 1.00 26.47 204 ASN C C 1
ATOM 5640 O O . ASN C 2 172 ? 261.373 13.402 117.101 1.00 25.68 204 ASN C O 1
ATOM 5645 N N . MET C 2 173 ? 261.168 11.229 116.588 1.00 26.96 205 MET C N 1
ATOM 5646 C CA . MET C 2 173 ? 261.049 11.526 115.158 1.00 25.59 205 MET C CA 1
ATOM 5647 C C . MET C 2 173 ? 259.782 12.327 114.848 1.00 26.05 205 MET C C 1
ATOM 5648 O O . MET C 2 173 ? 259.727 13.062 113.843 1.00 26.12 205 MET C O 1
ATOM 5653 N N . ASP C 2 174 ? 258.760 12.184 115.685 1.00 23.41 206 ASP C N 1
ATOM 5654 C CA . ASP C 2 174 ? 257.541 12.963 115.485 1.00 26.18 206 ASP C CA 1
ATOM 5655 C C . ASP C 2 174 ? 257.805 14.453 115.738 1.00 25.06 206 ASP C C 1
ATOM 5656 O O . ASP C 2 174 ? 257.449 15.322 114.917 1.00 24.01 206 ASP C O 1
ATOM 5661 N N . GLY C 2 175 ? 258.435 14.755 116.872 1.00 27.44 207 GLY C N 1
ATOM 5662 C CA . GLY C 2 175 ? 258.882 16.112 117.134 1.00 26.67 207 GLY C CA 1
ATOM 5663 C C . GLY C 2 175 ? 259.819 16.629 116.044 1.00 25.89 207 GLY C C 1
ATOM 5664 O O . GLY C 2 175 ? 259.713 17.763 115.572 1.00 25.44 207 GLY C O 1
ATOM 5665 N N . ALA C 2 176 ? 260.752 15.784 115.644 1.00 24.44 208 ALA C N 1
ATOM 5666 C CA . ALA C 2 176 ? 261.761 16.175 114.681 1.00 23.94 208 ALA C CA 1
ATOM 5667 C C . ALA C 2 176 ? 261.122 16.431 113.319 1.00 23.94 208 ALA C C 1
ATOM 5668 O O . ALA C 2 176 ? 261.479 17.397 112.620 1.00 22.68 208 ALA C O 1
ATOM 5670 N N . PHE C 2 177 ? 260.153 15.596 112.947 1.00 21.60 209 PHE C N 1
ATOM 5671 C CA . PHE C 2 177 ? 259.485 15.806 111.677 1.00 21.65 209 PHE C CA 1
ATOM 5672 C C . PHE C 2 177 ? 258.713 17.111 111.679 1.00 20.03 209 PHE C C 1
ATOM 5673 O O . PHE C 2 177 ? 258.752 17.836 110.700 1.00 21.07 209 PHE C O 1
ATOM 5681 N N . LEU C 2 178 ? 258.002 17.394 112.771 1.00 22.61 210 LEU C N 1
ATOM 5682 C CA . LEU C 2 178 ? 257.238 18.633 112.877 1.00 23.97 210 LEU C CA 1
ATOM 5683 C C . LEU C 2 178 ? 258.183 19.853 112.865 1.00 22.53 210 LEU C C 1
ATOM 5684 O O . LEU C 2 178 ? 257.867 20.898 112.294 1.00 23.21 210 LEU C O 1
ATOM 5689 N N . GLY C 2 179 ? 259.349 19.702 113.485 1.00 19.59 211 GLY C N 1
ATOM 5690 C CA . GLY C 2 179 ? 260.354 20.757 113.485 1.00 18.47 211 GLY C CA 1
ATOM 5691 C C . GLY C 2 179 ? 260.836 21.017 112.059 1.00 19.14 211 GLY C C 1
ATOM 5692 O O . GLY C 2 179 ? 260.895 22.162 111.591 1.00 19.76 211 GLY C O 1
ATOM 5693 N N . TYR C 2 180 ? 261.178 19.942 111.366 1.00 20.11 212 TYR C N 1
ATOM 5694 C CA . TYR C 2 180 ? 261.625 20.020 109.983 1.00 20.96 212 TYR C CA 1
ATOM 5695 C C . TYR C 2 180 ? 260.603 20.686 109.058 1.00 23.08 212 TYR C C 1
ATOM 5696 O O . TYR C 2 180 ? 260.960 21.518 108.222 1.00 25.60 212 TYR C O 1
ATOM 5705 N N . GLN C 2 181 ? 259.336 20.304 109.209 1.00 21.12 213 GLN C N 1
ATOM 5706 C CA . GLN C 2 181 ? 258.240 20.904 108.461 1.00 21.18 213 GLN C CA 1
ATOM 5707 C C . GLN C 2 181 ? 258.165 22.407 108.674 1.00 21.31 213 GLN C C 1
ATOM 5708 O O . GLN C 2 181 ? 258.067 23.183 107.718 1.00 21.96 213 GLN C O 1
ATOM 5714 N N . TYR C 2 182 ? 258.191 22.807 109.941 1.00 25.29 214 TYR C N 1
ATOM 5715 C CA . TYR C 2 182 ? 258.095 24.215 110.305 1.00 23.79 214 TYR C CA 1
ATOM 5716 C C . TYR C 2 182 ? 259.326 24.973 109.825 1.00 24.29 214 TYR C C 1
ATOM 5717 O O . TYR C 2 182 ? 259.221 26.107 109.383 1.00 25.10 214 TYR C O 1
ATOM 5726 N N . ILE C 2 183 ? 260.496 24.344 109.922 1.00 21.89 215 ILE C N 1
ATOM 5727 C CA . ILE C 2 183 ? 261.723 24.995 109.469 1.00 22.17 215 ILE C CA 1
ATOM 5728 C C . ILE C 2 183 ? 261.648 25.275 107.972 1.00 22.80 215 ILE C C 1
ATOM 5729 O O . ILE C 2 183 ? 261.851 26.418 107.534 1.00 25.17 215 ILE C O 1
ATOM 5734 N N . MET C 2 184 ? 261.330 24.248 107.192 1.00 27.29 216 MET C N 1
ATOM 5735 C CA . MET C 2 184 ? 261.334 24.401 105.738 1.00 29.45 216 MET C CA 1
ATOM 5736 C C . MET C 2 184 ? 260.199 25.291 105.219 1.00 29.73 216 MET C C 1
ATOM 5737 O O . MET C 2 184 ? 260.400 26.034 104.267 1.00 30.55 216 MET C O 1
ATOM 5742 N N . ASN C 2 185 ? 259.020 25.228 105.837 1.00 30.88 217 ASN C N 1
ATOM 5743 C CA . ASN C 2 185 ? 257.924 26.116 105.427 1.00 32.10 217 ASN C CA 1
ATOM 5744 C C . ASN C 2 185 ? 258.184 27.580 105.826 1.00 31.79 217 ASN C C 1
ATOM 5745 O O . ASN C 2 185 ? 257.637 28.501 105.227 1.00 34.12 217 ASN C O 1
ATOM 5750 N N . THR C 2 186 ? 259.024 27.788 106.831 1.00 24.53 218 THR C N 1
ATOM 5751 C CA . THR C 2 186 ? 259.467 29.130 107.205 1.00 25.13 218 THR C CA 1
ATOM 5752 C C . THR C 2 186 ? 260.430 29.674 106.160 1.00 25.56 218 THR C C 1
ATOM 5753 O O . THR C 2 186 ? 260.242 30.763 105.631 1.00 26.91 218 THR C O 1
ATOM 5757 N N . ILE C 2 187 ? 261.473 28.905 105.868 1.00 27.00 219 ILE C N 1
ATOM 5758 C CA . ILE C 2 187 ? 262.456 29.309 104.857 1.00 28.88 219 ILE C CA 1
ATOM 5759 C C . ILE C 2 187 ? 261.756 29.578 103.522 1.00 29.39 219 ILE C C 1
ATOM 5760 O O . ILE C 2 187 ? 262.013 30.578 102.859 1.00 30.71 219 ILE C O 1
ATOM 5765 N N . GLY C 2 188 ? 260.839 28.697 103.153 1.00 25.77 220 GLY C N 1
ATOM 5766 C CA . GLY C 2 188 ? 260.062 28.872 101.935 1.00 25.28 220 GLY C CA 1
ATOM 5767 C C . GLY C 2 188 ? 259.237 30.147 101.925 1.00 26.72 220 GLY C C 1
ATOM 5768 O O . GLY C 2 188 ? 258.934 30.691 100.854 1.00 28.33 220 GLY C O 1
ATOM 5769 N N . GLN C 2 189 ? 258.856 30.622 103.109 1.00 33.90 221 GLN C N 1
ATOM 5770 C CA . GLN C 2 189 ? 258.094 31.864 103.215 1.00 37.43 221 GLN C CA 1
ATOM 5771 C C . GLN C 2 189 ? 259.021 33.073 103.349 1.00 38.56 221 GLN C C 1
ATOM 5772 O O . GLN C 2 189 ? 258.582 34.223 103.236 1.00 38.79 221 GLN C O 1
ATOM 5778 N N . GLN C 2 190 ? 260.309 32.812 103.557 1.00 41.25 222 GLN C N 1
ATOM 5779 C CA . GLN C 2 190 ? 261.258 33.889 103.807 1.00 41.17 222 GLN C CA 1
ATOM 5780 C C . GLN C 2 190 ? 262.309 34.091 102.721 1.00 40.82 222 GLN C C 1
ATOM 5781 O O . GLN C 2 190 ? 262.767 35.201 102.500 1.00 40.46 222 GLN C O 1
ATOM 5787 N N . SER C 2 191 ? 262.701 33.007 102.064 1.00 36.18 223 SER C N 1
ATOM 5788 C CA . SER C 2 191 ? 263.872 33.025 101.194 1.00 35.23 223 SER C CA 1
ATOM 5789 C C . SER C 2 191 ? 263.624 33.715 99.859 1.00 38.73 223 SER C C 1
ATOM 5790 O O . SER C 2 191 ? 262.489 33.804 99.389 1.00 41.63 223 SER C O 1
ATOM 5793 N N . SER C 2 192 ? 264.708 34.201 99.262 1.00 38.65 224 SER C N 1
ATOM 5794 C CA . SER C 2 192 ? 264.679 34.750 97.913 1.00 41.88 224 SER C CA 1
ATOM 5795 C C . SER C 2 192 ? 265.132 33.718 96.889 1.00 40.83 224 SER C C 1
ATOM 5796 O O . SER C 2 192 ? 265.052 33.959 95.693 1.00 43.59 224 SER C O 1
ATOM 5799 N N . ILE C 2 193 ? 265.635 32.583 97.358 1.00 37.14 225 ILE C N 1
ATOM 5800 C CA . ILE C 2 193 ? 266.197 31.579 96.455 1.00 36.08 225 ILE C CA 1
ATOM 5801 C C . ILE C 2 193 ? 265.604 30.185 96.645 1.00 35.34 225 ILE C C 1
ATOM 5802 O O . ILE C 2 193 ? 265.879 29.284 95.855 1.00 35.23 225 ILE C O 1
ATOM 5807 N N . TYR C 2 194 ? 264.809 30.002 97.696 1.00 38.42 226 TYR C N 1
ATOM 5808 C CA . TYR C 2 194 ? 264.104 28.738 97.894 1.00 37.99 226 TYR C CA 1
ATOM 5809 C C . TYR C 2 194 ? 262.590 28.937 97.922 1.00 39.33 226 TYR C C 1
ATOM 5810 O O . TYR C 2 194 ? 262.080 29.719 98.722 1.00 37.35 226 TYR C O 1
ATOM 5819 N N . LYS C 2 195 ? 261.871 28.219 97.066 1.00 52.54 227 LYS C N 1
ATOM 5820 C CA . LYS C 2 195 ? 260.412 28.300 97.063 1.00 53.74 227 LYS C CA 1
ATOM 5821 C C . LYS C 2 195 ? 259.779 26.928 96.842 1.00 55.54 227 LYS C C 1
ATOM 5822 O O . LYS C 2 195 ? 258.802 26.794 96.104 1.00 58.14 227 LYS C O 1
ATOM 5824 N N . GLY C 2 196 ? 260.339 25.909 97.488 1.00 46.09 228 GLY C N 1
ATOM 5825 C CA . GLY C 2 196 ? 259.882 24.543 97.299 1.00 45.29 228 GLY C CA 1
ATOM 5826 C C . GLY C 2 196 ? 258.450 24.313 97.737 1.00 44.22 228 GLY C C 1
ATOM 5827 O O . GLY C 2 196 ? 257.826 25.188 98.337 1.00 43.18 228 GLY C O 1
ATOM 5828 N N . LYS C 2 197 ? 257.919 23.136 97.421 1.00 38.49 229 LYS C N 1
ATOM 5829 C CA . LYS C 2 197 ? 256.548 22.807 97.795 1.00 38.78 229 LYS C CA 1
ATOM 5830 C C . LYS C 2 197 ? 256.489 22.626 99.304 1.00 37.40 229 LYS C C 1
ATOM 5831 O O . LYS C 2 197 ? 257.448 22.169 99.918 1.00 34.38 229 LYS C O 1
ATOM 5833 N N . GLU C 2 198 ? 255.376 23.013 99.910 1.00 45.21 230 GLU C N 1
ATOM 5834 C CA . GLU C 2 198 ? 255.293 22.933 101.354 1.00 44.70 230 GLU C CA 1
ATOM 5835 C C . GLU C 2 198 ? 255.396 21.478 101.795 1.00 41.13 230 GLU C C 1
ATOM 5836 O O . GLU C 2 198 ? 255.020 20.558 101.067 1.00 40.44 230 GLU C O 1
ATOM 5842 N N . ILE C 2 199 ? 255.957 21.285 102.976 1.00 30.91 231 ILE C N 1
ATOM 5843 C CA . ILE C 2 199 ? 256.106 19.960 103.535 1.00 28.95 231 ILE C CA 1
ATOM 5844 C C . ILE C 2 199 ? 254.787 19.531 104.119 1.00 30.43 231 ILE C C 1
ATOM 5845 O O . ILE C 2 199 ? 254.264 20.179 105.022 1.00 31.22 231 ILE C O 1
ATOM 5850 N N . ALA C 2 200 ? 254.253 18.440 103.582 1.00 31.19 232 ALA C N 1
ATOM 5851 C CA . ALA C 2 200 ? 252.981 17.891 104.017 1.00 32.57 232 ALA C CA 1
ATOM 5852 C C . ALA C 2 200 ? 253.194 16.454 104.460 1.00 31.25 232 ALA C C 1
ATOM 5853 O O . ALA C 2 200 ? 253.965 15.721 103.834 1.00 30.21 232 ALA C O 1
ATOM 5855 N N . ALA C 2 201 ? 252.526 16.066 105.546 1.00 31.11 233 ALA C N 1
ATOM 5856 C CA . ALA C 2 201 ? 252.691 14.730 106.119 1.00 29.84 233 ALA C CA 1
ATOM 5857 C C . ALA C 2 201 ? 252.318 13.627 105.116 1.00 30.70 233 ALA C C 1
ATOM 5858 O O . ALA C 2 201 ? 252.956 12.579 105.070 1.00 29.36 233 ALA C O 1
ATOM 5860 N N . ALA C 2 202 ? 251.294 13.884 104.308 1.00 33.61 234 ALA C N 1
ATOM 5861 C CA . ALA C 2 202 ? 250.825 12.913 103.319 1.00 35.74 234 ALA C CA 1
ATOM 5862 C C . ALA C 2 202 ? 251.902 12.457 102.326 1.00 34.91 234 ALA C C 1
ATOM 5863 O O . ALA C 2 202 ? 251.766 11.392 101.718 1.00 34.22 234 ALA C O 1
ATOM 5865 N N . ASP C 2 203 ? 252.955 13.258 102.156 1.00 34.55 235 ASP C N 1
ATOM 5866 C CA . ASP C 2 203 ? 254.023 12.918 101.220 1.00 33.73 235 ASP C CA 1
ATOM 5867 C C . ASP C 2 203 ? 255.095 12.045 101.874 1.00 32.11 235 ASP C C 1
ATOM 5868 O O . ASP C 2 203 ? 256.140 11.750 101.280 1.00 30.16 235 ASP C O 1
ATOM 5873 N N . TYR C 2 204 ? 254.856 11.662 103.118 1.00 27.64 236 TYR C N 1
ATOM 5874 C CA . TYR C 2 204 ? 255.821 10.819 103.796 1.00 25.64 236 TYR C CA 1
ATOM 5875 C C . TYR C 2 204 ? 255.119 9.580 104.286 1.00 26.41 236 TYR C C 1
ATOM 5876 O O . TYR C 2 204 ? 253.887 9.534 104.329 1.00 28.21 236 TYR C O 1
ATOM 5885 N N . THR C 2 205 ? 255.905 8.572 104.628 1.00 29.67 237 THR C N 1
ATOM 5886 C CA . THR C 2 205 ? 255.394 7.401 105.326 1.00 29.32 237 THR C CA 1
ATOM 5887 C C . THR C 2 205 ? 256.100 7.254 106.667 1.00 29.02 237 THR C C 1
ATOM 5888 O O . THR C 2 205 ? 257.316 7.072 106.718 1.00 26.67 237 THR C O 1
ATOM 5892 N N . ARG C 2 206 ? 255.328 7.337 107.742 1.00 25.92 238 ARG C N 1
ATOM 5893 C CA . ARG C 2 206 ? 255.828 7.129 109.096 1.00 26.35 238 ARG C CA 1
ATOM 5894 C C . ARG C 2 206 ? 255.713 5.653 109.490 1.00 26.93 238 ARG C C 1
ATOM 5895 O O . ARG C 2 206 ? 254.613 5.087 109.543 1.00 28.17 238 ARG C O 1
ATOM 5903 N N . THR C 2 207 ? 256.863 5.040 109.752 1.00 30.43 239 THR C N 1
ATOM 5904 C CA . THR C 2 207 ? 256.945 3.646 110.159 1.00 30.61 239 THR C CA 1
ATOM 5905 C C . THR C 2 207 ? 257.592 3.606 111.530 1.00 30.76 239 THR C C 1
ATOM 5906 O O . THR C 2 207 ? 258.609 4.259 111.752 1.00 30.25 239 THR C O 1
ATOM 5910 N N . CYS C 2 208 ? 257.007 2.829 112.434 1.00 32.70 240 CYS C N 1
ATOM 5911 C CA . CYS C 2 208 ? 257.386 2.833 113.844 1.00 34.47 240 CYS C CA 1
ATOM 5912 C C . CYS C 2 208 ? 257.665 1.444 114.388 1.00 37.36 240 CYS C C 1
ATOM 5913 O O . CYS C 2 208 ? 256.935 0.492 114.093 1.00 37.90 240 CYS C O 1
ATOM 5916 N N . ALA C 2 209 ? 258.709 1.342 115.203 1.00 30.62 241 ALA C N 1
ATOM 5917 C CA . ALA C 2 209 ? 258.862 0.194 116.066 1.00 34.23 241 ALA C CA 1
ATOM 5918 C C . ALA C 2 209 ? 258.288 0.603 117.420 1.00 38.20 241 ALA C C 1
ATOM 5919 O O . ALA C 2 209 ? 258.500 1.739 117.858 1.00 39.41 241 ALA C O 1
ATOM 5921 N N . GLN C 2 210 ? 257.564 -0.303 118.069 1.00 44.35 242 GLN C N 1
ATOM 5922 C CA . GLN C 2 210 ? 256.763 0.054 119.241 1.00 47.79 242 GLN C CA 1
ATOM 5923 C C . GLN C 2 210 ? 257.532 0.056 120.558 1.00 47.41 242 GLN C C 1
ATOM 5924 O O . GLN C 2 210 ? 257.173 0.799 121.470 1.00 49.30 242 GLN C O 1
ATOM 5930 N N . ASN C 2 211 ? 258.564 -0.778 120.668 1.00 41.59 243 ASN C N 1
ATOM 5931 C CA . ASN C 2 211 ? 259.300 -0.905 121.927 1.00 43.97 243 ASN C CA 1
ATOM 5932 C C . ASN C 2 211 ? 260.816 -1.009 121.762 1.00 43.19 243 ASN C C 1
ATOM 5933 O O . ASN C 2 211 ? 261.394 -2.070 121.994 1.00 43.20 243 ASN C O 1
ATOM 5938 N N . LYS C 2 212 ? 261.457 0.094 121.376 1.00 44.13 244 LYS C N 1
ATOM 5939 C CA . LYS C 2 212 ? 262.921 0.148 121.329 1.00 43.69 244 LYS C CA 1
ATOM 5940 C C . LYS C 2 212 ? 263.475 0.724 122.618 1.00 46.09 244 LYS C C 1
ATOM 5941 O O . LYS C 2 212 ? 262.874 1.606 123.219 1.00 48.10 244 LYS C O 1
ATOM 5947 N N . HIS C 2 213 ? 264.619 0.219 123.050 1.00 46.50 245 HIS C N 1
ATOM 5948 C CA . HIS C 2 213 ? 265.319 0.800 124.183 1.00 45.57 245 HIS C CA 1
ATOM 5949 C C . HIS C 2 213 ? 266.413 1.722 123.659 1.00 44.70 245 HIS C C 1
ATOM 5950 O O . HIS C 2 213 ? 267.197 1.336 122.797 1.00 43.47 245 HIS C O 1
ATOM 5957 N N . LEU C 2 214 ? 266.441 2.953 124.153 1.00 42.79 246 LEU C N 1
ATOM 5958 C CA . LEU C 2 214 ? 267.554 3.846 123.876 1.00 42.65 246 LEU C CA 1
ATOM 5959 C C . LEU C 2 214 ? 268.524 3.819 125.042 1.00 45.06 246 LEU C C 1
ATOM 5960 O O . LEU C 2 214 ? 268.116 3.949 126.200 1.00 46.27 246 LEU C O 1
ATOM 5965 N N . VAL C 2 215 ? 269.803 3.620 124.741 1.00 46.13 247 VAL C N 1
ATOM 5966 C CA . VAL C 2 215 ? 270.834 3.668 125.772 1.00 49.24 247 VAL C CA 1
ATOM 5967 C C . VAL C 2 215 ? 271.436 5.064 125.845 1.00 51.85 247 VAL C C 1
ATOM 5968 O O . VAL C 2 215 ? 271.440 5.794 124.854 1.00 49.41 247 VAL C O 1
ATOM 5972 N N . GLY C 2 216 ? 271.936 5.434 127.021 1.00 80.54 248 GLY C N 1
ATOM 5973 C CA . GLY C 2 216 ? 272.517 6.750 127.221 1.00 79.57 248 GLY C CA 1
ATOM 5974 C C . GLY C 2 216 ? 273.854 6.919 126.528 1.00 78.52 248 GLY C C 1
ATOM 5975 O O . GLY C 2 216 ? 274.776 7.517 127.085 1.00 78.13 248 GLY C O 1
ATOM 5976 N N . ILE C 2 226 ? 266.808 5.580 136.359 1.00 91.22 258 ILE C N 1
ATOM 5977 C CA . ILE C 2 226 ? 267.332 4.591 135.422 1.00 89.62 258 ILE C CA 1
ATOM 5978 C C . ILE C 2 226 ? 266.450 3.344 135.388 1.00 91.12 258 ILE C C 1
ATOM 5979 O O . ILE C 2 226 ? 266.872 2.259 135.799 1.00 95.07 258 ILE C O 1
ATOM 5984 N N . ASP C 2 227 ? 265.221 3.504 134.904 1.00 78.99 259 ASP C N 1
ATOM 5985 C CA . ASP C 2 227 ? 264.271 2.395 134.841 1.00 80.16 259 ASP C CA 1
ATOM 5986 C C . ASP C 2 227 ? 263.155 2.701 133.848 1.00 77.42 259 ASP C C 1
ATOM 5987 O O . ASP C 2 227 ? 262.342 3.600 134.071 1.00 77.22 259 ASP C O 1
ATOM 5989 N N . ALA C 2 228 ? 263.123 1.954 132.749 1.00 78.96 260 ALA C N 1
ATOM 5990 C CA . ALA C 2 228 ? 262.155 2.217 131.696 1.00 75.11 260 ALA C CA 1
ATOM 5991 C C . ALA C 2 228 ? 261.987 1.046 130.733 1.00 72.97 260 ALA C C 1
ATOM 5992 O O . ALA C 2 228 ? 262.963 0.416 130.321 1.00 71.72 260 ALA C O 1
ATOM 5994 N N . ASN C 2 229 ? 260.739 0.761 130.377 1.00 63.21 261 ASN C N 1
ATOM 5995 C CA . ASN C 2 229 ? 260.461 -0.201 129.323 1.00 62.21 261 ASN C CA 1
ATOM 5996 C C . ASN C 2 229 ? 260.622 0.463 127.964 1.00 58.59 261 ASN C C 1
ATOM 5997 O O . ASN C 2 229 ? 261.235 1.529 127.855 1.00 56.54 261 ASN C O 1
ATOM 6002 N N . GLY C 2 230 ? 260.059 -0.160 126.933 1.00 65.44 262 GLY C N 1
ATOM 6003 C CA . GLY C 2 230 ? 260.265 0.267 125.561 1.00 61.74 262 GLY C CA 1
ATOM 6004 C C . GLY C 2 230 ? 259.876 1.688 125.200 1.00 59.03 262 GLY C C 1
ATOM 6005 O O . GLY C 2 230 ? 259.256 2.406 125.982 1.00 59.75 262 GLY C O 1
ATOM 6006 N N . GLU C 2 231 ? 260.243 2.070 123.981 1.00 45.76 263 GLU C N 1
ATOM 6007 C CA . GLU C 2 231 ? 260.031 3.409 123.434 1.00 45.70 263 GLU C CA 1
ATOM 6008 C C . GLU C 2 231 ? 259.644 3.354 121.954 1.00 43.64 263 GLU C C 1
ATOM 6009 O O . GLU C 2 231 ? 260.196 2.561 121.205 1.00 41.58 263 GLU C O 1
ATOM 6015 N N . LYS C 2 232 ? 258.724 4.219 121.535 1.00 43.94 264 LYS C N 1
ATOM 6016 C CA . LYS C 2 232 ? 258.356 4.329 120.124 1.00 42.12 264 LYS C CA 1
ATOM 6017 C C . LYS C 2 232 ? 259.441 5.028 119.288 1.00 39.76 264 LYS C C 1
ATOM 6018 O O . LYS C 2 232 ? 259.815 6.176 119.531 1.00 40.07 264 LYS C O 1
ATOM 6024 N N . LEU C 2 233 ? 259.952 4.308 118.300 1.00 34.75 265 LEU C N 1
ATOM 6025 C CA . LEU C 2 233 ? 261.039 4.800 117.469 1.00 33.31 265 LEU C CA 1
ATOM 6026 C C . LEU C 2 233 ? 260.549 4.862 116.027 1.00 30.82 265 LEU C C 1
ATOM 6027 O O . LEU C 2 233 ? 260.115 3.842 115.477 1.00 29.79 265 LEU C O 1
ATOM 6032 N N . CYS C 2 234 ? 260.590 6.046 115.420 1.00 31.31 266 CYS C N 1
ATOM 6033 C CA . CYS C 2 234 ? 259.917 6.234 114.132 1.00 30.63 266 CYS C CA 1
ATOM 6034 C C . CYS C 2 234 ? 260.811 6.813 113.033 1.00 28.94 266 CYS C C 1
ATOM 6035 O O . CYS C 2 234 ? 261.853 7.421 113.297 1.00 29.09 266 CYS C O 1
ATOM 6038 N N . TYR C 2 235 ? 260.380 6.589 111.797 1.00 24.99 267 TYR C N 1
ATOM 6039 C CA . TYR C 2 235 ? 260.994 7.184 110.612 1.00 25.78 267 TYR C CA 1
ATOM 6040 C C . TYR C 2 235 ? 259.929 7.778 109.703 1.00 24.78 267 TYR C C 1
ATOM 6041 O O . TYR C 2 235 ? 258.872 7.179 109.487 1.00 24.93 267 TYR C O 1
ATOM 6050 N N . TYR C 2 236 ? 260.243 8.927 109.136 1.00 22.50 268 TYR C N 1
ATOM 6051 C CA . TYR C 2 236 ? 259.395 9.535 108.130 1.00 25.08 268 TYR C CA 1
ATOM 6052 C C . TYR C 2 236 ? 260.124 9.465 106.790 1.00 24.55 268 TYR C C 1
ATOM 6053 O O . TYR C 2 236 ? 261.074 10.193 106.553 1.00 23.79 268 TYR C O 1
ATOM 6062 N N . THR C 2 237 ? 259.696 8.542 105.934 1.00 26.24 269 THR C N 1
ATOM 6063 C CA . THR C 2 237 ? 260.358 8.360 104.647 1.00 25.61 269 THR C CA 1
ATOM 6064 C C . THR C 2 237 ? 259.494 8.928 103.545 1.00 26.20 269 THR C C 1
ATOM 6065 O O . THR C 2 237 ? 258.301 8.629 103.492 1.00 26.76 269 THR C O 1
ATOM 6069 N N . PRO C 2 238 ? 260.084 9.756 102.664 1.00 27.91 270 PRO C N 1
ATOM 6070 C CA . PRO C 2 238 ? 259.356 10.205 101.468 1.00 29.57 270 PRO C CA 1
ATOM 6071 C C . PRO C 2 238 ? 258.762 9.021 100.703 1.00 31.69 270 PRO C C 1
ATOM 6072 O O . PRO C 2 238 ? 259.439 8.002 100.554 1.00 32.46 270 PRO C O 1
ATOM 6076 N N . LYS C 2 239 ? 257.524 9.154 100.231 1.00 39.49 271 LYS C N 1
ATOM 6077 C CA . LYS C 2 239 ? 256.845 8.074 99.517 1.00 39.81 271 LYS C CA 1
ATOM 6078 C C . LYS C 2 239 ? 257.652 7.645 98.300 1.00 43.94 271 LYS C C 1
ATOM 6079 O O . LYS C 2 239 ? 257.591 6.502 97.851 1.00 46.46 271 LYS C O 1
ATOM 6085 N N . ASP C 2 240 ? 258.394 8.605 97.768 1.00 44.01 272 ASP C N 1
ATOM 6086 C CA . ASP C 2 240 ? 259.258 8.414 96.631 1.00 46.66 272 ASP C CA 1
ATOM 6087 C C . ASP C 2 240 ? 260.548 7.732 97.066 1.00 45.99 272 ASP C C 1
ATOM 6088 O O . ASP C 2 240 ? 261.225 7.082 96.274 1.00 48.59 272 ASP C O 1
ATOM 6093 N N . GLY C 2 241 ? 260.873 7.883 98.342 1.00 33.80 273 GLY C N 1
ATOM 6094 C CA . GLY C 2 241 ? 262.185 7.527 98.834 1.00 32.80 273 GLY C CA 1
ATOM 6095 C C . GLY C 2 241 ? 263.088 8.731 98.688 1.00 32.99 273 GLY C C 1
ATOM 6096 O O . GLY C 2 241 ? 262.814 9.630 97.886 1.00 36.05 273 GLY C O 1
ATOM 6097 N N . PHE C 2 242 ? 264.154 8.778 99.478 1.00 31.78 274 PHE C N 1
ATOM 6098 C CA . PHE C 2 242 ? 265.185 9.779 99.258 1.00 32.99 274 PHE C CA 1
ATOM 6099 C C . PHE C 2 242 ? 265.896 9.455 97.954 1.00 36.57 274 PHE C C 1
ATOM 6100 O O . PHE C 2 242 ? 266.460 8.369 97.806 1.00 38.87 274 PHE C O 1
ATOM 6108 N N . ASN C 2 243 ? 265.844 10.375 97.001 1.00 46.90 275 ASN C N 1
ATOM 6109 C CA . ASN C 2 243 ? 266.546 10.189 95.741 1.00 47.47 275 ASN C CA 1
ATOM 6110 C C . ASN C 2 243 ? 267.626 11.246 95.595 1.00 46.88 275 ASN C C 1
ATOM 6111 O O . ASN C 2 243 ? 267.392 12.291 95.014 1.00 48.88 275 ASN C O 1
ATOM 6116 N N . PHE C 2 244 ? 268.794 10.986 96.168 1.00 36.04 276 PHE C N 1
ATOM 6117 C CA . PHE C 2 244 ? 269.916 11.912 96.070 1.00 35.52 276 PHE C CA 1
ATOM 6118 C C . PHE C 2 244 ? 270.874 11.425 95.008 1.00 37.23 276 PHE C C 1
ATOM 6119 O O . PHE C 2 244 ? 270.999 10.225 94.777 1.00 38.06 276 PHE C O 1
ATOM 6127 N N . THR C 2 245 ? 271.527 12.367 94.341 1.00 35.88 277 THR C N 1
ATOM 6128 C CA . THR C 2 245 ? 272.509 12.051 93.321 1.00 37.30 277 THR C CA 1
ATOM 6129 C C . THR C 2 245 ? 273.728 11.435 94.001 1.00 35.95 277 THR C C 1
ATOM 6130 O O . THR C 2 245 ? 274.374 10.523 93.482 1.00 37.20 277 THR C O 1
ATOM 6134 N N . SER C 2 246 ? 274.034 11.943 95.184 1.00 35.48 278 SER C N 1
ATOM 6135 C CA . SER C 2 246 ? 275.124 11.396 95.964 1.00 36.23 278 SER C CA 1
ATOM 6136 C C . SER C 2 246 ? 275.085 11.900 97.387 1.00 34.07 278 SER C C 1
ATOM 6137 O O . SER C 2 246 ? 274.605 12.996 97.670 1.00 32.12 278 SER C O 1
ATOM 6140 N N . VAL C 2 247 ? 275.600 11.064 98.273 1.00 37.41 279 VAL C N 1
ATOM 6141 C CA . VAL C 2 247 ? 275.665 11.348 99.690 1.00 37.19 279 VAL C CA 1
ATOM 6142 C C . VAL C 2 247 ? 277.024 10.864 100.159 1.00 37.67 279 VAL C C 1
ATOM 6143 O O . VAL C 2 247 ? 277.348 9.680 100.010 1.00 39.31 279 VAL C O 1
ATOM 6147 N N . THR C 2 248 ? 277.815 11.787 100.702 1.00 32.75 280 THR C N 1
ATOM 6148 C CA . THR C 2 248 ? 279.197 11.527 101.111 1.00 33.61 280 THR C CA 1
ATOM 6149 C C . THR C 2 248 ? 279.427 12.046 102.516 1.00 33.01 280 THR C C 1
ATOM 6150 O O . THR C 2 248 ? 279.005 13.153 102.832 1.00 33.81 280 THR C O 1
ATOM 6154 N N . ALA C 2 249 ? 280.092 11.265 103.360 1.00 28.34 281 ALA C N 1
ATOM 6155 C CA . ALA C 2 249 ? 280.386 11.728 104.717 1.00 27.01 281 ALA C CA 1
ATOM 6156 C C . ALA C 2 249 ? 281.723 11.205 105.201 1.00 27.84 281 ALA C C 1
ATOM 6157 O O . ALA C 2 249 ? 282.057 10.035 104.995 1.00 30.38 281 ALA C O 1
ATOM 6159 N N . LYS C 2 250 ? 282.489 12.067 105.850 1.00 25.34 282 LYS C N 1
ATOM 6160 C CA . LYS C 2 250 ? 283.744 11.624 106.431 1.00 26.22 282 LYS C CA 1
ATOM 6161 C C . LYS C 2 250 ? 283.606 11.611 107.946 1.00 26.97 282 LYS C C 1
ATOM 6162 O O . LYS C 2 250 ? 283.164 12.608 108.534 1.00 25.75 282 LYS C O 1
ATOM 6168 N N . ASP C 2 251 ? 283.975 10.495 108.580 1.00 25.84 283 ASP C N 1
ATOM 6169 C CA . ASP C 2 251 ? 283.864 10.405 110.024 1.00 26.64 283 ASP C CA 1
ATOM 6170 C C . ASP C 2 251 ? 285.139 10.913 110.704 1.00 28.85 283 ASP C C 1
ATOM 6171 O O . ASP C 2 251 ? 286.074 11.371 110.046 1.00 27.73 283 ASP C O 1
ATOM 6176 N N . VAL C 2 252 ? 285.160 10.848 112.028 1.00 34.76 284 VAL C N 1
ATOM 6177 C CA . VAL C 2 252 ? 286.297 11.341 112.783 1.00 38.10 284 VAL C CA 1
ATOM 6178 C C . VAL C 2 252 ? 287.544 10.514 112.464 1.00 38.85 284 VAL C C 1
ATOM 6179 O O . VAL C 2 252 ? 288.651 11.038 112.440 1.00 39.29 284 VAL C O 1
ATOM 6183 N N . GLN C 2 253 ? 287.356 9.233 112.173 1.00 34.18 285 GLN C N 1
ATOM 6184 C CA . GLN C 2 253 ? 288.485 8.354 111.907 1.00 34.47 285 GLN C CA 1
ATOM 6185 C C . GLN C 2 253 ? 288.998 8.521 110.488 1.00 34.13 285 GLN C C 1
ATOM 6186 O O . GLN C 2 253 ? 289.953 7.868 110.092 1.00 35.46 285 GLN C O 1
ATOM 6192 N N . GLY C 2 254 ? 288.363 9.409 109.730 1.00 34.07 286 GLY C N 1
ATOM 6193 C CA . GLY C 2 254 ? 288.799 9.716 108.382 1.00 33.39 286 GLY C CA 1
ATOM 6194 C C . GLY C 2 254 ? 288.323 8.750 107.313 1.00 33.70 286 GLY C C 1
ATOM 6195 O O . GLY C 2 254 ? 288.745 8.862 106.158 1.00 33.49 286 GLY C O 1
ATOM 6196 N N . THR C 2 255 ? 287.451 7.804 107.672 1.00 31.48 287 THR C N 1
ATOM 6197 C CA . THR C 2 255 ? 286.854 6.954 106.650 1.00 30.19 287 THR C CA 1
ATOM 6198 C C . THR C 2 255 ? 285.714 7.697 105.974 1.00 31.55 287 THR C C 1
ATOM 6199 O O . THR C 2 255 ? 285.149 8.645 106.531 1.00 31.17 287 THR C O 1
ATOM 6203 N N . VAL C 2 256 ? 285.385 7.253 104.765 1.00 29.16 288 VAL C N 1
ATOM 6204 C CA . VAL C 2 256 ? 284.395 7.923 103.935 1.00 29.51 288 VAL C CA 1
ATOM 6205 C C . VAL C 2 256 ? 283.175 7.037 103.736 1.00 27.89 288 VAL C C 1
ATOM 6206 O O . VAL C 2 256 ? 283.279 5.911 103.256 1.00 28.09 288 VAL C O 1
ATOM 6210 N N . HIS C 2 257 ? 282.022 7.556 104.144 1.00 29.11 289 HIS C N 1
ATOM 6211 C CA . HIS C 2 257 ? 280.753 6.874 103.966 1.00 28.73 289 HIS C CA 1
ATOM 6212 C C . HIS C 2 257 ? 280.128 7.309 102.640 1.00 30.29 289 HIS C C 1
ATOM 6213 O O . HIS C 2 257 ? 280.016 8.513 102.355 1.00 29.55 289 HIS C O 1
ATOM 6220 N N . GLN C 2 258 ? 279.707 6.314 101.862 1.00 35.22 290 GLN C N 1
ATOM 6221 C CA . GLN C 2 258 ? 279.389 6.459 100.452 1.00 39.64 290 GLN C CA 1
ATOM 6222 C C . GLN C 2 258 ? 277.901 6.532 100.123 1.00 38.12 290 GLN C C 1
ATOM 6223 O O . GLN C 2 258 ? 277.539 6.871 98.994 1.00 39.15 290 GLN C O 1
ATOM 6229 N N . ASN C 2 259 ? 277.043 6.160 101.067 1.00 40.51 291 ASN C N 1
ATOM 6230 C CA . ASN C 2 259 ? 275.608 6.312 100.848 1.00 43.81 291 ASN C CA 1
ATOM 6231 C C . ASN C 2 259 ? 274.817 6.461 102.138 1.00 41.50 291 ASN C C 1
ATOM 6232 O O . ASN C 2 259 ? 275.257 6.036 103.203 1.00 39.37 291 ASN C O 1
ATOM 6237 N N . LEU C 2 260 ? 273.646 7.075 102.003 1.00 35.75 292 LEU C N 1
ATOM 6238 C CA . LEU C 2 260 ? 272.720 7.338 103.096 1.00 34.03 292 LEU C CA 1
ATOM 6239 C C . LEU C 2 260 ? 272.598 6.164 104.062 1.00 32.91 292 LEU C C 1
ATOM 6240 O O . LEU C 2 260 ? 272.649 6.339 105.289 1.00 33.66 292 LEU C O 1
ATOM 6245 N N . ASP C 2 261 ? 272.497 4.970 103.498 1.00 36.77 293 ASP C N 1
ATOM 6246 C CA . ASP C 2 261 ? 272.361 3.750 104.281 1.00 38.77 293 ASP C CA 1
ATOM 6247 C C . ASP C 2 261 ? 273.603 3.439 105.119 1.00 38.79 293 ASP C C 1
ATOM 6248 O O . ASP C 2 261 ? 273.547 2.623 106.026 1.00 38.27 293 ASP C O 1
ATOM 6253 N N . GLU C 2 262 ? 274.720 4.102 104.831 1.00 39.28 294 GLU C N 1
ATOM 6254 C CA . GLU C 2 262 ? 275.920 3.938 105.646 1.00 3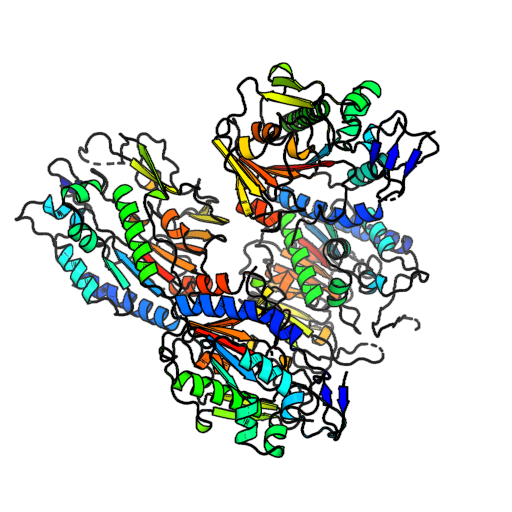9.32 294 GLU C CA 1
ATOM 6255 C C . GLU C 2 262 ? 275.984 5.029 106.705 1.00 39.13 294 GLU C C 1
ATOM 6256 O O . GLU C 2 262 ? 276.950 5.119 107.469 1.00 38.87 294 GLU C O 1
ATOM 6262 N N . ILE C 2 263 ? 274.933 5.846 106.750 1.00 28.50 295 ILE C N 1
ATOM 6263 C CA . ILE C 2 263 ? 274.933 7.060 107.547 1.00 26.28 295 ILE C CA 1
ATOM 6264 C C . ILE C 2 263 ? 273.698 7.213 108.440 1.00 23.88 295 ILE C C 1
ATOM 6265 O O . ILE C 2 263 ? 273.790 7.590 109.601 1.00 24.22 295 ILE C O 1
ATOM 6270 N N . TYR C 2 264 ? 272.538 6.937 107.863 1.00 28.17 296 TYR C N 1
ATOM 6271 C CA . TYR C 2 264 ? 271.259 7.210 108.511 1.00 27.11 296 TYR C CA 1
ATOM 6272 C C . TYR C 2 264 ? 270.509 5.919 108.718 1.00 26.82 296 TYR C C 1
ATOM 6273 O O . TYR C 2 264 ? 270.330 5.169 107.773 1.00 26.36 296 TYR C O 1
ATOM 6282 N N . GLY C 2 265 ? 270.068 5.668 109.950 1.00 24.43 297 GLY C N 1
ATOM 6283 C CA . GLY C 2 265 ? 269.322 4.460 110.271 1.00 25.33 297 GLY C CA 1
ATOM 6284 C C . GLY C 2 265 ? 270.100 3.155 110.159 1.00 27.11 297 GLY C C 1
ATOM 6285 O O . GLY C 2 265 ? 269.521 2.111 109.898 1.00 28.32 297 GLY C O 1
ATOM 628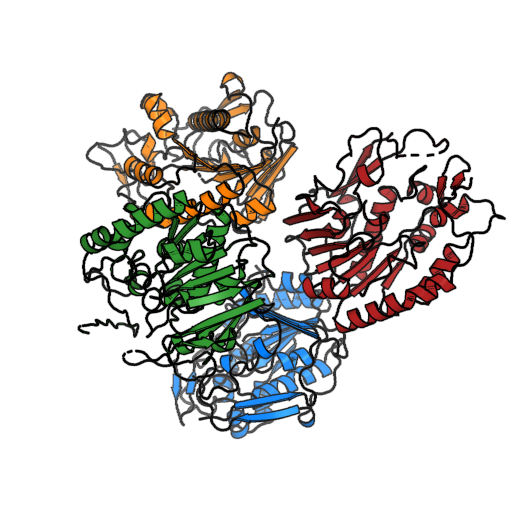6 N N . VAL C 2 266 ? 271.416 3.210 110.355 1.00 29.56 298 VAL C N 1
ATOM 6287 C CA . VAL C 2 266 ? 272.254 2.008 110.291 1.00 30.81 298 VAL C CA 1
ATOM 6288 C C . VAL C 2 266 ? 271.767 0.905 111.241 1.00 32.03 298 VAL C C 1
ATOM 6289 O O . VAL C 2 266 ? 271.834 -0.284 110.917 1.00 33.18 298 VAL C O 1
ATOM 6293 N N . GLU C 2 267 ? 271.270 1.297 112.409 1.00 37.61 299 GLU C N 1
ATOM 6294 C CA . GLU C 2 267 ? 270.836 0.318 113.385 1.00 38.95 299 GLU C CA 1
ATOM 6295 C C . GLU C 2 267 ? 269.328 0.302 113.624 1.00 39.44 299 GLU C C 1
ATOM 6296 O O . GLU C 2 267 ? 268.890 -0.024 114.727 1.00 39.79 299 GLU C O 1
ATOM 6302 N N . ALA C 2 268 ? 268.539 0.635 112.604 1.00 36.69 300 ALA C N 1
ATOM 6303 C CA . ALA C 2 268 ? 267.082 0.641 112.744 1.00 37.05 300 ALA C CA 1
ATOM 6304 C C . ALA C 2 268 ? 266.517 -0.680 113.317 1.00 38.06 300 ALA C C 1
ATOM 6305 O O . ALA C 2 268 ? 265.575 -0.662 114.104 1.00 38.57 300 ALA C O 1
ATOM 6307 N N . ALA C 2 269 ? 267.115 -1.813 112.968 1.00 41.24 301 ALA C N 1
ATOM 6308 C CA . ALA C 2 269 ? 266.609 -3.107 113.443 1.00 42.70 301 ALA C CA 1
ATOM 6309 C C . ALA C 2 269 ? 266.997 -3.448 114.888 1.00 44.88 301 ALA C C 1
ATOM 6310 O O . ALA C 2 269 ? 266.389 -4.329 115.502 1.00 46.74 301 ALA C O 1
ATOM 6312 N N . ALA C 2 270 ? 268.002 -2.760 115.423 1.00 46.11 302 ALA C N 1
ATOM 6313 C CA . ALA C 2 270 ? 268.531 -3.057 116.758 1.00 47.31 302 ALA C CA 1
ATOM 6314 C C . ALA C 2 270 ? 267.483 -2.912 117.860 1.00 47.86 302 ALA C C 1
ATOM 6315 O O . ALA C 2 270 ? 266.742 -1.927 117.908 1.00 47.72 302 ALA C O 1
ATOM 6317 N N . ASP C 2 271 ? 267.425 -3.889 118.756 1.00 50.87 303 ASP C N 1
ATOM 6318 C CA . ASP C 2 271 ? 266.449 -3.836 119.836 1.00 51.76 303 ASP C CA 1
ATOM 6319 C C . ASP C 2 271 ? 266.832 -2.760 120.846 1.00 49.86 303 ASP C C 1
ATOM 6320 O O . ASP C 2 271 ? 265.975 -2.097 121.431 1.00 49.03 303 ASP C O 1
ATOM 6325 N N . THR C 2 272 ? 268.128 -2.567 121.022 1.00 48.05 304 THR C N 1
ATOM 6326 C CA . THR C 2 272 ? 268.608 -1.550 121.934 1.00 48.34 304 THR C CA 1
ATOM 6327 C C . THR C 2 272 ? 269.875 -0.894 121.400 1.00 47.34 304 THR C C 1
ATOM 6328 O O . THR C 2 272 ? 270.867 -1.577 121.158 1.00 49.44 304 THR C O 1
ATOM 6332 N N . THR C 2 273 ? 269.836 0.420 121.199 1.00 41.14 305 THR C N 1
ATOM 6333 C CA . THR C 2 273 ? 271.046 1.177 120.872 1.00 40.88 305 THR C CA 1
ATOM 6334 C C . THR C 2 273 ? 270.825 2.658 121.144 1.00 38.77 305 THR C C 1
ATOM 6335 O O . THR C 2 273 ? 269.861 3.019 121.797 1.00 39.39 305 THR C O 1
ATOM 6339 N N . SER C 2 274 ? 271.724 3.518 120.671 1.00 33.07 306 SER C N 1
ATOM 6340 C CA . SER C 2 274 ? 271.606 4.951 120.951 1.00 31.83 306 SER C CA 1
ATOM 6341 C C . SER C 2 274 ? 270.851 5.740 119.876 1.00 29.49 306 SER C C 1
ATOM 6342 O O . SER C 2 274 ? 270.544 5.220 118.808 1.00 29.02 306 SER C O 1
ATOM 6345 N N . TYR C 2 275 ? 270.578 7.012 120.165 1.00 31.62 307 TYR C N 1
ATOM 6346 C CA . TYR C 2 275 ? 269.974 7.928 119.195 1.00 32.40 307 TYR C CA 1
ATOM 6347 C C . TYR C 2 275 ? 270.827 7.965 117.929 1.00 31.39 307 TYR C C 1
ATOM 6348 O O . TYR C 2 275 ? 270.298 7.945 116.812 1.00 31.31 307 TYR C O 1
ATOM 6357 N N . ALA C 2 276 ? 272.148 7.970 118.110 1.00 24.86 308 ALA C N 1
ATOM 6358 C CA . ALA C 2 276 ? 273.087 8.014 116.988 1.00 26.19 308 ALA C CA 1
ATOM 6359 C C . ALA C 2 276 ? 272.896 6.785 116.113 1.00 24.26 308 ALA C C 1
ATOM 6360 O O . ALA C 2 276 ? 272.873 6.880 114.888 1.00 23.08 308 ALA C O 1
ATOM 6362 N N . GLY C 2 277 ? 272.747 5.637 116.755 1.00 30.78 309 GLY C N 1
ATOM 6363 C CA . GLY C 2 277 ? 272.538 4.393 116.034 1.00 33.02 309 GLY C CA 1
ATOM 6364 C C . GLY C 2 277 ? 271.248 4.384 115.220 1.00 32.18 309 GLY C C 1
ATOM 6365 O O . GLY C 2 277 ? 271.223 3.961 114.053 1.00 31.14 309 GLY C O 1
ATOM 6366 N N . TYR C 2 278 ? 270.169 4.856 115.834 1.00 28.73 310 TYR C N 1
ATOM 6367 C CA . TYR C 2 278 ? 268.884 4.884 115.140 1.00 29.21 310 TYR C CA 1
ATOM 6368 C C . TYR C 2 278 ? 268.819 5.987 114.077 1.00 25.34 310 TYR C C 1
ATOM 6369 O O . TYR C 2 278 ? 268.121 5.841 113.091 1.00 26.93 310 TYR C O 1
ATOM 6378 N N . TYR C 2 279 ? 269.526 7.093 114.268 1.00 23.43 311 TYR C N 1
ATOM 6379 C CA . TYR C 2 279 ? 269.463 8.164 113.277 1.00 23.77 311 TYR C CA 1
ATOM 6380 C C . TYR C 2 279 ? 270.848 8.377 112.657 1.00 22.88 311 TYR C C 1
ATOM 6381 O O . TYR C 2 279 ? 271.220 7.629 111.765 1.00 26.65 311 TYR C O 1
ATOM 6390 N N . THR C 2 280 ? 271.607 9.373 113.086 1.00 21.72 312 THR C N 1
ATOM 6391 C CA . THR C 2 280 ? 272.993 9.452 112.648 1.00 24.71 312 THR C CA 1
ATOM 6392 C C . THR C 2 280 ? 273.907 9.758 113.810 1.00 24.82 312 THR C C 1
ATOM 6393 O O . THR C 2 280 ? 273.483 10.300 114.828 1.00 24.57 312 THR C O 1
ATOM 6397 N N . ASP C 2 281 ? 275.174 9.418 113.643 1.00 30.78 313 ASP C N 1
ATOM 6398 C CA . ASP C 2 281 ? 276.202 9.925 114.529 1.00 29.49 313 ASP C CA 1
ATOM 6399 C C . ASP C 2 281 ? 276.548 11.359 114.136 1.00 28.78 313 ASP C C 1
ATOM 6400 O O . ASP C 2 281 ? 276.055 11.867 113.125 1.00 29.04 313 ASP C O 1
ATOM 6405 N N . ASP C 2 282 ? 277.388 12.008 114.938 1.00 25.94 314 ASP C N 1
ATOM 6406 C CA . ASP C 2 282 ? 277.840 13.355 114.610 1.00 25.93 314 ASP C CA 1
ATOM 6407 C C . ASP C 2 282 ? 279.084 13.213 113.740 1.00 25.88 314 ASP C C 1
ATOM 6408 O O . ASP C 2 282 ? 280.074 12.626 114.169 1.00 26.89 314 ASP C O 1
ATOM 6413 N N . TYR C 2 283 ? 279.005 13.715 112.512 1.00 24.40 315 TYR C N 1
ATOM 6414 C CA . TYR C 2 283 ? 280.108 13.670 111.539 1.00 24.22 315 TYR C CA 1
ATOM 6415 C C . TYR C 2 283 ? 280.745 15.038 111.413 1.00 23.63 315 TYR C C 1
ATOM 6416 O O . TYR C 2 283 ? 280.060 16.025 111.526 1.00 22.52 315 TYR C O 1
ATOM 6425 N N . PRO C 2 284 ? 282.066 15.097 111.193 1.00 25.40 316 PRO C N 1
ATOM 6426 C CA . PRO C 2 284 ? 282.651 16.385 110.809 1.00 24.58 316 PRO C CA 1
ATOM 6427 C C . PRO C 2 284 ? 281.894 16.988 109.630 1.00 22.52 316 PRO C C 1
ATOM 6428 O O . PRO C 2 284 ? 281.478 18.145 109.692 1.00 21.46 316 PRO C O 1
ATOM 6432 N N . GLU C 2 285 ? 281.680 16.189 108.590 1.00 22.05 317 GLU C N 1
ATOM 6433 C CA . GLU C 2 285 ? 281.081 16.688 107.350 1.00 22.03 317 GLU C CA 1
ATOM 6434 C C . GLU C 2 285 ? 280.257 15.645 106.576 1.00 23.59 317 GLU C C 1
ATOM 6435 O O . GLU C 2 285 ? 280.699 14.511 106.362 1.00 23.55 317 GLU C O 1
ATOM 6441 N N . ILE C 2 286 ? 279.071 16.059 106.130 1.00 21.90 318 ILE C N 1
ATOM 6442 C CA . ILE C 2 286 ? 278.238 15.268 105.245 1.00 23.18 318 ILE C CA 1
ATOM 6443 C C . ILE C 2 286 ? 277.949 16.138 104.022 1.00 26.83 318 ILE C C 1
ATOM 6444 O O . ILE C 2 286 ? 277.658 17.324 104.160 1.00 24.21 318 ILE C O 1
ATOM 6449 N N . VAL C 2 287 ? 278.039 15.560 102.834 1.00 23.14 319 VAL C N 1
ATOM 6450 C CA . VAL C 2 287 ? 277.777 16.311 101.619 1.00 25.52 319 VAL C CA 1
ATOM 6451 C C . VAL C 2 287 ? 276.743 15.563 100.794 1.00 27.23 319 VAL C C 1
ATOM 6452 O O . VAL C 2 287 ? 276.950 14.426 100.389 1.00 25.78 319 VAL C O 1
ATOM 6456 N N . ILE C 2 288 ? 275.614 16.215 100.572 1.00 23.83 320 ILE C N 1
ATOM 6457 C CA . ILE C 2 288 ? 274.545 15.626 99.795 1.00 24.62 320 ILE C CA 1
ATOM 6458 C C . ILE C 2 288 ? 274.301 16.455 98.546 1.00 26.05 320 ILE C C 1
ATOM 6459 O O . ILE C 2 288 ? 274.124 17.682 98.618 1.00 25.77 320 ILE C O 1
ATOM 6464 N N . GLU C 2 289 ? 274.339 15.781 97.404 1.00 31.62 321 GLU C N 1
ATOM 6465 C CA . GLU C 2 289 ? 274.007 16.396 96.136 1.00 33.91 321 GLU C CA 1
ATOM 6466 C C . GLU C 2 289 ? 272.649 15.883 95.668 1.00 34.37 321 GLU C C 1
ATOM 6467 O O . GLU C 2 289 ? 272.373 14.687 95.692 1.00 35.58 321 GLU C O 1
ATOM 6473 N N . ASN C 2 290 ? 271.800 16.800 95.240 1.00 33.10 322 ASN C N 1
ATOM 6474 C CA . ASN C 2 290 ? 270.434 16.460 94.905 1.00 32.06 322 ASN C CA 1
ATOM 6475 C C . ASN C 2 290 ? 270.045 17.100 93.578 1.00 31.78 322 ASN C C 1
ATOM 6476 O O . ASN C 2 290 ? 269.426 18.155 93.557 1.00 33.16 322 ASN C O 1
ATOM 6481 N N . ASN C 2 291 ? 270.426 16.474 92.470 1.00 39.08 323 ASN C N 1
ATOM 6482 C CA . ASN C 2 291 ? 270.178 17.068 91.164 1.00 42.53 323 ASN C CA 1
ATOM 6483 C C . ASN C 2 291 ? 268.682 17.219 90.890 1.00 43.28 323 ASN C C 1
ATOM 6484 O O . ASN C 2 291 ? 268.285 18.041 90.068 1.00 44.21 323 ASN C O 1
ATOM 6489 N N . ASN C 2 292 ? 267.853 16.455 91.594 1.00 48.63 324 ASN C N 1
ATOM 6490 C CA . ASN C 2 292 ? 266.411 16.514 91.365 1.00 51.65 324 ASN C CA 1
ATOM 6491 C C . ASN C 2 292 ? 265.743 17.812 91.843 1.00 51.74 324 ASN C C 1
ATOM 6492 O O . ASN C 2 292 ? 264.762 18.251 91.237 1.00 52.85 324 ASN C O 1
ATOM 6497 N N . ALA C 2 293 ? 266.278 18.424 92.904 1.00 42.18 325 ALA C N 1
ATOM 6498 C CA . ALA C 2 293 ? 265.684 19.639 93.483 1.00 40.20 325 ALA C CA 1
ATOM 6499 C C . ALA C 2 293 ? 265.421 20.717 92.428 1.00 41.42 325 ALA C C 1
ATOM 6500 O O . ALA C 2 293 ? 266.146 20.824 91.440 1.00 43.16 325 ALA C O 1
ATOM 6502 N N . GLN C 2 294 ? 264.371 21.503 92.617 1.00 43.47 326 GLN C N 1
ATOM 6503 C CA . GLN C 2 294 ? 264.015 22.485 91.607 1.00 45.63 326 GLN C CA 1
ATOM 6504 C C . GLN C 2 294 ? 264.417 23.899 92.021 1.00 46.51 326 GLN C C 1
ATOM 6505 O O . GLN C 2 294 ? 263.632 24.833 91.932 1.00 46.46 326 GLN C O 1
ATOM 6511 N N . ASN C 2 295 ? 265.659 24.034 92.472 1.00 37.90 327 ASN C N 1
ATOM 6512 C CA . ASN C 2 295 ? 266.222 25.319 92.845 1.00 36.50 327 ASN C CA 1
ATOM 6513 C C . ASN C 2 295 ? 267.720 25.233 92.713 1.00 37.71 327 ASN C C 1
ATOM 6514 O O . ASN C 2 295 ? 268.253 24.190 92.338 1.00 38.86 327 ASN C O 1
ATOM 6519 N N . GLU C 2 296 ? 268.406 26.319 93.031 1.00 38.63 328 GLU C N 1
ATOM 6520 C CA . GLU C 2 296 ? 269.859 26.293 93.042 1.00 37.68 328 GLU C CA 1
ATOM 6521 C C . GLU C 2 296 ? 270.367 26.653 94.430 1.00 35.25 328 GLU C C 1
ATOM 6522 O O . GLU C 2 296 ? 271.311 27.419 94.572 1.00 36.59 328 GLU C O 1
ATOM 6528 N N . VAL C 2 297 ? 269.727 26.134 95.464 1.00 28.42 329 VAL C N 1
ATOM 6529 C CA . VAL C 2 297 ? 270.188 26.448 96.814 1.00 27.71 329 VAL C CA 1
ATOM 6530 C C . VAL C 2 297 ? 271.397 25.582 97.158 1.00 28.43 329 VAL C C 1
ATOM 6531 O O . VAL C 2 297 ? 271.368 24.366 96.969 1.00 28.26 329 VAL C O 1
ATOM 6535 N N . ARG C 2 298 ? 272.470 26.222 97.620 1.00 26.21 330 ARG C N 1
ATOM 6536 C CA . ARG C 2 298 ? 273.619 25.502 98.162 1.00 26.40 330 ARG C CA 1
ATOM 6537 C C . ARG C 2 298 ? 273.700 25.806 99.664 1.00 25.07 330 ARG C C 1
ATOM 6538 O O . ARG C 2 298 ? 274.243 26.833 100.107 1.00 26.03 330 ARG C O 1
ATOM 6546 N N . ALA C 2 299 ? 273.133 24.901 100.445 1.00 23.90 331 ALA C N 1
ATOM 6547 C CA . ALA C 2 299 ? 272.952 25.123 101.866 1.00 23.80 331 ALA C CA 1
ATOM 6548 C C . ALA C 2 299 ? 274.087 24.541 102.699 1.00 24.47 331 ALA C C 1
ATOM 6549 O O . ALA C 2 299 ? 274.610 23.456 102.403 1.00 24.51 331 ALA C O 1
ATOM 6551 N N . LEU C 2 300 ? 274.458 25.280 103.740 1.00 25.22 332 LEU C N 1
ATOM 6552 C CA . LEU C 2 300 ? 275.335 24.788 104.780 1.00 22.70 332 LEU C CA 1
ATOM 6553 C C . LEU C 2 300 ? 274.527 24.713 106.080 1.00 23.31 332 LEU C C 1
ATOM 6554 O O . LEU C 2 300 ? 274.073 25.734 106.619 1.00 21.73 332 LEU C O 1
ATOM 6559 N N . VAL C 2 301 ? 274.344 23.495 106.577 1.00 24.21 333 VAL C N 1
ATOM 6560 C CA . VAL C 2 301 ? 273.687 23.294 107.853 1.00 23.21 333 VAL C CA 1
ATOM 6561 C C . VAL C 2 301 ? 274.723 23.166 108.950 1.00 21.52 333 VAL C C 1
ATOM 6562 O O . VAL C 2 301 ? 275.564 22.283 108.897 1.00 21.29 333 VAL C O 1
ATOM 6566 N N . LEU C 2 302 ? 274.671 24.053 109.943 1.00 23.17 334 LEU C N 1
ATOM 6567 C CA . LEU C 2 302 ? 275.547 23.923 111.100 1.00 23.19 334 LEU C CA 1
ATOM 6568 C C . LEU C 2 302 ? 274.676 23.409 112.241 1.00 24.18 334 LEU C C 1
ATOM 6569 O O . LEU C 2 302 ? 273.662 24.003 112.581 1.00 23.82 334 LEU C O 1
ATOM 6574 N N . LYS C 2 303 ? 275.071 22.295 112.836 1.00 23.37 335 LYS C N 1
ATOM 6575 C CA . LYS C 2 303 ? 274.151 21.602 113.712 1.00 23.66 335 LYS C CA 1
ATOM 6576 C C . LYS C 2 303 ? 274.761 21.038 114.985 1.00 23.90 335 LYS C C 1
ATOM 6577 O O . LYS C 2 303 ? 275.996 20.913 115.101 1.00 21.38 335 LYS C O 1
ATOM 6583 N N . ASP C 2 304 ? 273.879 20.727 115.940 1.00 22.44 336 ASP C N 1
ATOM 6584 C CA . ASP C 2 304 ? 274.217 19.803 117.005 1.00 24.93 336 ASP C CA 1
ATOM 6585 C C . ASP C 2 304 ? 273.335 18.574 116.767 1.00 24.59 336 ASP C C 1
ATOM 6586 O O . ASP C 2 304 ? 272.740 18.441 115.700 1.00 23.82 336 ASP C O 1
ATOM 6591 N N . SER C 2 305 ? 273.248 17.668 117.724 1.00 23.38 337 SER C N 1
ATOM 6592 C CA . SER C 2 305 ? 272.723 16.360 117.372 1.00 24.93 337 SER C CA 1
ATOM 6593 C C . SER C 2 305 ? 271.203 16.368 117.204 1.00 25.52 337 SER C C 1
ATOM 6594 O O . SER C 2 305 ? 270.636 15.370 116.789 1.00 25.24 337 SER C O 1
ATOM 6597 N N . PHE C 2 306 ? 270.548 17.499 117.471 1.00 26.23 338 PHE C N 1
ATOM 6598 C CA . PHE C 2 306 ? 269.106 17.588 117.202 1.00 26.29 338 PHE C CA 1
ATOM 6599 C C . PHE C 2 306 ? 268.826 17.490 115.709 1.00 23.27 338 PHE C C 1
ATOM 6600 O O . PHE C 2 306 ? 267.752 17.085 115.312 1.00 24.97 338 PHE C O 1
ATOM 6608 N N . ALA C 2 307 ? 269.785 17.873 114.877 1.00 24.69 339 ALA C N 1
ATOM 6609 C CA . ALA C 2 307 ? 269.592 17.785 113.418 1.00 24.28 339 ALA C CA 1
ATOM 6610 C C . ALA C 2 307 ? 269.707 16.369 112.863 1.00 23.65 339 ALA C C 1
ATOM 6611 O O . ALA C 2 307 ? 269.259 16.102 111.748 1.00 24.14 339 ALA C O 1
ATOM 6613 N N . ASN C 2 308 ? 270.354 15.484 113.616 1.00 19.95 340 ASN C N 1
ATOM 6614 C CA . ASN C 2 308 ? 270.693 14.162 113.114 1.00 21.37 340 ASN C CA 1
ATOM 6615 C C . ASN C 2 308 ? 269.481 13.395 112.565 1.00 20.47 340 ASN C C 1
ATOM 6616 O O . ASN C 2 308 ? 269.556 12.770 111.509 1.00 20.07 340 ASN C O 1
ATOM 6621 N N . ALA C 2 309 ? 268.364 13.479 113.276 1.00 21.01 341 ALA C N 1
ATOM 6622 C CA . ALA C 2 309 ? 267.158 12.752 112.880 1.00 21.43 341 ALA C CA 1
ATOM 6623 C C . ALA C 2 309 ? 266.550 13.253 111.571 1.00 18.85 341 ALA C C 1
ATOM 6624 O O . ALA C 2 309 ? 265.736 12.558 110.979 1.00 21.12 341 ALA C O 1
ATOM 6626 N N . ILE C 2 310 ? 266.906 14.461 111.145 1.00 20.44 342 ILE C N 1
ATOM 6627 C CA . ILE C 2 310 ? 266.291 15.034 109.951 1.00 20.98 342 ILE C CA 1
ATOM 6628 C C . ILE C 2 310 ? 267.289 15.522 108.890 1.00 19.77 342 ILE C C 1
ATOM 6629 O O . ILE C 2 310 ? 266.943 16.325 108.031 1.00 20.27 342 ILE C O 1
ATOM 6634 N N . VAL C 2 311 ? 268.521 15.030 108.948 1.00 23.52 343 VAL C N 1
ATOM 6635 C CA . VAL C 2 311 ? 269.514 15.403 107.932 1.00 24.83 343 VAL C CA 1
ATOM 6636 C C . VAL C 2 311 ? 269.045 15.118 106.513 1.00 25.62 343 VAL C C 1
ATOM 6637 O O . VAL C 2 311 ? 269.028 16.029 105.691 1.00 27.74 343 VAL C O 1
ATOM 6641 N N . PRO C 2 312 ? 268.639 13.873 106.206 1.00 25.02 344 PRO C N 1
ATOM 6642 C CA . PRO C 2 312 ? 268.267 13.704 104.799 1.00 26.39 344 PRO C CA 1
ATOM 6643 C C . PRO C 2 312 ? 267.011 14.509 104.432 1.00 25.73 344 PRO C C 1
ATOM 6644 O O . PRO C 2 312 ? 266.859 14.952 103.289 1.00 25.89 344 PRO C O 1
ATOM 6648 N N . HIS C 2 313 ? 266.128 14.697 105.410 1.00 24.12 345 HIS C N 1
ATOM 6649 C CA . HIS C 2 313 ? 264.919 15.490 105.211 1.00 24.23 345 HIS C CA 1
ATOM 6650 C C . HIS C 2 313 ? 265.268 16.932 104.820 1.00 24.70 345 HIS C C 1
ATOM 6651 O O . HIS C 2 313 ? 264.734 17.448 103.846 1.00 25.16 345 HIS C O 1
ATOM 6658 N N . LEU C 2 314 ? 266.173 17.572 105.559 1.00 27.45 346 LEU C N 1
ATOM 6659 C CA . LEU C 2 314 ? 266.591 18.928 105.187 1.00 29.05 346 LEU C CA 1
ATOM 6660 C C . LEU C 2 314 ? 267.253 18.961 103.799 1.00 31.23 346 LEU C C 1
ATOM 6661 O O . LEU C 2 314 ? 267.033 19.892 103.020 1.00 32.98 346 LEU C O 1
ATOM 6666 N N . ALA C 2 315 ? 268.044 17.945 103.478 1.00 22.35 347 ALA C N 1
ATOM 6667 C CA . ALA C 2 315 ? 268.769 17.940 102.204 1.00 24.22 347 ALA C CA 1
ATOM 6668 C C . ALA C 2 315 ? 267.862 17.647 101.014 1.00 25.99 347 ALA C C 1
ATOM 6669 O O . ALA C 2 315 ? 268.193 17.927 99.857 1.00 25.99 347 ALA C O 1
ATOM 6671 N N . GLN C 2 316 ? 266.696 17.094 101.309 1.00 36.41 348 GLN C N 1
ATOM 6672 C CA . GLN C 2 316 ? 265.754 16.746 100.270 1.00 36.73 348 GLN C CA 1
ATOM 6673 C C . GLN C 2 316 ? 265.285 17.984 99.501 1.00 35.82 348 GLN C C 1
ATOM 6674 O O . GLN C 2 316 ? 264.806 17.883 98.383 1.00 39.19 348 GLN C O 1
ATOM 6680 N N . SER C 2 317 ? 265.458 19.149 100.104 1.00 35.44 349 SER C N 1
ATOM 6681 C CA . SER C 2 317 ? 264.851 20.373 99.608 1.00 40.45 349 SER C CA 1
ATOM 6682 C C . SER C 2 317 ? 265.819 21.320 98.885 1.00 40.81 349 SER C C 1
ATOM 6683 O O . SER C 2 317 ? 265.398 22.306 98.279 1.00 39.60 349 SER C O 1
ATOM 6686 N N . PHE C 2 318 ? 267.109 21.007 98.951 1.00 28.27 350 PHE C N 1
ATOM 6687 C CA . PHE C 2 318 ? 268.144 21.840 98.354 1.00 29.33 350 PHE C CA 1
ATOM 6688 C C . PHE C 2 318 ? 268.892 21.135 97.219 1.00 29.16 350 PHE C C 1
ATOM 6689 O O . PHE C 2 318 ? 268.984 19.918 97.197 1.00 30.41 350 PHE C O 1
ATOM 6697 N N . LYS C 2 319 ? 269.434 21.912 96.289 1.00 25.89 351 LYS C N 1
ATOM 6698 C CA . LYS C 2 319 ? 270.276 21.365 95.221 1.00 26.30 351 LYS C CA 1
ATOM 6699 C C . LYS C 2 319 ? 271.533 20.735 95.828 1.00 26.60 351 LYS C C 1
ATOM 6700 O O . LYS C 2 319 ? 272.016 19.694 95.403 1.00 26.51 351 LYS C O 1
ATOM 6706 N N . HIS C 2 320 ? 272.055 21.403 96.839 1.00 26.56 352 HIS C N 1
ATOM 6707 C CA . HIS C 2 320 ? 273.258 20.958 97.506 1.00 27.04 352 HIS C CA 1
ATOM 6708 C C . HIS C 2 320 ? 273.112 21.222 98.987 1.00 25.91 352 HIS C C 1
ATOM 6709 O O . HIS C 2 320 ? 272.646 22.288 99.389 1.00 25.23 352 HIS C O 1
ATOM 6716 N N . THR C 2 321 ? 273.525 20.267 99.804 1.00 25.34 353 THR C N 1
ATOM 6717 C CA . THR C 2 321 ? 273.519 20.505 101.234 1.00 24.71 353 THR C CA 1
ATOM 6718 C C . THR C 2 321 ? 274.835 20.053 101.849 1.00 25.72 353 THR C C 1
ATOM 6719 O O . THR C 2 321 ? 275.265 18.913 101.643 1.00 25.36 353 THR C O 1
ATOM 6723 N N . SER C 2 322 ? 275.487 20.972 102.566 1.00 28.01 354 SER C N 1
ATOM 6724 C CA . SER C 2 322 ? 276.649 20.650 103.363 1.00 24.66 354 SER C CA 1
ATOM 6725 C C . SER C 2 322 ? 276.234 20.677 104.817 1.00 24.76 354 SER C C 1
ATOM 6726 O O . SER C 2 322 ? 275.610 21.630 105.266 1.00 24.28 354 SER C O 1
ATOM 6729 N N . ILE C 2 323 ? 276.546 19.619 105.551 1.00 23.10 355 ILE C N 1
ATOM 6730 C CA . ILE C 2 323 ? 276.176 19.570 106.969 1.00 23.55 355 ILE C CA 1
ATOM 6731 C C . ILE C 2 323 ? 277.439 19.427 107.813 1.00 23.94 355 ILE C C 1
ATOM 6732 O O . ILE C 2 323 ? 278.116 18.396 107.735 1.00 22.81 355 ILE C O 1
ATOM 6737 N N . LEU C 2 324 ? 277.771 20.465 108.585 1.00 21.88 356 LEU C N 1
ATOM 6738 C CA . LEU C 2 324 ? 278.909 20.396 109.487 1.00 22.50 356 LEU C CA 1
ATOM 6739 C C . LEU C 2 324 ? 278.496 20.335 110.949 1.00 23.13 356 LEU C C 1
ATOM 6740 O O . LEU C 2 324 ? 277.478 20.903 111.359 1.00 21.02 356 LEU C O 1
ATOM 6745 N N . ASP C 2 325 ? 279.315 19.635 111.726 1.00 24.40 357 ASP C N 1
ATOM 6746 C CA . ASP C 2 325 ? 279.240 19.657 113.182 1.00 23.17 357 ASP C CA 1
ATOM 6747 C C . ASP C 2 325 ? 280.562 20.245 113.648 1.00 23.64 357 ASP C C 1
ATOM 6748 O O . ASP C 2 325 ? 281.594 19.580 113.588 1.00 25.37 357 ASP C O 1
ATOM 6753 N N . LEU C 2 326 ? 280.529 21.493 114.103 1.00 24.10 358 LEU C N 1
ATOM 6754 C CA . LEU C 2 326 ? 281.739 22.202 114.485 1.00 25.19 358 LEU C CA 1
ATOM 6755 C C . LEU C 2 326 ? 282.479 21.569 115.662 1.00 26.60 358 LEU C C 1
ATOM 6756 O O . LEU C 2 326 ? 283.606 21.937 115.951 1.00 27.47 358 LEU C O 1
ATOM 6761 N N . ARG C 2 327 ? 281.866 20.618 116.350 1.00 24.17 359 ARG C N 1
ATOM 6762 C CA . ARG C 2 327 ? 282.598 19.949 117.429 1.00 25.69 359 ARG C CA 1
ATOM 6763 C C . ARG C 2 327 ? 283.681 19.047 116.857 1.00 25.67 359 ARG C C 1
ATOM 6764 O O . ARG C 2 327 ? 284.653 18.734 117.539 1.00 25.78 359 ARG C O 1
ATOM 6772 N N . HIS C 2 328 ? 283.509 18.642 115.599 1.00 28.89 360 HIS C N 1
ATOM 6773 C CA . HIS C 2 328 ? 284.408 17.673 114.985 1.00 29.44 360 HIS C CA 1
ATOM 6774 C C . HIS C 2 328 ? 285.059 18.149 113.693 1.00 28.30 360 HIS C C 1
ATOM 6775 O O . HIS C 2 328 ? 286.071 17.598 113.300 1.00 29.34 360 HIS C O 1
ATOM 6782 N N . TYR C 2 329 ? 284.471 19.142 113.024 1.00 24.00 361 TYR C N 1
ATOM 6783 C CA . TYR C 2 329 ? 285.023 19.634 111.766 1.00 24.55 361 TYR C CA 1
ATOM 6784 C C . TYR C 2 329 ? 286.020 20.761 112.039 1.00 26.51 361 TYR C C 1
ATOM 6785 O O . TYR C 2 329 ? 285.633 21.837 112.492 1.00 26.47 361 TYR C O 1
ATOM 6794 N N . HIS C 2 330 ? 287.300 20.511 111.777 1.00 35.02 362 HIS C N 1
ATOM 6795 C CA . HIS C 2 330 ? 288.336 21.498 112.051 1.00 35.87 362 HIS C CA 1
ATOM 6796 C C . HIS C 2 330 ? 289.187 21.778 110.820 1.00 35.98 362 HIS C C 1
ATOM 6797 O O . HIS C 2 330 ? 290.130 22.559 110.880 1.00 37.48 362 HIS C O 1
ATOM 6804 N N . GLU C 2 331 ? 288.847 21.134 109.708 1.00 35.02 363 GLU C N 1
ATOM 6805 C CA . GLU C 2 331 ? 289.644 21.213 108.482 1.00 36.89 363 GLU C CA 1
ATOM 6806 C C . GLU C 2 331 ? 289.792 22.650 107.982 1.00 35.34 363 GLU C C 1
ATOM 6807 O O . GLU C 2 331 ? 290.857 23.063 107.540 1.00 37.23 363 GLU C O 1
ATOM 6813 N N . LYS C 2 332 ? 288.701 23.398 108.038 1.00 33.12 364 LYS C N 1
ATOM 6814 C CA . LYS C 2 332 ? 288.759 24.835 107.816 1.00 36.39 364 LYS C CA 1
ATOM 6815 C C . LYS C 2 332 ? 287.634 25.463 108.615 1.00 33.08 364 LYS C C 1
ATOM 6816 O O . LYS C 2 332 ? 286.802 24.746 109.157 1.00 32.54 364 LYS C O 1
ATOM 6822 N N . ASP C 2 333 ? 287.622 26.787 108.737 1.00 30.48 365 ASP C N 1
ATOM 6823 C CA . ASP C 2 333 ? 286.548 27.417 109.512 1.00 27.94 365 ASP C CA 1
ATOM 6824 C C . ASP C 2 333 ? 285.351 27.684 108.623 1.00 29.15 365 ASP C C 1
ATOM 6825 O O . ASP C 2 333 ? 285.388 27.421 107.411 1.00 28.37 365 ASP C O 1
ATOM 6830 N N . VAL C 2 334 ? 284.294 28.211 109.229 1.00 23.20 366 VAL C N 1
ATOM 6831 C CA . VAL C 2 334 ? 283.048 28.436 108.525 1.00 25.29 366 VAL C CA 1
ATOM 6832 C C . VAL C 2 334 ? 283.195 29.347 107.307 1.00 23.54 366 VAL C C 1
ATOM 6833 O O . VAL C 2 334 ? 282.644 29.047 106.249 1.00 25.04 366 VAL C O 1
ATOM 6837 N N . TYR C 2 335 ? 283.940 30.443 107.464 1.00 27.25 367 TYR C N 1
ATOM 6838 C CA . TYR C 2 335 ? 284.074 31.454 106.420 1.00 28.73 367 TYR C CA 1
ATOM 6839 C C . TYR C 2 335 ? 284.719 30.899 105.142 1.00 30.72 367 TYR C C 1
ATOM 6840 O O . TYR C 2 335 ? 284.201 31.094 104.043 1.00 29.70 367 TYR C O 1
ATOM 6849 N N . GLN C 2 336 ? 285.855 30.222 105.303 1.00 33.50 368 GLN C N 1
ATOM 6850 C CA . GLN C 2 336 ? 286.511 29.558 104.187 1.00 33.49 368 GLN C CA 1
ATOM 6851 C C . GLN C 2 336 ? 285.606 28.500 103.561 1.00 32.71 368 GLN C C 1
ATOM 6852 O O . GLN C 2 336 ? 285.550 28.388 102.338 1.00 33.58 368 GLN C O 1
ATOM 6858 N N . TYR C 2 337 ? 284.901 27.729 104.396 1.00 24.86 369 TYR C N 1
ATOM 6859 C CA . TYR C 2 337 ? 284.042 26.653 103.887 1.00 24.19 369 TYR C CA 1
ATOM 6860 C C . TYR C 2 337 ? 282.979 27.242 102.956 1.00 25.69 369 TYR C C 1
ATOM 6861 O O . TYR C 2 337 ? 282.668 26.702 101.879 1.00 25.15 369 TYR C O 1
ATOM 6870 N N . ILE C 2 338 ? 282.419 28.359 103.387 1.00 24.26 370 ILE C N 1
ATOM 6871 C CA . ILE C 2 338 ? 281.364 29.008 102.629 1.00 24.38 370 ILE C CA 1
ATOM 6872 C C . ILE C 2 338 ? 281.869 29.511 101.264 1.00 25.78 370 ILE C C 1
ATOM 6873 O O . ILE C 2 338 ? 281.189 29.368 100.245 1.00 26.36 370 ILE C O 1
ATOM 6878 N N . GLN C 2 339 ? 283.078 30.059 101.239 1.00 31.84 371 GLN C N 1
ATOM 6879 C CA . GLN C 2 339 ? 283.614 30.575 99.989 1.00 35.21 371 GLN C CA 1
ATOM 6880 C C . GLN C 2 339 ? 284.081 29.415 99.112 1.00 33.96 371 GLN C C 1
ATOM 6881 O O . GLN C 2 339 ? 283.829 29.405 97.913 1.00 35.19 371 GLN C O 1
ATOM 6887 N N . ASP C 2 340 ? 284.722 28.427 99.734 1.00 28.90 372 ASP C N 1
ATOM 6888 C CA . ASP C 2 340 ? 285.218 27.226 99.051 1.00 29.08 372 ASP C CA 1
ATOM 6889 C C . ASP C 2 340 ? 284.076 26.421 98.416 1.00 29.61 372 ASP C C 1
ATOM 6890 O O . ASP C 2 340 ? 284.241 25.787 97.366 1.00 29.25 372 ASP C O 1
ATOM 6895 N N . ASN C 2 341 ? 282.918 26.436 99.063 1.00 27.48 373 ASN C N 1
ATOM 6896 C CA . ASN C 2 341 ? 281.815 25.602 98.603 1.00 29.58 373 ASN C CA 1
ATOM 6897 C C . ASN C 2 341 ? 280.643 26.360 98.017 1.00 29.44 373 ASN C C 1
ATOM 6898 O O . ASN C 2 341 ? 279.571 25.785 97.827 1.00 30.21 373 ASN C O 1
ATOM 6903 N N . ASN C 2 342 ? 280.855 27.642 97.734 1.00 27.13 374 ASN C N 1
ATOM 6904 C CA . ASN C 2 342 ? 279.833 28.473 97.088 1.00 28.57 374 ASN C CA 1
ATOM 6905 C C . ASN C 2 342 ? 278.467 28.352 97.769 1.00 27.18 374 ASN C C 1
ATOM 6906 O O . ASN C 2 342 ? 277.447 28.163 97.123 1.00 30.06 374 ASN C O 1
ATOM 6911 N N . ILE C 2 343 ? 278.481 28.434 99.091 1.00 27.44 375 ILE C N 1
ATOM 6912 C CA . ILE C 2 343 ? 277.274 28.327 99.903 1.00 27.34 375 ILE C CA 1
ATOM 6913 C C . ILE C 2 343 ? 276.471 29.629 99.782 1.00 27.38 375 ILE C C 1
ATOM 6914 O O . ILE C 2 343 ? 277.054 30.715 99.783 1.00 27.63 375 ILE C O 1
ATOM 6919 N N . ASN C 2 344 ? 275.153 29.533 99.616 1.00 24.07 376 ASN C N 1
ATOM 6920 C CA . ASN C 2 344 ? 274.342 30.746 99.534 1.00 25.39 376 ASN C CA 1
ATOM 6921 C C . ASN C 2 344 ? 273.198 30.753 100.538 1.00 25.43 376 ASN C C 1
ATOM 6922 O O . ASN C 2 344 ? 272.358 31.651 100.513 1.00 23.39 376 ASN C O 1
ATOM 6927 N N . MET C 2 345 ? 273.178 29.750 101.416 1.00 23.20 377 MET C N 1
ATOM 6928 C CA . MET C 2 345 ? 272.248 29.717 102.539 1.00 22.22 377 MET C CA 1
ATOM 6929 C C . MET C 2 345 ? 272.904 29.036 103.728 1.00 21.27 377 MET C C 1
ATOM 6930 O O . MET C 2 345 ? 273.462 27.943 103.600 1.00 21.73 377 MET C O 1
ATOM 6935 N N . VAL C 2 346 ? 272.830 29.669 104.889 1.00 20.26 378 VAL C N 1
ATOM 6936 C CA . VAL C 2 346 ? 273.310 29.035 106.098 1.00 20.01 378 VAL C CA 1
ATOM 6937 C C . VAL C 2 346 ? 272.107 28.809 106.998 1.00 20.48 378 VAL C C 1
ATOM 6938 O O . VAL C 2 346 ? 271.290 29.712 107.197 1.00 18.91 378 VAL C O 1
ATOM 6942 N N . LEU C 2 347 ? 272.005 27.584 107.510 1.00 23.41 379 LEU C N 1
ATOM 6943 C CA . LEU C 2 347 ? 270.967 27.206 108.449 1.00 21.81 379 LEU C CA 1
ATOM 6944 C C . LEU C 2 347 ? 271.590 26.550 109.670 1.00 23.07 379 LEU C C 1
ATOM 6945 O O . LEU C 2 347 ? 272.165 25.469 109.557 1.00 21.75 379 LEU C O 1
ATOM 6950 N N . PHE C 2 348 ? 271.498 27.195 110.833 1.00 21.09 380 PHE C N 1
ATOM 6951 C CA . PHE C 2 348 ? 271.915 26.549 112.069 1.00 19.78 380 PHE C CA 1
ATOM 6952 C C . PHE C 2 348 ? 270.760 25.696 112.494 1.00 18.25 380 PHE C C 1
ATOM 6953 O O . PHE C 2 348 ? 269.615 26.133 112.423 1.00 19.51 380 PHE C O 1
ATOM 6961 N N . VAL C 2 349 ? 271.058 24.493 112.960 1.00 19.98 381 VAL C N 1
ATOM 6962 C CA . VAL C 2 349 ? 270.085 23.718 113.724 1.00 20.49 381 VAL C CA 1
ATOM 6963 C C . VAL C 2 349 ? 270.717 23.321 115.059 1.00 21.23 381 VAL C C 1
ATOM 6964 O O . VAL C 2 349 ? 271.385 22.285 115.181 1.00 21.36 381 VAL C O 1
ATOM 6968 N N . TYR C 2 350 ? 270.497 24.186 116.043 1.00 22.29 382 TYR C N 1
ATOM 6969 C CA . TYR C 2 350 ? 271.063 24.110 117.380 1.00 23.45 382 TYR C CA 1
ATOM 6970 C C . TYR C 2 350 ? 269.918 24.072 118.391 1.00 25.31 382 TYR C C 1
ATOM 6971 O O . TYR C 2 350 ? 268.964 24.832 118.275 1.00 27.37 382 TYR C O 1
ATOM 6980 N N . SER C 2 351 ? 270.024 23.222 119.394 1.00 19.97 383 SER C N 1
ATOM 6981 C CA . SER C 2 351 ? 269.008 23.200 120.450 1.00 23.57 383 SER C CA 1
ATOM 6982 C C . SER C 2 351 ? 268.901 24.558 121.163 1.00 24.43 383 SER C C 1
ATOM 6983 O O . SER C 2 351 ? 269.902 25.285 121.285 1.00 24.13 383 SER C O 1
ATOM 6986 N N . ASP C 2 352 ? 267.708 24.913 121.649 1.00 23.87 384 ASP C N 1
ATOM 6987 C CA . ASP C 2 352 ? 267.525 26.275 122.153 1.00 25.49 384 ASP C CA 1
ATOM 6988 C C . ASP C 2 352 ? 268.111 26.513 123.553 1.00 25.33 384 ASP C C 1
ATOM 6989 O O . ASP C 2 352 ? 267.812 27.516 124.192 1.00 26.20 384 ASP C O 1
ATOM 6994 N N . SER C 2 353 ? 268.947 25.597 124.022 1.00 29.16 385 SER C N 1
ATOM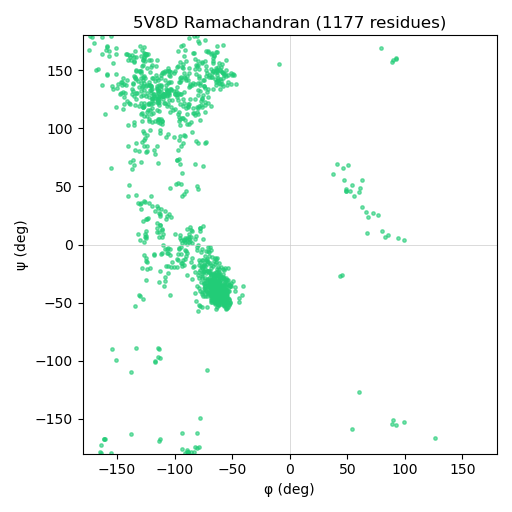 6995 C CA . SER C 2 353 ? 269.756 25.877 125.217 1.00 31.52 385 SER C CA 1
ATOM 6996 C C . SER C 2 353 ? 271.244 26.012 124.842 1.00 31.32 385 SER C C 1
ATOM 6997 O O . SER C 2 353 ? 272.076 26.397 125.659 1.00 30.11 385 SER C O 1
ATOM 7000 N N . ASN C 2 354 ? 271.540 25.700 123.586 1.00 25.68 386 ASN C N 1
ATOM 7001 C CA . ASN C 2 354 ? 272.883 25.708 123.035 1.00 25.35 386 ASN C CA 1
ATOM 7002 C C . ASN C 2 354 ? 273.089 27.072 122.359 1.00 23.35 386 ASN C C 1
ATOM 7003 O O . ASN C 2 354 ? 273.149 27.175 121.147 1.00 22.80 386 ASN C O 1
ATOM 7008 N N . LEU C 2 355 ? 273.168 28.109 123.180 1.00 24.57 387 LEU C N 1
ATOM 7009 C CA . LEU C 2 355 ? 273.141 29.496 122.730 1.00 26.29 387 LEU C CA 1
ATOM 7010 C C . LEU C 2 355 ? 274.490 30.226 122.880 1.00 24.96 387 LEU C C 1
ATOM 7011 O O . LEU C 2 355 ? 274.552 31.448 122.731 1.00 24.99 387 LEU C O 1
ATOM 7016 N N . SER C 2 356 ? 275.548 29.491 123.213 1.00 26.29 388 SER C N 1
ATOM 7017 C CA . SER C 2 356 ? 276.856 30.103 123.436 1.00 25.98 388 SER C CA 1
ATOM 7018 C C . SER C 2 356 ? 277.932 29.029 123.554 1.00 28.40 388 SER C C 1
ATOM 7019 O O . SER C 2 356 ? 277.622 27.832 123.570 1.00 26.24 388 SER C O 1
ATOM 7022 N N . GLY C 2 357 ? 279.195 29.452 123.626 1.00 31.75 389 GLY C N 1
ATOM 7023 C CA . GLY C 2 357 ? 280.283 28.524 123.878 1.00 31.89 389 GLY C CA 1
ATOM 7024 C C . GLY C 2 357 ? 280.939 27.892 122.659 1.00 31.51 389 GLY C C 1
ATOM 7025 O O . GLY C 2 357 ? 280.967 28.472 121.575 1.00 30.48 389 GLY C O 1
ATOM 7026 N N . ASP C 2 358 ? 281.459 26.682 122.843 1.00 37.29 390 ASP C N 1
ATOM 7027 C CA . ASP C 2 358 ? 282.339 26.049 121.867 1.00 35.62 390 ASP C CA 1
ATOM 7028 C C . ASP C 2 358 ? 281.789 25.905 120.448 1.00 35.04 390 ASP C C 1
ATOM 7029 O O . ASP C 2 358 ? 282.559 25.962 119.488 1.00 35.73 390 ASP C O 1
ATOM 7034 N N . MET C 2 359 ? 280.476 25.718 120.287 1.00 27.25 391 MET C N 1
ATOM 7035 C CA . MET C 2 359 ? 279.946 25.555 118.945 1.00 24.19 391 MET C CA 1
ATOM 7036 C C . MET C 2 359 ? 279.651 26.899 118.270 1.00 24.88 391 MET C C 1
ATOM 7037 O O . MET C 2 359 ? 279.035 26.943 117.202 1.00 24.94 391 MET C O 1
ATOM 7042 N N . PHE C 2 360 ? 280.139 27.985 118.864 1.00 26.27 392 PHE C N 1
ATOM 7043 C CA . PHE C 2 360 ? 280.001 29.302 118.249 1.00 27.92 392 PHE C CA 1
ATOM 7044 C C . PHE C 2 360 ? 281.363 29.875 117.814 1.00 27.60 392 PHE C C 1
ATOM 7045 O O . PHE C 2 360 ? 281.505 31.077 117.676 1.00 25.54 392 PHE C O 1
ATOM 7053 N N . LYS C 2 361 ? 282.335 28.991 117.569 1.00 32.32 393 LYS C N 1
ATOM 7054 C CA . LYS C 2 361 ? 283.640 29.361 117.012 1.00 32.89 393 LYS C CA 1
ATOM 7055 C C . LYS C 2 361 ? 283.683 29.182 115.478 1.00 32.96 393 LYS C C 1
ATOM 7056 O O . LYS C 2 361 ? 283.987 28.102 114.966 1.00 32.69 393 LYS C O 1
ATOM 7062 N N . PHE C 2 362 ? 283.380 30.255 114.756 1.00 25.88 394 PHE C N 1
ATOM 7063 C CA . PHE C 2 362 ? 283.187 30.205 113.310 1.00 25.71 394 PHE C CA 1
ATOM 7064 C C . PHE C 2 362 ? 284.435 30.612 112.545 1.00 26.53 394 PHE C C 1
ATOM 7065 O O . PHE C 2 362 ? 284.549 30.403 111.324 1.00 26.35 394 PHE C O 1
ATOM 7073 N N . LYS C 2 363 ? 285.375 31.200 113.265 1.00 31.80 395 LYS C N 1
ATOM 7074 C CA . LYS C 2 363 ? 286.495 31.844 112.622 1.00 33.61 395 LYS C CA 1
ATOM 7075 C C . LYS C 2 363 ? 287.779 31.458 113.318 1.00 35.24 395 LYS C C 1
ATOM 7076 O O . LYS C 2 363 ? 287.936 31.702 114.512 1.00 37.91 395 LYS C O 1
ATOM 7082 N N . LYS C 2 364 ? 288.691 30.847 112.572 1.00 34.94 396 LYS C N 1
ATOM 7083 C CA . LYS C 2 364 ? 290.023 30.541 113.088 1.00 38.78 396 LYS C CA 1
ATOM 7084 C C . LYS C 2 364 ? 290.841 31.817 113.339 1.00 41.95 396 LYS C C 1
ATOM 7085 O O . LYS C 2 364 ? 290.759 32.799 112.583 1.00 43.70 396 LYS C O 1
ATOM 7092 N N . ASN D 2 52 ? 237.686 22.839 47.298 1.00 63.10 84 ASN D N 1
ATOM 7093 C CA . ASN D 2 52 ? 238.905 23.613 47.501 1.00 63.79 84 ASN D CA 1
ATOM 7094 C C . ASN D 2 52 ? 239.997 22.800 48.183 1.00 62.52 84 ASN D C 1
ATOM 7095 O O . ASN D 2 52 ? 239.861 22.414 49.340 1.00 62.11 84 ASN D O 1
ATOM 7097 N N . MET D 2 53 ? 241.080 22.547 47.461 1.00 62.13 85 MET D N 1
ATOM 7098 C CA . MET D 2 53 ? 242.220 21.822 48.011 1.00 63.67 85 MET D CA 1
ATOM 7099 C C . MET D 2 53 ? 243.277 22.781 48.565 1.00 68.63 85 MET D C 1
ATOM 7100 O O . MET D 2 53 ? 242.993 23.952 48.823 1.00 69.90 85 MET D O 1
ATOM 7102 N N . GLY D 2 54 ? 244.495 22.279 48.743 1.00 77.68 86 GLY D N 1
ATOM 7103 C CA . GLY D 2 54 ? 245.578 23.079 49.286 1.00 82.39 86 GLY D CA 1
ATOM 7104 C C . GLY D 2 54 ? 246.225 22.426 50.492 1.00 83.09 86 GLY D C 1
ATOM 7105 O O . GLY D 2 54 ? 246.368 21.205 50.544 1.00 81.62 86 GLY D O 1
ATOM 7106 N N . ASN D 2 59 ? 248.264 20.985 53.987 1.00 74.48 91 ASN D N 1
ATOM 7107 C CA . ASN D 2 59 ? 247.559 19.812 53.483 1.00 71.27 91 ASN D CA 1
ATOM 7108 C C . ASN D 2 59 ? 246.092 19.809 53.901 1.00 68.97 91 ASN D C 1
ATOM 7109 O O . ASN D 2 59 ? 245.587 18.817 54.429 1.00 66.03 91 ASN D O 1
ATOM 7111 N N . ASP D 2 60 ? 245.415 20.927 53.657 1.00 89.99 92 ASP D N 1
ATOM 7112 C CA . ASP D 2 60 ? 244.024 21.090 54.061 1.00 86.61 92 ASP D CA 1
ATOM 7113 C C . ASP D 2 60 ? 243.059 21.001 52.880 1.00 80.89 92 ASP D C 1
ATOM 7114 O O . ASP D 2 60 ? 243.410 21.322 51.747 1.00 84.11 92 ASP D O 1
ATOM 7119 N N . ILE D 2 61 ? 241.839 20.559 53.168 1.00 60.70 93 ILE D N 1
ATOM 7120 C CA . ILE D 2 61 ? 240.800 20.366 52.163 1.00 56.40 93 ILE D CA 1
ATOM 7121 C C . ILE D 2 61 ? 239.458 20.890 52.678 1.00 55.31 93 ILE D C 1
ATOM 7122 O O . ILE D 2 61 ? 239.040 20.548 53.783 1.00 55.96 93 ILE D O 1
ATOM 7127 N N . ILE D 2 62 ? 238.781 21.713 51.883 1.00 60.20 94 ILE D N 1
ATOM 7128 C CA . ILE D 2 62 ? 237.586 22.407 52.358 1.00 61.91 94 ILE D CA 1
ATOM 7129 C C . ILE D 2 62 ? 236.369 22.204 51.450 1.00 62.74 94 ILE D C 1
ATOM 7130 O O . ILE D 2 62 ? 236.462 22.329 50.229 1.00 64.85 94 ILE D O 1
ATOM 7135 N N . LEU D 2 63 ? 235.227 21.884 52.055 1.00 51.16 95 LEU D N 1
ATOM 7136 C CA . LEU D 2 63 ? 233.965 21.835 51.324 1.00 52.75 95 LEU D CA 1
ATOM 7137 C C . LEU D 2 63 ? 233.032 22.947 51.783 1.00 53.06 95 LEU D C 1
ATOM 7138 O O . LEU D 2 63 ? 232.855 23.160 52.985 1.00 55.21 95 LEU D O 1
ATOM 7143 N N . THR D 2 64 ? 232.429 23.643 50.831 1.00 48.44 96 THR D N 1
ATOM 7144 C CA . THR D 2 64 ? 231.405 24.629 51.145 1.00 52.79 96 THR D CA 1
ATOM 7145 C C . THR D 2 64 ? 230.113 24.236 50.427 1.00 56.58 96 THR D C 1
ATOM 7146 O O . THR D 2 64 ? 230.151 23.628 49.356 1.00 57.03 96 THR D O 1
ATOM 7150 N N . ASP D 2 65 ? 228.972 24.561 51.026 1.00 63.77 97 ASP D N 1
ATOM 7151 C CA . ASP D 2 65 ? 227.672 24.245 50.436 1.00 66.82 97 ASP D CA 1
ATOM 7152 C C . ASP D 2 65 ? 226.714 25.422 50.595 1.00 68.58 97 ASP D C 1
ATOM 7153 O O . ASP D 2 65 ? 226.894 26.452 49.951 1.00 70.73 97 ASP D O 1
ATOM 7158 N N . ASP D 2 66 ? 225.703 25.275 51.451 1.00 73.36 98 ASP D N 1
ATOM 7159 C CA . ASP D 2 66 ? 224.856 26.407 51.842 1.00 71.02 98 ASP D CA 1
ATOM 7160 C C . ASP D 2 66 ? 225.553 27.262 52.905 1.00 69.83 98 ASP D C 1
ATOM 7161 O O . ASP D 2 66 ? 224.956 27.608 53.926 1.00 67.44 98 ASP D O 1
ATOM 7166 N N . LYS D 2 67 ? 226.824 27.571 52.639 1.00 55.13 99 LYS D N 1
ATOM 7167 C CA . LYS D 2 67 ? 227.703 28.387 53.483 1.00 53.75 99 LYS D CA 1
ATOM 7168 C C . LYS D 2 67 ? 228.162 27.697 54.777 1.00 52.72 99 LYS D C 1
ATOM 7169 O O . LYS D 2 67 ? 228.468 28.369 55.756 1.00 53.20 99 LYS D O 1
ATOM 7171 N N . TRP D 2 68 ? 228.226 26.368 54.784 1.00 52.23 100 TRP D N 1
ATOM 7172 C CA . TRP D 2 68 ? 228.879 25.660 55.887 1.00 50.69 100 TRP D CA 1
ATOM 7173 C C . TRP D 2 68 ? 230.241 25.154 55.423 1.00 49.93 100 TRP D C 1
ATOM 7174 O O . TRP D 2 68 ? 230.389 24.702 54.296 1.00 49.98 100 TRP D O 1
ATOM 7185 N N . LEU D 2 69 ? 231.241 25.248 56.289 1.00 47.59 101 LEU D N 1
ATOM 7186 C CA . LEU D 2 69 ? 232.565 24.749 55.945 1.00 44.36 101 LEU D CA 1
ATOM 7187 C C . LEU D 2 69 ? 232.819 23.420 56.636 1.00 43.17 101 LEU D C 1
ATOM 7188 O O . LEU D 2 69 ? 232.797 23.326 57.867 1.00 39.86 101 LEU D O 1
ATOM 7193 N N . LEU D 2 70 ? 233.030 22.388 55.828 1.00 40.97 102 LEU D N 1
ATOM 7194 C CA . LEU D 2 70 ? 233.426 21.093 56.343 1.00 37.00 102 LEU D CA 1
ATOM 7195 C C . LEU D 2 70 ? 234.899 20.906 56.060 1.00 35.83 102 LEU D C 1
ATOM 7196 O O . LEU D 2 70 ? 235.343 21.127 54.942 1.00 36.93 102 LEU D O 1
ATOM 7201 N N . LYS D 2 71 ? 235.646 20.513 57.085 1.00 43.70 103 LYS D N 1
ATOM 7202 C CA . LYS D 2 71 ? 237.091 20.389 56.988 1.00 43.98 103 LYS D CA 1
ATOM 7203 C C . LYS D 2 71 ? 237.520 18.928 57.028 1.00 41.65 103 LYS D C 1
ATOM 7204 O O . LYS D 2 71 ? 237.110 18.189 57.917 1.00 39.91 103 LYS D O 1
ATOM 7210 N N . ASN D 2 72 ? 238.323 18.536 56.040 1.00 43.82 104 ASN D N 1
ATOM 7211 C CA . ASN D 2 72 ? 238.968 17.220 55.961 1.00 42.60 104 ASN D CA 1
ATOM 7212 C C . ASN D 2 72 ? 238.063 16.019 56.252 1.00 40.66 104 ASN D C 1
ATOM 7213 O O . ASN D 2 72 ? 238.258 15.301 57.231 1.00 39.65 104 ASN D O 1
ATOM 7218 N N . PRO D 2 73 ? 237.075 15.790 55.390 1.00 41.07 105 PRO D N 1
ATOM 7219 C CA . PRO D 2 73 ? 236.264 14.588 55.553 1.00 41.94 105 PRO D CA 1
ATOM 7220 C C . PRO D 2 73 ? 237.081 13.320 55.318 1.00 40.94 105 PRO D C 1
ATOM 7221 O O . PRO D 2 73 ? 238.168 13.362 54.726 1.00 40.11 105 PRO D O 1
ATOM 7225 N N . ALA D 2 74 ? 236.552 12.197 55.786 1.00 37.92 106 ALA D N 1
ATOM 7226 C CA . ALA D 2 74 ? 237.154 10.902 55.517 1.00 36.52 106 ALA D CA 1
ATOM 7227 C C . ALA D 2 74 ? 236.916 10.505 54.063 1.00 36.30 106 ALA D C 1
ATOM 7228 O O . ALA D 2 74 ? 235.918 9.845 53.763 1.00 35.89 106 ALA D O 1
ATOM 7230 N N . TRP D 2 75 ? 237.813 10.909 53.162 1.00 35.83 107 TRP D N 1
ATOM 7231 C CA . TRP D 2 75 ? 237.666 10.565 51.745 1.00 37.94 107 TRP D CA 1
ATOM 7232 C C . TRP D 2 75 ? 237.723 9.061 51.523 1.00 38.22 107 TRP D C 1
ATOM 7233 O O . TRP D 2 75 ? 237.109 8.545 50.593 1.00 39.24 107 TRP D O 1
ATOM 7244 N N . THR D 2 76 ? 238.468 8.366 52.380 1.00 43.33 108 THR D N 1
ATOM 7245 C CA . THR D 2 76 ? 238.693 6.929 52.217 1.00 44.99 108 THR D CA 1
ATOM 7246 C C . THR D 2 76 ? 238.546 6.156 53.522 1.00 43.37 108 THR D C 1
ATOM 7247 O O . THR D 2 76 ? 238.609 6.726 54.620 1.00 42.62 108 THR D O 1
ATOM 7251 N N . LYS D 2 77 ? 238.355 4.849 53.393 1.00 36.99 109 LYS D N 1
ATOM 7252 C CA . LYS D 2 77 ? 238.447 3.970 54.544 1.00 37.10 109 LYS D CA 1
ATOM 7253 C C . LYS D 2 77 ? 239.869 4.030 55.078 1.00 35.63 109 LYS D C 1
ATOM 7254 O O . LYS D 2 77 ? 240.803 4.216 54.322 1.00 38.21 109 LYS D O 1
ATOM 7260 N N . LYS D 2 78 ? 240.028 3.917 56.391 1.00 32.89 110 LYS D N 1
ATOM 7261 C CA . LYS D 2 78 ? 241.343 4.052 56.992 1.00 33.52 110 LYS D CA 1
ATOM 7262 C C . LYS D 2 78 ? 241.629 2.914 57.964 1.00 34.35 110 LYS D C 1
ATOM 7263 O O . LYS D 2 78 ? 242.284 3.118 58.994 1.00 35.25 110 LYS D O 1
ATOM 7265 N N . TYR D 2 79 ? 241.142 1.719 57.637 1.00 34.82 111 TYR D N 1
ATOM 7266 C CA . TYR D 2 79 ? 241.247 0.580 58.543 1.00 35.10 111 TYR D CA 1
ATOM 7267 C C . TYR D 2 79 ? 242.700 0.262 58.900 1.00 35.96 111 TYR D C 1
ATOM 7268 O O . TYR D 2 79 ? 242.996 -0.115 60.030 1.00 38.27 111 TYR D O 1
ATOM 7277 N N . ASN D 2 80 ? 243.608 0.440 57.952 1.00 32.84 112 ASN D N 1
ATOM 7278 C CA . ASN D 2 80 ? 245.007 0.092 58.186 1.00 33.61 112 ASN D CA 1
ATOM 7279 C C . ASN D 2 80 ? 245.699 1.025 59.195 1.00 33.64 112 ASN D C 1
ATOM 7280 O O . ASN D 2 80 ? 246.505 0.576 60.009 1.00 32.12 112 ASN D O 1
ATOM 7285 N N . GLU D 2 81 ? 245.383 2.316 59.134 1.00 31.62 113 GLU D N 1
ATOM 7286 C CA . GLU D 2 81 ? 245.924 3.277 60.082 1.00 32.27 113 GLU D CA 1
ATOM 7287 C C . GLU D 2 81 ? 245.403 2.980 61.488 1.00 31.29 113 GLU D C 1
ATOM 7288 O O . GLU D 2 81 ? 246.135 3.060 62.468 1.00 30.56 113 GLU D O 1
ATOM 7294 N N . ILE D 2 82 ? 244.125 2.635 61.575 1.00 29.57 114 ILE D N 1
ATOM 7295 C CA . ILE D 2 82 ? 243.504 2.368 62.858 1.00 27.37 114 ILE D CA 1
ATOM 7296 C C . ILE D 2 82 ? 244.099 1.099 63.433 1.00 27.07 114 ILE D C 1
ATOM 7297 O O . ILE D 2 82 ? 244.410 1.042 64.624 1.00 26.85 114 ILE D O 1
ATOM 7302 N N . GLU D 2 83 ? 244.267 0.092 62.580 1.00 28.56 115 GLU D N 1
ATOM 7303 C CA . GLU D 2 83 ? 244.926 -1.151 62.970 1.00 29.92 115 GLU D CA 1
ATOM 7304 C C . GLU D 2 83 ? 246.318 -0.866 63.536 1.00 30.29 115 GLU D C 1
ATOM 7305 O O . GLU D 2 83 ? 246.697 -1.419 64.561 1.00 31.48 115 GLU D O 1
ATOM 7307 N N . GLN D 2 84 ? 247.055 0.028 62.881 1.00 31.73 116 GLN D N 1
ATOM 7308 C CA . GLN D 2 84 ? 248.441 0.319 63.250 1.00 31.96 116 GLN D CA 1
ATOM 7309 C C . GLN D 2 84 ? 248.566 0.984 64.614 1.00 31.03 116 GLN D C 1
ATOM 7310 O O . GLN D 2 84 ? 249.569 0.807 65.308 1.00 29.70 116 GLN D O 1
ATOM 7312 N N . SER D 2 85 ? 247.554 1.758 64.994 1.00 27.39 117 SER D N 1
ATOM 7313 C CA . SER D 2 85 ? 247.593 2.462 66.263 1.00 25.74 117 SER D CA 1
ATOM 7314 C C . SER D 2 85 ? 246.930 1.684 67.386 1.00 27.20 117 SER D C 1
ATOM 7315 O O . SER D 2 85 ? 247.164 1.979 68.558 1.00 27.26 117 SER D O 1
ATOM 7318 N N . MET D 2 86 ? 246.100 0.705 67.051 1.00 28.06 118 MET D N 1
ATOM 7319 C CA . MET D 2 86 ? 245.363 -0.010 68.087 1.00 28.48 118 MET D CA 1
ATOM 7320 C C . MET D 2 86 ? 246.255 -0.742 69.124 1.00 29.09 118 MET D C 1
ATOM 7321 O O . MET D 2 86 ? 245.879 -0.797 70.299 1.00 29.17 118 MET D O 1
ATOM 7326 N N . PRO D 2 87 ? 247.438 -1.274 68.723 1.00 26.09 119 PRO D N 1
ATOM 7327 C CA . PRO D 2 87 ? 248.211 -1.926 69.794 1.00 27.15 119 PRO D CA 1
ATOM 7328 C C . PRO D 2 87 ? 248.581 -0.997 70.962 1.00 26.48 119 PRO D C 1
ATOM 7329 O O . PRO D 2 87 ? 248.665 -1.476 72.083 1.00 27.04 119 PRO D O 1
ATOM 7333 N N . ALA D 2 88 ? 248.771 0.293 70.714 1.00 28.91 120 ALA D N 1
ATOM 7334 C CA . ALA D 2 88 ? 249.031 1.225 71.817 1.00 29.87 120 ALA D CA 1
ATOM 7335 C C . ALA D 2 88 ? 247.866 1.247 72.799 1.00 29.02 120 ALA D C 1
ATOM 7336 O O . ALA D 2 88 ? 248.070 1.310 74.008 1.00 28.24 120 ALA D O 1
ATOM 7338 N N . ILE D 2 89 ? 246.647 1.181 72.269 1.00 27.00 121 ILE D N 1
ATOM 7339 C CA . ILE D 2 89 ? 245.441 1.142 73.089 1.00 25.03 121 ILE D CA 1
ATOM 7340 C C . ILE D 2 89 ? 245.351 -0.159 73.856 1.00 27.08 121 ILE D C 1
ATOM 7341 O O . ILE D 2 89 ? 245.039 -0.162 75.049 1.00 26.88 121 ILE D O 1
ATOM 7346 N N . ASN D 2 90 ? 245.592 -1.268 73.156 1.00 27.67 122 ASN D N 1
ATOM 7347 C CA . ASN D 2 90 ? 245.586 -2.577 73.794 1.00 27.97 122 ASN D CA 1
ATOM 7348 C C . ASN D 2 90 ? 246.521 -2.596 74.997 1.00 29.31 122 ASN D C 1
ATOM 7349 O O . ASN D 2 90 ? 246.113 -2.929 76.121 1.00 28.05 122 ASN D O 1
ATOM 7354 N N . ASP D 2 91 ? 247.772 -2.213 74.758 1.00 30.04 123 ASP D N 1
ATOM 7355 C CA . ASP D 2 91 ? 248.778 -2.196 75.816 1.00 31.31 123 ASP D CA 1
ATOM 7356 C C . ASP D 2 91 ? 248.367 -1.295 76.985 1.00 29.93 123 ASP D C 1
ATOM 7357 O O . ASP D 2 91 ? 248.509 -1.677 78.145 1.00 31.24 123 ASP D O 1
ATOM 7362 N N . LEU D 2 92 ? 247.854 -0.109 76.663 1.00 26.14 124 LEU D N 1
ATOM 7363 C CA . LEU D 2 92 ? 247.398 0.837 77.681 1.00 25.37 124 LEU D CA 1
ATOM 7364 C C . LEU D 2 92 ? 246.242 0.225 78.474 1.00 25.45 124 LEU D C 1
ATOM 7365 O O . LEU D 2 92 ? 246.184 0.347 79.686 1.00 26.99 124 LEU D O 1
ATOM 7370 N N . SER D 2 93 ? 245.321 -0.433 77.780 1.00 28.29 125 SER D N 1
ATOM 7371 C CA . SER D 2 93 ? 244.160 -1.031 78.425 1.00 29.00 125 SER D CA 1
ATOM 7372 C C . SER D 2 93 ? 244.562 -2.138 79.408 1.00 30.30 125 SER D C 1
ATOM 7373 O O . SER D 2 93 ? 244.006 -2.243 80.516 1.00 29.11 125 SER D O 1
ATOM 7376 N N . GLN D 2 94 ? 245.539 -2.947 79.010 1.00 28.68 126 GLN D N 1
ATOM 7377 C CA . GLN D 2 94 ? 246.057 -4.000 79.883 1.00 30.82 126 GLN D CA 1
ATOM 7378 C C . GLN D 2 94 ? 246.763 -3.421 81.112 1.00 31.39 126 GLN D C 1
ATOM 7379 O O . GLN D 2 94 ? 246.566 -3.890 82.242 1.00 32.72 126 GLN D O 1
ATOM 7385 N N . PHE D 2 95 ? 247.595 -2.408 80.887 1.00 34.88 127 PHE D N 1
ATOM 7386 C CA . PHE D 2 95 ? 248.273 -1.727 81.982 1.00 33.06 127 PHE D CA 1
ATOM 7387 C C . PHE D 2 95 ? 247.238 -1.171 82.961 1.00 32.30 127 PHE D C 1
ATOM 7388 O O . PHE D 2 95 ? 247.402 -1.284 84.167 1.00 33.13 127 PHE D O 1
ATOM 7396 N N . LEU D 2 96 ? 246.165 -0.584 82.433 1.00 29.33 128 LEU D N 1
ATOM 7397 C CA . LEU D 2 96 ? 245.135 0.017 83.289 1.00 28.86 128 LEU D CA 1
ATOM 7398 C C . LEU D 2 96 ? 244.323 -1.041 84.033 1.00 30.37 128 LEU D C 1
ATOM 7399 O O . LEU D 2 96 ? 243.946 -0.844 85.202 1.00 31.83 128 LEU D O 1
ATOM 7404 N N . LYS D 2 97 ? 244.058 -2.163 83.377 1.00 38.45 129 LYS D N 1
ATOM 7405 C CA . LYS D 2 97 ? 243.444 -3.290 84.063 1.00 41.17 129 LYS D CA 1
ATOM 7406 C C . LYS D 2 97 ? 244.345 -3.755 85.216 1.00 42.08 129 LYS D C 1
ATOM 7407 O O . LYS D 2 97 ? 243.869 -4.021 86.322 1.00 41.78 129 LYS D O 1
ATOM 7413 N N . GLU D 2 98 ? 245.648 -3.827 84.956 1.00 41.51 130 GLU D N 1
ATOM 7414 C CA . GLU D 2 98 ? 246.610 -4.190 85.994 1.00 44.24 130 GLU D CA 1
ATOM 7415 C C . GLU D 2 98 ? 246.610 -3.202 87.147 1.00 43.10 130 GLU D C 1
ATOM 7416 O O . GLU D 2 98 ? 246.678 -3.584 88.305 1.00 44.03 130 GLU D O 1
ATOM 7422 N N . GLN D 2 99 ? 246.548 -1.922 86.812 1.00 39.20 131 GLN D N 1
ATOM 7423 C CA . GLN D 2 99 ? 246.735 -0.862 87.788 1.00 39.00 131 GLN D CA 1
ATOM 7424 C C . GLN D 2 99 ? 245.425 -0.453 88.451 1.00 39.61 131 GLN D C 1
ATOM 7425 O O . GLN D 2 99 ? 245.390 0.496 89.235 1.00 39.16 131 GLN D O 1
ATOM 7431 N N . ASN D 2 100 ? 244.360 -1.188 88.142 1.00 46.73 132 ASN D N 1
ATOM 7432 C CA . ASN D 2 100 ? 243.004 -0.867 88.597 1.00 46.60 132 ASN D CA 1
ATOM 7433 C C . ASN D 2 100 ? 242.532 0.561 88.258 1.00 43.87 132 ASN D C 1
ATOM 7434 O O . ASN D 2 100 ? 242.058 1.305 89.120 1.00 43.98 132 ASN D O 1
ATOM 7439 N N . VAL D 2 101 ? 242.659 0.934 86.993 1.00 29.63 133 VAL D N 1
ATOM 7440 C CA . VAL D 2 101 ? 242.169 2.230 86.511 1.00 27.65 133 VAL D CA 1
ATOM 7441 C C . VAL D 2 101 ? 241.042 2.042 85.502 1.00 26.44 133 VAL D C 1
ATOM 7442 O O . VAL D 2 101 ? 241.154 1.210 84.602 1.00 26.77 133 VAL D O 1
ATOM 7446 N N . GLU D 2 102 ? 239.957 2.805 85.652 1.00 25.43 134 GLU D N 1
ATOM 7447 C CA . GLU D 2 102 ? 238.878 2.798 84.659 1.00 24.69 134 GLU D CA 1
ATOM 7448 C C . GLU D 2 102 ? 239.307 3.522 83.385 1.00 23.95 134 GLU D C 1
ATOM 7449 O O . GLU D 2 102 ? 240.128 4.440 83.420 1.00 23.44 134 GLU D O 1
ATOM 7455 N N . PHE D 2 103 ? 238.743 3.097 82.261 1.00 24.46 135 PHE D N 1
ATOM 7456 C CA . PHE D 2 103 ? 239.188 3.538 80.945 1.00 24.50 135 PHE D CA 1
ATOM 7457 C C . PHE D 2 103 ? 237.958 3.875 80.114 1.00 23.96 135 PHE D C 1
ATOM 7458 O O . PHE D 2 103 ? 237.260 2.976 79.635 1.00 24.45 135 PHE D O 1
ATOM 7466 N N . TYR D 2 104 ? 237.680 5.172 79.966 1.00 20.58 136 TYR D N 1
ATOM 7467 C CA . TYR D 2 104 ? 236.621 5.655 79.076 1.00 19.31 136 TYR D CA 1
ATOM 7468 C C . TYR D 2 104 ? 237.190 6.289 77.800 1.00 18.86 136 TYR D C 1
ATOM 7469 O O . TYR D 2 104 ? 238.177 7.018 77.851 1.00 20.17 136 TYR D O 1
ATOM 7478 N N . PHE D 2 105 ? 236.574 6.014 76.658 1.00 21.91 137 PHE D N 1
ATOM 7479 C CA . PHE D 2 105 ? 236.982 6.692 75.434 1.00 23.33 137 PHE D CA 1
ATOM 7480 C C . PHE D 2 105 ? 235.812 7.455 74.823 1.00 21.36 137 PHE D C 1
ATOM 7481 O O . PHE D 2 105 ? 234.974 6.877 74.128 1.00 20.44 137 PHE D O 1
ATOM 7489 N N . ALA D 2 106 ? 235.770 8.758 75.081 1.00 21.42 138 ALA D N 1
ATOM 7490 C CA . ALA D 2 106 ? 234.664 9.593 74.622 1.00 20.52 138 ALA D CA 1
ATOM 7491 C C . ALA D 2 106 ? 234.939 10.116 73.216 1.00 19.88 138 ALA D C 1
ATOM 7492 O O . ALA D 2 106 ? 236.049 10.554 72.919 1.00 20.93 138 ALA D O 1
ATOM 7494 N N . LEU D 2 107 ? 233.931 10.060 72.349 1.00 20.55 139 LEU D N 1
ATOM 7495 C CA . LEU D 2 107 ? 234.099 10.377 70.931 1.00 21.18 139 LEU D CA 1
ATOM 7496 C C . LEU D 2 107 ? 233.148 11.464 70.438 1.00 19.68 139 LEU D C 1
ATOM 7497 O O . LEU D 2 107 ? 232.117 11.161 69.838 1.00 22.24 139 LEU D O 1
ATOM 7502 N N . PRO D 2 108 ? 233.475 12.730 70.704 1.00 19.39 140 PRO D N 1
ATOM 7503 C CA . PRO D 2 108 ? 232.668 13.790 70.093 1.00 22.09 140 PRO D CA 1
ATOM 7504 C C . PRO D 2 108 ? 232.762 13.721 68.570 1.00 22.57 140 PRO D C 1
ATOM 7505 O O . PRO D 2 108 ? 233.812 13.411 68.009 1.00 21.45 140 PRO D O 1
ATOM 7509 N N . PRO D 2 109 ? 231.648 13.982 67.902 1.00 23.47 141 PRO D N 1
ATOM 7510 C CA . PRO D 2 109 ? 231.650 13.753 66.470 1.00 26.20 141 PRO D CA 1
ATOM 7511 C C . PRO D 2 109 ? 232.440 14.833 65.748 1.00 27.11 141 PRO D C 1
ATOM 7512 O O . PRO D 2 109 ? 232.308 16.018 66.075 1.00 26.43 141 PRO D O 1
ATOM 7516 N N . SER D 2 110 ? 233.266 14.428 64.787 1.00 24.01 142 SER D N 1
ATOM 7517 C CA . SER D 2 110 ? 233.840 15.398 63.880 1.00 24.94 142 SER D CA 1
ATOM 7518 C C . SER D 2 110 ? 232.682 16.071 63.187 1.00 25.41 142 SER D C 1
ATOM 7519 O O . SER D 2 110 ? 231.616 15.473 63.027 1.00 26.78 142 SER D O 1
ATOM 7522 N N . LYS D 2 111 ? 232.891 17.308 62.768 1.00 24.02 143 LYS D N 1
ATOM 7523 C CA . LYS D 2 111 ? 231.836 18.066 62.110 1.00 24.95 143 LYS D CA 1
ATOM 7524 C C . LYS D 2 111 ? 231.450 17.428 60.765 1.00 26.53 143 LYS D C 1
ATOM 7525 O O . LYS D 2 111 ? 230.278 17.488 60.332 1.00 25.63 143 LYS D O 1
ATOM 7531 N N . THR D 2 112 ? 232.423 16.792 60.117 1.00 25.50 144 THR D N 1
ATOM 7532 C CA . THR D 2 112 ? 232.155 16.152 58.831 1.00 26.81 144 THR D CA 1
ATOM 7533 C C . THR D 2 112 ? 231.363 14.841 58.997 1.00 28.32 144 THR D C 1
ATOM 7534 O O . THR D 2 112 ? 230.708 14.384 58.058 1.00 28.87 144 THR D O 1
ATOM 7538 N N . ASN D 2 113 ? 231.425 14.236 60.178 1.00 27.23 145 ASN D N 1
ATOM 7539 C CA . ASN D 2 113 ? 230.581 13.080 60.466 1.00 27.57 145 ASN D CA 1
ATOM 7540 C C . ASN D 2 113 ? 229.167 13.559 60.799 1.00 27.16 145 ASN D C 1
ATOM 7541 O O . ASN D 2 113 ? 228.184 13.092 60.217 1.00 27.57 145 ASN D O 1
ATOM 7546 N N . ALA D 2 114 ? 229.081 14.497 61.737 1.00 27.51 146 ALA D N 1
ATOM 7547 C CA . ALA D 2 114 ? 227.796 15.010 62.205 1.00 27.29 146 ALA D CA 1
ATOM 7548 C C . ALA D 2 114 ? 226.960 15.639 61.090 1.00 29.06 146 ALA D C 1
ATOM 7549 O O . ALA D 2 114 ? 225.745 15.435 61.030 1.00 28.66 146 ALA D O 1
ATOM 7551 N N . LEU D 2 115 ? 227.607 16.390 60.202 1.00 27.61 147 LEU D N 1
ATOM 7552 C CA . LEU D 2 115 ? 226.891 17.126 59.176 1.00 29.00 147 LEU D CA 1
ATOM 7553 C C . LEU D 2 115 ? 227.054 16.489 57.794 1.00 29.18 147 LEU D C 1
ATOM 7554 O O . LEU D 2 115 ? 226.907 17.168 56.770 1.00 30.37 147 LEU D O 1
ATOM 7559 N N . SER D 2 116 ? 227.345 15.187 57.765 1.00 31.79 148 SER D N 1
ATOM 7560 C CA . SER D 2 116 ? 227.533 14.469 56.496 1.00 32.99 148 SER D CA 1
ATOM 7561 C C . SER D 2 116 ? 226.315 14.575 55.580 1.00 32.86 148 SER D C 1
ATOM 7562 O O . SER D 2 116 ? 226.445 14.554 54.342 1.00 34.29 148 SER D O 1
ATOM 7565 N N . PHE D 2 117 ? 225.135 14.709 56.174 1.00 34.86 149 PHE D N 1
ATOM 7566 C CA . PHE D 2 117 ? 223.908 14.888 55.404 1.00 36.14 149 PHE D CA 1
ATOM 7567 C C . PHE D 2 117 ? 223.937 16.162 54.555 1.00 36.98 149 PHE D C 1
ATOM 7568 O O . PHE D 2 117 ? 223.120 16.324 53.651 1.00 37.01 149 PHE D O 1
ATOM 7576 N N . LYS D 2 118 ? 224.865 17.065 54.851 1.00 41.90 150 LYS D N 1
ATOM 7577 C CA . LYS D 2 118 ? 224.995 18.291 54.072 1.00 42.65 150 LYS D CA 1
ATOM 7578 C C . LYS D 2 118 ? 225.860 18.044 52.854 1.00 46.67 150 LYS D C 1
ATOM 7579 O O . LYS D 2 118 ? 226.121 18.951 52.061 1.00 48.16 150 LYS D O 1
ATOM 7585 N N . LEU D 2 119 ? 226.306 16.807 52.705 1.00 50.47 151 LEU D N 1
ATOM 7586 C CA . LEU D 2 119 ? 227.088 16.444 51.541 1.00 52.18 151 LEU D CA 1
ATOM 7587 C C . LEU D 2 119 ? 226.243 15.662 50.545 1.00 54.14 151 LEU D C 1
ATOM 7588 O O . LEU D 2 119 ? 225.417 14.831 50.933 1.00 54.21 151 LEU D O 1
ATOM 7593 N N . PRO D 2 120 ? 226.437 15.949 49.253 1.00 59.44 152 PRO D N 1
ATOM 7594 C CA . PRO D 2 120 ? 225.767 15.254 48.150 1.00 61.55 152 PRO D CA 1
ATOM 7595 C C . PRO D 2 120 ? 225.861 13.743 48.280 1.00 60.25 152 PRO D C 1
ATOM 7596 O O . PRO D 2 120 ? 226.871 13.229 48.769 1.00 57.68 152 PRO D O 1
ATOM 7600 N N . SER D 2 121 ? 224.814 13.057 47.831 1.00 65.70 153 SER D N 1
ATOM 7601 C CA . SER D 2 121 ? 224.700 11.605 47.929 1.00 66.01 153 SER D CA 1
ATOM 7602 C C . SER D 2 121 ? 225.869 10.853 47.294 1.00 65.92 153 SER D C 1
ATOM 7603 O O . SER D 2 121 ? 226.353 9.869 47.855 1.00 64.72 153 SER D O 1
ATOM 7606 N N . HIS D 2 122 ? 226.321 11.313 46.129 1.00 59.32 154 HIS D N 1
ATOM 7607 C CA . HIS D 2 122 ? 227.337 10.581 45.373 1.00 59.13 154 HIS D CA 1
ATOM 7608 C C . HIS D 2 122 ? 228.773 10.972 45.731 1.00 56.54 154 HIS D C 1
ATOM 7609 O O . HIS D 2 122 ? 229.719 10.434 45.161 1.00 58.62 154 HIS D O 1
ATOM 7616 N N . ILE D 2 123 ? 228.934 11.906 46.665 1.00 50.95 155 ILE D N 1
ATOM 7617 C CA . ILE D 2 123 ? 230.234 12.146 47.285 1.00 49.49 155 ILE D CA 1
ATOM 7618 C C . ILE D 2 123 ? 230.357 11.285 48.533 1.00 47.38 155 ILE D C 1
ATOM 7619 O O . ILE D 2 123 ? 229.922 11.685 49.614 1.00 46.19 155 ILE D O 1
ATOM 7624 N N . HIS D 2 124 ? 230.945 10.105 48.385 1.00 53.14 156 HIS D N 1
ATOM 7625 C CA . HIS D 2 124 ? 230.971 9.140 49.473 1.00 51.98 156 HIS D CA 1
ATOM 7626 C C . HIS D 2 124 ? 232.054 9.482 50.486 1.00 52.38 156 HIS D C 1
ATOM 7627 O O . HIS D 2 124 ? 233.186 9.786 50.117 1.00 52.41 156 HIS D O 1
ATOM 7634 N N . THR D 2 125 ? 231.694 9.445 51.765 1.00 45.89 157 THR D N 1
ATOM 7635 C CA . THR D 2 125 ? 232.655 9.606 52.852 1.00 44.33 157 THR D CA 1
ATOM 7636 C C . THR D 2 125 ? 232.526 8.425 53.813 1.00 41.88 157 THR D C 1
ATOM 7637 O O . THR D 2 125 ? 231.514 7.722 53.808 1.00 41.95 157 THR D O 1
ATOM 7641 N N . TYR D 2 126 ? 233.545 8.203 54.636 1.00 33.63 158 TYR D N 1
ATOM 7642 C CA . TYR D 2 126 ? 233.630 6.964 55.398 1.00 32.67 158 TYR D CA 1
ATOM 7643 C C . TYR D 2 126 ? 233.870 7.167 56.897 1.00 29.86 158 TYR D C 1
ATOM 7644 O O . TYR D 2 126 ? 234.546 6.368 57.533 1.00 30.02 158 TYR D O 1
ATOM 7653 N N . ALA D 2 127 ? 233.292 8.222 57.456 1.00 29.12 159 ALA D N 1
ATOM 7654 C CA . ALA D 2 127 ? 233.483 8.539 58.865 1.00 29.58 159 ALA D CA 1
ATOM 7655 C C . ALA D 2 127 ? 232.937 7.428 59.763 1.00 29.50 159 ALA D C 1
ATOM 7656 O O . ALA D 2 127 ? 233.582 7.015 60.724 1.00 27.30 159 ALA D O 1
ATOM 7658 N N . GLN D 2 128 ? 231.750 6.938 59.425 1.00 39.57 160 GLN D N 1
ATOM 7659 C CA . GLN D 2 128 ? 231.094 5.907 60.212 1.00 38.21 160 GLN D CA 1
ATOM 7660 C C . GLN D 2 128 ? 231.759 4.549 60.093 1.00 37.57 160 GLN D C 1
ATOM 7661 O O . GLN D 2 128 ? 231.855 3.826 61.085 1.00 36.19 160 GLN D O 1
ATOM 7667 N N . GLU D 2 129 ? 232.183 4.194 58.881 1.00 31.38 161 GLU D N 1
ATOM 7668 C CA . GLU D 2 129 ? 232.873 2.927 58.651 1.00 31.16 161 GLU D CA 1
ATOM 7669 C C . GLU D 2 129 ? 234.189 2.893 59.430 1.00 31.95 161 GLU D C 1
ATOM 7670 O O . GLU D 2 129 ? 234.541 1.875 60.017 1.00 31.88 161 GLU D O 1
ATOM 7676 N N . ASN D 2 130 ? 234.903 4.014 59.443 1.00 26.55 162 ASN D N 1
ATOM 7677 C CA . ASN D 2 130 ? 236.141 4.125 60.208 1.00 27.36 162 ASN D CA 1
ATOM 7678 C C . ASN D 2 130 ? 235.872 4.062 61.702 1.00 26.88 162 ASN D C 1
ATOM 7679 O O . ASN D 2 130 ? 236.594 3.384 62.436 1.00 25.59 162 ASN D O 1
ATOM 7684 N N . LEU D 2 131 ? 234.832 4.759 62.149 1.00 25.03 163 LEU D N 1
ATOM 7685 C CA . LEU D 2 131 ? 234.508 4.762 63.569 1.00 24.03 163 LEU D CA 1
ATOM 7686 C C . LEU D 2 131 ? 234.137 3.367 63.997 1.00 25.27 163 LEU D C 1
ATOM 7687 O O . LEU D 2 131 ? 234.654 2.861 64.994 1.00 25.32 163 LEU D O 1
ATOM 7692 N N . ASN D 2 132 ? 233.247 2.738 63.232 1.00 32.66 164 ASN D N 1
ATOM 7693 C CA . ASN D 2 132 ? 232.774 1.406 63.569 1.00 34.57 164 ASN D CA 1
ATOM 7694 C C . ASN D 2 132 ? 233.923 0.398 63.591 1.00 35.62 164 ASN D C 1
ATOM 7695 O O . ASN D 2 132 ? 233.959 -0.494 64.439 1.00 35.96 164 ASN D O 1
ATOM 7700 N N . TYR D 2 133 ? 234.871 0.550 62.670 1.00 28.87 165 TYR D N 1
ATOM 7701 C CA . TYR D 2 133 ? 236.039 -0.322 62.663 1.00 29.63 165 TYR D CA 1
ATOM 7702 C C . TYR D 2 133 ? 236.838 -0.140 63.951 1.00 28.23 165 TYR D C 1
ATOM 7703 O O . TYR D 2 133 ? 237.211 -1.105 64.598 1.00 28.77 165 TYR D O 1
ATOM 7712 N N . PHE D 2 134 ? 237.074 1.116 64.314 1.00 28.08 166 PHE D N 1
ATOM 7713 C CA . PHE D 2 134 ? 237.761 1.471 65.539 1.00 28.13 166 PHE D CA 1
ATOM 7714 C C . PHE D 2 134 ? 237.055 0.872 66.745 1.00 28.52 166 PHE D C 1
ATOM 7715 O O . PHE D 2 134 ? 237.702 0.303 67.638 1.00 28.72 166 PHE D O 1
ATOM 7723 N N . LEU D 2 135 ? 235.727 0.974 66.755 1.00 29.93 167 LEU D N 1
ATOM 7724 C CA . LEU D 2 135 ? 234.914 0.502 67.876 1.00 29.40 167 LEU D CA 1
ATOM 7725 C C . LEU D 2 135 ? 234.958 -1.009 68.024 1.00 30.49 167 LEU D C 1
ATOM 7726 O O . LEU D 2 135 ? 235.072 -1.544 69.129 1.00 30.67 167 LEU D O 1
ATOM 7731 N N . LYS D 2 136 ? 234.867 -1.705 66.903 1.00 29.76 168 LYS D N 1
ATOM 7732 C CA . LYS D 2 136 ? 234.847 -3.150 66.959 1.00 30.72 168 LYS D CA 1
ATOM 7733 C C . LYS D 2 136 ? 236.210 -3.686 67.394 1.00 30.99 168 LYS D C 1
ATOM 7734 O O . LYS D 2 136 ? 236.296 -4.784 67.927 1.00 33.04 168 LYS D O 1
ATOM 7736 N N . LYS D 2 137 ? 237.269 -2.909 67.176 1.00 30.19 169 LYS D N 1
ATOM 7737 C CA . LYS D 2 137 ? 238.629 -3.398 67.421 1.00 32.06 169 LYS D CA 1
ATOM 7738 C C . LYS D 2 137 ? 239.125 -3.051 68.829 1.00 30.70 169 LYS D C 1
ATOM 7739 O O . LYS D 2 137 ? 240.111 -3.623 69.307 1.00 29.92 169 LYS D O 1
ATOM 7745 N N . LEU D 2 138 ? 238.440 -2.119 69.483 1.00 28.75 170 LEU D N 1
ATOM 7746 C CA . LEU D 2 138 ? 238.777 -1.730 70.851 1.00 30.72 170 LEU D CA 1
ATOM 7747 C C . LEU D 2 138 ? 238.831 -2.925 71.804 1.00 31.36 170 LEU D C 1
ATOM 7748 O O . LEU D 2 138 ? 238.079 -3.883 71.654 1.00 32.20 170 LEU D O 1
ATOM 7753 N N . PRO D 2 139 ? 239.730 -2.870 72.793 1.00 30.05 171 PRO D N 1
ATOM 7754 C CA . PRO D 2 139 ? 239.684 -3.847 73.891 1.00 30.80 171 PRO D CA 1
ATOM 7755 C C . PRO D 2 139 ? 238.310 -3.854 74.567 1.00 30.43 171 PRO D C 1
ATOM 7756 O O . PRO D 2 139 ? 237.661 -2.827 74.605 1.00 29.08 171 PRO D O 1
ATOM 7760 N N . ALA D 2 140 ? 237.886 -4.994 75.103 1.00 43.93 172 ALA D N 1
ATOM 7761 C CA . ALA D 2 140 ? 236.608 -5.076 75.811 1.00 44.21 172 ALA D CA 1
ATOM 7762 C C . ALA D 2 140 ? 236.549 -4.122 77.005 1.00 42.94 172 ALA D C 1
ATOM 7763 O O . ALA D 2 140 ? 235.501 -3.548 77.294 1.00 42.33 172 ALA D O 1
ATOM 7765 N N . ASP D 2 141 ? 237.675 -3.956 77.692 1.00 42.77 173 ASP D N 1
ATOM 7766 C CA . ASP D 2 141 ? 237.728 -3.134 78.899 1.00 42.83 173 ASP D CA 1
ATOM 7767 C C . ASP D 2 141 ? 237.697 -1.619 78.638 1.00 41.46 173 ASP D C 1
ATOM 7768 O O . ASP D 2 141 ? 237.492 -0.834 79.562 1.00 41.91 173 ASP D O 1
ATOM 7773 N N . VAL D 2 142 ? 237.893 -1.208 77.390 1.00 32.67 174 VAL D N 1
ATOM 7774 C CA . VAL D 2 142 ? 237.782 0.213 77.032 1.00 31.88 174 VAL D CA 1
ATOM 7775 C C . VAL D 2 142 ? 236.328 0.586 76.766 1.00 31.25 174 VAL D C 1
ATOM 7776 O O . VAL D 2 142 ? 235.714 0.056 75.843 1.00 32.89 174 VAL D O 1
ATOM 7780 N N . LYS D 2 143 ? 235.778 1.497 77.562 1.00 27.03 175 LYS D N 1
ATOM 7781 C CA . LYS D 2 143 ? 234.381 1.876 77.420 1.00 26.05 175 LYS D CA 1
ATOM 7782 C C . LYS D 2 143 ? 234.194 3.124 76.551 1.00 25.50 175 LYS D C 1
ATOM 7783 O O . LYS D 2 143 ? 234.424 4.259 77.010 1.00 25.32 175 LYS D O 1
ATOM 7789 N N . PRO D 2 144 ? 233.774 2.918 75.292 1.00 28.01 176 PRO D N 1
ATOM 7790 C CA . PRO D 2 144 ? 233.587 4.053 74.386 1.00 28.43 176 PRO D CA 1
ATOM 7791 C C . PRO D 2 144 ? 232.362 4.853 74.767 1.00 26.08 176 PRO D C 1
ATOM 7792 O O . PRO D 2 144 ? 231.383 4.287 75.242 1.00 25.57 176 PRO D O 1
ATOM 7796 N N . ILE D 2 145 ? 232.428 6.163 74.591 1.00 20.82 177 ILE D N 1
ATOM 7797 C CA . ILE D 2 145 ? 231.234 6.978 74.733 1.00 20.82 177 ILE D CA 1
ATOM 7798 C C . ILE D 2 145 ? 230.891 7.522 73.376 1.00 20.33 177 ILE D C 1
ATOM 7799 O O . ILE D 2 145 ? 231.542 8.448 72.869 1.00 20.24 177 ILE D O 1
ATOM 7804 N N . LYS D 2 146 ? 229.862 6.926 72.788 1.00 25.93 178 LYS D N 1
ATOM 7805 C CA . LYS D 2 146 ? 229.589 7.066 71.365 1.00 26.16 178 LYS D CA 1
ATOM 7806 C C . LYS D 2 146 ? 228.622 8.218 71.104 1.00 25.01 178 LYS D C 1
ATOM 7807 O O . LYS D 2 146 ? 227.400 8.027 71.051 1.00 25.19 178 LYS D O 1
ATOM 7813 N N . LEU D 2 147 ? 229.169 9.416 70.947 1.00 24.86 179 LEU D N 1
ATOM 7814 C CA . LEU D 2 147 ? 228.330 10.611 70.909 1.00 25.76 179 LEU D CA 1
ATOM 7815 C C . LEU D 2 147 ? 227.538 10.767 69.608 1.00 27.53 179 LEU D C 1
ATOM 7816 O O . LEU D 2 147 ? 226.366 11.167 69.639 1.00 27.34 179 LEU D O 1
ATOM 7821 N N . MET D 2 148 ? 228.138 10.419 68.472 1.00 25.12 180 MET D N 1
ATOM 7822 C CA . MET D 2 148 ? 227.404 10.490 67.205 1.00 26.45 180 MET D CA 1
ATOM 7823 C C . MET D 2 148 ? 226.153 9.596 67.187 1.00 26.48 180 MET D C 1
ATOM 7824 O O . MET D 2 148 ? 225.074 10.025 66.758 1.00 26.57 180 MET D O 1
ATOM 7829 N N . GLU D 2 149 ? 226.275 8.358 67.652 1.00 30.19 181 GLU D N 1
ATOM 7830 C CA . GLU D 2 149 ? 225.114 7.475 67.589 1.00 31.66 181 GLU D CA 1
ATOM 7831 C C . GLU D 2 149 ? 224.026 7.947 68.556 1.00 29.39 181 GLU D C 1
ATOM 7832 O O . GLU D 2 149 ? 222.829 7.817 68.265 1.00 30.26 181 GLU D O 1
ATOM 7838 N N . HIS D 2 150 ? 224.443 8.563 69.659 1.00 24.97 182 HIS D N 1
ATOM 7839 C CA . HIS D 2 150 ? 223.506 9.198 70.582 1.00 26.74 182 HIS D CA 1
ATOM 7840 C C . HIS D 2 150 ? 222.771 10.374 69.925 1.00 26.87 182 HIS D C 1
ATOM 7841 O O . HIS D 2 150 ? 221.551 10.405 69.895 1.00 27.80 182 HIS D O 1
ATOM 7848 N N . PHE D 2 151 ? 223.520 11.334 69.397 1.00 24.65 183 PHE D N 1
ATOM 7849 C CA . PHE D 2 151 ? 222.918 12.513 68.773 1.00 25.82 183 PHE D CA 1
ATOM 7850 C C . PHE D 2 151 ? 221.995 12.138 67.623 1.00 26.89 183 PHE D C 1
ATOM 7851 O O . PHE D 2 151 ? 220.912 12.697 67.469 1.00 27.21 183 PHE D O 1
ATOM 7859 N N . LYS D 2 152 ? 222.439 11.192 66.805 1.00 30.47 184 LYS D N 1
ATOM 7860 C CA . LYS D 2 152 ? 221.677 10.788 65.648 1.00 32.87 184 LYS D CA 1
ATOM 7861 C C . LYS D 2 152 ? 220.405 10.054 66.080 1.00 33.41 184 LYS D C 1
ATOM 7862 O O . LYS D 2 152 ? 219.372 10.112 65.405 1.00 33.15 184 LYS D O 1
ATOM 7864 N N . GLN D 2 153 ? 220.471 9.373 67.217 1.00 30.18 185 GLN D N 1
ATOM 7865 C CA . GLN D 2 153 ? 219.294 8.666 67.702 1.00 31.10 185 GLN D CA 1
ATOM 7866 C C . GLN D 2 153 ? 218.229 9.646 68.213 1.00 31.90 185 GLN D C 1
ATOM 7867 O O . GLN D 2 153 ? 217.046 9.490 67.922 1.00 31.86 185 GLN D O 1
ATOM 7873 N N . ASN D 2 154 ? 218.644 10.654 68.972 1.00 37.62 186 ASN D N 1
ATOM 7874 C CA . ASN D 2 154 ? 217.661 11.453 69.700 1.00 38.93 186 ASN D CA 1
ATOM 7875 C C . ASN D 2 154 ? 217.457 12.892 69.207 1.00 38.81 186 ASN D C 1
ATOM 7876 O O . ASN D 2 154 ? 216.640 13.607 69.773 1.00 38.51 186 ASN D O 1
ATOM 7881 N N . TYR D 2 155 ? 218.184 13.307 68.166 1.00 33.66 187 TYR D N 1
ATOM 7882 C CA . TYR D 2 155 ? 218.048 14.660 67.604 1.00 34.46 187 TYR D CA 1
ATOM 7883 C C . TYR D 2 155 ? 217.847 14.611 66.096 1.00 36.40 187 TYR D C 1
ATOM 7884 O O . TYR D 2 155 ? 218.372 13.719 65.426 1.00 35.95 187 TYR D O 1
ATOM 7893 N N . THR D 2 156 ? 217.090 15.573 65.568 1.00 33.65 188 THR D N 1
ATOM 7894 C CA . THR D 2 156 ? 216.993 15.773 64.125 1.00 34.85 188 THR D CA 1
ATOM 7895 C C . THR D 2 156 ? 218.299 16.336 63.575 1.00 34.44 188 THR D C 1
ATOM 7896 O O . THR D 2 156 ? 219.138 16.834 64.324 1.00 34.01 188 THR D O 1
ATOM 7900 N N . ASN D 2 157 ? 218.441 16.284 62.255 1.00 36.60 189 ASN D N 1
ATOM 7901 C CA . ASN D 2 157 ? 219.602 16.844 61.565 1.00 36.02 189 ASN D CA 1
ATOM 7902 C C . ASN D 2 157 ? 219.754 18.350 61.782 1.00 34.79 189 ASN D C 1
ATOM 7903 O O . ASN D 2 157 ? 220.866 18.863 61.908 1.00 34.98 189 ASN D O 1
ATOM 7908 N N . GLU D 2 158 ? 218.629 19.052 61.817 1.00 30.75 190 GLU D N 1
ATOM 7909 C CA . GLU D 2 158 ? 218.630 20.492 62.055 1.00 31.87 190 GLU D CA 1
ATOM 7910 C C . GLU D 2 158 ? 219.100 20.821 63.468 1.00 30.00 190 GLU D C 1
ATOM 7911 O O . GLU D 2 158 ? 219.823 21.792 63.691 1.00 30.78 190 GLU D O 1
ATOM 7913 N N . GLU D 2 159 ? 218.700 20.002 64.430 1.00 35.37 191 GLU D N 1
ATOM 7914 C CA . GLU D 2 159 ? 219.136 20.193 65.804 1.00 34.05 191 GLU D CA 1
ATOM 7915 C C . GLU D 2 159 ? 220.636 19.898 65.922 1.00 35.08 191 GLU D C 1
ATOM 7916 O O . GLU D 2 159 ? 221.366 20.570 66.655 1.00 34.62 191 GLU D O 1
ATOM 7922 N N . ILE D 2 160 ? 221.081 18.890 65.186 1.00 28.79 192 ILE D N 1
ATOM 7923 C CA . ILE D 2 160 ? 222.486 18.488 65.183 1.00 27.63 192 ILE D CA 1
ATOM 7924 C C . ILE D 2 160 ? 223.321 19.586 64.548 1.00 28.17 192 ILE D C 1
ATOM 7925 O O . ILE D 2 160 ? 224.346 19.987 65.074 1.00 28.81 192 ILE D O 1
ATOM 7930 N N . GLN D 2 161 ? 222.864 20.072 63.402 1.00 33.06 193 GLN D N 1
ATOM 7931 C CA . GLN D 2 161 ? 223.451 21.249 62.775 1.00 33.93 193 GLN D CA 1
ATOM 7932 C C . GLN D 2 161 ? 223.657 22.399 63.773 1.00 34.38 193 GLN D C 1
ATOM 7933 O O . GLN D 2 161 ? 224.675 23.088 63.746 1.00 34.78 193 GLN D O 1
ATOM 7939 N N . ASP D 2 162 ? 222.692 22.595 64.667 1.00 32.75 194 ASP D N 1
ATOM 7940 C CA . ASP D 2 162 ? 222.777 23.696 65.619 1.00 32.81 194 ASP D CA 1
ATOM 7941 C C . ASP D 2 162 ? 223.815 23.445 66.710 1.00 32.50 194 ASP D C 1
ATOM 7942 O O . ASP D 2 162 ? 224.073 24.333 67.522 1.00 31.38 194 ASP D O 1
ATOM 7947 N N . MET D 2 163 ? 224.408 22.248 66.724 1.00 34.10 195 MET D N 1
ATOM 7948 C CA . MET D 2 163 ? 225.433 21.903 67.715 1.00 33.59 195 MET D CA 1
ATOM 7949 C C . MET D 2 163 ? 226.845 22.270 67.252 1.00 32.88 195 MET D C 1
ATOM 7950 O O . MET D 2 163 ? 227.791 22.169 68.019 1.00 32.97 195 MET D O 1
ATOM 7955 N N . TYR D 2 164 ? 226.981 22.692 65.999 1.00 25.09 196 TYR D N 1
ATOM 7956 C CA . TYR D 2 164 ? 228.297 23.031 65.452 1.00 25.71 196 TYR D CA 1
ATOM 7957 C C . TYR D 2 164 ? 228.404 24.468 64.972 1.00 27.45 196 TYR D C 1
ATOM 7958 O O . TYR D 2 164 ? 227.411 25.081 64.567 1.00 27.45 196 TYR D O 1
ATOM 7967 N N . PHE D 2 165 ? 229.626 24.996 65.009 1.00 30.52 197 PHE D N 1
ATOM 7968 C CA . PHE D 2 165 ? 229.926 26.288 64.409 1.00 30.71 197 PHE D CA 1
ATOM 7969 C C . PHE D 2 165 ? 229.794 26.220 62.894 1.00 31.24 197 PHE D C 1
ATOM 7970 O O . PHE D 2 165 ? 229.879 25.149 62.306 1.00 31.37 197 PHE D O 1
ATOM 7978 N N . LYS D 2 166 ? 229.591 27.367 62.260 1.00 34.37 198 LYS D N 1
ATOM 7979 C CA . LYS D 2 166 ? 229.402 27.384 60.818 1.00 34.99 198 LYS D CA 1
ATOM 7980 C C . LYS D 2 166 ? 230.724 27.317 60.055 1.00 34.47 198 LYS D C 1
ATOM 7981 O O . LYS D 2 166 ? 230.865 26.520 59.121 1.00 34.74 198 LYS D O 1
ATOM 7983 N N . THR D 2 167 ? 231.682 28.154 60.439 1.00 36.71 199 THR D N 1
ATOM 7984 C CA . THR D 2 167 ? 232.942 28.252 59.708 1.00 39.56 199 THR D CA 1
ATOM 7985 C C . THR D 2 167 ? 234.075 27.527 60.430 1.00 40.97 199 THR D C 1
ATOM 7986 O O . THR D 2 167 ? 235.084 27.167 59.826 1.00 42.90 199 THR D O 1
ATOM 7990 N N . ASP D 2 168 ? 233.890 27.291 61.723 1.00 29.76 200 ASP D N 1
ATOM 7991 C CA . ASP D 2 168 ? 234.869 26.587 62.530 1.00 28.32 200 ASP D CA 1
ATOM 7992 C C . ASP D 2 168 ? 234.552 25.086 62.554 1.00 27.02 200 ASP D C 1
ATOM 7993 O O . ASP D 2 168 ? 233.410 24.681 62.359 1.00 27.96 200 ASP D O 1
ATOM 7998 N N . HIS D 2 169 ? 235.556 24.257 62.799 1.00 35.24 201 HIS D N 1
ATOM 7999 C CA . HIS D 2 169 ? 235.350 22.821 62.672 1.00 33.98 201 HIS D CA 1
ATOM 8000 C C . HIS D 2 169 ? 235.019 22.129 63.998 1.00 34.15 201 HIS D C 1
ATOM 8001 O O . HIS D 2 169 ? 234.735 20.931 64.011 1.00 33.67 201 HIS D O 1
ATOM 8008 N N . HIS D 2 170 ? 235.025 22.871 65.107 1.00 28.75 202 HIS D N 1
ATOM 8009 C CA . HIS D 2 170 ? 234.594 22.305 66.395 1.00 26.82 202 HIS D CA 1
ATOM 8010 C C . HIS D 2 170 ? 233.089 22.353 66.570 1.00 26.00 202 HIS D C 1
ATOM 8011 O O . HIS D 2 170 ? 232.396 23.082 65.874 1.00 27.63 202 HIS D O 1
ATOM 8018 N N . TRP D 2 171 ? 232.598 21.595 67.544 1.00 23.12 203 TRP D N 1
ATOM 8019 C CA . TRP D 2 171 ? 231.265 21.813 68.061 1.00 21.94 203 TRP D CA 1
ATOM 8020 C C . TRP D 2 171 ? 231.219 23.154 68.775 1.00 23.12 203 TRP D C 1
ATOM 8021 O O . TRP D 2 171 ? 232.228 23.635 69.284 1.00 22.11 203 TRP D O 1
ATOM 8032 N N . ASN D 2 172 ? 230.054 23.794 68.752 1.00 23.29 204 ASN D N 1
ATOM 8033 C CA . ASN D 2 172 ? 229.897 25.011 69.534 1.00 24.23 204 ASN D CA 1
ATOM 8034 C C . ASN D 2 172 ? 229.574 24.604 70.970 1.00 22.94 204 ASN D C 1
ATOM 8035 O O . ASN D 2 172 ? 229.590 23.404 71.310 1.00 22.61 204 ASN D O 1
ATOM 8040 N N . MET D 2 173 ? 229.283 25.575 71.820 1.00 22.86 205 MET D N 1
ATOM 8041 C CA . MET D 2 173 ? 229.141 25.241 73.233 1.00 23.09 205 MET D CA 1
ATOM 8042 C C . MET D 2 173 ? 227.877 24.449 73.511 1.00 23.33 205 MET D C 1
ATOM 8043 O O . MET D 2 173 ? 227.834 23.674 74.477 1.00 23.73 205 MET D O 1
ATOM 8048 N N . ASP D 2 174 ? 226.829 24.669 72.714 1.00 21.73 206 ASP D N 1
ATOM 8049 C CA . ASP D 2 174 ? 225.589 23.932 72.939 1.00 22.55 206 ASP D CA 1
ATOM 8050 C C . ASP D 2 174 ? 225.844 22.443 72.686 1.00 22.34 206 ASP D C 1
ATOM 8051 O O . ASP D 2 174 ? 225.498 21.573 73.514 1.00 21.89 206 ASP D O 1
ATOM 8056 N N . GLY D 2 175 ? 226.452 22.148 71.537 1.00 23.42 207 GLY D N 1
ATOM 8057 C CA . GLY D 2 175 ? 226.916 20.800 71.268 1.00 23.00 207 GLY D CA 1
ATOM 8058 C C . GLY D 2 175 ? 227.813 20.255 72.389 1.00 23.88 207 GLY D C 1
ATOM 8059 O O . GLY D 2 175 ? 227.654 19.122 72.854 1.00 21.91 207 GLY D O 1
ATOM 8060 N N . ALA D 2 176 ? 228.766 21.072 72.817 1.00 22.63 208 ALA D N 1
ATOM 8061 C CA . ALA D 2 176 ? 229.796 20.629 73.737 1.00 22.74 208 ALA D CA 1
ATOM 8062 C C . ALA D 2 176 ? 229.188 20.351 75.109 1.00 22.94 208 ALA D C 1
ATOM 8063 O O . ALA D 2 176 ? 229.539 19.370 75.777 1.00 21.21 208 ALA D O 1
ATOM 8065 N N . PHE D 2 177 ? 228.263 21.213 75.524 1.00 19.38 209 PHE D N 1
ATOM 8066 C CA . PHE D 2 177 ? 227.545 20.951 76.761 1.00 19.22 209 PHE D CA 1
ATOM 8067 C C . PHE D 2 177 ? 226.772 19.640 76.707 1.00 19.08 209 PHE D C 1
ATOM 8068 O O . PHE D 2 177 ? 226.801 18.859 77.656 1.00 20.28 209 PHE D O 1
ATOM 8076 N N . LEU D 2 178 ? 226.062 19.413 75.605 1.00 22.90 210 LEU D N 1
ATOM 8077 C CA . LEU D 2 178 ? 225.294 18.192 75.442 1.00 23.08 210 LEU D CA 1
ATOM 8078 C C . LEU D 2 178 ? 226.238 16.970 75.470 1.00 23.38 210 LEU D C 1
ATOM 8079 O O . LEU D 2 178 ? 225.917 15.938 76.066 1.00 24.38 210 LEU D O 1
ATOM 8084 N N . GLY D 2 179 ? 227.414 17.120 74.869 1.00 20.30 211 GLY D N 1
ATOM 8085 C CA . GLY D 2 179 ? 228.464 16.109 74.914 1.00 18.73 211 GLY D CA 1
ATOM 8086 C C . GLY D 2 179 ? 228.943 15.849 76.347 1.00 19.49 211 GLY D C 1
ATOM 8087 O O . GLY D 2 179 ? 229.000 14.714 76.803 1.00 19.63 211 GLY D O 1
ATOM 8088 N N . TYR D 2 180 ? 229.295 16.910 77.052 1.00 19.03 212 TYR D N 1
ATOM 8089 C CA . TYR D 2 180 ? 229.687 16.809 78.446 1.00 20.11 212 TYR D CA 1
ATOM 8090 C C . TYR D 2 180 ? 228.618 16.129 79.323 1.00 20.37 212 TYR D C 1
ATOM 8091 O O . TYR D 2 180 ? 228.949 15.296 80.164 1.00 22.59 212 TYR D O 1
ATOM 8100 N N . GLN D 2 181 ? 227.353 16.498 79.128 1.00 20.64 213 GLN D N 1
ATOM 8101 C CA . GLN D 2 181 ? 226.243 15.920 79.893 1.00 21.74 213 GLN D CA 1
ATOM 8102 C C . GLN D 2 181 ? 226.191 14.411 79.683 1.00 21.73 213 GLN D C 1
ATOM 8103 O O . GLN D 2 181 ? 226.199 13.627 80.654 1.00 20.93 213 GLN D O 1
ATOM 8109 N N . TYR D 2 182 ? 226.195 14.013 78.410 1.00 23.18 214 TYR D N 1
ATOM 8110 C CA . TYR D 2 182 ? 226.113 12.607 78.038 1.00 22.74 214 TYR D CA 1
ATOM 8111 C C . TYR D 2 182 ? 227.335 11.831 78.527 1.00 23.40 214 TYR D C 1
ATOM 8112 O O . TYR D 2 182 ? 227.209 10.718 79.012 1.00 23.74 214 TYR D O 1
ATOM 8121 N N . ILE D 2 183 ? 228.521 12.423 78.401 1.00 20.35 215 ILE D N 1
ATOM 8122 C CA . ILE D 2 183 ? 229.739 11.768 78.866 1.00 19.45 215 ILE D CA 1
ATOM 8123 C C . ILE D 2 183 ? 229.685 11.516 80.374 1.00 20.70 215 ILE D C 1
ATOM 8124 O O . ILE D 2 183 ? 229.921 10.381 80.843 1.00 21.60 215 ILE D O 1
ATOM 8129 N N . MET D 2 184 ? 229.361 12.550 81.135 1.00 26.00 216 MET D N 1
ATOM 8130 C CA . MET D 2 184 ? 229.379 12.407 82.582 1.00 27.73 216 MET D CA 1
ATOM 8131 C C . MET D 2 184 ? 228.286 11.472 83.082 1.00 28.31 216 MET D C 1
ATOM 8132 O O . MET D 2 184 ? 228.540 10.635 83.937 1.00 28.34 216 MET D O 1
ATOM 8137 N N . ASN D 2 185 ? 227.070 11.619 82.560 1.00 27.91 217 ASN D N 1
ATOM 8138 C CA . ASN D 2 185 ? 225.972 10.749 82.980 1.00 27.51 217 ASN D CA 1
ATOM 8139 C C . ASN D 2 185 ? 226.251 9.283 82.590 1.00 28.59 217 ASN D C 1
ATOM 8140 O O . ASN D 2 185 ? 225.856 8.365 83.305 1.00 29.86 217 ASN D O 1
ATOM 8145 N N . THR D 2 186 ? 226.965 9.069 81.488 1.00 23.09 218 THR D N 1
ATOM 8146 C CA . THR D 2 186 ? 227.408 7.728 81.116 1.00 22.14 218 THR D CA 1
ATOM 8147 C C . THR D 2 186 ? 228.387 7.168 82.140 1.00 23.33 218 THR D C 1
ATOM 8148 O O . THR D 2 186 ? 228.221 6.048 82.611 1.00 24.46 218 THR D O 1
ATOM 8152 N N . ILE D 2 187 ? 229.400 7.949 82.500 1.00 24.43 219 ILE D N 1
ATOM 8153 C CA . ILE D 2 187 ? 230.408 7.495 83.470 1.00 24.46 219 ILE D CA 1
ATOM 8154 C C . ILE D 2 187 ? 229.765 7.169 84.827 1.00 24.94 219 ILE D C 1
ATOM 8155 O O . ILE D 2 187 ? 230.075 6.160 85.463 1.00 26.18 219 ILE D O 1
ATOM 8160 N N . GLY D 2 188 ? 228.844 8.018 85.252 1.00 23.33 220 GLY D N 1
ATOM 8161 C CA . GLY D 2 188 ? 228.162 7.814 86.525 1.00 23.80 220 GLY D CA 1
ATOM 8162 C C . GLY D 2 188 ? 227.254 6.595 86.483 1.00 26.27 220 GLY D C 1
ATOM 8163 O O . GLY D 2 188 ? 226.858 6.076 87.530 1.00 27.07 220 GLY D O 1
ATOM 8164 N N . GLN D 2 189 ? 226.919 6.134 85.279 1.00 32.66 221 GLN D N 1
ATOM 8165 C CA . GLN D 2 189 ? 226.137 4.907 85.142 1.00 35.31 221 GLN D CA 1
ATOM 8166 C C . GLN D 2 189 ? 227.046 3.696 84.985 1.00 36.34 221 GLN D C 1
ATOM 8167 O O . GLN D 2 189 ? 226.602 2.552 85.141 1.00 36.11 221 GLN D O 1
ATOM 8173 N N . GLN D 2 190 ? 228.324 3.959 84.721 1.00 40.57 222 GLN D N 1
ATOM 8174 C CA . GLN D 2 190 ? 229.294 2.899 84.463 1.00 40.74 222 GLN D CA 1
ATOM 8175 C C . GLN D 2 190 ? 230.307 2.676 85.576 1.00 40.89 222 GLN D C 1
ATOM 8176 O O . GLN D 2 190 ? 230.791 1.573 85.767 1.00 40.23 222 GLN D O 1
ATOM 8182 N N . SER D 2 191 ? 230.646 3.734 86.290 1.00 35.13 223 SER D N 1
ATOM 8183 C CA . SER D 2 191 ? 231.810 3.701 87.155 1.00 32.88 223 SER D CA 1
ATOM 8184 C C . SER D 2 191 ? 231.559 3.007 88.482 1.00 34.87 223 SER D C 1
ATOM 8185 O O . SER D 2 191 ? 230.426 2.940 88.967 1.00 35.21 223 SER D O 1
ATOM 8188 N N . SER D 2 192 ? 232.636 2.480 89.057 1.00 35.25 224 SER D N 1
ATOM 8189 C CA . SER D 2 192 ? 232.607 1.955 90.415 1.00 37.36 224 SER D CA 1
ATOM 8190 C C . SER D 2 192 ? 233.063 2.998 91.423 1.00 34.98 224 SER D C 1
ATOM 8191 O O . SER D 2 192 ? 232.987 2.763 92.618 1.00 36.99 224 SER D O 1
ATOM 8194 N N . ILE D 2 193 ? 233.561 4.137 90.945 1.00 33.05 225 ILE D N 1
ATOM 8195 C CA . ILE D 2 193 ? 234.075 5.157 91.859 1.00 32.41 225 ILE D CA 1
ATOM 8196 C C . ILE D 2 193 ? 233.421 6.516 91.667 1.00 32.67 225 ILE D C 1
ATOM 8197 O O . ILE D 2 193 ? 233.592 7.421 92.495 1.00 32.30 225 ILE D O 1
ATOM 8202 N N . TYR D 2 194 ? 232.672 6.674 90.583 1.00 33.24 226 TYR D N 1
ATOM 8203 C CA . TYR D 2 194 ? 231.917 7.902 90.397 1.00 33.28 226 TYR D CA 1
ATOM 8204 C C . TYR D 2 194 ? 230.426 7.623 90.234 1.00 34.28 226 TYR D C 1
ATOM 8205 O O . TYR D 2 194 ? 230.019 6.900 89.324 1.00 33.96 226 TYR D O 1
ATOM 8214 N N . LYS D 2 195 ? 229.618 8.202 91.121 1.00 33.70 227 LYS D N 1
ATOM 8215 C CA . LYS D 2 195 ? 228.161 8.154 90.992 1.00 34.08 227 LYS D CA 1
ATOM 8216 C C . LYS D 2 195 ? 227.592 9.513 91.370 1.00 36.54 227 LYS D C 1
ATOM 8217 O O . LYS D 2 195 ? 226.688 9.623 92.200 1.00 37.98 227 LYS D O 1
ATOM 8223 N N . GLY D 2 196 ? 228.144 10.555 90.756 1.00 35.86 228 GLY D N 1
ATOM 8224 C CA . GLY D 2 196 ? 227.757 11.905 91.095 1.00 37.35 228 GLY D CA 1
ATOM 8225 C C . GLY D 2 196 ? 226.392 12.265 90.558 1.00 38.27 228 GLY D C 1
ATOM 8226 O O . GLY D 2 196 ? 225.759 11.482 89.848 1.00 39.16 228 GLY D O 1
ATOM 8227 N N . LYS D 2 197 ? 225.938 13.463 90.900 1.00 36.23 229 LYS D N 1
ATOM 8228 C CA . LYS D 2 197 ? 224.632 13.928 90.463 1.00 36.56 229 LYS D CA 1
ATOM 8229 C C . LYS D 2 197 ? 224.602 14.066 88.948 1.00 35.39 229 LYS D C 1
ATOM 8230 O O . LYS D 2 197 ? 225.572 14.506 88.323 1.00 31.83 229 LYS D O 1
ATOM 8232 N N . GLU D 2 198 ? 223.478 13.671 88.364 1.00 43.19 230 GLU D N 1
ATOM 8233 C CA . GLU D 2 198 ? 223.320 13.802 86.933 1.00 44.47 230 GLU D CA 1
ATOM 8234 C C . GLU D 2 198 ? 223.431 15.256 86.526 1.00 40.23 230 GLU D C 1
ATOM 8235 O O . GLU D 2 198 ? 222.992 16.162 87.237 1.00 39.37 230 GLU D O 1
ATOM 8241 N N . ILE D 2 199 ? 224.056 15.469 85.381 1.00 25.80 231 ILE D N 1
ATOM 8242 C CA . ILE D 2 199 ? 224.201 16.804 84.841 1.00 26.01 231 ILE D CA 1
ATOM 8243 C C . ILE D 2 199 ? 222.874 17.228 84.228 1.00 27.61 231 ILE D C 1
ATOM 8244 O O . ILE D 2 199 ? 222.345 16.562 83.336 1.00 27.90 231 ILE D O 1
ATOM 8249 N N . ALA D 2 200 ? 222.319 18.316 84.749 1.00 28.26 232 ALA D N 1
ATOM 8250 C CA . ALA D 2 200 ? 221.054 18.836 84.259 1.00 28.96 232 ALA D CA 1
ATOM 8251 C C . ALA D 2 200 ? 221.229 20.304 83.874 1.00 28.26 232 ALA D C 1
ATOM 8252 O O . ALA D 2 200 ? 221.968 21.051 84.533 1.00 26.15 232 ALA D O 1
ATOM 8254 N N . ALA D 2 201 ? 220.553 20.703 82.800 1.00 33.66 233 ALA D N 1
ATOM 8255 C CA . ALA D 2 201 ? 220.667 22.061 82.272 1.00 33.22 233 ALA D CA 1
ATOM 8256 C C . ALA D 2 201 ? 220.323 23.115 83.335 1.00 32.76 233 ALA D C 1
ATOM 8257 O O . ALA D 2 201 ? 220.984 24.151 83.429 1.00 30.78 233 ALA D O 1
ATOM 8259 N N . ALA D 2 202 ? 219.308 22.830 84.145 1.00 28.84 234 ALA D N 1
ATOM 8260 C CA . ALA D 2 202 ? 218.826 23.798 85.129 1.00 32.39 234 ALA D CA 1
ATOM 8261 C C . ALA D 2 202 ? 219.909 24.207 86.141 1.00 31.89 234 ALA D C 1
ATOM 8262 O O . ALA D 2 202 ? 219.808 25.251 86.783 1.00 30.19 234 ALA D O 1
ATOM 8264 N N . ASP D 2 203 ? 220.952 23.395 86.253 1.00 34.14 235 ASP D N 1
ATOM 8265 C CA . ASP D 2 203 ? 222.056 23.685 87.153 1.00 31.54 235 ASP D CA 1
ATOM 8266 C C . ASP D 2 203 ? 223.139 24.562 86.519 1.00 29.67 235 ASP D C 1
ATOM 8267 O O . ASP D 2 203 ? 224.202 24.770 87.123 1.00 29.26 235 ASP D O 1
ATOM 8272 N N . TYR D 2 204 ? 222.883 25.046 85.306 1.00 26.08 236 TYR D N 1
ATOM 8273 C CA . TYR D 2 204 ? 223.824 25.934 84.626 1.00 23.96 236 TYR D CA 1
ATOM 8274 C C . TYR D 2 204 ? 223.119 27.191 84.156 1.00 24.00 236 TYR D C 1
ATOM 8275 O O . TYR D 2 204 ? 221.882 27.274 84.197 1.00 27.49 236 TYR D O 1
ATOM 8284 N N . THR D 2 205 ? 223.909 28.180 83.759 1.00 27.76 237 THR D N 1
ATOM 8285 C CA . THR D 2 205 ? 223.402 29.381 83.099 1.00 27.60 237 THR D CA 1
ATOM 8286 C C . THR D 2 205 ? 224.070 29.513 81.732 1.00 29.35 237 THR D C 1
ATOM 8287 O O . THR D 2 205 ? 225.295 29.670 81.648 1.00 27.65 237 THR D O 1
ATOM 8291 N N . ARG D 2 206 ? 223.268 29.425 80.672 1.00 27.45 238 ARG D N 1
ATOM 8292 C CA . ARG D 2 206 ? 223.728 29.680 79.310 1.00 26.43 238 ARG D CA 1
ATOM 8293 C C . ARG D 2 206 ? 223.726 31.174 78.997 1.00 26.80 238 ARG D C 1
ATOM 8294 O O . ARG D 2 206 ? 222.668 31.798 78.928 1.00 26.97 238 ARG D O 1
ATOM 8302 N N . THR D 2 207 ? 224.909 31.743 78.811 1.00 28.90 239 THR D N 1
ATOM 8303 C CA . THR D 2 207 ? 225.026 33.135 78.416 1.00 29.40 239 THR D CA 1
ATOM 8304 C C . THR D 2 207 ? 225.617 33.153 77.020 1.00 28.50 239 THR D C 1
ATOM 8305 O O . THR D 2 207 ? 226.531 32.385 76.724 1.00 29.36 239 THR D O 1
ATOM 8309 N N . CYS D 2 208 ? 225.084 34.006 76.157 1.00 30.87 240 CYS D N 1
ATOM 8310 C CA . CYS D 2 208 ? 225.464 33.979 74.752 1.00 32.80 240 CYS D CA 1
ATOM 8311 C C . CYS D 2 208 ? 225.759 35.364 74.204 1.00 35.45 240 CYS D C 1
ATOM 8312 O O . CYS D 2 208 ? 225.203 36.356 74.662 1.00 34.40 240 CYS D O 1
ATOM 8315 N N . ALA D 2 209 ? 226.650 35.406 73.223 1.00 28.14 241 ALA D N 1
ATOM 8316 C CA . ALA D 2 209 ? 226.825 36.570 72.400 1.00 32.89 241 ALA D CA 1
ATOM 8317 C C . ALA D 2 209 ? 226.318 36.200 71.015 1.00 34.08 241 ALA D C 1
ATOM 8318 O O . ALA D 2 209 ? 226.694 35.161 70.467 1.00 36.29 241 ALA D O 1
ATOM 8320 N N . GLN D 2 210 ? 225.464 37.045 70.454 1.00 46.78 242 GLN D N 1
ATOM 8321 C CA . GLN D 2 210 ? 224.717 36.675 69.264 1.00 49.52 242 GLN D CA 1
ATOM 8322 C C . GLN D 2 210 ? 225.569 36.676 68.005 1.00 51.00 242 GLN D C 1
ATOM 8323 O O . GLN D 2 210 ? 225.351 35.866 67.108 1.00 49.93 242 GLN D O 1
ATOM 8329 N N . ASN D 2 211 ? 226.543 37.578 67.943 1.00 40.95 243 ASN D N 1
ATOM 8330 C CA . ASN D 2 211 ? 227.260 37.803 66.697 1.00 44.79 243 ASN D CA 1
ATOM 8331 C C . ASN D 2 211 ? 228.773 37.910 66.872 1.00 44.07 243 ASN D C 1
ATOM 8332 O O . ASN D 2 211 ? 229.353 38.978 66.676 1.00 44.48 243 ASN D O 1
ATOM 8334 N N . LYS D 2 212 ? 229.411 36.799 67.232 1.00 43.65 244 LYS D N 1
ATOM 8335 C CA . LYS D 2 212 ? 230.868 36.756 67.252 1.00 43.90 244 LYS D CA 1
ATOM 8336 C C . LYS D 2 212 ? 231.414 36.187 65.950 1.00 46.77 244 LYS D C 1
ATOM 8337 O O . LYS D 2 212 ? 230.723 35.471 65.218 1.00 49.29 244 LYS D O 1
ATOM 8343 N N . HIS D 2 213 ? 232.660 36.531 65.661 1.00 47.32 245 HIS D N 1
ATOM 8344 C CA . HIS D 2 213 ? 233.335 36.034 64.485 1.00 46.48 245 HIS D CA 1
ATOM 8345 C C . HIS D 2 213 ? 234.447 35.100 64.921 1.00 45.08 245 HIS D C 1
ATOM 8346 O O . HIS D 2 213 ? 235.261 35.438 65.775 1.00 43.78 245 HIS D O 1
ATOM 8353 N N . LEU D 2 214 ? 234.444 33.906 64.352 1.00 38.43 246 LEU D N 1
ATOM 8354 C CA . LEU D 2 214 ? 235.490 32.933 64.605 1.00 36.69 246 LEU D CA 1
ATOM 8355 C C . LEU D 2 214 ? 236.511 32.968 63.486 1.00 36.99 246 LEU D C 1
ATOM 8356 O O . LEU D 2 214 ? 236.149 33.038 62.300 1.00 37.25 246 LEU D O 1
ATOM 8361 N N . VAL D 2 215 ? 237.781 32.951 63.875 1.00 40.00 247 VAL D N 1
ATOM 8362 C CA . VAL D 2 215 ? 238.891 33.004 62.932 1.00 42.98 247 VAL D CA 1
ATOM 8363 C C . VAL D 2 215 ? 239.845 31.853 63.215 1.00 42.07 247 VAL D C 1
ATOM 8364 O O . VAL D 2 215 ? 239.689 31.166 64.228 1.00 41.84 247 VAL D O 1
ATOM 8368 N N . LEU D 2 225 ? 239.019 31.733 52.001 1.00 86.57 257 LEU D N 1
ATOM 8369 C CA . LEU D 2 225 ? 237.645 31.371 52.331 1.00 85.42 257 LEU D CA 1
ATOM 8370 C C . LEU D 2 225 ? 236.764 32.615 52.399 1.00 86.96 257 LEU D C 1
ATOM 8371 O O . LEU D 2 225 ? 237.264 33.729 52.553 1.00 87.88 257 LEU D O 1
ATOM 8373 N N . ILE D 2 226 ? 235.452 32.428 52.282 1.00 91.95 258 ILE D N 1
ATOM 8374 C CA . ILE D 2 226 ? 234.545 33.568 52.207 1.00 93.39 258 ILE D CA 1
ATOM 8375 C C . ILE D 2 226 ? 233.646 33.668 53.438 1.00 89.44 258 ILE D C 1
ATOM 8376 O O . ILE D 2 226 ? 233.141 34.747 53.752 1.00 90.07 258 ILE D O 1
ATOM 8381 N N . ASP D 2 227 ? 233.456 32.545 54.127 1.00 83.66 259 ASP D N 1
ATOM 8382 C CA . ASP D 2 227 ? 232.757 32.516 55.412 1.00 80.33 259 ASP D CA 1
ATOM 8383 C C . ASP D 2 227 ? 231.362 33.148 55.394 1.00 81.17 259 ASP D C 1
ATOM 8384 O O . ASP D 2 227 ? 230.736 33.281 54.338 1.00 83.37 259 ASP D O 1
ATOM 8386 N N . ALA D 2 228 ? 230.888 33.533 56.578 1.00 75.33 260 ALA D N 1
ATOM 8387 C CA . ALA D 2 228 ? 229.577 34.159 56.728 1.00 75.68 260 ALA D CA 1
ATOM 8388 C C . ALA D 2 228 ? 229.613 35.330 57.712 1.00 73.73 260 ALA D C 1
ATOM 8389 O O . ALA D 2 228 ? 230.676 35.867 58.032 1.00 72.16 260 ALA D O 1
ATOM 8391 N N . ASN D 2 229 ? 228.435 35.723 58.180 1.00 61.96 261 ASN D N 1
ATOM 8392 C CA . ASN D 2 229 ? 228.316 36.768 59.187 1.00 61.49 261 ASN D CA 1
ATOM 8393 C C . ASN D 2 229 ? 228.643 36.245 60.579 1.00 60.09 261 ASN D C 1
ATOM 8394 O O . ASN D 2 229 ? 229.453 35.328 60.736 1.00 60.76 261 ASN D O 1
ATOM 8399 N N . GLY D 2 230 ? 228.000 36.829 61.586 1.00 63.51 262 GLY D N 1
ATOM 8400 C CA . GLY D 2 230 ? 228.247 36.470 62.970 1.00 59.50 262 GLY D CA 1
ATOM 8401 C C . GLY D 2 230 ? 227.844 35.059 63.342 1.00 57.59 262 GLY D C 1
ATOM 8402 O O . GLY D 2 230 ? 227.071 34.404 62.642 1.00 59.35 262 GLY D O 1
ATOM 8403 N N . GLU D 2 231 ? 228.381 34.609 64.469 1.00 44.29 263 GLU D N 1
ATOM 8404 C CA . GLU D 2 231 ? 228.119 33.288 65.040 1.00 43.98 263 GLU D CA 1
ATOM 8405 C C . GLU D 2 231 ? 227.715 33.404 66.516 1.00 40.87 263 GLU D C 1
ATOM 8406 O O . GLU D 2 231 ? 228.238 34.249 67.231 1.00 39.15 263 GLU D O 1
ATOM 8412 N N . LYS D 2 232 ? 226.790 32.560 66.968 1.00 42.75 264 LYS D N 1
ATOM 8413 C CA . LYS D 2 232 ? 226.420 32.516 68.386 1.00 41.33 264 LYS D CA 1
ATOM 8414 C C . LYS D 2 232 ? 227.481 31.792 69.233 1.00 39.80 264 LYS D C 1
ATOM 8415 O O . LYS D 2 232 ? 227.773 30.617 69.037 1.00 38.26 264 LYS D O 1
ATOM 8421 N N . LEU D 2 233 ? 228.059 32.527 70.175 1.00 37.14 265 LEU D N 1
ATOM 8422 C CA . LEU D 2 233 ? 229.118 32.016 71.027 1.00 34.16 265 LEU D CA 1
ATOM 8423 C C . LEU D 2 233 ? 228.632 31.983 72.476 1.00 31.51 265 LEU D C 1
ATOM 8424 O O . LEU D 2 233 ? 228.367 33.036 73.065 1.00 30.33 265 LEU D O 1
ATOM 8429 N N . CYS D 2 234 ? 228.528 30.781 73.047 1.00 29.48 266 CYS D N 1
ATOM 8430 C CA . CYS D 2 234 ? 227.907 30.620 74.360 1.00 29.72 266 CYS D CA 1
ATOM 8431 C C . CYS D 2 234 ? 228.834 30.013 75.427 1.00 27.68 266 CYS D C 1
ATOM 8432 O O . CYS D 2 234 ? 229.845 29.373 75.117 1.00 26.36 266 CYS D O 1
ATOM 8435 N N . TYR D 2 235 ? 228.479 30.261 76.682 1.00 26.60 267 TYR D N 1
ATOM 8436 C CA . TYR D 2 235 ? 229.097 29.616 77.836 1.00 27.58 267 TYR D CA 1
ATOM 8437 C C . TYR D 2 235 ? 228.024 29.001 78.722 1.00 28.29 267 TYR D C 1
ATOM 8438 O O . TYR D 2 235 ? 226.941 29.565 78.894 1.00 27.72 267 TYR D O 1
ATOM 8447 N N . TYR D 2 236 ? 228.341 27.857 79.303 1.00 21.65 268 TYR D N 1
ATOM 8448 C CA . TYR D 2 236 ? 227.458 27.244 80.277 1.00 22.63 268 TYR D CA 1
ATOM 8449 C C . TYR D 2 236 ? 228.192 27.273 81.613 1.00 22.62 268 TYR D C 1
ATOM 8450 O O . TYR D 2 236 ? 229.139 26.528 81.813 1.00 21.87 268 TYR D O 1
ATOM 8459 N N . THR D 2 237 ? 227.772 28.174 82.492 1.00 26.40 269 THR D N 1
ATOM 8460 C CA . THR D 2 237 ? 228.426 28.377 83.775 1.00 26.31 269 THR D CA 1
ATOM 8461 C C . THR D 2 237 ? 227.562 27.789 84.871 1.00 27.31 269 THR D C 1
ATOM 8462 O O . THR D 2 237 ? 226.359 28.044 84.893 1.00 28.36 269 THR D O 1
ATOM 8466 N N . PRO D 2 238 ? 228.156 26.989 85.771 1.00 30.55 270 PRO D N 1
ATOM 8467 C CA . PRO D 2 238 ? 227.402 26.467 86.920 1.00 33.90 270 PRO D CA 1
ATOM 8468 C C . PRO D 2 238 ? 226.745 27.601 87.701 1.00 35.43 270 PRO D C 1
ATOM 8469 O O . PRO D 2 238 ? 227.374 28.634 87.922 1.00 34.42 270 PRO D O 1
ATOM 8473 N N . LYS D 2 239 ? 225.495 27.420 88.107 1.00 45.36 271 LYS D N 1
ATOM 8474 C CA . LYS D 2 239 ? 224.754 28.506 88.736 1.00 46.53 271 LYS D CA 1
ATOM 8475 C C . LYS D 2 239 ? 225.493 29.083 89.939 1.00 48.28 271 LYS D C 1
ATOM 8476 O O . LYS D 2 239 ? 225.375 30.273 90.228 1.00 50.75 271 LYS D O 1
ATOM 8482 N N . ASP D 2 240 ? 226.268 28.253 90.627 1.00 46.38 272 ASP D N 1
ATOM 8483 C CA . ASP D 2 240 ? 227.071 28.730 91.741 1.00 46.85 272 ASP D CA 1
ATOM 8484 C C . ASP D 2 240 ? 228.466 29.174 91.305 1.00 45.24 272 ASP D C 1
ATOM 8485 O O . ASP D 2 240 ? 229.226 29.701 92.112 1.00 48.10 272 ASP D O 1
ATOM 8490 N N . GLY D 2 241 ? 228.804 28.974 90.035 1.00 35.55 273 GLY D N 1
ATOM 8491 C CA . GLY D 2 241 ? 230.148 29.261 89.582 1.00 34.48 273 GLY D CA 1
ATOM 8492 C C . GLY D 2 241 ? 231.065 28.057 89.725 1.00 34.15 273 GLY D C 1
ATOM 8493 O O . GLY D 2 241 ? 230.788 27.128 90.492 1.00 35.14 273 GLY D O 1
ATOM 8494 N N . PHE D 2 242 ? 232.154 28.048 88.967 1.00 33.28 274 PHE D N 1
ATOM 8495 C CA . PHE D 2 242 ? 233.154 27.007 89.147 1.00 33.07 274 PHE D CA 1
ATOM 8496 C C . PHE D 2 242 ? 233.865 27.256 90.464 1.00 35.12 274 PHE D C 1
ATOM 8497 O O . PHE D 2 242 ? 234.431 28.327 90.686 1.00 37.19 274 PHE D O 1
ATOM 8505 N N . ASN D 2 243 ? 233.814 26.283 91.354 1.00 40.27 275 ASN D N 1
ATOM 8506 C CA . ASN D 2 243 ? 234.474 26.444 92.639 1.00 41.13 275 ASN D CA 1
ATOM 8507 C C . ASN D 2 243 ? 235.568 25.401 92.815 1.00 40.85 275 ASN D C 1
ATOM 8508 O O . ASN D 2 243 ? 235.358 24.386 93.449 1.00 43.27 275 ASN D O 1
ATOM 8513 N N . PHE D 2 244 ? 236.735 25.648 92.241 1.00 33.83 276 PHE D N 1
ATOM 8514 C CA . PHE D 2 244 ? 237.837 24.704 92.366 1.00 33.78 276 PHE D CA 1
ATOM 8515 C C . PHE D 2 244 ? 238.790 25.125 93.457 1.00 35.65 276 PHE D C 1
ATOM 8516 O O . PHE D 2 244 ? 238.888 26.309 93.797 1.00 35.90 276 PHE D O 1
ATOM 8524 N N . THR D 2 245 ? 239.470 24.139 94.033 1.00 36.15 277 THR D N 1
ATOM 8525 C CA . THR D 2 245 ? 240.453 24.388 95.073 1.00 37.46 277 THR D CA 1
ATOM 8526 C C . THR D 2 245 ? 241.669 25.062 94.451 1.00 36.86 277 THR D C 1
ATOM 8527 O O . THR D 2 245 ? 242.317 25.906 95.071 1.00 37.99 277 THR D O 1
ATOM 8531 N N . SER D 2 246 ? 241.971 24.677 93.219 1.00 33.95 278 SER D N 1
ATOM 8532 C CA . SER D 2 246 ? 243.063 25.289 92.466 1.00 34.62 278 SER D CA 1
ATOM 8533 C C . SER D 2 246 ? 243.000 24.865 91.029 1.00 33.85 278 SER D C 1
ATOM 8534 O O . SER D 2 246 ? 242.532 23.772 90.715 1.00 33.21 278 SER D O 1
ATOM 8537 N N . VAL D 2 247 ? 243.468 25.746 90.159 1.00 36.53 279 VAL D N 1
ATOM 8538 C CA . VAL D 2 247 ? 243.559 25.459 88.740 1.00 38.65 279 VAL D CA 1
ATOM 8539 C C . VAL D 2 247 ? 244.926 25.948 88.284 1.00 39.79 279 VAL D C 1
ATOM 8540 O O . VAL D 2 247 ? 245.301 27.099 88.534 1.00 39.33 279 VAL D O 1
ATOM 8544 N N . THR D 2 248 ? 245.663 25.056 87.630 1.00 36.40 280 THR D N 1
ATOM 8545 C CA . THR D 2 248 ? 247.085 25.239 87.355 1.00 38.68 280 THR D CA 1
ATOM 8546 C C . THR D 2 248 ? 247.427 24.668 85.993 1.00 38.37 280 THR D C 1
ATOM 8547 O O . THR D 2 248 ? 247.106 23.514 85.715 1.00 38.03 280 THR D O 1
ATOM 8551 N N . ALA D 2 249 ? 248.064 25.467 85.141 1.00 31.18 281 ALA D N 1
ATOM 8552 C CA . ALA D 2 249 ? 248.415 24.996 83.807 1.00 31.31 281 ALA D CA 1
ATOM 8553 C C . ALA D 2 249 ? 249.747 25.574 83.345 1.00 31.58 281 ALA D C 1
ATOM 8554 O O . ALA D 2 249 ? 250.084 26.723 83.641 1.00 30.95 281 ALA D O 1
ATOM 8556 N N . LYS D 2 250 ? 250.503 24.757 82.624 1.00 30.33 282 LYS D N 1
ATOM 8557 C CA . LYS D 2 250 ? 251.774 25.186 82.063 1.00 30.47 282 LYS D CA 1
ATOM 8558 C C . LYS D 2 250 ? 251.618 25.195 80.550 1.00 27.34 282 LYS D C 1
ATOM 8559 O O . LYS D 2 250 ? 251.105 24.228 79.988 1.00 26.25 282 LYS D O 1
ATOM 8565 N N . ASP D 2 251 ? 252.029 26.276 79.893 1.00 27.86 283 ASP D N 1
ATOM 8566 C CA . ASP D 2 251 ? 251.894 26.344 78.450 1.00 26.94 283 ASP D CA 1
ATOM 8567 C C . ASP D 2 251 ? 253.172 25.864 77.785 1.00 28.73 283 ASP D C 1
ATOM 8568 O O . ASP D 2 251 ? 254.094 25.410 78.462 1.00 28.84 283 ASP D O 1
ATOM 8573 N N . VAL D 2 252 ? 253.217 25.947 76.463 1.00 35.87 284 VAL D N 1
ATOM 8574 C CA . VAL D 2 252 ? 254.357 25.437 75.717 1.00 38.04 284 VAL D CA 1
ATOM 8575 C C . VAL D 2 252 ? 255.620 26.245 76.030 1.00 39.48 284 VAL D C 1
ATOM 8576 O O . VAL D 2 252 ? 256.733 25.715 76.016 1.00 41.38 284 VAL D O 1
ATOM 8580 N N . GLN D 2 253 ? 255.444 27.522 76.352 1.00 34.49 285 GLN D N 1
ATOM 8581 C CA . GLN D 2 253 ? 256.579 28.397 76.607 1.00 35.54 285 GLN D CA 1
ATOM 8582 C C . GLN D 2 253 ? 257.130 28.224 78.014 1.00 36.43 285 GLN D C 1
ATOM 8583 O O . GLN D 2 253 ? 258.137 28.837 78.373 1.00 37.45 285 GLN D O 1
ATOM 8589 N N . GLY D 2 254 ? 256.463 27.395 78.811 1.00 33.55 286 GLY D N 1
ATOM 8590 C CA . GLY D 2 254 ? 256.873 27.154 80.181 1.00 33.67 286 GLY D CA 1
ATOM 8591 C C . GLY D 2 254 ? 256.364 28.136 81.227 1.00 34.85 286 GLY D C 1
ATOM 8592 O O . GLY D 2 254 ? 256.802 28.072 82.372 1.00 35.67 286 GLY D O 1
ATOM 8593 N N . THR D 2 255 ? 255.450 29.039 80.860 1.00 30.23 287 THR D N 1
ATOM 8594 C CA . THR D 2 255 ? 254.839 29.906 81.867 1.00 30.67 287 THR D CA 1
ATOM 8595 C C . THR D 2 255 ? 253.703 29.163 82.583 1.00 29.62 287 THR D C 1
ATOM 8596 O O . THR D 2 255 ? 253.100 28.240 82.024 1.00 27.62 287 THR D O 1
ATOM 8600 N N . VAL D 2 256 ? 253.404 29.575 83.815 1.00 31.52 288 VAL D N 1
ATOM 8601 C CA . VAL D 2 256 ? 252.363 28.907 84.598 1.00 31.47 288 VAL D CA 1
ATOM 8602 C C . VAL D 2 256 ? 251.118 29.787 84.751 1.00 29.48 288 VAL D C 1
ATOM 8603 O O . VAL D 2 256 ? 251.201 30.952 85.130 1.00 29.77 288 VAL D O 1
ATOM 8607 N N . HIS D 2 257 ? 249.962 29.228 84.417 1.00 33.17 289 HIS D N 1
ATOM 8608 C CA . HIS D 2 257 ? 248.697 29.935 84.568 1.00 30.73 289 HIS D CA 1
ATOM 8609 C C . HIS D 2 257 ? 248.042 29.454 85.860 1.00 33.17 289 HIS D C 1
ATOM 8610 O O . HIS D 2 257 ? 247.906 28.238 86.083 1.00 32.32 289 HIS D O 1
ATOM 8617 N N . GLN D 2 258 ? 247.633 30.410 86.692 1.00 35.10 290 GLN D N 1
ATOM 8618 C CA . GLN D 2 258 ? 247.322 30.152 88.095 1.00 37.80 290 GLN D CA 1
ATOM 8619 C C . GLN D 2 258 ? 245.833 30.156 88.436 1.00 36.18 290 GLN D C 1
ATOM 8620 O O . GLN D 2 258 ? 245.477 29.843 89.572 1.00 36.70 290 GLN D O 1
ATOM 8626 N N . ASN D 2 259 ? 244.971 30.537 87.498 1.00 39.22 291 ASN D N 1
ATOM 8627 C CA . ASN D 2 259 ? 243.537 30.313 87.701 1.00 44.11 291 ASN D CA 1
ATOM 8628 C C . ASN D 2 259 ? 242.714 30.266 86.419 1.00 41.96 291 ASN D C 1
ATOM 8629 O O . ASN D 2 259 ? 243.153 30.730 85.364 1.00 39.33 291 ASN D O 1
ATOM 8634 N N . LEU D 2 260 ? 241.511 29.705 86.553 1.00 33.14 292 LEU D N 1
ATOM 8635 C CA . LEU D 2 260 ? 240.603 29.444 85.445 1.00 29.63 292 LEU D CA 1
ATOM 8636 C C . LEU D 2 260 ? 240.544 30.627 84.493 1.00 29.56 292 LEU D C 1
ATOM 8637 O O . LEU D 2 260 ? 240.635 30.467 83.268 1.00 28.66 292 LEU D O 1
ATOM 8642 N N . ASP D 2 261 ? 240.421 31.799 85.104 1.00 41.70 293 ASP D N 1
ATOM 8643 C CA . ASP D 2 261 ? 240.547 33.107 84.473 1.00 43.82 293 ASP D CA 1
ATOM 8644 C C . ASP D 2 261 ? 241.658 33.279 83.445 1.00 43.12 293 ASP D C 1
ATOM 8645 O O . ASP D 2 261 ? 241.507 34.030 82.483 1.00 41.13 293 ASP D O 1
ATOM 8650 N N . GLU D 2 262 ? 242.792 32.627 83.683 1.00 39.83 294 GLU D N 1
ATOM 8651 C CA . GLU D 2 262 ? 243.959 32.815 82.829 1.00 40.66 294 GLU D CA 1
ATOM 8652 C C . GLU D 2 262 ? 244.017 31.738 81.768 1.00 40.94 294 GLU D C 1
ATOM 8653 O O . GLU D 2 262 ? 245.003 31.633 81.028 1.00 40.34 294 GLU D O 1
ATOM 8659 N N . ILE D 2 263 ? 242.941 30.953 81.695 1.00 28.61 295 ILE D N 1
ATOM 8660 C CA . ILE D 2 263 ? 242.920 29.747 80.893 1.00 28.61 295 ILE D CA 1
ATOM 8661 C C . ILE D 2 263 ? 241.648 29.608 80.048 1.00 26.58 295 ILE D C 1
ATOM 8662 O O . ILE D 2 263 ? 241.729 29.403 78.857 1.00 26.59 295 ILE D O 1
ATOM 8667 N N . TYR D 2 264 ? 240.480 29.711 80.682 1.00 27.81 296 TYR D N 1
ATOM 8668 C CA . TYR D 2 264 ? 239.191 29.485 80.011 1.00 26.06 296 TYR D CA 1
ATOM 8669 C C . TYR D 2 264 ? 238.466 30.800 79.776 1.00 26.04 296 TYR D C 1
ATOM 8670 O O . TYR D 2 264 ? 238.184 31.530 80.730 1.00 25.31 296 TYR D O 1
ATOM 8679 N N . GLY D 2 265 ? 238.175 31.109 78.513 1.00 26.27 297 GLY D N 1
ATOM 8680 C CA . GLY D 2 265 ? 237.414 32.306 78.173 1.00 28.19 297 GLY D CA 1
ATOM 8681 C C . GLY D 2 265 ? 238.176 33.618 78.237 1.00 28.40 297 GLY D C 1
ATOM 8682 O O . GLY D 2 265 ? 237.588 34.681 78.419 1.00 28.10 297 GLY D O 1
ATOM 8683 N N . VAL D 2 266 ? 239.490 33.546 78.072 1.00 32.71 298 VAL D N 1
ATOM 8684 C CA . VAL D 2 266 ? 240.333 34.737 78.110 1.00 33.31 298 VAL D CA 1
ATOM 8685 C C . VAL D 2 266 ? 239.836 35.860 77.181 1.00 35.29 298 VAL D C 1
ATOM 8686 O O . VAL D 2 266 ? 239.928 37.039 77.522 1.00 36.88 298 VAL D O 1
ATOM 8690 N N . GLU D 2 267 ? 239.289 35.509 76.025 1.00 35.38 299 GLU D N 1
ATOM 8691 C CA . GLU D 2 267 ? 238.875 36.545 75.092 1.00 37.87 299 GLU D CA 1
ATOM 8692 C C . GLU D 2 267 ? 237.366 36.591 74.858 1.00 37.95 299 GLU D C 1
ATOM 8693 O O . GLU D 2 267 ? 236.936 36.930 73.754 1.00 37.86 299 GLU D O 1
ATOM 8699 N N . ALA D 2 268 ? 236.574 36.266 75.885 1.00 31.81 300 ALA D N 1
ATOM 8700 C CA . ALA D 2 268 ? 235.113 36.177 75.733 1.00 32.34 300 ALA D CA 1
ATOM 8701 C C . ALA D 2 268 ? 234.540 37.459 75.106 1.00 33.01 300 ALA D C 1
ATOM 8702 O O . ALA D 2 268 ? 233.633 37.414 74.278 1.00 33.63 300 ALA D O 1
ATOM 8704 N N . ALA D 2 269 ? 235.122 38.590 75.475 1.00 37.86 301 ALA D N 1
ATOM 8705 C CA . ALA D 2 269 ? 234.646 39.893 75.029 1.00 39.74 301 ALA D CA 1
ATOM 8706 C C . ALA D 2 269 ? 235.056 40.241 73.603 1.00 43.52 301 ALA D C 1
ATOM 8707 O O . ALA D 2 269 ? 234.506 41.171 73.010 1.00 45.51 301 ALA D O 1
ATOM 8709 N N . ALA D 2 270 ? 236.024 39.516 73.050 1.00 44.07 302 ALA D N 1
ATOM 8710 C CA . ALA D 2 270 ? 236.533 39.835 71.715 1.00 45.19 302 ALA D CA 1
ATOM 8711 C C . ALA D 2 270 ? 235.433 39.739 70.651 1.00 45.99 302 ALA D C 1
ATOM 8712 O O . ALA D 2 270 ? 234.613 38.819 70.673 1.00 46.78 302 ALA D O 1
ATOM 8714 N N . ASP D 2 271 ? 235.405 40.695 69.730 1.00 46.72 303 ASP D N 1
ATOM 8715 C CA . ASP D 2 271 ? 234.417 40.675 68.650 1.00 49.10 303 ASP D CA 1
ATOM 8716 C C . ASP D 2 271 ? 234.841 39.637 67.625 1.00 48.26 303 ASP D C 1
ATOM 8717 O O . ASP D 2 271 ? 234.022 39.062 66.912 1.00 47.20 303 ASP D O 1
ATOM 8722 N N . THR D 2 272 ? 236.137 39.378 67.585 1.00 49.40 304 THR D N 1
ATOM 8723 C CA . THR D 2 272 ? 236.684 38.429 66.640 1.00 49.69 304 THR D CA 1
ATOM 8724 C C . THR D 2 272 ? 237.946 37.767 67.176 1.00 48.41 304 THR D C 1
ATOM 8725 O O . THR D 2 272 ? 238.944 38.442 67.433 1.00 48.74 304 THR D O 1
ATOM 8729 N N . THR D 2 273 ? 237.894 36.450 67.342 1.00 35.78 305 THR D N 1
ATOM 8730 C CA . THR D 2 273 ? 239.086 35.662 67.661 1.00 34.85 305 THR D CA 1
ATOM 8731 C C . THR D 2 273 ? 238.863 34.194 67.328 1.00 34.75 305 THR D C 1
ATOM 8732 O O . THR D 2 273 ? 237.904 33.845 66.650 1.00 36.63 305 THR D O 1
ATOM 8736 N N . SER D 2 274 ? 239.755 33.330 67.792 1.00 30.91 306 SER D N 1
ATOM 8737 C CA . SER D 2 274 ? 239.644 31.908 67.489 1.00 31.03 306 SER D CA 1
ATOM 8738 C C . SER D 2 274 ? 238.905 31.135 68.579 1.00 29.97 306 SER D C 1
ATOM 8739 O O . SER D 2 274 ? 238.642 31.671 69.664 1.00 29.46 306 SER D O 1
ATOM 8742 N N . TYR D 2 275 ? 238.589 29.872 68.292 1.00 33.00 307 TYR D N 1
ATOM 8743 C CA . TYR D 2 275 ? 237.975 28.963 69.272 1.00 33.47 307 TYR D CA 1
ATOM 8744 C C . TYR D 2 275 ? 238.838 28.889 70.522 1.00 30.98 307 TYR D C 1
ATOM 8745 O O . TYR D 2 275 ? 238.325 28.885 71.648 1.00 30.25 307 TYR D O 1
ATOM 8754 N N . ALA D 2 276 ? 240.156 28.845 70.312 1.00 27.08 308 ALA D N 1
ATOM 8755 C CA . ALA D 2 276 ? 241.107 28.783 71.418 1.00 28.12 308 ALA D CA 1
ATOM 8756 C C . ALA D 2 276 ? 240.970 29.999 72.324 1.00 26.20 308 ALA D C 1
ATOM 8757 O O . ALA D 2 276 ? 241.002 29.869 73.548 1.00 24.99 308 ALA D O 1
ATOM 8759 N N . GLY D 2 277 ? 240.800 31.174 71.720 1.00 30.48 309 GLY D N 1
ATOM 8760 C CA . GLY D 2 277 ? 240.598 32.405 72.477 1.00 31.02 309 GLY D CA 1
ATOM 8761 C C . GLY D 2 277 ? 239.311 32.422 73.313 1.00 30.40 309 GLY D C 1
ATOM 8762 O O . GLY D 2 277 ? 239.306 32.816 74.489 1.00 27.82 309 GLY D O 1
ATOM 8763 N N . TYR D 2 278 ? 238.213 32.003 72.687 1.00 29.22 310 TYR D N 1
ATOM 8764 C CA . TYR D 2 278 ? 236.915 31.952 73.352 1.00 28.12 310 TYR D CA 1
ATOM 8765 C C . TYR D 2 278 ? 236.859 30.880 74.437 1.00 24.99 310 TYR D C 1
ATOM 8766 O O . TYR D 2 278 ? 236.244 31.084 75.483 1.00 26.34 310 TYR D O 1
ATOM 8775 N N . TYR D 2 279 ? 237.496 29.743 74.204 1.00 23.78 311 TYR D N 1
ATOM 8776 C CA . TYR D 2 279 ? 237.472 28.673 75.194 1.00 22.85 311 TYR D CA 1
ATOM 8777 C C . TYR D 2 279 ? 238.868 28.462 75.797 1.00 22.28 311 TYR D C 1
ATOM 8778 O O . TYR D 2 279 ? 239.233 29.187 76.722 1.00 22.72 311 TYR D O 1
ATOM 8787 N N . THR D 2 280 ? 239.643 27.493 75.321 1.00 22.56 312 THR D N 1
ATOM 8788 C CA . THR D 2 280 ? 241.046 27.426 75.733 1.00 23.31 312 THR D CA 1
ATOM 8789 C C . THR D 2 280 ? 241.958 27.052 74.589 1.00 25.23 312 THR D C 1
ATOM 8790 O O . THR D 2 280 ? 241.533 26.447 73.600 1.00 25.77 312 THR D O 1
ATOM 8794 N N . ASP D 2 281 ? 243.227 27.389 74.737 1.00 29.78 313 ASP D N 1
ATOM 8795 C CA . ASP D 2 281 ? 244.218 26.824 73.852 1.00 30.21 313 ASP D CA 1
ATOM 8796 C C . ASP D 2 281 ? 244.559 25.413 74.310 1.00 28.27 313 ASP D C 1
ATOM 8797 O O . ASP D 2 281 ? 244.095 24.951 75.362 1.00 28.14 313 ASP D O 1
ATOM 8802 N N . ASP D 2 282 ? 245.383 24.749 73.510 1.00 27.61 314 ASP D N 1
ATOM 8803 C CA . ASP D 2 282 ? 245.914 23.434 73.839 1.00 27.89 314 ASP D CA 1
ATOM 8804 C C . ASP D 2 282 ? 247.158 23.598 74.725 1.00 28.74 314 ASP D C 1
ATOM 8805 O O . ASP D 2 282 ? 248.181 24.140 74.283 1.00 29.44 314 ASP D O 1
ATOM 8810 N N . TYR D 2 283 ? 247.046 23.167 75.981 1.00 27.30 315 TYR D N 1
ATOM 8811 C CA . TYR D 2 283 ? 248.169 23.191 76.923 1.00 27.56 315 TYR D CA 1
ATOM 8812 C C . TYR D 2 283 ? 248.817 21.822 77.032 1.00 26.72 315 TYR D C 1
ATOM 8813 O O . TYR D 2 283 ? 248.148 20.810 76.894 1.00 25.71 315 TYR D O 1
ATOM 8822 N N . PRO D 2 284 ? 250.128 21.786 77.296 1.00 23.93 316 PRO D N 1
ATOM 8823 C CA . PRO D 2 284 ? 250.708 20.502 77.685 1.00 23.99 316 PRO D CA 1
ATOM 8824 C C . PRO D 2 284 ? 249.945 19.880 78.855 1.00 22.35 316 PRO D C 1
ATOM 8825 O O . PRO D 2 284 ? 249.571 18.721 78.792 1.00 21.73 316 PRO D O 1
ATOM 8829 N N . GLU D 2 285 ? 249.682 20.664 79.896 1.00 20.15 317 GLU D N 1
ATOM 8830 C CA . GLU D 2 285 ? 249.099 20.108 81.106 1.00 20.27 317 GLU D CA 1
ATOM 8831 C C . GLU D 2 285 ? 248.319 21.153 81.909 1.00 23.73 317 GLU D C 1
ATOM 8832 O O . GLU D 2 285 ? 248.778 22.288 82.092 1.00 22.14 317 GLU D O 1
ATOM 8838 N N . ILE D 2 286 ? 247.141 20.739 82.376 1.00 22.21 318 ILE D N 1
ATOM 8839 C CA . ILE D 2 286 ? 246.282 21.518 83.242 1.00 23.04 318 ILE D CA 1
ATOM 8840 C C . ILE D 2 286 ? 245.935 20.618 84.412 1.00 25.14 318 ILE D C 1
ATOM 8841 O O . ILE D 2 286 ? 245.572 19.454 84.207 1.00 23.32 318 ILE D O 1
ATOM 8846 N N . VAL D 2 287 ? 246.058 21.138 85.624 1.00 25.03 319 VAL D N 1
ATOM 8847 C CA . VAL D 2 287 ? 245.714 20.369 86.803 1.00 27.96 319 VAL D CA 1
ATOM 8848 C C . VAL D 2 287 ? 244.700 21.132 87.629 1.00 28.52 319 VAL D C 1
ATOM 8849 O O . VAL D 2 287 ? 244.918 22.293 87.975 1.00 27.92 319 VAL D O 1
ATOM 8853 N N . ILE D 2 288 ? 243.603 20.461 87.952 1.00 27.91 320 ILE D N 1
ATOM 8854 C CA . ILE D 2 288 ? 242.531 21.052 88.732 1.00 27.01 320 ILE D CA 1
ATOM 8855 C C . ILE D 2 288 ? 242.244 20.214 89.969 1.00 28.89 320 ILE D C 1
ATOM 8856 O O . ILE D 2 288 ? 242.110 18.983 89.886 1.00 27.15 320 ILE D O 1
ATOM 8861 N N . GLU D 2 289 ? 242.186 20.893 91.115 1.00 36.10 321 GLU D N 1
ATOM 8862 C CA . GLU D 2 289 ? 241.867 20.269 92.389 1.00 36.55 321 GLU D CA 1
ATOM 8863 C C . GLU D 2 289 ? 240.505 20.758 92.885 1.00 36.63 321 GLU D C 1
ATOM 8864 O O . GLU D 2 289 ? 240.196 21.942 92.843 1.00 34.40 321 GLU D O 1
ATOM 8870 N N . ASN D 2 290 ? 239.704 19.826 93.371 1.00 35.98 322 ASN D N 1
ATOM 8871 C CA . ASN D 2 290 ? 238.318 20.099 93.690 1.00 35.81 322 ASN D CA 1
ATOM 8872 C C . ASN D 2 290 ? 237.978 19.464 95.018 1.00 35.65 322 ASN D C 1
ATOM 8873 O O . ASN D 2 290 ? 237.295 18.447 95.060 1.00 35.65 322 ASN D O 1
ATOM 8878 N N . ASN D 2 291 ? 238.477 20.042 96.099 1.00 40.11 323 ASN D N 1
ATOM 8879 C CA . ASN D 2 291 ? 238.276 19.451 97.418 1.00 44.73 323 ASN D CA 1
ATOM 8880 C C . ASN D 2 291 ? 236.800 19.254 97.746 1.00 45.46 323 ASN D C 1
ATOM 8881 O O . ASN D 2 291 ? 236.458 18.417 98.575 1.00 46.62 323 ASN D O 1
ATOM 8886 N N . ASN D 2 292 ? 235.925 19.981 97.062 1.00 52.83 324 ASN D N 1
ATOM 8887 C CA . ASN D 2 292 ? 234.488 19.878 97.308 1.00 54.79 324 ASN D CA 1
ATOM 8888 C C . ASN D 2 292 ? 233.810 18.588 96.817 1.00 54.11 324 ASN D C 1
ATOM 8889 O O . ASN D 2 292 ? 232.836 18.140 97.427 1.00 54.85 324 ASN D O 1
ATOM 8894 N N . ALA D 2 293 ? 234.328 17.996 95.736 1.00 39.16 325 ALA D N 1
ATOM 8895 C CA . ALA D 2 293 ? 233.710 16.820 95.102 1.00 35.26 325 ALA D CA 1
ATOM 8896 C C . ALA D 2 293 ? 233.354 15.718 96.104 1.00 36.44 325 ALA D C 1
ATOM 8897 O O . ALA D 2 293 ? 234.052 15.522 97.104 1.00 37.84 325 ALA D O 1
ATOM 8899 N N . GLN D 2 294 ? 232.260 15.011 95.847 1.00 36.81 326 GLN D N 1
ATOM 8900 C CA . GLN D 2 294 ? 231.810 13.973 96.771 1.00 38.72 326 GLN D CA 1
ATOM 8901 C C . GLN D 2 294 ? 232.248 12.599 96.279 1.00 40.16 326 GLN D C 1
ATOM 8902 O O . GLN D 2 294 ? 231.442 11.681 96.155 1.00 40.07 326 GLN D O 1
ATOM 8908 N N . ASN D 2 295 ? 233.540 12.477 95.992 1.00 34.59 327 ASN D N 1
ATOM 8909 C CA . ASN D 2 295 ? 234.110 11.234 95.473 1.00 34.12 327 ASN D CA 1
ATOM 8910 C C . ASN D 2 295 ? 235.624 11.240 95.635 1.00 33.31 327 ASN D C 1
ATOM 8911 O O . ASN D 2 295 ? 236.195 12.214 96.120 1.00 33.30 327 ASN D O 1
ATOM 8916 N N . GLU D 2 296 ? 236.284 10.162 95.235 1.00 34.28 328 GLU D N 1
ATOM 8917 C CA . GLU D 2 296 ? 237.736 10.136 95.300 1.00 33.76 328 GLU D CA 1
ATOM 8918 C C . GLU D 2 296 ? 238.327 9.924 93.912 1.00 32.61 328 GLU D C 1
ATOM 8919 O O . GLU D 2 296 ? 239.359 9.280 93.768 1.00 33.80 328 GLU D O 1
ATOM 8925 N N . VAL D 2 297 ? 237.662 10.440 92.888 1.00 26.25 329 VAL D N 1
ATOM 8926 C CA . VAL D 2 297 ? 238.127 10.202 91.520 1.00 25.21 329 VAL D CA 1
ATOM 8927 C C . VAL D 2 297 ? 239.345 11.077 91.228 1.00 26.51 329 VAL D C 1
ATOM 8928 O O . VAL D 2 297 ? 239.291 12.291 91.419 1.00 25.76 329 VAL D O 1
ATOM 8932 N N . ARG D 2 298 ? 240.447 10.457 90.802 1.00 25.79 330 ARG D N 1
ATOM 8933 C CA . ARG D 2 298 ? 241.592 11.215 90.295 1.00 26.68 330 ARG D CA 1
ATOM 8934 C C . ARG D 2 298 ? 241.722 10.908 88.798 1.00 23.98 330 ARG D C 1
ATOM 8935 O O . ARG D 2 298 ? 242.285 9.894 88.383 1.00 22.99 330 ARG D O 1
ATOM 8943 N N . ALA D 2 299 ? 241.188 11.820 88.004 1.00 25.27 331 ALA D N 1
ATOM 8944 C CA . ALA D 2 299 ? 240.968 11.594 86.594 1.00 24.05 331 ALA D CA 1
ATOM 8945 C C . ALA D 2 299 ? 242.106 12.130 85.763 1.00 24.84 331 ALA D C 1
ATOM 8946 O O . ALA D 2 299 ? 242.657 13.180 86.082 1.00 24.91 331 ALA D O 1
ATOM 8948 N N . LEU D 2 300 ? 242.436 11.412 84.690 1.00 22.81 332 LEU D N 1
ATOM 8949 C CA . LEU D 2 300 ? 243.312 11.932 83.667 1.00 20.12 332 LEU D CA 1
ATOM 8950 C C . LEU D 2 300 ? 242.535 11.973 82.352 1.00 21.10 332 LEU D C 1
ATOM 8951 O O . LEU D 2 300 ? 242.132 10.945 81.802 1.00 20.09 332 LEU D O 1
ATOM 8956 N N . VAL D 2 301 ? 242.296 13.191 81.886 1.00 22.68 333 VAL D N 1
ATOM 8957 C CA . VAL D 2 301 ? 241.665 13.421 80.614 1.00 21.28 333 VAL D CA 1
ATOM 8958 C C . VAL D 2 301 ? 242.772 13.583 79.553 1.00 20.56 333 VAL D C 1
ATOM 8959 O O . VAL D 2 301 ? 243.611 14.478 79.648 1.00 20.51 333 VAL D O 1
ATOM 8963 N N . LEU D 2 302 ? 242.782 12.701 78.560 1.00 23.01 334 LEU D N 1
ATOM 8964 C CA . LEU D 2 302 ? 243.641 12.886 77.392 1.00 21.79 334 LEU D CA 1
ATOM 8965 C C . LEU D 2 302 ? 242.766 13.401 76.253 1.00 22.25 334 LEU D C 1
ATOM 8966 O O . LEU D 2 302 ? 241.771 12.768 75.892 1.00 22.43 334 LEU D O 1
ATOM 8971 N N . LYS D 2 303 ? 243.137 14.542 75.686 1.00 19.36 335 LYS D N 1
ATOM 8972 C CA . LYS D 2 303 ? 242.221 15.233 74.808 1.00 20.40 335 LYS D CA 1
ATOM 8973 C C . LYS D 2 303 ? 242.837 15.790 73.536 1.00 22.14 335 LYS D C 1
ATOM 8974 O O . LYS D 2 303 ? 244.052 15.927 73.428 1.00 20.13 335 LYS D O 1
ATOM 8980 N N . ASP D 2 304 ? 241.963 16.100 72.583 1.00 21.48 336 ASP D N 1
ATOM 8981 C CA . ASP D 2 304 ? 242.290 17.014 71.505 1.00 24.03 336 ASP D CA 1
ATOM 8982 C C . ASP D 2 304 ? 241.383 18.213 71.740 1.00 23.55 336 ASP D C 1
ATOM 8983 O O . ASP D 2 304 ? 240.771 18.318 72.809 1.00 23.18 336 ASP D O 1
ATOM 8988 N N . SER D 2 305 ? 241.289 19.126 70.788 1.00 23.34 337 SER D N 1
ATOM 8989 C CA . SER D 2 305 ? 240.766 20.429 71.149 1.00 24.48 337 SER D CA 1
ATOM 8990 C C . SER D 2 305 ? 239.242 20.438 71.224 1.00 23.75 337 SER D C 1
ATOM 8991 O O . SER D 2 305 ? 238.664 21.447 71.589 1.00 24.32 337 SER D O 1
ATOM 8994 N N . PHE D 2 306 ? 238.586 19.318 70.919 1.00 20.52 338 PHE D N 1
ATOM 8995 C CA . PHE D 2 306 ? 237.157 19.241 71.181 1.00 20.87 338 PHE D CA 1
ATOM 8996 C C . PHE D 2 306 ? 236.896 19.359 72.681 1.00 20.37 338 PHE D C 1
ATOM 8997 O O . PHE D 2 306 ? 235.838 19.820 73.082 1.00 22.01 338 PHE D O 1
ATOM 9005 N N . ALA D 2 307 ? 237.857 18.960 73.509 1.00 21.55 339 ALA D N 1
ATOM 9006 C CA . ALA D 2 307 ? 237.660 19.038 74.963 1.00 22.56 339 ALA D CA 1
ATOM 9007 C C . ALA D 2 307 ? 237.769 20.451 75.528 1.00 21.86 339 ALA D C 1
ATOM 9008 O O . ALA D 2 307 ? 237.314 20.701 76.655 1.00 21.86 339 ALA D O 1
ATOM 9010 N N . ASN D 2 308 ? 238.379 21.364 74.772 1.00 19.79 340 ASN D N 1
ATOM 9011 C CA . ASN D 2 308 ? 238.730 22.676 75.313 1.00 21.36 340 ASN D CA 1
ATOM 9012 C C . ASN D 2 308 ? 237.494 23.432 75.828 1.00 21.07 340 ASN D C 1
ATOM 9013 O O . ASN D 2 308 ? 237.561 24.117 76.849 1.00 20.75 340 ASN D O 1
ATOM 9018 N N . ALA D 2 309 ? 236.373 23.294 75.123 1.00 22.40 341 ALA D N 1
ATOM 9019 C CA . ALA D 2 309 ? 235.142 23.982 75.516 1.00 22.44 341 ALA D CA 1
ATOM 9020 C C . ALA D 2 309 ? 234.575 23.497 76.856 1.00 20.24 341 ALA D C 1
ATOM 9021 O O . ALA D 2 309 ? 233.846 24.231 77.536 1.00 22.27 341 ALA D O 1
ATOM 9023 N N . ILE D 2 310 ? 234.885 22.269 77.232 1.00 20.65 342 ILE D N 1
ATOM 9024 C CA . ILE D 2 310 ? 234.281 21.703 78.433 1.00 21.26 342 ILE D CA 1
ATOM 9025 C C . ILE D 2 310 ? 235.298 21.207 79.451 1.00 20.81 342 ILE D C 1
ATOM 9026 O O . ILE D 2 310 ? 234.975 20.382 80.307 1.00 20.85 342 ILE D O 1
ATOM 9031 N N . VAL D 2 311 ? 236.524 21.727 79.372 1.00 22.21 343 VAL D N 1
ATOM 9032 C CA . VAL D 2 311 ? 237.558 21.361 80.346 1.00 21.95 343 VAL D CA 1
ATOM 9033 C C . VAL D 2 311 ? 237.107 21.595 81.812 1.00 23.59 343 VAL D C 1
ATOM 9034 O O . VAL D 2 311 ? 237.135 20.659 82.612 1.00 25.39 343 VAL D O 1
ATOM 9038 N N . PRO D 2 312 ? 236.661 22.818 82.161 1.00 27.02 344 PRO D N 1
ATOM 9039 C CA . PRO D 2 312 ? 236.273 22.971 83.571 1.00 28.71 344 PRO D CA 1
ATOM 9040 C C . PRO D 2 312 ? 235.008 22.188 83.938 1.00 28.22 344 PRO D C 1
ATOM 9041 O O . PRO D 2 312 ? 234.866 21.750 85.091 1.00 28.45 344 PRO D O 1
ATOM 9045 N N . HIS D 2 313 ? 234.102 22.041 82.972 1.00 23.61 345 HIS D N 1
ATOM 9046 C CA . HIS D 2 313 ? 232.901 21.236 83.161 1.00 24.59 345 HIS D CA 1
ATOM 9047 C C . HIS D 2 313 ? 233.274 19.776 83.529 1.00 24.45 345 HIS D C 1
ATOM 9048 O O . HIS D 2 313 ? 232.765 19.229 84.501 1.00 26.47 345 HIS D O 1
ATOM 9055 N N . LEU D 2 314 ? 234.179 19.169 82.772 1.00 27.21 346 LEU D N 1
ATOM 9056 C CA . LEU D 2 314 ? 234.665 17.819 83.099 1.00 28.52 346 LEU D CA 1
ATOM 9057 C C . LEU D 2 314 ? 235.350 17.723 84.469 1.00 30.11 346 LEU D C 1
ATOM 9058 O O . LEU D 2 314 ? 235.198 16.735 85.178 1.00 30.83 346 LEU D O 1
ATOM 9063 N N . ALA D 2 315 ? 236.088 18.754 84.846 1.00 18.70 347 ALA D N 1
ATOM 9064 C CA . ALA D 2 315 ? 236.759 18.759 86.132 1.00 20.97 347 ALA D CA 1
ATOM 9065 C C . ALA D 2 315 ? 235.802 18.986 87.309 1.00 22.00 347 ALA D C 1
ATOM 9066 O O . ALA D 2 315 ? 236.134 18.700 88.464 1.00 22.40 347 ALA D O 1
ATOM 9068 N N . GLN D 2 316 ? 234.605 19.477 86.999 1.00 32.27 348 GLN D N 1
ATOM 9069 C CA . GLN D 2 316 ? 233.684 19.951 88.018 1.00 32.45 348 GLN D CA 1
ATOM 9070 C C . GLN D 2 316 ? 233.266 18.846 88.994 1.00 32.32 348 GLN D C 1
ATOM 9071 O O . GLN D 2 316 ? 232.975 19.132 90.142 1.00 35.38 348 GLN D O 1
ATOM 9077 N N . SER D 2 317 ? 233.265 17.595 88.552 1.00 42.09 349 SER D N 1
ATOM 9078 C CA . SER D 2 317 ? 232.707 16.526 89.377 1.00 47.89 349 SER D CA 1
ATOM 9079 C C . SER D 2 317 ? 233.731 15.506 89.862 1.00 48.40 349 SER D C 1
ATOM 9080 O O . SER D 2 317 ? 233.367 14.497 90.460 1.00 51.78 349 SER D O 1
ATOM 9083 N N . PHE D 2 318 ? 235.006 15.763 89.606 1.00 27.10 350 PHE D N 1
ATOM 9084 C CA . PHE D 2 318 ? 236.053 14.903 90.129 1.00 27.96 350 PHE D CA 1
ATOM 9085 C C . PHE D 2 318 ? 236.855 15.596 91.219 1.00 30.47 350 PHE D C 1
ATOM 9086 O O . PHE D 2 318 ? 237.026 16.804 91.183 1.00 27.13 350 PHE D O 1
ATOM 9094 N N . LYS D 2 319 ? 237.355 14.821 92.179 1.00 27.93 351 LYS D N 1
ATOM 9095 C CA . LYS D 2 319 ? 238.183 15.364 93.252 1.00 27.45 351 LYS D CA 1
ATOM 9096 C C . LYS D 2 319 ? 239.430 16.004 92.652 1.00 25.40 351 LYS D C 1
ATOM 9097 O O . LYS D 2 319 ? 239.923 17.038 93.118 1.00 25.71 351 LYS D O 1
ATOM 9103 N N . HIS D 2 320 ? 239.925 15.376 91.595 1.00 24.82 352 HIS D N 1
ATOM 9104 C CA . HIS D 2 320 ? 241.145 15.824 90.941 1.00 25.77 352 HIS D CA 1
ATOM 9105 C C . HIS D 2 320 ? 241.033 15.548 89.455 1.00 24.44 352 HIS D C 1
ATOM 9106 O O . HIS D 2 320 ? 240.554 14.498 89.051 1.00 24.00 352 HIS D O 1
ATOM 9113 N N . THR D 2 321 ? 241.498 16.476 88.634 1.00 25.20 353 THR D N 1
ATOM 9114 C CA . THR D 2 321 ? 241.448 16.256 87.203 1.00 23.14 353 THR D CA 1
ATOM 9115 C C . THR D 2 321 ? 242.744 16.759 86.587 1.00 24.10 353 THR D C 1
ATOM 9116 O O . THR D 2 321 ? 243.104 17.924 86.775 1.00 24.44 353 THR D O 1
ATOM 9120 N N . SER D 2 322 ? 243.452 15.854 85.908 1.00 24.44 354 SER D N 1
ATOM 9121 C CA . SER D 2 322 ? 244.608 16.173 85.084 1.00 23.20 354 SER D CA 1
ATOM 9122 C C . SER D 2 322 ? 244.192 16.132 83.640 1.00 22.11 354 SER D C 1
ATOM 9123 O O . SER D 2 322 ? 243.505 15.195 83.225 1.00 20.85 354 SER D O 1
ATOM 9126 N N . ILE D 2 323 ? 244.587 17.136 82.870 1.00 20.86 355 ILE D N 1
ATOM 9127 C CA . ILE D 2 323 ? 244.192 17.211 81.466 1.00 20.08 355 ILE D CA 1
ATOM 9128 C C . ILE D 2 323 ? 245.464 17.374 80.633 1.00 20.09 355 ILE D C 1
ATOM 9129 O O . ILE D 2 323 ? 246.128 18.402 80.720 1.00 19.32 355 ILE D O 1
ATOM 9134 N N . LEU D 2 324 ? 245.821 16.337 79.875 1.00 21.29 356 LEU D N 1
ATOM 9135 C CA . LEU D 2 324 ? 246.986 16.405 78.999 1.00 22.19 356 LEU D CA 1
ATOM 9136 C C . LEU D 2 324 ? 246.596 16.477 77.543 1.00 22.30 356 LEU D C 1
ATOM 9137 O O . LEU D 2 324 ? 245.559 15.932 77.111 1.00 20.41 356 LEU D O 1
ATOM 9142 N N . ASP D 2 325 ? 247.446 17.152 76.782 1.00 23.30 357 ASP D N 1
ATOM 9143 C CA . ASP D 2 325 ? 247.346 17.141 75.331 1.00 22.24 357 ASP D CA 1
ATOM 9144 C C . ASP D 2 325 ? 248.659 16.569 74.822 1.00 22.79 357 ASP D C 1
ATOM 9145 O O . ASP D 2 325 ? 249.683 17.252 74.855 1.00 23.14 357 ASP D O 1
ATOM 9150 N N . LEU D 2 326 ? 248.618 15.321 74.356 1.00 20.78 358 LEU D N 1
ATOM 9151 C CA . LEU D 2 326 ? 249.826 14.608 73.992 1.00 23.24 358 LEU D CA 1
ATOM 9152 C C . LEU D 2 326 ? 250.580 15.226 72.818 1.00 24.18 358 LEU D C 1
ATOM 9153 O O . LEU D 2 326 ? 251.704 14.856 72.576 1.00 24.65 358 LEU D O 1
ATOM 9158 N N . ARG D 2 327 ? 249.977 16.157 72.085 1.00 26.69 359 ARG D N 1
ATOM 9159 C CA . ARG D 2 327 ? 250.733 16.844 71.023 1.00 27.86 359 ARG D CA 1
ATOM 9160 C C . ARG D 2 327 ? 251.750 17.795 71.634 1.00 28.58 359 ARG D C 1
ATOM 9161 O O . ARG D 2 327 ? 252.676 18.234 70.955 1.00 29.52 359 ARG D O 1
ATOM 9169 N N . HIS D 2 328 ? 251.574 18.119 72.917 1.00 24.13 360 HIS D N 1
ATOM 9170 C CA . HIS D 2 328 ? 252.432 19.111 73.561 1.00 25.09 360 HIS D CA 1
ATOM 9171 C C . HIS D 2 328 ? 253.046 18.635 74.865 1.00 24.75 360 HIS D C 1
ATOM 9172 O O . HIS D 2 328 ? 254.028 19.209 75.319 1.00 25.65 360 HIS D O 1
ATOM 9179 N N . TYR D 2 329 ? 252.472 17.612 75.488 1.00 24.25 361 TYR D N 1
ATOM 9180 C CA . TYR D 2 329 ? 253.020 17.160 76.758 1.00 25.09 361 TYR D CA 1
ATOM 9181 C C . TYR D 2 329 ? 254.014 16.018 76.499 1.00 25.78 361 TYR D C 1
ATOM 9182 O O . TYR D 2 329 ? 253.615 14.919 76.116 1.00 25.01 361 TYR D O 1
ATOM 9191 N N . HIS D 2 330 ? 255.306 16.293 76.687 1.00 31.64 362 HIS D N 1
ATOM 9192 C CA . HIS D 2 330 ? 256.343 15.298 76.440 1.00 32.56 362 HIS D CA 1
ATOM 9193 C C . HIS D 2 330 ? 257.251 15.077 77.653 1.00 33.57 362 HIS D C 1
ATOM 9194 O O . HIS D 2 330 ? 258.264 14.392 77.561 1.00 34.26 362 HIS D O 1
ATOM 9201 N N . GLU D 2 331 ? 256.902 15.670 78.786 1.00 38.24 363 GLU D N 1
ATOM 9202 C CA . GLU D 2 331 ? 257.740 15.558 79.975 1.00 38.84 363 GLU D CA 1
ATOM 9203 C C . GLU D 2 331 ? 257.785 14.118 80.479 1.00 38.14 363 GLU D C 1
ATOM 9204 O O . GLU D 2 331 ? 258.836 13.611 80.854 1.00 40.34 363 GLU D O 1
ATOM 9210 N N . LYS D 2 332 ? 256.620 13.481 80.486 1.00 31.95 364 LYS D N 1
ATOM 9211 C CA . LYS D 2 332 ? 256.462 12.096 80.914 1.00 33.21 364 LYS D CA 1
ATOM 9212 C C . LYS D 2 332 ? 255.577 11.400 79.896 1.00 29.68 364 LYS D C 1
ATOM 9213 O O . LYS D 2 332 ? 254.812 12.062 79.208 1.00 28.90 364 LYS D O 1
ATOM 9219 N N . ASP D 2 333 ? 255.646 10.079 79.788 1.00 28.87 365 ASP D N 1
ATOM 9220 C CA . ASP D 2 333 ? 254.633 9.413 78.959 1.00 27.28 365 ASP D CA 1
ATOM 9221 C C . ASP D 2 333 ? 253.406 9.147 79.830 1.00 29.17 365 ASP D C 1
ATOM 9222 O O . ASP D 2 333 ? 253.379 9.506 81.015 1.00 29.01 365 ASP D O 1
ATOM 9227 N N . VAL D 2 334 ? 252.393 8.522 79.249 1.00 24.65 366 VAL D N 1
ATOM 9228 C CA . VAL D 2 334 ? 251.123 8.353 79.942 1.00 25.28 366 VAL D CA 1
ATOM 9229 C C . VAL D 2 334 ? 251.227 7.428 81.148 1.00 24.67 366 VAL D C 1
ATOM 9230 O O . VAL D 2 334 ? 250.636 7.682 82.206 1.00 24.88 366 VAL D O 1
ATOM 9234 N N . TYR D 2 335 ? 251.982 6.346 80.989 1.00 28.11 367 TYR D N 1
ATOM 9235 C CA . TYR D 2 335 ? 252.108 5.351 82.045 1.00 29.89 367 TYR D CA 1
ATOM 9236 C C . TYR D 2 335 ? 252.738 5.922 83.323 1.00 31.24 367 TYR D C 1
ATOM 9237 O O . TYR D 2 335 ? 252.249 5.705 84.432 1.00 29.55 367 TYR D O 1
ATOM 9246 N N . GLN D 2 336 ? 253.834 6.647 83.146 1.00 31.88 368 GLN D N 1
ATOM 9247 C CA . GLN D 2 336 ? 254.502 7.289 84.258 1.00 31.22 368 GLN D CA 1
ATOM 9248 C C . GLN D 2 336 ? 253.607 8.360 84.882 1.00 30.27 368 GLN D C 1
ATOM 9249 O O . GLN D 2 336 ? 253.579 8.501 86.108 1.00 32.35 368 GLN D O 1
ATOM 9255 N N . TYR D 2 337 ? 252.871 9.097 84.042 1.00 23.50 369 TYR D N 1
ATOM 9256 C CA . TYR D 2 337 ? 251.983 10.148 84.536 1.00 24.15 369 TYR D CA 1
ATOM 9257 C C . TYR D 2 337 ? 250.938 9.566 85.483 1.00 25.02 369 TYR D C 1
ATOM 9258 O O . TYR D 2 337 ? 250.672 10.089 86.575 1.00 24.78 369 TYR D O 1
ATOM 9267 N N . ILE D 2 338 ? 250.367 8.455 85.056 1.00 27.05 370 ILE D N 1
ATOM 9268 C CA . ILE D 2 338 ? 249.338 7.785 85.822 1.00 26.27 370 ILE D CA 1
ATOM 9269 C C . ILE D 2 338 ? 249.838 7.298 87.187 1.00 29.02 370 ILE D C 1
ATOM 9270 O O . ILE D 2 338 ? 249.189 7.520 88.215 1.00 29.98 370 ILE D O 1
ATOM 9275 N N . GLN D 2 339 ? 251.008 6.677 87.219 1.00 31.56 371 GLN D N 1
ATOM 9276 C CA . GLN D 2 339 ? 251.530 6.202 88.486 1.00 33.71 371 GLN D CA 1
ATOM 9277 C C . GLN D 2 339 ? 252.020 7.355 89.357 1.00 33.45 371 GLN D C 1
ATOM 9278 O O . GLN D 2 339 ? 251.790 7.361 90.564 1.00 34.59 371 GLN D O 1
ATOM 9284 N N . ASP D 2 340 ? 252.650 8.351 88.741 1.00 27.16 372 ASP D N 1
ATOM 9285 C CA . ASP D 2 340 ? 253.171 9.493 89.496 1.00 29.48 372 ASP D CA 1
ATOM 9286 C C . ASP D 2 340 ? 252.065 10.318 90.150 1.00 29.26 372 ASP D C 1
ATOM 9287 O O . ASP D 2 340 ? 252.273 10.915 91.199 1.00 30.35 372 ASP D O 1
ATOM 9292 N N . ASN D 2 341 ? 250.895 10.344 89.526 1.00 29.38 373 ASN D N 1
ATOM 9293 C CA . ASN D 2 341 ? 249.812 11.180 90.007 1.00 29.92 373 ASN D CA 1
ATOM 9294 C C . ASN D 2 341 ? 248.636 10.374 90.536 1.00 29.94 373 ASN D C 1
ATOM 9295 O O . ASN D 2 341 ? 247.536 10.904 90.681 1.00 30.99 373 ASN D O 1
ATOM 9300 N N . ASN D 2 342 ? 248.868 9.094 90.813 1.00 28.33 374 ASN D N 1
ATOM 9301 C CA . ASN D 2 342 ? 247.853 8.248 91.431 1.00 28.88 374 ASN D CA 1
ATOM 9302 C C . ASN D 2 342 ? 246.489 8.340 90.731 1.00 28.26 374 ASN D C 1
ATOM 9303 O O . ASN D 2 342 ? 245.455 8.492 91.369 1.00 31.54 374 ASN D O 1
ATOM 9308 N N . ILE D 2 343 ? 246.506 8.262 89.408 1.00 25.03 375 ILE D N 1
ATOM 9309 C CA . ILE D 2 343 ? 245.289 8.403 88.617 1.00 24.24 375 ILE D CA 1
ATOM 9310 C C . ILE D 2 343 ? 244.473 7.115 88.747 1.00 27.39 375 ILE D C 1
ATOM 9311 O O . ILE D 2 343 ? 245.050 6.015 88.829 1.00 25.19 375 ILE D O 1
ATOM 9316 N N . ASN D 2 344 ? 243.144 7.228 88.820 1.00 24.35 376 ASN D N 1
ATOM 9317 C CA . ASN D 2 344 ? 242.332 6.008 88.884 1.00 24.73 376 ASN D CA 1
ATOM 9318 C C . ASN D 2 344 ? 241.192 5.987 87.875 1.00 23.54 376 ASN D C 1
ATOM 9319 O O . ASN D 2 344 ? 240.380 5.052 87.852 1.00 22.53 376 ASN D O 1
ATOM 9324 N N . MET D 2 345 ? 241.148 7.016 87.037 1.00 24.24 377 MET D N 1
ATOM 9325 C CA . MET D 2 345 ? 240.231 7.057 85.910 1.00 22.15 377 MET D CA 1
ATOM 9326 C C . MET D 2 345 ? 240.922 7.712 84.730 1.00 23.05 377 MET D C 1
ATOM 9327 O O . MET D 2 345 ? 241.504 8.793 84.860 1.00 22.33 377 MET D O 1
ATOM 9332 N N . VAL D 2 346 ? 240.844 7.066 83.580 1.00 19.54 378 VAL D N 1
ATOM 9333 C CA . VAL D 2 346 ? 241.314 7.673 82.345 1.00 18.60 378 VAL D CA 1
ATOM 9334 C C . VAL D 2 346 ? 240.122 7.901 81.418 1.00 17.14 378 VAL D C 1
ATOM 9335 O O . VAL D 2 346 ? 239.311 7.006 81.207 1.00 17.75 378 VAL D O 1
ATOM 9339 N N . LEU D 2 347 ? 240.028 9.118 80.887 1.00 19.68 379 LEU D N 1
ATOM 9340 C CA . LEU D 2 347 ? 238.994 9.499 79.935 1.00 18.37 379 LEU D CA 1
ATOM 9341 C C . LEU D 2 347 ? 239.613 10.158 78.708 1.00 19.38 379 LEU D C 1
ATOM 9342 O O . LEU D 2 347 ? 240.169 11.245 78.831 1.00 18.16 379 LEU D O 1
ATOM 9347 N N . PHE D 2 348 ? 239.551 9.517 77.540 1.00 21.09 380 PHE D N 1
ATOM 9348 C CA . PHE D 2 348 ? 239.920 10.194 76.298 1.00 18.72 380 PHE D CA 1
ATOM 9349 C C . PHE D 2 348 ? 238.748 11.054 75.877 1.00 16.77 380 PHE D C 1
ATOM 9350 O O . PHE D 2 348 ? 237.600 10.631 75.988 1.00 18.66 380 PHE D O 1
ATOM 9358 N N . VAL D 2 349 ? 239.042 12.257 75.404 1.00 17.97 381 VAL D N 1
ATOM 9359 C CA . VAL D 2 349 ? 238.078 13.046 74.642 1.00 17.61 381 VAL D CA 1
ATOM 9360 C C . VAL D 2 349 ? 238.734 13.459 73.312 1.00 17.53 381 VAL D C 1
ATOM 9361 O O . VAL D 2 349 ? 239.405 14.497 73.216 1.00 17.74 381 VAL D O 1
ATOM 9365 N N . TYR D 2 350 ? 238.547 12.599 72.311 1.00 20.30 382 TYR D N 1
ATOM 9366 C CA . TYR D 2 350 ? 239.128 12.705 70.968 1.00 21.73 382 TYR D CA 1
ATOM 9367 C C . TYR D 2 350 ? 237.978 12.763 69.956 1.00 22.60 382 TYR D C 1
ATOM 9368 O O . TYR D 2 350 ? 237.023 12.001 70.071 1.00 22.65 382 TYR D O 1
ATOM 9377 N N . SER D 2 351 ? 238.070 13.657 68.977 1.00 20.11 383 SER D N 1
ATOM 9378 C CA . SER D 2 351 ? 237.128 13.665 67.854 1.00 22.04 383 SER D CA 1
ATOM 9379 C C . SER D 2 351 ? 237.011 12.264 67.239 1.00 23.96 383 SER D C 1
ATOM 9380 O O . SER D 2 351 ? 237.997 11.519 67.209 1.00 22.92 383 SER D O 1
ATOM 9383 N N . ASP D 2 352 ? 235.827 11.896 66.745 1.00 20.27 384 ASP D N 1
ATOM 9384 C CA . ASP D 2 352 ? 235.666 10.540 66.224 1.00 20.86 384 ASP D CA 1
ATOM 9385 C C . ASP D 2 352 ? 236.240 10.322 64.835 1.00 22.01 384 ASP D C 1
ATOM 9386 O O . ASP D 2 352 ? 236.006 9.283 64.232 1.00 22.18 384 ASP D O 1
ATOM 9391 N N . SER D 2 353 ? 237.015 11.276 64.336 1.00 26.57 385 SER D N 1
ATOM 9392 C CA . SER D 2 353 ? 237.857 11.004 63.169 1.00 28.78 385 SER D CA 1
ATOM 9393 C C . SER D 2 353 ? 239.343 10.892 63.575 1.00 28.58 385 SER D C 1
ATOM 9394 O O . SER D 2 353 ? 240.209 10.605 62.750 1.00 29.34 385 SER D O 1
ATOM 9397 N N . ASN D 2 354 ? 239.614 11.139 64.851 1.00 22.87 386 ASN D N 1
ATOM 9398 C CA . ASN D 2 354 ? 240.968 11.107 65.415 1.00 23.83 386 ASN D CA 1
ATOM 9399 C C . ASN D 2 354 ? 241.168 9.745 66.092 1.00 21.43 386 ASN D C 1
ATOM 9400 O O . ASN D 2 354 ? 241.157 9.629 67.311 1.00 21.30 386 ASN D O 1
ATOM 9405 N N . LEU D 2 355 ? 241.317 8.716 65.269 1.00 22.50 387 LEU D N 1
ATOM 9406 C CA . LEU D 2 355 ? 241.289 7.326 65.716 1.00 23.65 387 LEU D CA 1
ATOM 9407 C C . LEU D 2 355 ? 242.629 6.587 65.525 1.00 25.67 387 LEU D C 1
ATOM 9408 O O . LEU D 2 355 ? 242.672 5.360 65.560 1.00 24.41 387 LEU D O 1
ATOM 9413 N N . SER D 2 356 ? 243.698 7.339 65.276 1.00 24.95 388 SER D N 1
ATOM 9414 C CA . SER D 2 356 ? 245.017 6.763 64.982 1.00 24.30 388 SER D CA 1
ATOM 9415 C C . SER D 2 356 ? 246.061 7.876 64.882 1.00 24.68 388 SER D C 1
ATOM 9416 O O . SER D 2 356 ? 245.705 9.055 64.790 1.00 23.65 388 SER D O 1
ATOM 9419 N N . GLY D 2 357 ? 247.340 7.499 64.886 1.00 28.32 389 GLY D N 1
ATOM 9420 C CA . GLY D 2 357 ? 248.421 8.442 64.640 1.00 27.88 389 GLY D CA 1
ATOM 9421 C C . GLY D 2 357 ? 249.132 8.978 65.875 1.00 27.86 389 GLY D C 1
ATOM 9422 O O . GLY D 2 357 ? 249.167 8.329 66.922 1.00 27.07 389 GLY D O 1
ATOM 9423 N N . ASP D 2 358 ? 249.684 10.181 65.752 1.00 31.41 390 ASP D N 1
ATOM 9424 C CA . ASP D 2 358 ? 250.578 10.731 66.763 1.00 31.42 390 ASP D CA 1
ATOM 9425 C C . ASP D 2 358 ? 249.970 10.927 68.151 1.00 31.41 390 ASP D C 1
ATOM 9426 O O . ASP D 2 358 ? 250.701 10.960 69.134 1.00 32.48 390 ASP D O 1
ATOM 9431 N N . MET D 2 359 ? 248.649 11.061 68.247 1.00 24.91 391 MET D N 1
ATOM 9432 C CA . MET D 2 359 ? 248.031 11.235 69.556 1.00 22.53 391 MET D CA 1
ATOM 9433 C C . MET D 2 359 ? 247.715 9.878 70.208 1.00 23.16 391 MET D C 1
ATOM 9434 O O . MET D 2 359 ? 247.077 9.811 71.262 1.00 21.07 391 MET D O 1
ATOM 9439 N N . PHE D 2 360 ? 248.211 8.804 69.598 1.00 22.09 392 PHE D N 1
ATOM 9440 C CA . PHE D 2 360 ? 248.068 7.480 70.187 1.00 23.26 392 PHE D CA 1
ATOM 9441 C C . PHE D 2 360 ? 249.418 6.891 70.632 1.00 24.24 392 PHE D C 1
ATOM 9442 O O . PHE D 2 360 ? 249.575 5.679 70.719 1.00 22.43 392 PHE D O 1
ATOM 9450 N N . LYS D 2 361 ? 250.362 7.782 70.944 1.00 30.99 393 LYS D N 1
ATOM 9451 C CA . LYS D 2 361 ? 251.687 7.427 71.455 1.00 30.29 393 LYS D CA 1
ATOM 9452 C C . LYS D 2 361 ? 251.747 7.614 72.984 1.00 30.93 393 LYS D C 1
ATOM 9453 O O . LYS D 2 361 ? 252.044 8.706 73.481 1.00 31.06 393 LYS D O 1
ATOM 9459 N N . PHE D 2 362 ? 251.458 6.535 73.716 1.00 23.13 394 PHE D N 1
ATOM 9460 C CA . PHE D 2 362 ? 251.253 6.580 75.159 1.00 22.07 394 PHE D CA 1
ATOM 9461 C C . PHE D 2 362 ? 252.489 6.176 75.944 1.00 23.50 394 PHE D C 1
ATOM 9462 O O . PHE D 2 362 ? 252.610 6.462 77.141 1.00 24.59 394 PHE D O 1
ATOM 9470 N N . LYS D 2 363 ? 253.404 5.488 75.274 1.00 27.57 395 LYS D N 1
ATOM 9471 C CA . LYS D 2 363 ? 254.542 4.896 75.956 1.00 29.91 395 LYS D CA 1
ATOM 9472 C C . LYS D 2 363 ? 255.816 5.293 75.263 1.00 31.64 395 LYS D C 1
ATOM 9473 O O . LYS D 2 363 ? 255.942 5.119 74.052 1.00 35.59 395 LYS D O 1
ATOM 9479 N N . LYS D 2 364 ? 256.765 5.828 76.018 1.00 31.78 396 LYS D N 1
ATOM 9480 C CA . LYS D 2 364 ? 258.037 6.209 75.427 1.00 34.85 396 LYS D CA 1
ATOM 9481 C C . LYS D 2 364 ? 258.899 4.963 75.215 1.00 37.75 396 LYS D C 1
ATOM 9482 O O . LYS D 2 364 ? 258.877 4.038 76.036 1.00 39.19 396 LYS D O 1
#

Foldseek 3Di:
DWDADVLFIAPDFAQDADLVQLVVLQVLLVVVLVVLVVVLFQAEEEAAAWQCLLQVVRDDVVRDGCLVVNLVSLVVSHDPRHHYQYLSVVCVVPHDSVVSVQQPDRYDGFGALVVLVVSLQSVLVVCCVPPPFFHDDRDDLVQWDKDWDDQAAACGHIHIATAGPVGQDFPWKWFAALVGDIDTHDCSAAQVQVVDRYYHPCNRGGDAGQKMKTAHPPAPGAAAEEEEEDSCRRCVSVNVNRHRIYMYGDQVRHDPAFQVCCCVVRVHRYYYYYYHSNCSGPDSSPRHD/DFDWDDCIWTAAVQFIAGDFAQDADLVQLVVLQVLQVVVLVVLVVVQFAAEEEAAAWQCLLQVVRDDPVRDGCLVVNLVSLVVSHDPRHHYQYLSVVCVVPHDSVVSNQQPDRYDRFGALVVLVVSLLSVLVVCCVPDPFFPDPRDDLVQWDKDWDDAAAACVGHIHIATAGPVGLDFPWKWFAALVGDIDTHPCVAAQVPVVPRYYHPCNRFNDATQKMKTAHCPAPTAAAEEEEEDSCRRCVSVNVNRHRIYMYGYQVRHDPAFQVCVCVVRVHRYYYYYYHSVRNGPDSSPGHD/DPVWDWDADVQFIATDFQQDADLVQLVVLQVLQVVVLVLLVVVQFQAEEEAQAWQCLLLVVSDDDPRDTCLVVNLVSLVVSGDPRYHYQYVSVVCVVPHDSVVSVQQPWRYDGAGALVVLVVSLQSVLVVCLVPPPFFPDDRDDLVQWDKDWDDFAAADPPDDTGDIHIATAGPVGLDFPWKWFAALVGDIDTDPCSAACVPVVPRYYHPCNRGNDAGQKMKTAHCPAPTAAAEEEEEDCNCRNCVSVNVSHHRIYMYGDQVRHVVAFQSCCCVVRVHRYYYYYYHSSRSGPDSSCRHD/DCDVWDWDAAVQFIATDFAQDADLPQLVVLQVLQVVVLVLLVVVQFQAEEEAQAWQCLLQVVRDDPPSDTCLPVNLVSLVVSGDPRYHYQYVSVVCVVPHDSVVSVQQPWRHDGAGALVVLVVSLQSVLCVCLVPDPFHVDDRDDLVQWDKDWDDFAAADVVHDTGDIHIATAGPVGQDFPWKWFAALVGDIDTDPCSAAQVPCVDSYYHPCNRGNDAGQKMKTAHCPAPTAAAEEEEEDCNCRRCVSVNVRHHRMYMYGHQVRHDPAAQSCVCVVRVHRYYYYYYHSVRSGDDSSRRHD

InterPro domains:
  IPR031811 AlgX/AlgJ, SGNH hydrolase-like domain [PF16822] (95-254)

Radius of gyration: 34.63 Å; Cα contacts (8 Å, |Δi|>4): 2328; chains: 4; bounding box: 80×92×98 Å

Secondary structure (DSSP, 8-state):
-EEESSS-EEES---S--HHHHHHHHHHHHHHHHHHHHTT-EEEEEEPPPHHHHTGGGS-TTS---HHHHHHHHHHHS-TTSEEEEHHHHHHHHS-HHHHHTTB-SSSSSB-HHHHHHHHHHHHHHHHHH-SS---PPP-GGGEEEEEEEEEEE--EEEEEEEETT----SEEEEE-TTS-EE-SGGGTSSTTTT-SEE-HHHHS----SEEEEE-TTSSS--EEEEEE---GGGHHHHHHTSSEEEEE-TTT--SS-HHHHHHHTT--EEEEE--TT--SSGGG----/--EEE---EEESSS-EEES---S--HHHHHHHHHHHHHHHHHHHHTT-EEEEEEPPPHHHHTGGGS-TTS---HHHHHHHHHHHS-TTSEEEEHHHHHHHHS-HHHHHTTB-SSSSSB-HHHHHHHHHHHHHHHHHH-SS-------GGGEEEEEEEEEEE---EEEEEEEETT----SEEEEE-TT--EE-SGGGTSSTTTT-SEE-HHHHS----SEEEEE-TT-SS--EEEEEE---GGGHHHHHHTSSEEEEE-TTT--SS-HHHHHHHTT--EEEEE--TT--SSGGG----/-----EE-SSS--EES---S--HHHHHHHHHHHHHHHHHHHHTT-EEEEEEPPPHHHHTGGGS-TTS---HHHHHHHHHHHS-TT-EEEEHHHHHHHHS-HHHHHTTB-SSSSSB-HHHHHHHHHHHHHHHHHH-SS--PPPP-GGGEEEEEEEEEEEP------EEEEEEEETT----SEEEEE-TTS-EE-SGGGTSSTTTT-SEE-HHHHS----SEEEEE-TTSSS--EEEEEE-GGGGGGHHHHHTTSSEEEEE-TTT--SS-HHHHHHHTT--EEEEE--TT--SSGGG----/------EEESSS-EEES---S--HHHHHHHHHHHHHHHHHHHHTT-EEEEEEPPPHHHHTGGGS-TTS---HHHHHHHHHHHS-TT-EEEEHHHHHHHHS-HHHHHTTB-SSSSSB-HHHHHHHHHHHHHHHHHH-SS---PPP-GGGEEEEEEEEEEE-----S-EEEEEEEETT----SEEEEE-TTS-EE-SGGGTSSTTTT-SEE-HHHHS----SEEEEE-TT-SS--EEEEEE-GGGGGGHHHHHTTSSEEEEE-TTT--SS-HHHHHHHTT--EEEEE--TT--SSGGG----

B-factor: mean 33.9, std 11.7, range [15.77, 104.33]